Protein AF-A0A023B706-F1 (afdb_monomer)

pLDDT: mean 70.79, std 25.61, range [20.08, 98.5]

InterPro domains:
  IPR017853 Glycoside hydrolase superfamily [SSF51445] (584-863)

Structure (mmCIF, N/CA/C/O backbone):
data_AF-A0A023B706-F1
#
_entry.id   AF-A0A023B706-F1
#
loop_
_atom_site.group_PDB
_atom_site.id
_atom_site.type_symbol
_atom_site.label_atom_id
_atom_site.label_alt_id
_atom_site.label_comp_id
_atom_site.label_asym_id
_atom_site.label_entity_id
_atom_site.label_seq_id
_atom_site.pdbx_PDB_ins_code
_atom_site.Cartn_x
_atom_site.Cartn_y
_atom_site.Cartn_z
_atom_site.occupancy
_atom_site.B_iso_or_equiv
_atom_site.auth_seq_id
_atom_site.auth_comp_id
_atom_site.auth_asym_id
_atom_site.auth_atom_id
_atom_site.pdbx_PDB_model_num
ATOM 1 N N . MET A 1 1 ? 39.739 41.542 -2.443 1.00 27.73 1 MET A N 1
ATOM 2 C CA . MET A 1 1 ? 39.955 42.650 -3.396 1.00 27.73 1 MET A CA 1
ATOM 3 C C . MET A 1 1 ? 38.745 43.575 -3.308 1.00 27.73 1 MET A C 1
ATOM 5 O O . MET A 1 1 ? 37.666 43.116 -3.638 1.00 27.73 1 MET A O 1
ATOM 9 N N . LEU A 1 2 ? 38.977 44.788 -2.771 1.00 23.38 2 LEU A N 1
ATOM 10 C CA . LEU A 1 2 ? 38.200 46.055 -2.791 1.00 23.38 2 LEU A CA 1
ATOM 11 C C . LEU A 1 2 ? 36.687 45.993 -2.444 1.00 23.38 2 LEU A C 1
ATOM 13 O O . LEU A 1 2 ? 35.906 45.498 -3.240 1.00 23.38 2 LEU A O 1
ATOM 17 N N . VAL A 1 3 ? 36.228 46.328 -1.224 1.00 23.45 3 VAL A N 1
ATOM 18 C CA . VAL A 1 3 ? 36.152 47.637 -0.500 1.00 23.45 3 VAL A CA 1
ATOM 19 C C . VAL A 1 3 ? 34.957 48.517 -0.931 1.00 23.45 3 VAL A C 1
ATOM 21 O O . VAL A 1 3 ? 35.007 49.209 -1.938 1.00 23.45 3 VAL A O 1
ATOM 24 N N . THR A 1 4 ? 33.903 48.430 -0.106 1.00 29.42 4 THR A N 1
ATOM 25 C CA . THR A 1 4 ? 32.966 49.442 0.446 1.00 29.42 4 THR A CA 1
ATOM 26 C C . THR A 1 4 ? 32.792 50.829 -0.192 1.00 29.42 4 THR A C 1
ATOM 28 O O . THR A 1 4 ? 33.765 51.559 -0.347 1.00 29.42 4 THR A O 1
ATOM 31 N N . GLN A 1 5 ? 31.532 51.288 -0.229 1.00 24.28 5 GLN A N 1
ATOM 32 C CA . GLN A 1 5 ? 31.091 52.523 0.446 1.00 24.28 5 GLN A CA 1
ATOM 33 C C . GLN A 1 5 ? 29.593 52.439 0.785 1.00 24.28 5 GLN A C 1
ATOM 35 O O . GLN A 1 5 ? 28.792 52.004 -0.037 1.00 24.28 5 GLN A O 1
ATOM 40 N N . GLY A 1 6 ? 29.244 52.797 2.023 1.00 25.83 6 GLY A N 1
ATOM 41 C CA . GLY A 1 6 ? 27.871 52.847 2.517 1.00 25.83 6 GLY A CA 1
ATOM 42 C C . GLY A 1 6 ? 27.291 54.259 2.530 1.00 25.83 6 GLY A C 1
ATOM 43 O O . GLY A 1 6 ? 28.014 55.240 2.376 1.00 25.83 6 GLY A O 1
ATOM 44 N N . SER A 1 7 ? 25.995 54.340 2.813 1.00 23.45 7 SER A N 1
ATOM 45 C CA . SER A 1 7 ? 25.389 55.491 3.473 1.00 23.45 7 SER A CA 1
ATOM 46 C C . SER A 1 7 ? 24.227 55.012 4.340 1.00 23.45 7 SER A C 1
ATOM 48 O O . SER A 1 7 ? 23.313 54.332 3.878 1.00 23.45 7 SER A O 1
ATOM 50 N N . THR A 1 8 ? 24.334 55.351 5.615 1.00 30.41 8 THR A N 1
ATOM 51 C CA . THR A 1 8 ? 23.287 55.397 6.631 1.00 30.41 8 THR A CA 1
ATOM 52 C C . THR A 1 8 ? 22.093 56.226 6.166 1.00 30.41 8 THR A C 1
ATOM 54 O O . THR A 1 8 ? 22.306 57.315 5.644 1.00 30.41 8 THR A O 1
ATOM 57 N N . ASP A 1 9 ? 20.875 55.766 6.449 1.00 25.16 9 ASP A N 1
ATOM 58 C CA . ASP A 1 9 ? 19.796 56.677 6.836 1.00 25.16 9 ASP A CA 1
ATOM 59 C C . ASP A 1 9 ? 18.863 55.996 7.846 1.00 25.16 9 ASP A C 1
ATOM 61 O O . ASP A 1 9 ? 18.102 55.069 7.552 1.00 25.16 9 ASP A O 1
ATOM 65 N N . GLU A 1 10 ? 18.985 56.468 9.083 1.00 29.95 10 GLU A N 1
ATOM 66 C CA . GLU A 1 10 ? 18.022 56.330 10.164 1.00 29.95 10 GLU A CA 1
ATOM 67 C C . GLU A 1 10 ? 16.726 57.045 9.748 1.00 29.95 10 GLU A C 1
ATOM 69 O O . GLU A 1 10 ? 16.695 58.268 9.783 1.00 29.95 10 GLU A O 1
ATOM 74 N N . ASN A 1 11 ? 15.677 56.324 9.314 1.00 29.80 11 ASN A N 1
ATOM 75 C CA . ASN A 1 11 ? 14.264 56.777 9.367 1.00 29.80 11 ASN A CA 1
ATOM 76 C C . ASN A 1 11 ? 13.257 55.786 8.739 1.00 29.80 11 ASN A C 1
ATOM 78 O O . ASN A 1 11 ? 12.503 56.130 7.829 1.00 29.80 11 ASN A O 1
ATOM 82 N N . SER A 1 12 ? 13.167 54.541 9.218 1.00 27.95 12 SER A N 1
ATOM 83 C CA . SER A 1 12 ? 12.048 53.667 8.794 1.00 27.95 12 SER A CA 1
ATOM 84 C C . SER A 1 12 ? 11.467 52.741 9.865 1.00 27.95 12 SER A C 1
ATOM 86 O O . SER A 1 12 ? 10.677 51.857 9.552 1.00 27.95 12 SER A O 1
ATOM 88 N N . ALA A 1 13 ? 11.745 52.998 11.146 1.00 27.77 13 ALA A N 1
ATOM 89 C CA . ALA A 1 13 ? 11.192 52.220 12.258 1.00 27.77 13 ALA A CA 1
ATOM 90 C C . ALA A 1 13 ? 9.798 52.684 12.747 1.00 27.77 13 ALA A C 1
ATOM 92 O O . ALA A 1 13 ? 9.408 52.319 13.846 1.00 27.77 13 ALA A O 1
ATOM 93 N N . ASN A 1 14 ? 9.033 53.475 11.976 1.00 29.80 14 ASN A N 1
ATOM 94 C CA . ASN A 1 14 ? 7.747 54.025 12.456 1.00 29.80 14 ASN A CA 1
ATOM 95 C C . ASN A 1 14 ? 6.604 54.129 11.424 1.00 29.80 14 ASN A C 1
ATOM 97 O O . ASN A 1 14 ? 5.711 54.957 11.572 1.00 29.80 14 ASN A O 1
ATOM 101 N N . LYS A 1 15 ? 6.575 53.283 10.387 1.00 31.55 15 LYS A N 1
ATOM 102 C CA . LYS A 1 15 ? 5.395 53.150 9.508 1.00 31.55 15 LYS A CA 1
ATOM 103 C C . LYS A 1 15 ? 5.254 51.723 8.984 1.00 31.55 15 LYS A C 1
ATOM 105 O O . LYS A 1 15 ? 5.791 51.415 7.927 1.00 31.55 15 LYS A O 1
ATOM 110 N N . ARG A 1 16 ? 4.548 50.864 9.727 1.00 30.36 16 ARG A N 1
ATOM 111 C CA . ARG A 1 16 ? 3.826 49.672 9.222 1.00 30.36 16 ARG A CA 1
ATOM 112 C C . ARG A 1 16 ? 2.989 49.051 10.347 1.00 30.36 16 ARG A C 1
ATOM 114 O O . ARG A 1 16 ? 3.216 47.937 10.796 1.00 30.36 16 ARG A O 1
ATOM 121 N N . GLN A 1 17 ? 2.014 49.829 10.792 1.00 30.17 17 GLN A N 1
ATOM 122 C CA . GLN A 1 17 ? 0.774 49.354 11.396 1.00 30.17 17 GLN A CA 1
ATOM 123 C C . GLN A 1 17 ? -0.320 50.209 10.755 1.00 30.17 17 GLN A C 1
ATOM 125 O O . GLN A 1 17 ? -0.686 51.260 11.263 1.00 30.17 17 GLN A O 1
ATOM 130 N N . GLU A 1 18 ? -0.739 49.813 9.555 1.00 28.36 18 GLU A N 1
ATOM 131 C CA . GLU A 1 18 ? -2.017 50.230 8.984 1.00 28.36 18 GLU A CA 1
ATOM 132 C C . GLU A 1 18 ? -2.816 48.945 8.774 1.00 28.36 18 GLU A C 1
ATOM 134 O O . GLU A 1 18 ? -2.416 48.057 8.019 1.00 28.36 18 GLU A O 1
ATOM 139 N N . GLU A 1 19 ? -3.892 48.829 9.547 1.00 33.72 19 GLU A N 1
ATOM 140 C CA . GLU A 1 19 ? -4.929 47.815 9.423 1.00 33.72 19 GLU A CA 1
ATOM 141 C C . GLU A 1 19 ? -5.542 47.889 8.021 1.00 33.72 19 GLU A C 1
ATOM 143 O O . GLU A 1 19 ? -6.102 48.912 7.626 1.00 33.72 19 GLU A O 1
ATOM 148 N N . ILE A 1 20 ? -5.477 46.791 7.269 1.00 30.72 20 ILE A N 1
ATOM 149 C CA . ILE A 1 20 ? -6.294 46.630 6.066 1.00 30.72 20 ILE A CA 1
ATOM 150 C C . ILE A 1 20 ? -7.671 46.154 6.533 1.00 30.72 20 ILE A C 1
ATOM 152 O O . ILE A 1 20 ? -7.922 44.960 6.669 1.00 30.72 20 ILE A O 1
ATOM 156 N N . THR A 1 21 ? -8.564 47.103 6.797 1.00 34.00 21 THR A N 1
ATOM 157 C CA . THR A 1 21 ? -10.009 46.859 6.809 1.00 34.00 21 THR A CA 1
ATOM 158 C C . THR A 1 21 ? -10.519 47.046 5.381 1.00 34.00 21 THR A C 1
ATOM 160 O O . THR A 1 21 ? -10.942 48.127 4.977 1.00 34.00 21 THR A O 1
ATOM 163 N N . ASP A 1 22 ? -10.424 45.994 4.563 1.00 37.03 22 ASP A N 1
ATOM 164 C CA . ASP A 1 22 ? -11.040 46.016 3.235 1.00 37.03 22 ASP A CA 1
ATOM 165 C C . ASP A 1 22 ? -12.566 46.130 3.408 1.00 37.03 22 ASP A C 1
ATOM 167 O O . ASP A 1 22 ? -13.214 45.278 4.015 1.00 37.03 22 ASP A O 1
ATOM 171 N N . THR A 1 23 ? -13.155 47.203 2.878 1.00 42.66 23 THR A N 1
ATOM 172 C CA . THR A 1 23 ? -14.615 47.381 2.870 1.00 42.66 23 THR A CA 1
ATOM 173 C C . THR A 1 23 ? -15.293 46.296 2.013 1.00 42.66 23 THR A C 1
ATOM 175 O O . THR A 1 23 ? -14.694 45.817 1.044 1.00 42.66 23 THR A O 1
ATOM 178 N N . PRO A 1 24 ? -16.567 45.937 2.273 1.00 38.19 24 PRO A N 1
ATOM 179 C CA . PRO A 1 24 ? -17.304 44.944 1.476 1.00 38.19 24 PRO A CA 1
ATOM 180 C C . PRO A 1 24 ? -17.290 45.212 -0.041 1.00 38.19 24 PRO A C 1
ATOM 182 O O . PRO A 1 24 ? -17.273 44.282 -0.847 1.00 38.19 24 PRO A O 1
ATOM 185 N N . ALA A 1 25 ? -17.212 46.483 -0.450 1.00 38.28 25 ALA A N 1
ATOM 186 C CA . ALA A 1 25 ? -17.083 46.884 -1.851 1.00 38.28 25 ALA A CA 1
ATOM 187 C C . ALA A 1 25 ? -15.712 46.524 -2.465 1.00 38.28 25 ALA A C 1
ATOM 189 O O . ALA A 1 25 ? -15.638 46.143 -3.634 1.00 38.28 25 ALA A O 1
ATOM 190 N N . ALA A 1 26 ? -14.626 46.593 -1.688 1.00 40.06 26 ALA A N 1
ATOM 191 C CA . ALA A 1 26 ? -13.285 46.203 -2.127 1.00 40.06 26 ALA A CA 1
ATOM 192 C C . ALA A 1 26 ? -13.163 44.678 -2.296 1.00 40.06 26 ALA A C 1
ATOM 194 O O . ALA A 1 26 ? -12.569 44.207 -3.269 1.00 40.06 26 ALA A O 1
ATOM 195 N N . VAL A 1 27 ? -13.806 43.910 -1.408 1.00 41.25 27 VAL A N 1
ATOM 196 C CA . VAL A 1 27 ? -13.924 42.447 -1.521 1.00 41.25 27 VAL A CA 1
ATOM 197 C C . VAL A 1 27 ? -14.770 42.068 -2.741 1.00 41.25 27 VAL A C 1
ATOM 199 O O . VAL A 1 27 ? -14.345 41.238 -3.542 1.00 41.25 27 VAL A O 1
ATOM 202 N N . SER A 1 28 ? -15.908 42.737 -2.959 1.00 37.78 28 SER A N 1
ATOM 203 C CA . SER A 1 28 ? -16.761 42.515 -4.136 1.00 37.78 28 SER A CA 1
ATOM 204 C C . SER A 1 28 ? -16.027 42.776 -5.457 1.00 37.78 28 SER A C 1
ATOM 206 O O . SER A 1 28 ? -16.201 42.023 -6.413 1.00 37.78 28 SER A O 1
ATOM 208 N N . ASN A 1 29 ? -15.177 43.804 -5.523 1.00 40.81 29 ASN A N 1
ATOM 209 C CA . ASN A 1 29 ? -14.407 44.117 -6.730 1.00 40.81 29 ASN A CA 1
ATOM 210 C C . ASN A 1 29 ? -13.260 43.124 -6.979 1.00 40.81 29 ASN A C 1
ATOM 212 O O . ASN A 1 29 ? -13.023 42.753 -8.129 1.00 40.81 29 ASN A O 1
ATOM 216 N N . LYS A 1 30 ? -12.594 42.628 -5.924 1.00 43.22 30 LYS A N 1
ATOM 217 C CA . LYS A 1 30 ? -11.596 41.544 -6.034 1.00 43.22 30 LYS A CA 1
ATOM 218 C C . LYS A 1 30 ? -12.231 40.232 -6.511 1.00 43.22 30 LYS A C 1
ATOM 220 O O . LYS A 1 30 ? -11.649 39.538 -7.340 1.00 43.22 30 LYS A O 1
ATOM 225 N N . VAL A 1 31 ? -13.439 39.922 -6.037 1.00 40.19 31 VAL A N 1
ATOM 226 C CA . VAL A 1 31 ? -14.202 38.736 -6.460 1.00 40.19 31 VAL A CA 1
ATOM 227 C C . VAL A 1 31 ? -14.667 38.857 -7.915 1.00 40.19 31 VAL A C 1
ATOM 229 O O . VAL A 1 31 ? -14.537 37.894 -8.667 1.00 40.19 31 VAL A O 1
ATOM 232 N N . SER A 1 32 ? -15.128 40.035 -8.351 1.00 39.53 32 SER A N 1
ATOM 233 C CA . SER A 1 32 ? -15.482 40.280 -9.759 1.00 39.53 32 SER A CA 1
ATOM 234 C C . SER A 1 32 ? -14.281 40.189 -10.707 1.00 39.53 32 SER A C 1
ATOM 236 O O . SER A 1 32 ? -14.428 39.663 -11.807 1.00 39.53 32 SER A O 1
ATOM 238 N N . GLY A 1 33 ? -13.094 40.643 -10.287 1.00 41.44 33 GLY A N 1
ATOM 239 C CA . GLY A 1 33 ? -11.857 40.487 -11.064 1.00 41.44 33 GLY A CA 1
ATOM 240 C C . GLY A 1 33 ? -11.453 39.020 -11.238 1.00 41.44 33 GLY A C 1
ATOM 241 O O . GLY A 1 33 ? -11.229 38.571 -12.356 1.00 41.44 33 GLY A O 1
ATOM 242 N N . ALA A 1 34 ? -11.483 38.239 -10.153 1.00 42.22 34 ALA A N 1
ATOM 243 C CA . ALA A 1 34 ? -11.207 36.802 -10.209 1.00 42.22 34 ALA A CA 1
ATOM 244 C C . ALA A 1 34 ? -12.239 36.025 -11.054 1.00 42.22 34 ALA A C 1
ATOM 246 O O . ALA A 1 34 ? -11.898 35.032 -11.690 1.00 42.22 34 ALA A O 1
ATOM 247 N N . LEU A 1 35 ? -13.499 36.474 -11.089 1.00 38.19 35 LEU A N 1
ATOM 248 C CA . LEU A 1 35 ? -14.545 35.893 -11.939 1.00 38.19 35 LEU A CA 1
ATOM 249 C C . LEU A 1 35 ? -14.320 36.166 -13.433 1.00 38.19 35 LEU A C 1
ATOM 251 O O . LEU A 1 35 ? -14.657 35.309 -14.249 1.00 38.19 35 LEU A O 1
ATOM 255 N N . ALA A 1 36 ? -13.748 37.318 -13.794 1.00 42.72 36 ALA A N 1
ATOM 256 C CA . ALA A 1 36 ? -13.399 37.636 -15.178 1.00 42.72 36 ALA A CA 1
ATOM 257 C C . ALA A 1 36 ? -12.249 36.748 -15.691 1.00 42.72 36 ALA A C 1
ATOM 259 O O . ALA A 1 36 ? -12.361 36.180 -16.774 1.00 42.72 36 ALA A O 1
ATOM 260 N N . ASP A 1 37 ? -11.220 36.523 -14.867 1.00 43.25 37 ASP A N 1
ATOM 261 C CA . ASP A 1 37 ? -10.090 35.643 -15.205 1.00 43.25 37 ASP A CA 1
ATOM 262 C C . ASP A 1 37 ? -10.518 34.169 -15.368 1.00 43.25 37 ASP A C 1
ATOM 264 O O . ASP A 1 37 ? -9.979 33.427 -16.190 1.00 43.25 37 ASP A O 1
ATOM 268 N N . ILE A 1 38 ? -11.526 33.728 -14.609 1.00 41.25 38 ILE A N 1
ATOM 269 C CA . ILE A 1 38 ? -12.110 32.381 -14.730 1.00 41.25 38 ILE A CA 1
ATOM 270 C C . ILE A 1 38 ? -12.963 32.257 -16.004 1.00 41.25 38 ILE A C 1
ATOM 272 O O . ILE A 1 38 ? -12.931 31.224 -16.673 1.00 41.25 38 ILE A O 1
ATOM 276 N N . LEU A 1 39 ? -13.697 33.309 -16.379 1.00 38.75 39 LEU A N 1
ATOM 277 C CA . LEU A 1 39 ? -14.483 33.338 -17.617 1.00 38.75 39 LEU A CA 1
ATOM 278 C C . LEU A 1 39 ? -13.600 33.247 -18.872 1.00 38.75 39 LEU A C 1
ATOM 280 O O . LEU A 1 39 ? -13.980 32.554 -19.817 1.00 38.75 39 LEU A O 1
ATOM 284 N N . ASP A 1 40 ? -12.409 33.849 -18.856 1.00 40.53 40 ASP A N 1
ATOM 285 C CA . ASP A 1 40 ? -11.431 33.731 -19.946 1.00 40.53 40 ASP A CA 1
ATOM 286 C C . ASP A 1 40 ? -10.818 32.318 -20.050 1.00 40.53 40 ASP A C 1
ATOM 288 O O . ASP A 1 40 ? -10.546 31.830 -21.154 1.00 40.53 40 ASP A O 1
ATOM 292 N N . ASN A 1 41 ? -10.681 31.600 -18.928 1.00 40.97 41 ASN A N 1
ATOM 293 C CA . ASN A 1 41 ? -10.258 30.192 -18.919 1.00 40.97 41 ASN A CA 1
ATOM 294 C C . ASN A 1 41 ? -11.356 29.242 -19.443 1.00 40.97 41 ASN A C 1
ATOM 296 O O . ASN A 1 41 ? -11.064 28.306 -20.193 1.00 40.97 41 ASN A O 1
ATOM 300 N N . CYS A 1 42 ? -12.630 29.540 -19.164 1.00 38.09 42 CYS A N 1
ATOM 301 C CA . CYS A 1 42 ? -13.793 28.786 -19.649 1.00 38.09 42 CYS A CA 1
ATOM 302 C C . CYS A 1 42 ? -13.969 28.802 -21.182 1.00 38.09 42 CYS A C 1
ATOM 304 O O . CYS A 1 42 ? -14.617 27.909 -21.729 1.00 38.09 42 CYS A O 1
ATOM 306 N N . ILE A 1 43 ? -13.413 29.786 -21.895 1.00 43.09 43 ILE A N 1
ATOM 307 C CA . ILE A 1 43 ? -13.493 29.861 -23.367 1.00 43.09 43 ILE A CA 1
ATOM 308 C C . ILE A 1 43 ? -12.538 28.851 -24.039 1.00 43.09 43 ILE A C 1
ATOM 310 O O . ILE A 1 43 ? -12.770 28.458 -25.182 1.00 43.09 43 ILE A O 1
ATOM 314 N N . ASN A 1 44 ? -11.508 28.371 -23.326 1.00 41.56 44 ASN A N 1
ATOM 315 C CA . ASN A 1 44 ? -10.411 27.574 -23.892 1.00 41.56 44 ASN A CA 1
ATOM 316 C C . ASN A 1 44 ? -10.302 26.128 -23.345 1.00 41.56 44 ASN A C 1
ATOM 318 O O . ASN A 1 44 ? -9.396 25.394 -23.742 1.00 41.56 44 ASN A O 1
ATOM 322 N N . GLY A 1 45 ? -11.198 25.703 -22.444 1.00 42.81 45 GLY A N 1
ATOM 323 C CA . GLY A 1 45 ? -11.181 24.373 -21.813 1.00 42.81 45 GLY A CA 1
ATOM 324 C C . GLY A 1 45 ? -11.855 23.255 -22.625 1.00 42.81 45 GLY A C 1
ATOM 325 O O . GLY A 1 45 ? -12.654 23.495 -23.530 1.00 42.81 45 GLY A O 1
ATOM 326 N N . THR A 1 46 ? -11.569 21.992 -22.287 1.00 51.72 46 THR A N 1
ATOM 327 C CA . THR A 1 46 ? -12.334 20.842 -22.817 1.00 51.72 46 THR A CA 1
ATOM 328 C C . THR A 1 46 ? -13.776 20.855 -22.289 1.00 51.72 46 THR A C 1
ATOM 330 O O . THR A 1 46 ? -14.037 21.395 -21.218 1.00 51.72 46 THR A O 1
ATOM 333 N N . ALA A 1 47 ? -14.732 20.236 -22.994 1.00 43.72 47 ALA A N 1
ATOM 334 C CA . ALA A 1 47 ? -16.148 20.246 -22.593 1.00 43.72 47 ALA A CA 1
ATOM 335 C C . ALA A 1 47 ? -16.389 19.745 -21.152 1.00 43.72 47 ALA A C 1
ATOM 337 O O . ALA A 1 47 ? -17.253 20.272 -20.454 1.00 43.72 47 ALA A O 1
ATOM 338 N N . GLU A 1 48 ? -15.589 18.781 -20.685 1.00 43.31 48 GLU A N 1
ATOM 339 C CA . GLU A 1 48 ? -15.680 18.258 -19.318 1.00 43.31 48 GLU A CA 1
ATOM 340 C C . GLU A 1 48 ? -15.058 19.212 -18.282 1.00 43.31 48 GLU A C 1
ATOM 342 O O . GLU A 1 48 ? -15.600 19.364 -17.191 1.00 43.31 48 GLU A O 1
ATOM 347 N N . GLN A 1 49 ? -13.990 19.938 -18.636 1.00 44.47 49 GLN A N 1
ATOM 348 C CA . GLN A 1 49 ? -13.429 21.002 -17.790 1.00 44.47 49 GLN A CA 1
ATOM 349 C C . GLN A 1 49 ? -14.382 22.196 -17.674 1.00 44.47 49 GLN A C 1
ATOM 351 O O . GLN A 1 49 ? -14.620 22.675 -16.570 1.00 44.47 49 GLN A O 1
ATOM 356 N N . ILE A 1 50 ? -15.009 22.612 -18.780 1.00 48.22 50 ILE A N 1
ATOM 357 C CA . ILE A 1 50 ? -16.028 23.675 -18.790 1.00 48.22 50 ILE A CA 1
ATOM 358 C C . ILE A 1 50 ? -17.222 23.274 -17.912 1.00 48.22 50 ILE A C 1
ATOM 360 O O . ILE A 1 50 ? -17.765 24.097 -17.177 1.00 48.22 50 ILE A O 1
ATOM 364 N N . LYS A 1 51 ? -17.621 21.997 -17.947 1.00 48.16 51 LYS A N 1
ATOM 365 C CA . LYS A 1 51 ? -18.692 21.456 -17.104 1.00 48.16 51 LYS A CA 1
ATOM 366 C C . LYS A 1 51 ? -18.310 21.457 -15.618 1.00 48.16 51 LYS A C 1
ATOM 368 O O . LYS A 1 51 ? -19.119 21.880 -14.796 1.00 48.16 51 LYS A O 1
ATOM 373 N N . GLN A 1 52 ? -17.089 21.046 -15.267 1.00 47.19 52 GLN A N 1
ATOM 374 C CA . GLN A 1 52 ? -16.604 21.062 -13.881 1.00 47.19 52 GLN A CA 1
ATOM 375 C C . GLN A 1 52 ? -16.432 22.483 -13.321 1.00 47.19 52 GLN A C 1
ATOM 377 O O . GLN A 1 52 ? -16.853 22.745 -12.195 1.00 47.19 52 GLN A O 1
ATOM 382 N N . GLU A 1 53 ? -15.893 23.419 -14.106 1.00 50.25 53 GLU A N 1
ATOM 383 C CA . GLU A 1 53 ? -15.725 24.815 -13.683 1.00 50.25 53 GLU A CA 1
ATOM 384 C C . GLU A 1 53 ? -17.066 25.540 -13.519 1.00 50.25 53 GLU A C 1
ATOM 386 O O . GLU A 1 53 ? -17.255 26.270 -12.546 1.00 50.25 53 GLU A O 1
ATOM 391 N N . ARG A 1 54 ? -18.050 25.291 -14.396 1.00 51.88 54 ARG A N 1
ATOM 392 C CA . ARG A 1 54 ? -19.403 25.857 -14.244 1.00 51.88 54 ARG A CA 1
ATOM 393 C C . ARG A 1 54 ? -20.109 25.350 -12.990 1.00 51.88 54 ARG A C 1
ATOM 395 O O . ARG A 1 54 ? -20.719 26.146 -12.279 1.00 51.88 54 ARG A O 1
ATOM 402 N N . ILE A 1 55 ? -19.971 24.063 -12.669 1.00 48.44 55 ILE A N 1
ATOM 403 C CA . ILE A 1 55 ? -20.511 23.488 -11.429 1.00 48.44 55 ILE A CA 1
ATOM 404 C C . ILE A 1 55 ? -19.835 24.116 -10.201 1.00 48.44 55 ILE A C 1
ATOM 406 O O . ILE A 1 55 ? -20.517 24.488 -9.250 1.00 48.44 55 ILE A O 1
ATOM 410 N N . PHE A 1 56 ? -18.515 24.321 -10.238 1.00 47.09 56 PHE A N 1
ATOM 411 C CA . PHE A 1 56 ? -17.779 25.005 -9.172 1.00 47.09 56 PHE A CA 1
ATOM 412 C C . PHE A 1 56 ? -18.237 26.462 -8.971 1.00 47.09 56 PHE A C 1
ATOM 414 O O . PHE A 1 56 ? -18.424 26.904 -7.833 1.00 47.09 56 PHE A O 1
ATOM 421 N N . ILE A 1 57 ? -18.481 27.201 -10.059 1.00 51.69 57 ILE A N 1
ATOM 422 C CA . ILE A 1 57 ? -19.000 28.577 -10.018 1.00 51.69 57 ILE A CA 1
ATOM 423 C C . ILE A 1 57 ? -20.397 28.620 -9.385 1.00 51.69 57 ILE A C 1
ATOM 425 O O . ILE A 1 57 ? -20.649 29.490 -8.551 1.00 51.69 57 ILE A O 1
ATOM 429 N N . VAL A 1 58 ? -21.293 27.690 -9.732 1.00 47.22 58 VAL A N 1
ATOM 430 C CA . VAL A 1 58 ? -22.644 27.637 -9.145 1.00 47.22 58 VAL A CA 1
ATOM 431 C C . VAL A 1 58 ? -22.590 27.265 -7.661 1.00 47.22 58 VAL A C 1
ATOM 433 O O . VAL A 1 58 ? -23.244 27.925 -6.858 1.00 47.22 58 VAL A O 1
ATOM 436 N N . SER A 1 59 ? -21.737 26.315 -7.261 1.00 45.78 59 SER A N 1
ATOM 437 C CA . SER A 1 59 ? -21.517 25.977 -5.846 1.00 45.78 59 SER A CA 1
ATOM 438 C C . SER A 1 59 ? -20.991 27.166 -5.034 1.00 45.78 59 SER A C 1
ATOM 440 O O . SER A 1 59 ? -21.472 27.418 -3.930 1.00 45.78 59 SER A O 1
ATOM 442 N N . LYS A 1 60 ? -20.060 27.960 -5.588 1.00 47.12 60 LYS A N 1
ATOM 443 C CA . LYS A 1 60 ? -19.600 29.205 -4.949 1.00 47.12 60 LYS A CA 1
ATOM 444 C C . LYS A 1 60 ? -20.679 30.284 -4.905 1.00 47.12 60 LYS A C 1
ATOM 446 O O . LYS A 1 60 ? -20.771 30.981 -3.900 1.00 47.12 60 LYS A O 1
ATOM 451 N N . LYS A 1 61 ? -21.497 30.430 -5.952 1.00 47.12 61 LYS A N 1
ATOM 452 C CA . LYS A 1 61 ? -22.630 31.368 -5.952 1.00 47.12 61 LYS A CA 1
ATOM 453 C C . LYS A 1 61 ? -23.668 30.993 -4.901 1.00 47.12 61 LYS A C 1
ATOM 455 O O . LYS A 1 61 ? -24.138 31.887 -4.212 1.00 47.12 61 LYS A O 1
ATOM 460 N N . LEU A 1 62 ? -23.965 29.703 -4.731 1.00 45.75 62 LEU A N 1
ATOM 461 C CA . LEU A 1 62 ? -24.828 29.203 -3.658 1.00 45.75 62 LEU A CA 1
ATOM 462 C C . LEU A 1 62 ? -24.253 29.537 -2.277 1.00 45.75 62 LEU A C 1
ATOM 464 O O . LEU A 1 62 ? -24.977 30.040 -1.427 1.00 45.75 62 LEU A O 1
ATOM 468 N N . LEU A 1 63 ? -22.947 29.341 -2.078 1.00 43.59 63 LEU A N 1
ATOM 469 C CA . LEU A 1 63 ? -22.253 29.691 -0.833 1.00 43.59 63 LEU A CA 1
ATOM 470 C C . LEU A 1 63 ? -22.265 31.202 -0.546 1.00 43.59 63 LEU A C 1
ATOM 472 O O . LEU A 1 63 ? -22.484 31.610 0.589 1.00 43.59 63 LEU A O 1
ATOM 476 N N . VAL A 1 64 ? -22.068 32.041 -1.567 1.00 45.94 64 VAL A N 1
ATOM 477 C CA . VAL A 1 64 ? -22.130 33.509 -1.442 1.00 45.94 64 VAL A CA 1
ATOM 478 C C . VAL A 1 64 ? -23.564 33.990 -1.212 1.00 45.94 64 VAL A C 1
ATOM 480 O O . VAL A 1 64 ? -23.768 34.892 -0.408 1.00 45.94 64 VAL A O 1
ATOM 483 N N . LEU A 1 65 ? -24.559 33.379 -1.862 1.00 45.50 65 LEU A N 1
ATOM 484 C CA . LEU A 1 65 ? -25.978 33.641 -1.608 1.00 45.50 65 LEU A CA 1
ATOM 485 C C . LEU A 1 65 ? -26.343 33.287 -0.165 1.00 45.50 65 LEU A C 1
ATOM 487 O O . LEU A 1 65 ? -26.971 34.095 0.502 1.00 45.50 65 LEU A O 1
ATOM 491 N N . LEU A 1 66 ? -25.897 32.142 0.352 1.00 43.91 66 LEU A N 1
ATOM 492 C CA . LEU A 1 66 ? -26.107 31.772 1.755 1.00 43.91 66 LEU A CA 1
ATOM 493 C C . LEU A 1 66 ? -25.406 32.754 2.714 1.00 43.91 66 LEU A C 1
ATOM 495 O O . LEU A 1 66 ? -26.004 33.187 3.695 1.00 43.91 66 LEU A O 1
ATOM 499 N N . ALA A 1 67 ? -24.188 33.195 2.384 1.00 41.06 67 ALA A N 1
ATOM 500 C CA . ALA A 1 67 ? -23.424 34.147 3.194 1.00 41.06 67 ALA A CA 1
ATOM 501 C C . ALA A 1 67 ? -23.964 35.594 3.162 1.00 41.06 67 ALA A C 1
ATOM 503 O O . ALA A 1 67 ? -23.741 36.349 4.103 1.00 41.06 67 ALA A O 1
ATOM 504 N N . GLN A 1 68 ? -24.671 36.011 2.106 1.00 42.12 68 GLN A N 1
ATOM 505 C CA . GLN A 1 68 ? -25.230 37.368 1.987 1.00 42.12 68 GLN A CA 1
ATOM 506 C C . GLN A 1 68 ? -26.494 37.599 2.830 1.00 42.12 68 GLN A C 1
ATOM 508 O O . GLN A 1 68 ? -26.848 38.751 3.072 1.00 42.12 68 GLN A O 1
ATOM 513 N N . TYR A 1 69 ? -27.163 36.536 3.285 1.00 42.75 69 TYR A N 1
ATOM 514 C CA . TYR A 1 69 ? -28.404 36.622 4.070 1.00 42.75 69 TYR A CA 1
ATOM 515 C C . TYR A 1 69 ? -28.226 36.263 5.556 1.00 42.75 69 TYR A C 1
ATOM 517 O O . TYR A 1 69 ? -29.201 36.272 6.306 1.00 42.75 69 TYR A O 1
ATOM 525 N N . VAL A 1 70 ? -26.987 36.017 5.994 1.00 39.22 70 VAL A N 1
ATOM 526 C CA . VAL A 1 70 ? -26.614 35.820 7.402 1.00 39.22 70 VAL A CA 1
ATOM 527 C C . VAL A 1 70 ? -25.456 36.772 7.724 1.00 39.22 70 VAL A C 1
ATOM 529 O O . VAL A 1 70 ? -24.310 36.467 7.385 1.00 39.22 70 VAL A O 1
ATOM 532 N N . PRO A 1 71 ? -25.697 37.948 8.333 1.00 32.72 71 PRO A N 1
ATOM 533 C CA . PRO A 1 71 ? -24.591 38.790 8.755 1.00 32.72 71 PRO A CA 1
ATOM 534 C C . PRO A 1 71 ? -23.879 38.133 9.945 1.00 32.72 71 PRO A C 1
ATOM 536 O O . PRO A 1 71 ? -24.503 37.595 10.860 1.00 32.72 71 PRO A O 1
ATOM 539 N N . TRP A 1 72 ? -22.547 38.188 9.922 1.00 36.22 72 TRP A N 1
ATOM 540 C CA . TRP A 1 72 ? -21.650 37.571 10.909 1.00 36.22 72 TRP A CA 1
ATOM 541 C C . TRP A 1 72 ? -21.754 38.162 12.330 1.00 36.22 72 TRP A C 1
ATOM 543 O O . TRP A 1 72 ? -21.084 37.681 13.238 1.00 36.22 72 TRP A O 1
ATOM 553 N N . ASP A 1 73 ? -22.581 39.188 12.543 1.00 30.47 73 ASP A N 1
ATOM 554 C CA . ASP A 1 73 ? -22.749 39.876 13.828 1.00 30.47 73 ASP A CA 1
ATOM 555 C C . ASP A 1 73 ? -24.049 39.522 14.574 1.00 30.47 73 ASP A C 1
ATOM 557 O O . ASP A 1 73 ? -24.315 40.063 15.647 1.00 30.47 73 ASP A O 1
ATOM 561 N N . GLY A 1 74 ? -24.856 38.600 14.039 1.00 33.38 74 GLY A N 1
ATOM 562 C CA . GLY A 1 74 ? -26.073 38.132 14.704 1.00 33.38 74 GLY A CA 1
ATOM 563 C C . GLY A 1 74 ? -27.256 39.106 14.653 1.00 33.38 74 GLY A C 1
ATOM 564 O O . GLY A 1 74 ? -28.229 38.902 15.382 1.00 33.38 74 GLY A O 1
ATOM 565 N N . THR A 1 75 ? -27.231 40.136 13.800 1.00 31.72 75 THR A N 1
ATOM 566 C CA . THR A 1 75 ? -28.408 40.991 13.578 1.00 31.72 75 THR A CA 1
ATOM 567 C C . THR A 1 75 ? -29.334 40.444 12.483 1.00 31.72 75 THR A C 1
ATOM 569 O O . THR A 1 75 ? -28.910 40.002 11.420 1.00 31.72 75 THR A O 1
ATOM 572 N N . VAL A 1 76 ? -30.643 40.431 12.751 1.00 33.06 76 VAL A N 1
ATOM 573 C CA . VAL A 1 76 ? -31.666 39.914 11.827 1.00 33.06 76 VAL A CA 1
ATOM 574 C C . VAL A 1 76 ? -31.904 40.917 10.695 1.00 33.06 76 VAL A C 1
ATOM 576 O O . VAL A 1 76 ? -32.291 42.055 10.952 1.00 33.06 76 VAL A O 1
ATOM 579 N N . VAL A 1 77 ? -31.756 40.484 9.440 1.00 34.69 77 VAL A N 1
ATOM 580 C CA . VAL A 1 77 ? -32.364 41.179 8.296 1.00 34.69 77 VAL A CA 1
ATOM 581 C C . VAL A 1 77 ? -33.781 40.633 8.131 1.00 34.69 77 VAL A C 1
ATOM 583 O O . VAL A 1 77 ? -33.971 39.484 7.737 1.00 34.69 77 VAL A O 1
ATOM 586 N N . GLU A 1 78 ? -34.793 41.437 8.457 1.00 38.00 78 GLU A N 1
ATOM 587 C CA . GLU A 1 78 ? -36.191 41.082 8.200 1.00 38.00 78 GLU A CA 1
ATOM 588 C C . GLU A 1 78 ? -36.457 41.066 6.685 1.00 38.00 78 GLU A C 1
ATOM 590 O O . GLU A 1 78 ? -36.530 42.103 6.026 1.00 38.00 78 GLU A O 1
ATOM 595 N N . GLY A 1 79 ? -36.603 39.866 6.120 1.00 45.56 79 GLY A N 1
ATOM 596 C CA . GLY A 1 79 ? -37.024 39.645 4.739 1.00 45.56 79 GLY A CA 1
ATOM 597 C C . GLY A 1 79 ? -37.656 38.256 4.565 1.00 45.56 79 GLY A C 1
ATOM 598 O O . GLY A 1 79 ? -37.286 37.320 5.276 1.00 45.56 79 GLY A O 1
ATOM 599 N N . PRO A 1 80 ? -38.631 38.083 3.652 1.00 44.97 80 PRO A N 1
ATOM 600 C CA . PRO A 1 80 ? -39.348 36.820 3.500 1.00 44.97 80 PRO A CA 1
ATOM 601 C C . PRO A 1 80 ? -38.445 35.731 2.896 1.00 44.97 80 PRO A C 1
ATOM 603 O O . PRO A 1 80 ? -38.076 35.789 1.722 1.00 44.97 80 PRO A O 1
ATOM 606 N N . MET A 1 81 ? -38.140 34.698 3.689 1.00 42.19 81 MET A N 1
ATOM 607 C CA . MET A 1 81 ? -37.345 33.516 3.301 1.00 42.19 81 MET A CA 1
ATOM 608 C C . MET A 1 81 ? -37.860 32.791 2.045 1.00 42.19 81 MET A C 1
ATOM 610 O O . MET A 1 81 ? -37.088 32.129 1.353 1.00 42.19 81 MET A O 1
ATOM 614 N N . ASP A 1 82 ? -39.137 32.953 1.689 1.00 41.94 82 ASP A N 1
ATOM 615 C CA . ASP A 1 82 ? -39.712 32.397 0.459 1.00 41.94 82 ASP A CA 1
ATOM 616 C C . ASP A 1 82 ? -39.041 32.958 -0.818 1.00 41.94 82 ASP A C 1
ATOM 618 O O . ASP A 1 82 ? -38.946 32.255 -1.828 1.00 41.94 82 ASP A O 1
ATOM 622 N N . ALA A 1 83 ? -38.490 34.180 -0.776 1.00 47.50 83 ALA A N 1
ATOM 623 C CA . ALA A 1 83 ? -37.725 34.759 -1.884 1.00 47.50 83 ALA A CA 1
ATOM 624 C C . ALA A 1 83 ? -36.327 34.125 -2.028 1.00 47.50 83 ALA A C 1
ATOM 626 O O . ALA A 1 83 ? -35.865 33.907 -3.148 1.00 47.50 83 ALA A O 1
ATOM 627 N N . VAL A 1 84 ? -35.682 33.775 -0.908 1.00 44.53 84 VAL A N 1
ATOM 628 C CA . VAL A 1 84 ? -34.370 33.103 -0.877 1.00 44.53 84 VAL A CA 1
ATOM 629 C C . VAL A 1 84 ? -34.493 31.680 -1.422 1.00 44.53 84 VAL A C 1
ATOM 631 O O . VAL A 1 84 ? -33.731 31.284 -2.302 1.00 44.53 84 VAL A O 1
ATOM 634 N N . TYR A 1 85 ? -35.515 30.939 -0.987 1.00 44.31 85 TYR A N 1
ATOM 635 C CA . TYR A 1 85 ? -35.794 29.598 -1.504 1.00 44.31 85 TYR A CA 1
ATOM 636 C C . TYR A 1 85 ? -36.177 29.598 -2.985 1.00 44.31 85 TYR A C 1
ATOM 638 O O . TYR A 1 85 ? -35.738 28.715 -3.719 1.00 44.31 85 TYR A O 1
ATOM 646 N N . SER A 1 86 ? -36.940 30.594 -3.445 1.00 50.81 86 SER A N 1
ATOM 647 C CA . SER A 1 86 ? -37.254 30.737 -4.873 1.00 50.81 86 SER A CA 1
ATOM 648 C C . SER A 1 86 ? -35.987 30.980 -5.700 1.00 50.81 86 SER A C 1
ATOM 650 O O . SER A 1 86 ? -35.823 30.368 -6.749 1.00 50.81 86 SER A O 1
ATOM 652 N N . ARG A 1 87 ? -35.036 31.770 -5.181 1.00 49.59 87 ARG A N 1
ATOM 653 C CA . ARG A 1 87 ? -33.741 32.036 -5.830 1.00 49.59 87 ARG A CA 1
ATOM 654 C C . ARG A 1 87 ? -32.833 30.801 -5.873 1.00 49.59 87 ARG A C 1
ATOM 656 O O . ARG A 1 87 ? -32.255 30.505 -6.911 1.00 49.59 87 ARG A O 1
ATOM 663 N N . ILE A 1 88 ? -32.730 30.057 -4.766 1.00 46.25 88 ILE A N 1
ATOM 664 C CA . ILE A 1 88 ? -31.958 28.800 -4.696 1.00 46.25 88 ILE A CA 1
ATOM 665 C C . ILE A 1 88 ? -32.549 27.763 -5.655 1.00 46.25 88 ILE A C 1
ATOM 667 O O . ILE A 1 88 ? -31.817 27.076 -6.366 1.00 46.25 88 ILE A O 1
ATOM 671 N N . ARG A 1 89 ? -33.881 27.670 -5.705 1.00 49.94 89 ARG A N 1
ATOM 672 C CA . ARG A 1 89 ? -34.591 26.785 -6.625 1.00 49.94 89 ARG A CA 1
ATOM 673 C C . ARG A 1 89 ? -34.356 27.172 -8.085 1.00 49.94 89 ARG A C 1
ATOM 675 O O . ARG A 1 89 ? -34.071 26.285 -8.878 1.00 49.94 89 ARG A O 1
ATOM 682 N N . GLU A 1 90 ? -34.414 28.458 -8.428 1.00 59.00 90 GLU A N 1
ATOM 683 C CA . GLU A 1 90 ? -34.112 28.946 -9.782 1.00 59.00 90 GLU A CA 1
ATOM 684 C C . GLU A 1 90 ? -32.681 28.598 -10.215 1.00 59.00 90 GLU A C 1
ATOM 686 O O . GLU A 1 90 ? -32.491 28.127 -11.334 1.00 59.00 90 GLU A O 1
ATOM 691 N N . GLU A 1 91 ? -31.686 28.752 -9.335 1.00 55.81 91 GLU A N 1
ATOM 692 C CA . GLU A 1 91 ? -30.283 28.411 -9.625 1.00 55.81 91 GLU A CA 1
ATOM 693 C C . GLU A 1 91 ? -30.066 26.891 -9.764 1.00 55.81 91 GLU A C 1
ATOM 695 O O . GLU A 1 91 ? -29.348 26.441 -10.659 1.00 55.81 91 GLU A O 1
ATOM 700 N N . LEU A 1 92 ? -30.736 26.070 -8.946 1.00 47.62 92 LEU A N 1
ATOM 701 C CA . LEU A 1 92 ? -30.712 24.606 -9.081 1.00 47.62 92 LEU A CA 1
ATOM 702 C C . LEU A 1 92 ? -31.439 24.125 -10.349 1.00 47.62 92 LEU A C 1
ATOM 704 O O . LEU A 1 92 ? -30.997 23.177 -10.999 1.00 47.62 92 LEU A O 1
ATOM 708 N N . GLU A 1 93 ? -32.532 24.784 -10.737 1.00 56.50 93 GLU A N 1
ATOM 709 C CA . GLU A 1 93 ? -33.242 24.530 -11.996 1.00 56.50 93 GLU A CA 1
ATOM 710 C C . GLU A 1 93 ? -32.441 25.010 -13.219 1.00 56.50 93 GLU A C 1
ATOM 712 O O . GLU A 1 93 ? -32.558 24.426 -14.303 1.00 56.50 93 GLU A O 1
ATOM 717 N N . LEU A 1 94 ? -31.598 26.035 -13.058 1.00 57.81 94 LEU A N 1
ATOM 718 C CA . LEU A 1 94 ? -30.619 26.457 -14.059 1.00 57.81 94 LEU A CA 1
ATOM 719 C C . LEU A 1 94 ? -29.532 25.387 -14.227 1.00 57.81 94 LEU A C 1
ATOM 721 O O . LEU A 1 94 ? -29.267 24.959 -15.348 1.00 57.81 94 LEU A O 1
ATOM 725 N N . LEU A 1 95 ? -28.987 24.878 -13.115 1.00 49.62 95 LEU A N 1
ATOM 726 C CA . LEU A 1 95 ? -28.000 23.793 -13.097 1.00 49.62 95 LEU A CA 1
ATOM 727 C C . LEU A 1 95 ? -28.551 22.522 -13.769 1.00 49.62 95 LEU A C 1
ATOM 729 O O . LEU A 1 95 ? -27.879 21.897 -14.587 1.00 49.62 95 LEU A O 1
ATOM 733 N N . HIS A 1 96 ? -29.804 22.168 -13.479 1.00 54.03 96 HIS A N 1
ATOM 734 C CA . HIS A 1 96 ? -30.515 21.059 -14.116 1.00 54.03 96 HIS A CA 1
ATOM 735 C C . HIS A 1 96 ? -30.626 21.240 -15.641 1.00 54.03 96 HIS A C 1
ATOM 737 O O . HIS A 1 96 ? -30.356 20.306 -16.401 1.00 54.03 96 HIS A O 1
ATOM 743 N N . ARG A 1 97 ? -30.985 22.448 -16.103 1.00 58.53 97 ARG A N 1
ATOM 744 C CA . ARG A 1 97 ? -31.080 22.781 -17.536 1.00 58.53 97 ARG A CA 1
ATOM 745 C C . ARG A 1 97 ? -29.726 22.762 -18.239 1.00 58.53 97 ARG A C 1
ATOM 747 O O . ARG A 1 97 ? -29.651 22.289 -19.368 1.00 58.53 97 ARG A O 1
ATOM 754 N N . GLU A 1 98 ? -28.675 23.254 -17.592 1.00 49.91 98 GLU A N 1
ATOM 755 C CA . GLU A 1 98 ? -27.335 23.326 -18.182 1.00 49.91 98 GLU A CA 1
ATOM 756 C C . GLU A 1 98 ? -26.621 21.971 -18.219 1.00 49.91 98 GLU A C 1
ATOM 758 O O . GLU A 1 98 ? -25.869 21.697 -19.154 1.00 49.91 98 GLU A O 1
ATOM 763 N N . LEU A 1 99 ? -26.869 21.101 -17.236 1.00 48.41 99 LEU A N 1
ATOM 764 C CA . LEU A 1 99 ? -26.268 19.767 -17.189 1.00 48.41 99 LEU A CA 1
ATOM 765 C C . LEU A 1 99 ? -27.046 18.726 -18.001 1.00 48.41 99 LEU A C 1
ATOM 767 O O . LEU A 1 99 ? -26.495 17.661 -18.279 1.00 48.41 99 LEU A O 1
ATOM 771 N N . GLY A 1 100 ? -28.300 19.010 -18.374 1.00 51.06 100 GLY A N 1
ATOM 772 C CA . GLY A 1 100 ? -29.174 18.071 -19.086 1.00 51.06 100 GLY A CA 1
ATOM 773 C C . GLY A 1 100 ? -29.474 16.798 -18.285 1.00 51.06 100 GLY A C 1
ATOM 774 O O . GLY A 1 100 ? -29.776 15.755 -18.864 1.00 51.06 100 GLY A O 1
ATOM 775 N N . ILE A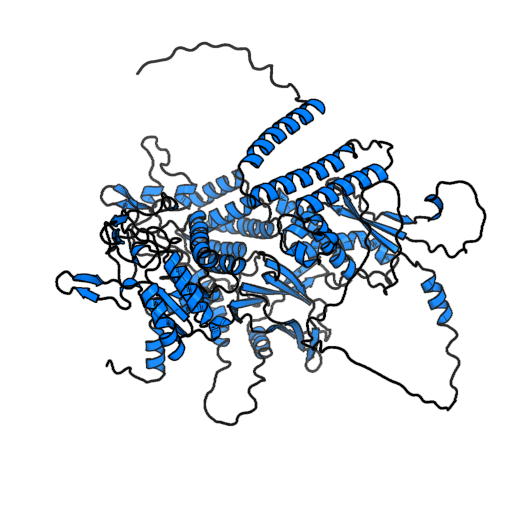 1 101 ? -29.336 16.858 -16.958 1.00 49.16 101 ILE A N 1
ATOM 776 C CA . ILE A 1 101 ? -29.487 15.719 -16.053 1.00 49.16 101 ILE A CA 1
ATOM 777 C C . ILE A 1 101 ? -30.623 16.025 -15.088 1.00 49.16 101 ILE A C 1
ATOM 779 O O . ILE A 1 101 ? -30.557 16.984 -14.319 1.00 49.16 101 ILE A O 1
ATOM 783 N N . ASP A 1 102 ? -31.630 15.153 -15.082 1.00 52.50 102 ASP A N 1
ATOM 784 C CA . ASP A 1 102 ? -32.685 15.203 -14.082 1.00 52.50 102 ASP A CA 1
ATOM 785 C C . ASP A 1 102 ? -32.199 14.691 -12.728 1.00 52.50 102 ASP A C 1
ATOM 787 O O . ASP A 1 102 ? -32.246 13.497 -12.446 1.00 52.50 102 ASP A O 1
ATOM 791 N N . LEU A 1 103 ? -31.699 15.618 -11.909 1.00 45.12 103 LEU A N 1
ATOM 792 C CA . LEU A 1 103 ? -31.188 15.360 -10.562 1.00 45.12 103 LEU A CA 1
ATOM 793 C C . LEU A 1 103 ? -32.257 14.806 -9.602 1.00 45.12 103 LEU A C 1
ATOM 795 O O . LEU A 1 103 ? -31.897 14.144 -8.633 1.00 45.12 103 LEU A O 1
ATOM 799 N N . TRP A 1 104 ? -33.550 15.025 -9.865 1.00 44.19 104 TRP A N 1
ATOM 800 C CA . TRP A 1 104 ? -34.635 14.648 -8.951 1.00 44.19 104 TRP A CA 1
ATOM 801 C C . TRP A 1 104 ? -35.105 13.200 -9.124 1.00 44.19 104 TRP A C 1
ATOM 803 O O . TRP A 1 104 ? -35.714 12.643 -8.214 1.00 44.19 104 TRP A O 1
ATOM 813 N N . SER A 1 105 ? -34.796 12.569 -10.260 1.00 39.31 105 SER A N 1
ATOM 814 C CA . SER A 1 105 ? -35.144 11.169 -10.542 1.00 39.31 105 SER A CA 1
ATOM 815 C C . SER A 1 105 ? -33.985 10.185 -10.357 1.00 39.31 105 SER A C 1
ATOM 817 O O . SER A 1 105 ? -34.158 8.984 -10.584 1.00 39.31 105 SER A O 1
ATOM 819 N N . LYS A 1 106 ? -32.790 10.649 -9.954 1.00 40.31 106 LYS A N 1
ATOM 820 C CA . LYS A 1 106 ? -31.631 9.763 -9.773 1.00 40.31 106 LYS A CA 1
ATOM 821 C C . LYS A 1 106 ? -31.652 9.048 -8.413 1.00 40.31 106 LYS A C 1
ATOM 823 O O . LYS A 1 106 ? -31.864 9.688 -7.386 1.00 40.31 106 LYS A O 1
ATOM 828 N N . PRO A 1 107 ? -31.389 7.728 -8.383 1.00 36.94 107 PRO A N 1
ATOM 829 C CA . PRO A 1 107 ? -31.274 6.972 -7.138 1.00 36.94 107 PRO A CA 1
ATOM 830 C C . PRO A 1 107 ? -30.048 7.408 -6.316 1.00 36.94 107 PRO A C 1
ATOM 832 O O . PRO A 1 107 ? -29.048 7.864 -6.869 1.00 36.94 107 PRO A O 1
ATOM 835 N N . LEU A 1 108 ? -30.105 7.235 -4.987 1.00 34.72 108 LEU A N 1
ATOM 836 C CA . LEU A 1 108 ? -29.075 7.701 -4.036 1.00 34.72 108 LEU A CA 1
ATOM 837 C C . LEU A 1 108 ? -27.643 7.231 -4.376 1.00 34.72 108 LEU A C 1
ATOM 839 O O . LEU A 1 108 ? -26.667 7.927 -4.110 1.00 34.72 108 LEU A O 1
ATOM 843 N N . ASN A 1 109 ? -27.510 6.055 -4.992 1.00 35.03 109 ASN A N 1
ATOM 844 C CA . ASN A 1 109 ? -26.236 5.474 -5.424 1.00 35.03 109 ASN A CA 1
ATOM 845 C C . ASN A 1 109 ? -25.584 6.212 -6.613 1.00 35.03 109 ASN A C 1
ATOM 847 O O . ASN A 1 109 ? -24.374 6.115 -6.792 1.00 35.03 109 ASN A O 1
ATOM 851 N N . TRP A 1 110 ? -26.344 6.986 -7.394 1.00 39.56 110 TRP A N 1
ATOM 852 C CA . TRP A 1 110 ? -25.812 7.820 -8.475 1.00 39.56 110 TRP A CA 1
ATOM 853 C C . TRP A 1 110 ? -24.960 8.980 -7.931 1.00 39.56 110 TRP A C 1
ATOM 855 O O . TRP A 1 110 ? -23.903 9.293 -8.484 1.00 39.56 110 TRP A O 1
ATOM 865 N N . PHE A 1 111 ? -25.374 9.551 -6.793 1.00 38.16 111 PHE A N 1
ATOM 866 C CA . PHE A 1 111 ? -24.637 10.593 -6.071 1.00 38.16 111 PHE A CA 1
ATOM 867 C C . PHE A 1 111 ? -23.357 10.056 -5.408 1.00 38.16 111 PHE A C 1
ATOM 869 O O . PHE A 1 111 ? -22.363 10.770 -5.327 1.00 38.16 111 PHE A O 1
ATOM 876 N N . ALA A 1 112 ? -23.346 8.782 -5.001 1.00 36.66 112 ALA A N 1
ATOM 877 C CA . ALA A 1 112 ? -22.194 8.136 -4.365 1.00 36.66 112 ALA A CA 1
ATOM 878 C C . ALA A 1 112 ? -20.998 7.896 -5.313 1.00 36.66 112 ALA A C 1
ATOM 880 O O . ALA A 1 112 ? -19.878 7.745 -4.836 1.00 36.66 112 ALA A O 1
ATOM 881 N N . ASN A 1 113 ? -21.224 7.889 -6.632 1.00 32.72 113 ASN A N 1
ATOM 882 C CA . ASN A 1 113 ? -20.192 7.636 -7.647 1.00 32.72 113 ASN A CA 1
ATOM 883 C C . ASN A 1 113 ? -19.488 8.907 -8.164 1.00 32.72 113 ASN A C 1
ATOM 885 O O . ASN A 1 113 ? -18.580 8.805 -8.985 1.00 32.72 113 ASN A O 1
ATOM 889 N N . HIS A 1 114 ? -19.890 10.099 -7.712 1.00 40.28 114 HIS A N 1
ATOM 890 C CA . HIS A 1 114 ? -19.318 11.377 -8.150 1.00 40.28 114 HIS A CA 1
ATOM 891 C C . HIS A 1 114 ? -18.671 12.092 -6.951 1.00 40.28 114 HIS A C 1
ATOM 893 O O . HIS A 1 114 ? -19.236 13.027 -6.382 1.00 40.28 114 HIS A O 1
ATOM 899 N N . GLU A 1 115 ? -17.474 11.614 -6.577 1.00 38.75 115 GLU A N 1
ATOM 900 C CA . GLU A 1 115 ? -16.695 11.931 -5.356 1.00 38.75 115 GLU A CA 1
ATOM 901 C C . GLU A 1 115 ? -16.425 13.432 -5.100 1.00 38.75 115 GLU A C 1
ATOM 903 O O . GLU A 1 115 ? -16.054 13.792 -3.987 1.00 38.75 115 GLU A O 1
ATOM 908 N N . TYR A 1 116 ? -16.664 14.323 -6.069 1.00 39.72 116 TYR A N 1
ATOM 909 C CA . TYR A 1 116 ? -16.368 15.759 -5.947 1.00 39.72 116 TYR A CA 1
ATOM 910 C C . TYR A 1 116 ? -17.588 16.691 -5.880 1.00 39.72 116 TYR A C 1
ATOM 912 O O . TYR A 1 116 ? -17.398 17.898 -5.752 1.00 39.72 116 TYR A O 1
ATOM 920 N N . MET A 1 117 ? -18.829 16.189 -5.968 1.00 36.19 117 MET A N 1
ATOM 921 C CA . MET A 1 117 ? -19.979 17.079 -6.219 1.00 36.19 117 MET A CA 1
ATOM 922 C C . MET A 1 117 ? -21.140 17.041 -5.223 1.00 36.19 117 MET A C 1
ATOM 924 O O . MET A 1 117 ? -21.936 17.975 -5.253 1.00 36.19 117 MET A O 1
ATOM 928 N N . LEU A 1 118 ? -21.259 16.066 -4.313 1.00 33.78 118 LEU A N 1
ATOM 929 C CA . LEU A 1 118 ? -22.329 16.100 -3.304 1.00 33.78 118 LEU A CA 1
ATOM 930 C C . LEU A 1 118 ? -21.883 15.701 -1.888 1.00 33.78 118 LEU A C 1
ATOM 932 O O . LEU A 1 118 ? -21.927 14.546 -1.480 1.00 33.78 118 LEU A O 1
ATOM 936 N N . ASN A 1 119 ? -21.560 16.763 -1.145 1.00 43.09 119 ASN A N 1
ATOM 937 C CA . ASN A 1 119 ? -21.783 17.010 0.277 1.00 43.09 119 ASN A CA 1
ATOM 938 C C . ASN A 1 119 ? -21.202 16.023 1.302 1.00 43.09 119 ASN A C 1
ATOM 940 O O . ASN A 1 119 ? -21.855 15.068 1.734 1.00 43.09 119 ASN A O 1
ATOM 944 N N . SER A 1 120 ? -20.073 16.439 1.885 1.00 41.25 120 SER A N 1
ATOM 945 C CA . SER A 1 120 ? -19.733 16.176 3.290 1.00 41.25 120 SER A CA 1
ATOM 946 C C . SER A 1 120 ? -20.956 16.321 4.207 1.00 41.25 120 SER A C 1
ATOM 948 O O . SER A 1 120 ? -21.127 15.479 5.075 1.00 41.25 120 SER A O 1
ATOM 950 N N . TRP A 1 121 ? -21.870 17.266 3.943 1.00 38.62 121 TRP A N 1
ATOM 951 C CA . TRP A 1 121 ? -23.135 17.456 4.671 1.00 38.62 121 TRP A CA 1
ATOM 952 C C . TRP A 1 121 ? -24.183 16.340 4.508 1.00 38.62 121 TRP A C 1
ATOM 954 O O . TRP A 1 121 ? -24.798 15.949 5.491 1.00 38.62 121 TRP A O 1
ATOM 964 N N . LEU A 1 122 ? -24.388 15.776 3.310 1.00 43.03 122 LEU A N 1
ATOM 965 C CA . LEU A 1 122 ? -25.352 14.684 3.088 1.00 43.03 122 LEU A CA 1
ATOM 966 C C . LEU A 1 122 ? -24.807 13.375 3.663 1.00 43.03 122 LEU A C 1
ATOM 968 O O . LEU A 1 122 ? -25.542 12.573 4.234 1.00 43.03 122 LEU A O 1
ATOM 972 N N . PHE A 1 123 ? -23.498 13.169 3.544 1.00 46.56 123 PHE A N 1
ATOM 973 C CA . PHE A 1 123 ? -22.843 12.029 4.163 1.00 46.56 123 PHE A CA 1
ATOM 974 C C . PHE A 1 123 ? -22.822 12.145 5.691 1.00 46.56 123 PHE A C 1
ATOM 976 O O . PHE A 1 123 ? -23.141 11.179 6.377 1.00 46.56 123 PHE A O 1
ATOM 983 N N . MET A 1 124 ? -22.508 13.329 6.217 1.00 49.09 124 MET A N 1
ATOM 984 C CA . MET A 1 124 ? -22.640 13.676 7.631 1.00 49.09 124 MET A CA 1
ATOM 985 C C . MET A 1 124 ? -24.070 13.425 8.114 1.00 49.09 124 MET A C 1
ATOM 987 O O . MET A 1 124 ? -24.258 12.730 9.104 1.00 49.09 124 MET A O 1
ATOM 991 N N . TYR A 1 125 ? -25.075 13.865 7.358 1.00 47.31 125 TYR A N 1
ATOM 992 C CA . TYR A 1 125 ? -26.487 13.611 7.634 1.00 47.31 125 TYR A CA 1
ATOM 993 C C . TYR A 1 125 ? -26.822 12.113 7.704 1.00 47.31 125 TYR A C 1
ATOM 995 O O . TYR A 1 125 ? -27.351 11.655 8.713 1.00 47.31 125 TYR A O 1
ATOM 1003 N N . LEU A 1 126 ? -26.466 11.320 6.684 1.00 48.56 126 LEU A N 1
ATOM 1004 C CA . LEU A 1 126 ? -26.716 9.869 6.662 1.00 48.56 126 LEU A CA 1
ATOM 1005 C C . LEU A 1 126 ? -25.990 9.140 7.798 1.00 48.56 126 LEU A C 1
ATOM 1007 O O . LEU A 1 126 ? -26.513 8.188 8.376 1.00 48.56 126 LEU A O 1
ATOM 1011 N N . LYS A 1 127 ? -24.783 9.598 8.128 1.00 52.75 127 LYS A N 1
ATOM 1012 C CA . LYS A 1 127 ? -23.949 9.023 9.176 1.00 52.75 127 LYS A CA 1
ATOM 1013 C C . LYS A 1 127 ? -24.497 9.327 10.562 1.00 52.75 127 LYS A C 1
ATOM 1015 O O . LYS A 1 127 ? -24.633 8.407 11.364 1.00 52.75 127 LYS A O 1
ATOM 1020 N N . ILE A 1 128 ? -24.883 10.574 10.826 1.00 54.19 128 ILE A N 1
ATOM 1021 C CA . ILE A 1 128 ? -25.526 10.924 12.090 1.00 54.19 128 ILE A CA 1
ATOM 1022 C C . ILE A 1 128 ? -26.896 10.241 12.190 1.00 54.19 128 ILE A C 1
ATOM 1024 O O . ILE A 1 128 ? -27.221 9.721 13.248 1.00 54.19 128 ILE A O 1
ATOM 1028 N N . HIS A 1 129 ? -27.659 10.123 11.099 1.00 53.03 129 HIS A N 1
ATOM 1029 C CA . HIS A 1 129 ? -28.907 9.353 11.091 1.00 53.03 129 HIS A CA 1
ATOM 1030 C C . HIS A 1 129 ? -28.673 7.874 11.443 1.00 53.03 129 HIS A C 1
ATOM 1032 O O . HIS A 1 129 ? -29.406 7.312 12.253 1.00 53.03 129 HIS A O 1
ATOM 1038 N N . HIS A 1 130 ? -27.646 7.228 10.880 1.00 53.69 130 HIS A N 1
ATOM 1039 C CA . HIS A 1 130 ? -27.292 5.851 11.239 1.00 53.69 130 HIS A CA 1
ATOM 1040 C C . HIS A 1 130 ? -26.919 5.729 12.725 1.00 53.69 130 HIS A C 1
ATOM 1042 O O . HIS A 1 130 ? -27.434 4.861 13.426 1.00 53.69 130 HIS A O 1
ATOM 1048 N N . ILE A 1 131 ? -26.086 6.641 13.223 1.00 53.03 131 ILE A N 1
ATOM 1049 C CA . ILE A 1 131 ? -25.683 6.723 14.633 1.00 53.03 131 ILE A CA 1
ATOM 1050 C C . ILE A 1 131 ? -26.905 6.929 15.544 1.00 53.03 131 ILE A C 1
ATOM 1052 O O . ILE A 1 131 ? -27.045 6.230 16.541 1.00 53.03 131 ILE A O 1
ATOM 1056 N N . LEU A 1 132 ? -27.833 7.819 15.187 1.00 53.97 132 LEU A N 1
ATOM 1057 C CA . LEU A 1 132 ? -29.070 8.041 15.938 1.00 53.97 132 LEU A CA 1
ATOM 1058 C C . LEU A 1 132 ? -30.001 6.825 15.889 1.00 53.97 132 LEU A C 1
ATOM 1060 O O . LEU A 1 132 ? -30.603 6.488 16.903 1.00 53.97 132 LEU A O 1
ATOM 1064 N N . SER A 1 133 ? -30.080 6.116 14.758 1.00 52.22 133 SER A N 1
ATOM 1065 C CA . SER A 1 133 ? -30.872 4.882 14.653 1.00 52.22 133 SER A CA 1
ATOM 1066 C C . SER A 1 133 ? -30.364 3.765 15.574 1.00 52.22 133 SER A C 1
ATOM 1068 O O . SER A 1 133 ? -31.148 2.927 16.005 1.00 52.22 133 SER A O 1
ATOM 1070 N N . GLN A 1 134 ? -29.078 3.787 15.944 1.00 52.16 134 GLN A N 1
ATOM 1071 C CA . GLN A 1 134 ? -28.506 2.879 16.946 1.00 52.16 134 GLN A CA 1
ATOM 1072 C C . GLN A 1 134 ? -28.917 3.253 18.386 1.00 52.16 134 GLN A C 1
ATOM 1074 O O . GLN A 1 134 ? -28.848 2.403 19.271 1.00 52.16 134 GLN A O 1
ATOM 1079 N N . CYS A 1 135 ? -29.347 4.498 18.627 1.00 42.09 135 CYS A N 1
ATOM 1080 C CA . CYS A 1 135 ? -29.783 5.004 19.936 1.00 42.09 135 CYS A CA 1
ATOM 1081 C C . CYS A 1 135 ? -31.319 4.988 20.129 1.00 42.09 135 CYS A C 1
ATOM 1083 O O . CYS A 1 135 ? -31.806 5.152 21.247 1.00 42.09 135 CYS A O 1
ATOM 1085 N N . ILE A 1 136 ? -32.111 4.837 19.058 1.00 45.81 136 ILE A N 1
ATOM 1086 C CA . ILE A 1 136 ? -33.571 5.043 19.083 1.00 45.81 136 ILE A CA 1
ATOM 1087 C C . ILE A 1 136 ? -34.304 3.757 18.673 1.00 45.81 136 ILE A C 1
ATOM 1089 O O . ILE A 1 136 ? -34.244 3.343 17.517 1.00 45.81 136 ILE A O 1
ATOM 1093 N N . ARG A 1 137 ? -35.074 3.155 19.591 1.00 41.50 137 ARG A N 1
ATOM 1094 C CA . ARG A 1 137 ? -36.048 2.092 19.281 1.00 41.50 137 ARG A CA 1
ATOM 1095 C C . ARG A 1 137 ? -37.463 2.681 19.270 1.00 41.50 137 ARG A C 1
ATOM 1097 O O . ARG A 1 137 ? -38.147 2.636 20.282 1.00 41.50 137 ARG A O 1
ATOM 1104 N N . CYS A 1 138 ? -37.941 3.184 18.132 1.00 32.59 138 CYS A N 1
ATOM 1105 C CA . CYS A 1 138 ? -39.354 3.573 17.987 1.00 32.59 138 CYS A CA 1
ATOM 1106 C C . CYS A 1 138 ? -40.069 2.711 16.935 1.00 32.59 138 CYS A C 1
ATOM 1108 O O . CYS A 1 138 ? -39.530 2.465 15.855 1.00 32.59 138 CYS A O 1
ATOM 1110 N N . LYS A 1 139 ? -41.305 2.270 17.232 1.00 27.41 139 LYS A N 1
ATOM 1111 C CA . LYS A 1 139 ? -42.225 1.678 16.237 1.00 27.41 139 LYS A CA 1
ATOM 1112 C C . LYS A 1 139 ? -42.532 2.715 15.138 1.00 27.41 139 LYS A C 1
ATOM 1114 O O . LYS A 1 139 ? -42.667 3.897 15.452 1.00 27.41 139 LYS A O 1
ATOM 1119 N N . PRO A 1 140 ? -42.679 2.311 13.863 1.00 26.83 140 PRO A N 1
ATOM 1120 C CA . PRO A 1 140 ? -42.827 3.257 12.765 1.00 26.83 140 PRO A CA 1
ATOM 1121 C C . PRO A 1 140 ? -44.241 3.858 12.742 1.00 26.83 140 PRO A C 1
ATOM 1123 O O . PRO A 1 140 ? -45.215 3.151 12.489 1.00 26.83 140 PRO A O 1
ATOM 1126 N N . SER A 1 141 ? -44.366 5.172 12.934 1.00 25.27 141 SER A N 1
ATOM 1127 C CA . SER A 1 141 ? -45.564 5.941 12.566 1.00 25.27 141 SER A CA 1
ATOM 1128 C C . SER A 1 141 ? -45.230 6.975 11.483 1.00 25.27 141 SER A C 1
ATOM 1130 O O . SER A 1 141 ? -44.146 7.552 11.480 1.00 25.27 141 SER A O 1
ATOM 1132 N N . ARG A 1 142 ? -46.153 7.151 10.524 1.00 23.28 142 ARG A N 1
ATOM 1133 C CA . ARG A 1 142 ? -45.985 7.918 9.270 1.00 23.28 142 ARG A CA 1
ATOM 1134 C C . ARG A 1 142 ? -45.626 9.409 9.488 1.00 23.28 142 ARG A C 1
ATOM 1136 O O . ARG A 1 142 ? -46.131 10.002 10.437 1.00 23.28 142 ARG A O 1
ATOM 1143 N N . PRO A 1 143 ? -44.829 10.021 8.585 1.00 22.80 143 PRO A N 1
ATOM 1144 C CA . PRO A 1 143 ? -44.353 11.404 8.703 1.00 22.80 143 PRO A CA 1
ATOM 1145 C C . PRO A 1 143 ? -45.386 12.459 8.259 1.00 22.80 143 PRO A C 1
ATOM 1147 O O . PRO A 1 143 ? -46.124 12.242 7.297 1.00 22.80 143 PRO A O 1
ATOM 1150 N N . THR A 1 144 ? -45.359 13.633 8.906 1.00 22.50 144 THR A N 1
ATOM 1151 C CA . THR A 1 144 ? -46.111 14.851 8.534 1.00 22.50 144 THR A CA 1
ATOM 1152 C C . THR A 1 144 ? -45.194 16.077 8.646 1.00 22.50 144 THR A C 1
ATOM 1154 O O . THR A 1 144 ? -44.477 16.211 9.634 1.00 22.50 144 THR A O 1
ATOM 1157 N N . LEU A 1 145 ? -45.229 16.965 7.646 1.00 21.84 145 LEU A N 1
ATOM 1158 C CA . LEU A 1 145 ? -44.350 18.133 7.463 1.00 21.84 145 LEU A CA 1
ATOM 1159 C C . LEU A 1 145 ? -44.905 19.396 8.166 1.00 21.84 145 LEU A C 1
ATOM 1161 O O . LEU A 1 145 ? -46.075 19.707 7.949 1.00 21.84 145 LEU A O 1
ATOM 1165 N N . MET A 1 146 ? -44.101 20.167 8.921 1.00 23.44 146 MET A N 1
ATOM 1166 C CA . MET A 1 146 ? -44.412 21.579 9.257 1.00 23.44 146 MET A CA 1
ATOM 1167 C C . MET A 1 146 ? -43.180 22.433 9.654 1.00 23.44 146 MET A C 1
ATOM 1169 O O . MET A 1 146 ? -42.194 21.903 10.152 1.00 23.44 146 MET A O 1
ATOM 1173 N N . ARG A 1 147 ? -43.259 23.754 9.385 1.00 26.12 147 ARG A N 1
ATOM 1174 C CA . ARG A 1 147 ? -42.222 24.820 9.480 1.00 26.12 147 ARG A CA 1
ATOM 1175 C C . ARG A 1 147 ? -42.046 25.403 10.899 1.00 26.12 147 ARG A C 1
ATOM 1177 O O . ARG A 1 147 ? -43.045 25.592 11.585 1.00 26.12 147 ARG A O 1
ATOM 1184 N N . THR A 1 148 ? -40.838 25.878 11.237 1.00 26.53 148 THR A N 1
ATOM 1185 C CA . THR A 1 148 ? -40.592 26.906 12.280 1.00 26.53 148 THR A CA 1
ATOM 1186 C C . THR A 1 148 ? -39.491 27.908 11.877 1.00 26.53 148 THR A C 1
ATOM 1188 O O . THR A 1 148 ? -38.670 27.633 11.005 1.00 26.53 148 THR A O 1
ATOM 1191 N N . ASN A 1 149 ? -39.562 29.115 12.460 1.00 30.23 149 ASN A N 1
ATOM 1192 C CA . ASN A 1 149 ? -38.857 30.347 12.076 1.00 30.23 149 ASN A CA 1
ATOM 1193 C C . ASN A 1 149 ? -37.450 30.481 12.686 1.00 30.23 149 ASN A C 1
ATOM 1195 O O . ASN A 1 149 ? -37.317 30.435 13.907 1.00 30.23 149 ASN A O 1
ATOM 1199 N N . GLY A 1 150 ? -36.468 30.817 11.838 1.00 33.97 150 GLY A N 1
ATOM 1200 C CA . GLY A 1 150 ? -35.130 31.293 12.218 1.00 33.97 150 GLY A CA 1
ATOM 1201 C C . GLY A 1 150 ? -34.173 30.176 12.647 1.00 33.97 150 GLY A C 1
ATOM 1202 O O . GLY A 1 150 ? -34.549 29.331 13.444 1.00 33.97 150 GLY A O 1
ATOM 1203 N N . TYR A 1 151 ? -32.933 30.220 12.149 1.00 30.41 151 TYR A N 1
ATOM 1204 C CA . TYR A 1 151 ? -31.841 29.237 12.306 1.00 30.41 151 TYR A CA 1
ATOM 1205 C C . TYR A 1 151 ? -31.883 28.028 11.353 1.00 30.41 151 TYR A C 1
ATOM 1207 O O . TYR A 1 151 ? -32.930 27.428 11.097 1.00 30.41 151 TYR A O 1
ATOM 1215 N N . GLU A 1 152 ? -30.711 27.669 10.815 1.00 32.97 152 GLU A N 1
ATOM 1216 C CA . GLU A 1 152 ? -30.518 26.475 9.989 1.00 32.97 152 GLU A CA 1
ATOM 1217 C C . GLU A 1 152 ? -30.784 25.227 10.835 1.00 32.97 152 GLU A C 1
ATOM 1219 O O . GLU A 1 152 ? -29.965 24.784 11.635 1.00 32.97 152 GLU A O 1
ATOM 1224 N N . THR A 1 153 ? -31.989 24.687 10.686 1.00 30.06 153 THR A N 1
ATOM 1225 C CA . THR A 1 153 ? -32.471 23.527 11.428 1.00 30.06 153 THR A CA 1
ATOM 1226 C C . THR A 1 153 ? -32.671 22.397 10.422 1.00 30.06 153 THR A C 1
ATOM 1228 O O . THR A 1 153 ? -33.510 22.504 9.527 1.00 30.06 153 THR A O 1
ATOM 1231 N N . ILE A 1 154 ? -31.894 21.314 10.521 1.00 30.17 154 ILE A N 1
ATOM 1232 C CA . ILE A 1 154 ? -32.055 20.152 9.637 1.00 30.17 154 ILE A CA 1
ATOM 1233 C C . ILE A 1 154 ? -33.182 19.269 10.192 1.00 30.17 154 ILE A C 1
ATOM 1235 O O . ILE A 1 154 ? -33.013 18.608 11.215 1.00 30.17 154 ILE A O 1
ATOM 1239 N N . SER A 1 155 ? -34.334 19.255 9.517 1.00 25.62 155 SER A N 1
ATOM 1240 C CA . SER A 1 155 ? -35.447 18.338 9.810 1.00 25.62 155 SER A CA 1
ATOM 1241 C C . SER A 1 155 ? -35.165 16.937 9.244 1.00 25.62 155 SER A C 1
ATOM 1243 O O . SER A 1 155 ? -34.764 16.78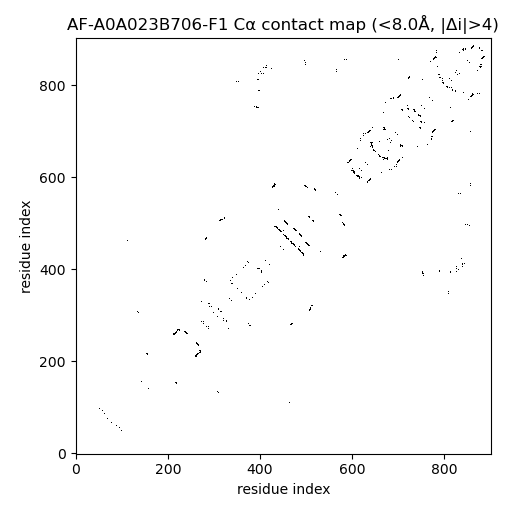9 8.087 1.00 25.62 155 SER A O 1
ATOM 1245 N N . LEU A 1 156 ? -35.343 15.895 10.063 1.00 30.64 156 LEU A N 1
ATOM 1246 C CA . LEU A 1 156 ? -35.121 14.486 9.708 1.00 30.64 156 LEU A CA 1
ATOM 1247 C C . LEU A 1 156 ? -36.438 13.818 9.265 1.00 30.64 156 LEU A C 1
ATOM 1249 O O . LEU A 1 156 ? -37.354 13.678 10.072 1.00 30.64 156 LEU A O 1
ATOM 1253 N N . ALA A 1 157 ? -36.532 13.365 8.002 1.00 25.97 157 ALA A N 1
ATOM 1254 C CA . ALA A 1 157 ? -37.693 12.627 7.481 1.00 25.97 157 ALA A CA 1
ATOM 1255 C C . ALA A 1 157 ? -37.346 11.544 6.420 1.00 25.97 157 ALA A C 1
ATOM 1257 O O . ALA A 1 157 ? -37.108 11.870 5.262 1.00 25.97 157 ALA A O 1
ATOM 1258 N N . SER A 1 158 ? -37.476 10.259 6.813 1.00 27.31 158 SER A N 1
ATOM 1259 C CA . SER A 1 158 ? -37.651 9.000 6.019 1.00 27.31 158 SER A CA 1
ATOM 1260 C C . SER A 1 158 ? -36.546 8.580 5.010 1.00 27.31 158 SER A C 1
ATOM 1262 O O . SER A 1 158 ? -35.897 9.433 4.430 1.00 27.31 158 SER A O 1
ATOM 1264 N N . ALA A 1 159 ? -36.244 7.307 4.686 1.00 20.08 159 ALA A N 1
ATOM 1265 C CA . ALA A 1 159 ? -36.788 5.971 4.978 1.00 20.08 159 ALA A CA 1
ATOM 1266 C C . ALA A 1 159 ? -35.643 4.915 4.991 1.00 20.08 159 ALA A C 1
ATOM 1268 O O . ALA A 1 159 ? -34.685 5.045 4.232 1.00 20.08 159 ALA A O 1
ATOM 1269 N N . ILE A 1 160 ? -35.763 3.844 5.791 1.00 22.33 160 ILE A N 1
ATOM 1270 C CA . ILE A 1 160 ? -34.923 2.630 5.714 1.00 22.33 160 ILE A CA 1
ATOM 1271 C C . ILE A 1 160 ? -35.782 1.501 5.135 1.00 22.33 160 ILE A C 1
ATOM 1273 O O . ILE A 1 160 ? -36.818 1.165 5.706 1.00 22.33 160 ILE A O 1
ATOM 1277 N N . TYR A 1 161 ? -35.327 0.886 4.043 1.00 20.52 161 TYR A N 1
ATOM 1278 C CA . TYR A 1 161 ? -35.554 -0.542 3.838 1.00 20.52 161 TYR A CA 1
ATOM 1279 C C . TYR A 1 161 ? -34.396 -1.286 4.501 1.00 20.52 161 TYR A C 1
ATOM 1281 O O . TYR A 1 161 ? -33.231 -0.977 4.244 1.00 20.52 161 TYR A O 1
ATOM 1289 N N . HIS A 1 162 ? -34.730 -2.273 5.335 1.00 23.44 162 HIS A N 1
ATOM 1290 C CA . HIS A 1 162 ? -33.882 -3.445 5.509 1.00 23.44 162 HIS A CA 1
ATOM 1291 C C . HIS A 1 162 ? -33.517 -3.939 4.110 1.00 23.44 162 HIS A C 1
ATOM 1293 O O . HIS A 1 162 ? -34.405 -4.307 3.342 1.00 23.44 162 HIS A O 1
ATOM 1299 N N . VAL A 1 163 ? -32.235 -3.910 3.765 1.00 21.98 163 VAL A N 1
ATOM 1300 C CA . VAL A 1 163 ? -31.752 -4.704 2.643 1.00 21.98 163 VAL A CA 1
ATOM 1301 C C . VAL A 1 163 ? -31.177 -5.971 3.252 1.00 21.98 163 VAL A C 1
ATOM 1303 O O . VAL A 1 163 ? -29.994 -6.032 3.576 1.00 21.98 163 VAL A O 1
ATOM 1306 N N . ASP A 1 164 ? -32.048 -6.965 3.422 1.00 24.14 164 ASP A N 1
ATOM 1307 C CA . ASP A 1 164 ? -31.642 -8.345 3.180 1.00 24.14 164 ASP A CA 1
ATOM 1308 C C . ASP A 1 164 ? -31.135 -8.384 1.735 1.00 24.14 164 ASP A C 1
ATOM 1310 O O . ASP A 1 164 ? -31.904 -8.310 0.773 1.00 24.14 164 ASP A O 1
ATOM 1314 N N . LEU A 1 165 ? -29.815 -8.379 1.571 1.00 27.98 165 LEU A N 1
ATOM 1315 C CA . LEU A 1 165 ? -29.175 -8.635 0.288 1.00 27.98 165 LEU A CA 1
ATOM 1316 C C . LEU A 1 165 ? -29.125 -10.152 0.104 1.00 27.98 165 LEU A C 1
ATOM 1318 O O . LEU A 1 165 ? -28.075 -10.727 0.339 1.00 27.98 165 LEU A O 1
ATOM 1322 N N . ASP A 1 166 ? -30.260 -10.765 -0.248 1.00 23.97 166 ASP A N 1
ATOM 1323 C CA . ASP A 1 166 ? -30.331 -12.021 -1.012 1.00 23.97 166 ASP A CA 1
ATOM 1324 C C . ASP A 1 166 ? -31.791 -12.404 -1.322 1.00 23.97 166 ASP A C 1
ATOM 1326 O O . ASP A 1 166 ? -32.498 -12.936 -0.473 1.00 23.97 166 ASP A O 1
ATOM 1330 N N . GLN A 1 167 ? -32.226 -12.192 -2.570 1.00 23.34 167 GLN A N 1
ATOM 1331 C CA . GLN A 1 167 ? -32.968 -13.199 -3.346 1.00 23.34 167 GLN A CA 1
ATOM 1332 C C . GLN A 1 167 ? -32.711 -12.973 -4.849 1.00 23.34 167 GLN A C 1
ATOM 1334 O O . GLN A 1 167 ? -32.964 -11.874 -5.353 1.00 23.34 167 GLN A O 1
ATOM 1339 N N . PRO A 1 168 ? -32.219 -13.979 -5.594 1.00 27.34 168 PRO A N 1
ATOM 1340 C CA . PRO A 1 168 ? -32.076 -13.892 -7.037 1.00 27.34 168 PRO A CA 1
ATOM 1341 C C . PRO A 1 168 ? -33.373 -14.317 -7.744 1.00 27.34 168 PRO A C 1
ATOM 1343 O O . PRO A 1 168 ? -33.893 -15.399 -7.502 1.00 27.34 168 PRO A O 1
ATOM 1346 N N . GLY A 1 169 ? -33.825 -13.479 -8.681 1.00 27.17 169 GLY A N 1
ATOM 1347 C CA . GLY A 1 169 ? -34.543 -13.888 -9.893 1.00 27.17 169 GLY A CA 1
ATOM 1348 C C . GLY A 1 169 ? -36.008 -14.309 -9.754 1.00 27.17 169 GLY A C 1
ATOM 1349 O O . GLY A 1 169 ? -36.300 -15.442 -9.400 1.00 27.17 169 GLY A O 1
ATOM 1350 N N . LEU A 1 170 ? -36.919 -13.453 -10.226 1.00 24.92 170 LEU A N 1
ATOM 1351 C CA . LEU A 1 170 ? -38.155 -13.906 -10.869 1.00 24.92 170 LEU A CA 1
ATOM 1352 C C . LEU A 1 170 ? -38.418 -13.058 -12.123 1.00 24.92 170 LEU A C 1
ATOM 1354 O O . LEU A 1 170 ? -38.477 -11.830 -12.068 1.00 24.92 170 LEU A O 1
ATOM 1358 N N . ASP A 1 171 ? -38.514 -13.769 -13.245 1.00 26.38 171 ASP A N 1
ATOM 1359 C CA . ASP A 1 171 ? -38.784 -13.301 -14.602 1.00 26.38 171 ASP A CA 1
ATOM 1360 C C . ASP A 1 171 ? -40.037 -12.420 -14.707 1.00 26.38 171 ASP A C 1
ATOM 1362 O O . ASP A 1 171 ? -41.119 -12.790 -14.249 1.00 26.38 171 ASP A O 1
ATOM 1366 N N . TYR A 1 172 ? -39.926 -11.306 -15.436 1.00 25.53 172 TYR A N 1
ATOM 1367 C CA . TYR A 1 172 ? -41.086 -10.614 -15.998 1.00 25.53 172 TYR A CA 1
ATOM 1368 C C . TYR A 1 172 ? -41.414 -11.199 -17.376 1.00 25.53 172 TYR A C 1
ATOM 1370 O O . TYR A 1 172 ? -40.903 -10.760 -18.406 1.00 25.53 172 TYR A O 1
ATOM 1378 N N . GLY A 1 173 ? -42.292 -12.203 -17.374 1.00 25.03 173 GLY A N 1
ATOM 1379 C CA . GLY A 1 173 ? -43.041 -12.654 -18.544 1.00 25.03 173 GLY A CA 1
ATOM 1380 C C . GLY A 1 173 ? -44.313 -11.824 -18.741 1.00 25.03 173 GLY A C 1
ATOM 1381 O O . GLY A 1 173 ? -45.027 -11.512 -17.792 1.00 25.03 173 GLY A O 1
ATOM 1382 N N . ASN A 1 174 ? -44.570 -11.462 -19.996 1.00 25.88 174 ASN A N 1
ATOM 1383 C CA . ASN A 1 174 ? -45.672 -10.626 -20.462 1.00 25.88 174 ASN A CA 1
ATOM 1384 C C . ASN A 1 174 ? -47.086 -11.121 -20.094 1.00 25.88 174 ASN A C 1
ATOM 1386 O O . ASN A 1 174 ? -47.375 -12.311 -20.015 1.00 25.88 174 ASN A O 1
ATOM 1390 N N . SER A 1 175 ? -47.971 -10.130 -19.998 1.00 25.89 175 SER A N 1
ATOM 1391 C CA . SER A 1 175 ? -49.438 -10.152 -19.978 1.00 25.89 175 SER A CA 1
ATOM 1392 C C . SER A 1 175 ? -50.139 -11.225 -20.828 1.00 25.89 175 SER A C 1
ATOM 1394 O O . SER A 1 175 ? -49.822 -11.372 -22.007 1.00 25.89 175 SER A O 1
ATOM 1396 N N . SER A 1 176 ? -51.227 -11.808 -20.307 1.00 25.52 176 SER A N 1
ATOM 1397 C CA . SER A 1 176 ? -52.574 -11.726 -20.919 1.00 25.52 176 SER A CA 1
ATOM 1398 C C . SER A 1 176 ? -53.660 -12.467 -20.110 1.00 25.52 176 SER A C 1
ATOM 1400 O O . SER A 1 176 ? -53.463 -13.566 -19.615 1.00 25.52 176 SER A O 1
ATOM 1402 N N . GLU A 1 177 ? -54.806 -11.786 -20.010 1.00 25.80 177 GLU A N 1
ATOM 1403 C CA . GLU A 1 177 ? -56.190 -12.287 -20.078 1.00 25.80 177 GLU A CA 1
ATOM 1404 C C . GLU A 1 177 ? -56.793 -13.272 -19.043 1.00 25.80 177 GLU A C 1
ATOM 1406 O O . GLU A 1 177 ? -56.591 -14.479 -19.060 1.00 25.80 177 GLU A O 1
ATOM 1411 N N . SER A 1 178 ? -57.808 -12.727 -18.353 1.00 24.31 178 SER A N 1
ATOM 1412 C CA . SER A 1 178 ? -59.209 -13.206 -18.336 1.00 24.31 178 SER A CA 1
ATOM 1413 C C . SER A 1 178 ? -59.743 -14.103 -17.193 1.00 24.31 178 SER A C 1
ATOM 1415 O O . SER A 1 178 ? -59.329 -15.228 -16.951 1.00 24.31 178 SER A O 1
ATOM 1417 N N . THR A 1 179 ? -60.826 -13.572 -16.602 1.00 24.81 179 THR A N 1
ATOM 1418 C CA . THR A 1 179 ? -62.099 -14.222 -16.208 1.00 24.81 179 THR A CA 1
ATOM 1419 C C . THR A 1 179 ? -62.216 -15.163 -14.989 1.00 24.81 179 THR A C 1
ATOM 1421 O O . THR A 1 179 ? -62.031 -16.365 -15.079 1.00 24.81 179 THR A O 1
ATOM 1424 N N . SER A 1 180 ? -62.873 -14.610 -13.954 1.00 25.08 180 SER A N 1
ATOM 1425 C CA . SER A 1 180 ? -64.181 -15.042 -13.396 1.00 25.08 180 SER A CA 1
ATOM 1426 C C . SER A 1 180 ? -64.319 -16.194 -12.374 1.00 25.08 180 SER A C 1
ATOM 1428 O O . SER A 1 180 ? -63.693 -17.240 -12.474 1.00 25.08 180 SER A O 1
ATOM 1430 N N . SER A 1 181 ? -65.330 -15.993 -11.503 1.00 25.33 181 SER A N 1
ATOM 1431 C CA . SER A 1 181 ? -66.093 -16.937 -10.644 1.00 25.33 181 SER A CA 1
ATOM 1432 C C . SER A 1 181 ? -65.474 -17.287 -9.271 1.00 25.33 181 SER A C 1
ATOM 1434 O O . SER A 1 181 ? -64.376 -17.811 -9.186 1.00 25.33 181 SER A O 1
ATOM 1436 N N . SER A 1 182 ? -66.009 -16.753 -8.155 1.00 24.77 182 SER A N 1
ATOM 1437 C CA . SER A 1 182 ? -67.100 -17.280 -7.283 1.00 24.77 182 SER A CA 1
ATOM 1438 C C . SER A 1 182 ? -66.659 -18.555 -6.533 1.00 24.77 182 SER A C 1
ATOM 1440 O O . SER A 1 182 ? -66.166 -19.470 -7.170 1.00 24.77 182 SER A O 1
ATOM 1442 N N . THR A 1 183 ? -66.784 -18.762 -5.212 1.00 25.92 183 THR A N 1
ATOM 1443 C CA . THR A 1 183 ? -68.005 -18.840 -4.375 1.00 25.92 183 THR A CA 1
ATOM 1444 C C . THR A 1 183 ? -67.561 -19.071 -2.900 1.00 25.92 183 THR A C 1
ATOM 1446 O O . THR A 1 183 ? -66.616 -19.816 -2.685 1.00 25.92 183 THR A O 1
ATOM 1449 N N . LYS A 1 184 ? -68.121 -18.362 -1.900 1.00 27.67 184 LYS A N 1
ATOM 1450 C CA . LYS A 1 184 ? -68.953 -18.860 -0.759 1.00 27.67 184 LYS A CA 1
ATOM 1451 C C . LYS A 1 184 ? -68.342 -19.948 0.155 1.00 27.67 184 LYS A C 1
ATOM 1453 O O . LYS A 1 184 ? -68.156 -21.070 -0.281 1.00 27.67 184 LYS A O 1
ATOM 1458 N N . ALA A 1 185 ? -68.107 -19.596 1.431 1.00 28.30 185 ALA A N 1
ATOM 1459 C CA . ALA A 1 185 ? -68.911 -19.987 2.621 1.00 28.30 185 ALA A CA 1
ATOM 1460 C C . ALA A 1 185 ? -68.364 -21.287 3.271 1.00 28.30 185 ALA A C 1
ATOM 1462 O O . ALA A 1 185 ? -67.824 -22.115 2.562 1.00 28.30 185 ALA A O 1
ATOM 1463 N N . SER A 1 186 ? -68.380 -21.558 4.578 1.00 26.14 186 SER A N 1
ATOM 1464 C CA . SER A 1 186 ? -69.170 -21.083 5.718 1.00 26.14 186 SER A CA 1
ATOM 1465 C C . SER A 1 186 ? -68.563 -21.609 7.042 1.00 26.14 186 SER A C 1
ATOM 1467 O O . SER A 1 186 ? -67.976 -22.683 7.045 1.00 26.14 186 SER A O 1
ATOM 1469 N N . ASN A 1 187 ? -68.837 -20.873 8.126 1.00 27.80 187 ASN A N 1
ATOM 1470 C CA . ASN A 1 187 ? -69.281 -21.282 9.474 1.00 27.80 187 ASN A CA 1
ATOM 1471 C C . ASN A 1 187 ? -68.500 -22.194 10.451 1.00 27.80 187 ASN A C 1
ATOM 1473 O O . ASN A 1 187 ? -68.153 -23.326 10.150 1.00 27.80 187 ASN A O 1
ATOM 1477 N N . GLU A 1 188 ? -68.498 -21.667 11.694 1.00 27.16 188 GLU A N 1
ATOM 1478 C CA . GLU A 1 188 ? -68.792 -22.290 13.009 1.00 27.16 188 GLU A CA 1
ATOM 1479 C C . GLU A 1 188 ? -67.841 -23.385 13.525 1.00 27.16 188 GLU A C 1
ATOM 1481 O O . GLU A 1 188 ? -67.542 -24.352 12.851 1.00 27.16 188 GLU A O 1
ATOM 1486 N N . GLY A 1 189 ? -67.351 -23.373 14.765 1.00 25.14 189 GLY A N 1
ATOM 1487 C CA . GLY A 1 189 ? -67.633 -22.557 15.940 1.00 25.14 189 GLY A CA 1
ATOM 1488 C C . GLY A 1 189 ? -67.376 -23.419 17.180 1.00 25.14 189 GLY A C 1
ATOM 1489 O O . GLY A 1 189 ? -67.914 -24.513 17.266 1.00 25.14 189 GLY A O 1
ATOM 1490 N N . THR A 1 190 ? -66.602 -22.941 18.160 1.00 25.86 190 THR A N 1
ATOM 1491 C CA . THR A 1 190 ? -66.684 -23.469 19.536 1.00 25.86 190 THR A CA 1
ATOM 1492 C C . THR A 1 190 ? -66.162 -22.447 20.541 1.00 25.86 190 THR A C 1
ATOM 1494 O O . THR A 1 190 ? -64.996 -22.071 20.520 1.00 25.86 190 THR A O 1
ATOM 1497 N N . LYS A 1 191 ? -67.057 -22.008 21.432 1.00 31.33 191 LYS A N 1
ATOM 1498 C CA . LYS A 1 191 ? -66.758 -21.276 22.668 1.00 31.33 191 LYS A CA 1
ATOM 1499 C C . LYS A 1 191 ? -66.388 -22.273 23.772 1.00 31.33 191 LYS A C 1
ATOM 1501 O O . LYS A 1 191 ? -67.143 -23.226 23.963 1.00 31.33 191 LYS A O 1
ATOM 1506 N N . LYS A 1 192 ? -65.387 -21.966 24.607 1.00 27.28 192 LYS A N 1
ATOM 1507 C CA . LYS A 1 192 ? -65.527 -22.089 26.072 1.00 27.28 192 LYS A CA 1
ATOM 1508 C C . LYS A 1 192 ? -64.474 -21.272 26.834 1.00 27.28 192 LYS A C 1
ATOM 1510 O O . LYS A 1 192 ? -63.337 -21.165 26.405 1.00 27.28 192 LYS A O 1
ATOM 1515 N N . ALA A 1 193 ? -64.960 -20.689 27.926 1.00 31.41 193 ALA A N 1
ATOM 1516 C CA . ALA A 1 193 ? -64.402 -19.670 28.813 1.00 31.41 193 ALA A CA 1
ATOM 1517 C C . ALA A 1 193 ? -63.153 -20.069 29.619 1.00 31.41 193 ALA A C 1
ATOM 1519 O O . ALA A 1 193 ? -62.964 -21.261 29.838 1.00 31.41 193 ALA A O 1
ATOM 1520 N N . ILE A 1 194 ? -62.424 -19.044 30.095 1.00 27.11 194 ILE A N 1
ATOM 1521 C CA . ILE A 1 194 ? -61.538 -18.869 31.283 1.00 27.11 194 ILE A CA 1
ATOM 1522 C C . ILE A 1 194 ? -60.795 -17.540 30.993 1.00 27.11 194 ILE A C 1
ATOM 1524 O O . ILE A 1 194 ? -60.392 -17.356 29.852 1.00 27.11 194 ILE A O 1
ATOM 1528 N N . SER A 1 195 ? -60.569 -16.548 31.850 1.00 28.72 195 SER A N 1
ATOM 1529 C CA . SER A 1 195 ? -60.921 -16.169 33.223 1.00 28.72 195 SER A CA 1
ATOM 1530 C C . SER A 1 195 ? -60.518 -14.691 33.361 1.00 28.72 195 SER A C 1
ATOM 1532 O O . SER A 1 195 ? -59.719 -14.192 32.573 1.00 28.72 195 SER A O 1
ATOM 1534 N N . ASP A 1 196 ? -61.061 -14.006 34.359 1.00 32.16 196 ASP A N 1
ATOM 1535 C CA . ASP A 1 196 ? -60.840 -12.591 34.656 1.00 32.16 196 ASP A CA 1
ATOM 1536 C C . ASP A 1 196 ? -59.374 -12.242 34.998 1.00 32.16 196 ASP A C 1
ATOM 1538 O O . ASP A 1 196 ? -58.996 -12.213 36.167 1.00 32.16 196 ASP A O 1
ATOM 1542 N N . GLU A 1 197 ? -58.556 -11.924 33.994 1.00 31.88 197 GLU A N 1
ATOM 1543 C CA . GLU A 1 197 ? -57.228 -11.307 34.190 1.00 31.88 197 GLU A CA 1
ATOM 1544 C C . GLU A 1 197 ? -56.969 -10.136 33.218 1.00 31.88 197 GLU A C 1
ATOM 1546 O O . GLU A 1 197 ? -55.847 -9.682 33.030 1.00 31.88 197 GLU A O 1
ATOM 1551 N N . GLU A 1 198 ? -58.033 -9.591 32.621 1.00 33.75 198 GLU A N 1
ATOM 1552 C CA . GLU A 1 198 ? -57.965 -8.608 31.530 1.00 33.75 198 GLU A CA 1
ATOM 1553 C C . GLU A 1 198 ? -58.523 -7.228 31.936 1.00 33.75 198 GLU A C 1
ATOM 1555 O O . GLU A 1 198 ? -59.258 -6.574 31.195 1.00 33.75 198 GLU A O 1
ATOM 1560 N N . LEU A 1 199 ? -58.196 -6.780 33.153 1.00 32.06 199 LEU A N 1
ATOM 1561 C CA . LEU A 1 199 ? -58.615 -5.468 33.671 1.00 32.06 199 LEU A CA 1
ATOM 1562 C C . LEU A 1 199 ? -57.479 -4.609 34.244 1.00 32.06 199 LEU A C 1
ATOM 1564 O O . LEU A 1 199 ? -57.759 -3.558 34.815 1.00 32.06 199 LEU A O 1
ATOM 1568 N N . LEU A 1 200 ? -56.211 -4.988 34.033 1.00 32.47 200 LEU A N 1
ATOM 1569 C CA . LEU A 1 200 ? -55.066 -4.138 34.395 1.00 32.47 200 LEU A CA 1
ATOM 1570 C C . LEU A 1 200 ? -54.174 -3.673 33.234 1.00 32.47 200 LEU A C 1
ATOM 1572 O O . LEU A 1 200 ? -53.312 -2.837 33.477 1.00 32.47 200 LEU A O 1
ATOM 1576 N N . ASP A 1 201 ? -54.394 -4.118 31.992 1.00 35.84 201 ASP A N 1
ATOM 1577 C CA . ASP A 1 201 ? -53.454 -3.806 30.895 1.00 35.84 201 ASP A CA 1
ATOM 1578 C C . ASP A 1 201 ? -53.901 -2.656 29.971 1.00 35.84 201 ASP A C 1
ATOM 1580 O O . ASP A 1 201 ? -53.084 -1.958 29.378 1.00 35.84 201 ASP A O 1
ATOM 1584 N N . LYS A 1 202 ? -55.200 -2.328 29.926 1.00 30.84 202 LYS A N 1
ATOM 1585 C CA . LYS A 1 202 ? -55.679 -1.178 29.128 1.00 30.84 202 LYS A CA 1
ATOM 1586 C C . LYS A 1 202 ? -55.367 0.180 29.757 1.00 30.84 202 LYS A C 1
ATOM 1588 O O . LYS A 1 202 ? -55.245 1.164 29.040 1.00 30.84 202 LYS A O 1
ATOM 1593 N N . SER A 1 203 ? -55.189 0.233 31.079 1.00 34.66 203 SER A N 1
ATOM 1594 C CA . SER A 1 203 ? -54.834 1.467 31.794 1.00 34.66 203 SER A CA 1
ATOM 1595 C C . SER A 1 203 ? -53.375 1.869 31.578 1.00 34.66 203 SER A C 1
ATOM 1597 O O . SER A 1 203 ? -53.076 3.057 31.621 1.00 34.66 203 SER A O 1
ATOM 1599 N N . VAL A 1 204 ? -52.477 0.905 31.350 1.00 34.06 204 VAL A N 1
ATOM 1600 C CA . VAL A 1 204 ? -51.055 1.171 31.094 1.00 34.06 204 VAL A CA 1
ATOM 1601 C C . VAL A 1 204 ? -50.839 1.465 29.612 1.00 34.06 204 VAL A C 1
ATOM 1603 O O . VAL A 1 204 ? -50.141 2.418 29.293 1.00 34.06 204 VAL A O 1
ATOM 1606 N N . GLU A 1 205 ? -51.516 0.768 28.693 1.00 31.56 205 GLU A N 1
ATOM 1607 C CA . GLU A 1 205 ? -51.456 1.101 27.260 1.00 31.56 205 GLU A CA 1
ATOM 1608 C C . GLU A 1 205 ? -52.097 2.465 26.926 1.00 31.56 205 GLU A C 1
ATOM 1610 O O . GLU A 1 205 ? -51.563 3.202 26.093 1.00 31.56 205 GLU A O 1
ATOM 1615 N N . GLU A 1 206 ? -53.180 2.866 27.609 1.00 33.75 206 GLU A N 1
ATOM 1616 C CA . GLU A 1 206 ? -53.778 4.205 27.451 1.00 33.75 206 GLU A CA 1
ATOM 1617 C C . GLU A 1 206 ? -53.008 5.323 28.184 1.00 33.75 206 GLU A C 1
ATOM 1619 O O . GLU A 1 206 ? -53.170 6.493 27.825 1.00 33.75 206 GLU A O 1
ATOM 1624 N N . GLU A 1 207 ? -52.151 5.012 29.167 1.00 32.44 207 GLU A N 1
ATOM 1625 C CA . GLU A 1 207 ? -51.222 5.987 29.769 1.00 32.44 207 GLU A CA 1
ATOM 1626 C C . GLU A 1 207 ? -49.878 6.077 29.032 1.00 32.44 207 GLU A C 1
ATOM 1628 O O . GLU A 1 207 ? -49.341 7.174 28.877 1.00 32.44 207 GLU A O 1
ATOM 1633 N N . VAL A 1 208 ? -49.374 4.979 28.465 1.00 32.78 208 VAL A N 1
ATOM 1634 C CA . VAL A 1 208 ? -48.163 4.971 27.626 1.00 32.78 208 VAL A CA 1
ATOM 1635 C C . VAL A 1 208 ? -48.430 5.661 26.281 1.00 32.78 208 VAL A C 1
ATOM 1637 O O . VAL A 1 208 ? -47.575 6.392 25.784 1.00 32.78 208 VAL A O 1
ATOM 1640 N N . ALA A 1 209 ? -49.650 5.565 25.735 1.00 34.25 209 ALA A N 1
ATOM 1641 C CA . ALA A 1 209 ? -50.071 6.344 24.564 1.00 34.25 209 ALA A CA 1
ATOM 1642 C C . ALA A 1 209 ? -50.227 7.860 24.836 1.00 34.25 209 ALA A C 1
ATOM 1644 O O . ALA A 1 209 ? -50.290 8.647 23.889 1.00 34.25 209 ALA A O 1
ATOM 1645 N N . LYS A 1 210 ? -50.254 8.292 26.108 1.00 35.25 210 LYS A N 1
ATOM 1646 C CA . LYS A 1 210 ? -50.277 9.715 26.505 1.00 35.25 210 LYS A CA 1
ATOM 1647 C C . LYS A 1 210 ? -48.878 10.326 26.661 1.00 35.25 210 LYS A C 1
ATOM 1649 O O . LYS A 1 210 ? -48.767 11.547 26.753 1.00 35.25 210 LYS A O 1
ATOM 1654 N N . LEU A 1 211 ? -47.806 9.529 26.618 1.00 36.31 211 LEU A N 1
ATOM 1655 C CA . LEU A 1 211 ? -46.425 9.974 26.859 1.00 36.31 211 LEU A CA 1
ATOM 1656 C C . LEU A 1 211 ? -45.620 10.270 25.575 1.00 36.31 211 LEU A C 1
ATOM 1658 O O . LEU A 1 211 ? -44.453 9.929 25.481 1.00 36.31 211 LEU A O 1
ATOM 1662 N N . TRP A 1 212 ? -46.223 11.029 24.648 1.00 43.06 212 TRP A N 1
ATOM 1663 C CA . TRP A 1 212 ? -45.593 11.710 23.490 1.00 43.06 212 TRP A CA 1
ATOM 1664 C C . TRP A 1 212 ? -45.653 10.969 22.140 1.00 43.06 212 TRP A C 1
ATOM 1666 O O . TRP A 1 212 ? -44.659 10.416 21.663 1.00 43.06 212 TRP A O 1
ATOM 1676 N N . PRO A 1 213 ? -46.779 11.065 21.411 1.00 34.72 213 PRO A N 1
ATOM 1677 C CA . PRO A 1 213 ? -46.755 10.908 19.967 1.00 34.72 213 PRO A CA 1
ATOM 1678 C C . PRO A 1 213 ? -46.090 12.148 19.342 1.00 34.72 213 PRO A C 1
ATOM 1680 O O . PRO A 1 213 ? -46.708 13.206 19.248 1.00 34.72 213 PRO A O 1
ATOM 1683 N N . GLY A 1 214 ? -44.838 12.008 18.890 1.00 45.19 214 GLY A N 1
ATOM 1684 C CA . GLY A 1 214 ? -44.192 12.993 18.011 1.00 45.19 214 GLY A CA 1
ATOM 1685 C C . GLY A 1 214 ? -42.931 13.686 18.535 1.00 45.19 214 GLY A C 1
ATOM 1686 O O . GLY A 1 214 ? -42.710 14.849 18.205 1.00 45.19 214 GLY A O 1
ATOM 1687 N N . THR A 1 215 ? -42.087 13.010 19.317 1.00 42.19 215 THR A N 1
ATOM 1688 C CA . THR A 1 215 ? -40.736 13.514 19.619 1.00 42.19 215 THR A CA 1
ATOM 1689 C C . THR A 1 215 ? -39.889 13.552 18.347 1.00 42.19 215 THR A C 1
ATOM 1691 O O . THR A 1 215 ? -39.642 12.517 17.729 1.00 42.19 215 THR A O 1
ATOM 1694 N N . GLU A 1 216 ? -39.429 14.736 17.960 1.00 48.06 216 GLU A N 1
ATOM 1695 C CA . GLU A 1 216 ? -38.544 14.951 16.818 1.00 48.06 216 GLU A CA 1
ATOM 1696 C C . GLU A 1 216 ? -37.155 15.334 17.350 1.00 48.06 216 GLU A C 1
ATOM 1698 O O . GLU A 1 216 ? -36.999 16.281 18.115 1.00 48.06 216 GLU A O 1
ATOM 1703 N N . ILE A 1 217 ? -36.117 14.581 16.990 1.00 48.50 217 ILE A N 1
ATOM 1704 C CA . ILE A 1 217 ? -34.740 14.898 17.394 1.00 48.50 217 ILE A CA 1
ATOM 1705 C C . ILE A 1 217 ? -34.126 15.765 16.303 1.00 48.50 217 ILE A C 1
ATOM 1707 O O . ILE A 1 217 ? -34.103 15.369 15.140 1.00 48.50 217 ILE A O 1
ATOM 1711 N N . TYR A 1 218 ? -33.614 16.929 16.685 1.00 51.72 218 TYR A N 1
ATOM 1712 C CA . TYR A 1 218 ? -32.942 17.862 15.796 1.00 51.72 218 TYR A CA 1
ATOM 1713 C C . TYR A 1 218 ? -31.471 17.970 16.202 1.00 51.72 218 TYR A C 1
ATOM 1715 O O . TYR A 1 218 ? -31.117 18.128 17.369 1.00 51.72 218 TYR A O 1
ATOM 1723 N N . LEU A 1 219 ? -30.584 17.857 15.224 1.00 51.66 219 LEU A N 1
ATOM 1724 C CA . LEU A 1 219 ? -29.149 17.999 15.446 1.00 51.66 219 LEU A CA 1
ATOM 1725 C C . LEU A 1 219 ? -28.773 19.452 15.207 1.00 51.66 219 LEU A C 1
ATOM 1727 O O . LEU A 1 219 ? -29.097 20.004 14.157 1.00 51.66 219 LEU A O 1
ATOM 1731 N N . TYR A 1 220 ? -28.086 20.049 16.172 1.00 57.44 220 TYR A N 1
ATOM 1732 C CA . TYR A 1 220 ? -27.562 21.397 16.062 1.00 57.44 220 TYR A CA 1
ATOM 1733 C C . TYR A 1 220 ? -26.038 21.314 16.004 1.00 57.44 220 TYR A C 1
ATOM 1735 O O . TYR A 1 220 ? -25.389 20.966 16.987 1.00 57.44 220 TYR A O 1
ATOM 1743 N N . ILE A 1 221 ? -25.460 21.580 14.837 1.00 53.59 221 ILE A N 1
ATOM 1744 C CA . ILE A 1 221 ? -24.005 21.646 14.676 1.00 53.59 221 ILE A CA 1
ATOM 1745 C C . ILE A 1 221 ? -23.625 23.106 14.873 1.00 53.59 221 ILE A C 1
ATOM 1747 O O . ILE A 1 221 ? -24.106 23.953 14.123 1.00 53.59 221 ILE A O 1
ATOM 1751 N N . ALA A 1 222 ? -22.806 23.403 15.879 1.00 51.75 222 ALA A N 1
ATOM 1752 C CA . ALA A 1 222 ? -22.276 24.748 16.060 1.00 51.75 222 ALA A CA 1
ATOM 1753 C C . ALA A 1 222 ? -20.744 24.739 16.060 1.00 51.75 222 ALA A C 1
ATOM 1755 O O . ALA A 1 222 ? -20.138 23.832 16.641 1.00 51.75 222 ALA A O 1
ATOM 1756 N N . PRO A 1 223 ? -20.125 25.745 15.422 1.00 46.34 223 PRO A N 1
ATOM 1757 C CA . PRO A 1 223 ? -18.688 25.942 15.500 1.00 46.34 223 PRO A CA 1
ATOM 1758 C C . PRO A 1 223 ? -18.291 26.291 16.942 1.00 46.34 223 PRO A C 1
ATOM 1760 O O . PRO A 1 223 ? -19.000 27.032 17.626 1.00 46.34 223 PRO A O 1
ATOM 1763 N N . ASP A 1 224 ? -17.169 25.738 17.402 1.00 49.31 224 ASP A N 1
ATOM 1764 C CA . ASP A 1 224 ? -16.456 26.148 18.621 1.00 49.31 224 ASP A CA 1
ATOM 1765 C C . ASP A 1 224 ? -17.231 26.033 19.952 1.00 49.31 224 ASP A C 1
ATOM 1767 O O . ASP A 1 224 ? -16.888 26.671 20.949 1.00 49.31 224 ASP A O 1
ATOM 1771 N N . LEU A 1 225 ? -18.248 25.166 20.020 1.00 51.28 225 LEU A N 1
ATOM 1772 C CA . LEU A 1 225 ? -19.056 24.929 21.232 1.00 51.28 225 LEU A CA 1
ATOM 1773 C C . LEU A 1 225 ? -18.233 24.517 22.468 1.00 51.28 225 LEU A C 1
ATOM 1775 O O . LEU A 1 225 ? -18.705 24.667 23.593 1.00 51.28 225 LEU A O 1
ATOM 1779 N N . TRP A 1 226 ? -17.038 23.959 22.259 1.00 49.19 226 TRP A N 1
ATOM 1780 C CA . TRP A 1 226 ? -16.232 23.314 23.300 1.00 49.19 226 TRP A CA 1
ATOM 1781 C C . TRP A 1 226 ? -14.858 23.969 23.506 1.00 49.19 226 TRP A C 1
ATOM 1783 O O . TRP A 1 226 ? -14.109 23.516 24.365 1.00 49.19 226 TRP A O 1
ATOM 1793 N N . SER A 1 227 ? -14.531 25.043 22.772 1.00 42.66 227 SER A N 1
ATOM 1794 C CA . SER A 1 227 ? -13.309 25.836 22.997 1.00 42.66 227 SER A CA 1
ATOM 1795 C C . SER A 1 227 ? -13.468 26.879 24.112 1.00 42.66 227 SER A C 1
ATOM 1797 O O . SER A 1 227 ? -12.545 27.651 24.372 1.00 42.66 227 SER A O 1
ATOM 1799 N N . GLN A 1 228 ? -14.647 26.951 24.735 1.00 40.78 228 GLN A N 1
ATOM 1800 C CA . GLN A 1 228 ? -14.915 27.799 25.890 1.00 40.78 228 GLN A CA 1
ATOM 1801 C C . GLN A 1 228 ? -14.888 26.949 27.164 1.00 40.78 228 GLN A C 1
ATOM 1803 O O . GLN A 1 228 ? -15.493 25.881 27.214 1.00 40.78 228 GLN A O 1
ATOM 1808 N N . ASP A 1 229 ? -14.224 27.446 28.212 1.00 40.28 229 ASP A N 1
ATOM 1809 C CA . ASP A 1 229 ? -14.129 26.800 29.534 1.00 40.28 229 ASP A CA 1
ATOM 1810 C C . ASP A 1 229 ? -15.495 26.625 30.243 1.00 40.28 229 ASP A C 1
ATOM 1812 O O . ASP A 1 229 ? -15.566 26.024 31.318 1.00 40.28 229 ASP A O 1
ATOM 1816 N N . GLU A 1 230 ? -16.596 27.121 29.660 1.00 37.31 230 GLU A N 1
ATOM 1817 C CA . GLU A 1 230 ? -17.952 26.913 30.168 1.00 37.31 230 GLU A CA 1
ATOM 1818 C C . GLU A 1 230 ? -18.716 25.831 29.383 1.00 37.31 230 GLU A C 1
ATOM 1820 O O . GLU A 1 230 ? -18.830 25.886 28.157 1.00 37.31 230 GLU A O 1
ATOM 1825 N N . PRO A 1 231 ? -19.308 24.842 30.075 1.00 38.81 231 PRO A N 1
ATOM 1826 C CA . PRO A 1 231 ? -19.951 23.715 29.431 1.00 38.81 231 PRO A CA 1
ATOM 1827 C C . PRO A 1 231 ? -21.336 24.110 28.900 1.00 38.81 231 PRO A C 1
ATOM 1829 O O . PRO A 1 231 ? -22.334 23.978 29.613 1.00 38.81 231 PRO A O 1
ATOM 1832 N N . VAL A 1 232 ? -21.453 24.472 27.618 1.00 43.16 232 VAL A N 1
ATOM 1833 C CA . VAL A 1 232 ? -22.745 24.424 26.902 1.00 43.16 232 VAL A CA 1
ATOM 1834 C C . VAL A 1 232 ? -23.089 22.951 26.625 1.00 43.16 232 VAL A C 1
ATOM 1836 O O . VAL A 1 232 ? -23.066 22.466 25.501 1.00 43.16 232 VAL A O 1
ATOM 1839 N N . THR A 1 233 ? -23.329 22.188 27.692 1.00 44.44 233 THR A N 1
ATOM 1840 C CA . THR A 1 233 ? -23.466 20.717 27.656 1.00 44.44 233 THR A CA 1
ATOM 1841 C C . THR A 1 233 ? -24.887 20.230 27.888 1.00 44.44 233 THR A C 1
ATOM 1843 O O . THR A 1 233 ? -25.147 19.035 27.754 1.00 44.44 233 THR A O 1
ATOM 1846 N N . GLN A 1 234 ? -25.829 21.111 28.238 1.00 48.75 234 GLN A N 1
ATOM 1847 C CA . GLN A 1 234 ? -27.199 20.665 28.457 1.00 48.75 234 GLN A CA 1
ATOM 1848 C C . GLN A 1 234 ? -27.968 20.639 27.130 1.00 48.75 234 GLN A C 1
ATOM 1850 O O . GLN A 1 234 ? -28.094 21.688 26.494 1.00 48.75 234 GLN A O 1
ATOM 1855 N N . PRO A 1 235 ? -28.499 19.474 26.703 1.00 48.12 235 PRO A N 1
ATOM 1856 C CA . PRO A 1 235 ? -29.409 19.418 25.565 1.00 48.12 235 PRO A CA 1
ATOM 1857 C C . PRO A 1 235 ? -30.583 20.361 25.833 1.00 48.12 235 PRO A C 1
ATOM 1859 O O . PRO A 1 235 ? -31.239 20.275 26.877 1.00 48.12 235 PRO A O 1
ATOM 1862 N N . LEU A 1 236 ? -30.863 21.268 24.897 1.00 48.62 236 LEU A N 1
ATOM 1863 C CA . LEU A 1 236 ? -32.059 22.093 24.993 1.00 48.62 236 LEU A CA 1
ATOM 1864 C C . LEU A 1 236 ? -33.254 21.223 24.600 1.00 48.62 236 LEU A C 1
ATOM 1866 O O . LEU A 1 236 ? -33.524 21.002 23.420 1.00 48.62 236 LEU A O 1
ATOM 1870 N N . VAL A 1 237 ? -33.972 20.725 25.605 1.00 49.72 237 VAL A N 1
ATOM 1871 C CA . VAL A 1 237 ? -35.309 20.163 25.404 1.00 49.72 237 VAL A CA 1
ATOM 1872 C C . VAL A 1 237 ? -36.276 21.340 25.365 1.00 49.72 237 VAL A C 1
ATOM 1874 O O . VAL A 1 237 ? -36.550 21.953 26.397 1.00 49.72 237 VAL A O 1
ATOM 1877 N N . ARG A 1 238 ? -36.765 21.693 24.172 1.00 52.31 238 ARG A N 1
ATOM 1878 C CA . ARG A 1 238 ? -37.846 22.676 24.029 1.00 52.31 238 ARG A CA 1
ATOM 1879 C C . ARG A 1 238 ? -39.153 21.934 23.778 1.00 52.31 238 ARG A C 1
ATOM 1881 O O . ARG A 1 238 ? -39.295 21.242 22.771 1.00 52.31 238 ARG A O 1
ATOM 1888 N N . GLU A 1 239 ? -40.119 22.111 24.675 1.00 41.50 239 GLU A N 1
ATOM 1889 C CA . GLU A 1 239 ? -41.518 21.818 24.362 1.00 41.50 239 GLU A CA 1
ATOM 1890 C C . GLU A 1 239 ? -42.002 22.904 23.393 1.00 41.50 239 GLU A C 1
ATOM 1892 O O . GLU A 1 239 ? -42.126 24.073 23.765 1.00 41.50 239 GLU A O 1
ATOM 1897 N N . MET A 1 240 ? -42.215 22.555 22.122 1.00 42.03 240 MET A N 1
ATOM 1898 C CA . MET A 1 240 ? -42.849 23.472 21.177 1.00 42.03 240 MET A CA 1
ATOM 1899 C C . MET A 1 240 ? -44.364 23.302 21.281 1.00 42.03 240 MET A C 1
ATOM 1901 O O . MET A 1 240 ? -44.927 22.331 20.781 1.00 42.03 240 MET A O 1
ATOM 1905 N N . ASN A 1 241 ? -45.043 24.268 21.906 1.00 41.34 241 ASN A N 1
ATOM 1906 C CA . ASN A 1 241 ? -46.494 24.375 21.781 1.00 41.34 241 ASN A CA 1
ATOM 1907 C C . ASN A 1 241 ? -46.825 24.819 20.350 1.00 41.34 241 ASN A C 1
ATOM 1909 O O . ASN A 1 241 ? -46.455 25.917 19.928 1.00 41.34 241 ASN A O 1
ATOM 1913 N N . THR A 1 242 ? -47.542 23.975 19.609 1.00 41.06 242 THR A N 1
ATOM 1914 C CA . THR A 1 242 ? -47.956 24.205 18.214 1.00 41.06 242 THR A CA 1
ATOM 1915 C C . THR A 1 242 ? -48.854 25.433 18.011 1.00 41.06 242 THR A C 1
ATOM 1917 O O . THR A 1 242 ? -49.088 25.826 16.873 1.00 41.06 242 THR A O 1
ATOM 1920 N N . GLU A 1 243 ? -49.330 26.079 19.079 1.00 40.81 243 GLU A N 1
ATOM 1921 C CA . GLU A 1 243 ? -50.228 27.241 19.004 1.00 40.81 243 GLU A CA 1
ATOM 1922 C C . GLU A 1 243 ? -49.531 28.554 18.602 1.00 40.81 243 GLU A C 1
ATOM 1924 O O . GLU A 1 243 ? -50.167 29.423 18.016 1.00 40.81 243 GLU A O 1
ATOM 1929 N N . ASN A 1 244 ? -48.217 28.700 18.808 1.00 37.12 244 ASN A N 1
ATOM 1930 C CA . ASN A 1 244 ? -47.519 29.971 18.543 1.00 37.12 244 ASN A CA 1
ATOM 1931 C C . ASN A 1 244 ? -47.010 30.143 17.094 1.00 37.12 244 ASN A C 1
ATOM 1933 O O . ASN A 1 244 ? -46.341 31.132 16.797 1.00 37.12 244 ASN A O 1
ATOM 1937 N N . ALA A 1 245 ? -47.305 29.204 16.188 1.00 34.81 245 ALA A N 1
ATOM 1938 C CA . ALA A 1 245 ? -46.792 29.207 14.811 1.00 34.81 245 ALA A CA 1
ATOM 1939 C C . ALA A 1 245 ? -47.792 29.700 13.743 1.00 34.81 245 ALA A C 1
ATOM 1941 O O . ALA A 1 245 ? -47.416 29.810 12.577 1.00 34.81 245 ALA A O 1
ATOM 1942 N N . MET A 1 246 ? -49.038 30.035 14.102 1.00 32.31 246 MET A N 1
ATOM 1943 C CA . MET A 1 246 ? -50.001 30.632 13.166 1.00 32.31 246 MET A CA 1
ATOM 1944 C C . MET A 1 246 ? -50.349 32.063 13.569 1.00 32.31 246 MET A C 1
ATOM 1946 O O . MET A 1 246 ? -51.300 32.324 14.299 1.00 32.31 246 MET A O 1
ATOM 1950 N N . GLY A 1 247 ? -49.579 33.016 13.050 1.00 36.66 247 GLY A N 1
ATOM 1951 C CA . GLY A 1 247 ? -50.020 34.400 12.992 1.00 36.66 247 GLY A CA 1
ATOM 1952 C C . GLY A 1 247 ? -51.090 34.568 11.914 1.00 36.66 247 GLY A C 1
ATOM 1953 O O . GLY A 1 247 ? -50.740 34.775 10.760 1.00 36.66 247 GLY A O 1
ATOM 1954 N N . SER A 1 248 ? -52.370 34.519 12.284 1.00 36.56 248 SER A N 1
ATOM 1955 C CA . SER A 1 248 ? -53.415 35.362 11.680 1.00 36.56 248 SER A CA 1
ATOM 1956 C C . SER A 1 248 ? -54.741 35.230 12.422 1.00 36.56 248 SER A C 1
ATOM 1958 O O . SER A 1 248 ? -55.223 34.130 12.676 1.00 36.56 248 SER A O 1
ATOM 1960 N N . ASN A 1 249 ? -55.331 36.388 12.711 1.00 42.59 249 ASN A N 1
ATOM 1961 C CA . ASN A 1 249 ? -56.678 36.571 13.236 1.00 42.59 249 ASN A CA 1
ATOM 1962 C C . ASN A 1 249 ? -57.754 35.790 12.459 1.00 42.59 249 ASN A C 1
ATOM 1964 O O . ASN A 1 249 ? -57.705 35.723 11.234 1.00 42.59 249 ASN A O 1
ATOM 1968 N N . ASN A 1 250 ? -58.785 35.394 13.212 1.00 42.00 250 ASN A N 1
ATOM 1969 C CA . ASN A 1 250 ? -60.135 34.999 12.794 1.00 42.00 250 ASN A CA 1
ATOM 1970 C C . ASN A 1 250 ? -60.273 33.688 12.005 1.00 42.00 250 ASN A C 1
ATOM 1972 O O . ASN A 1 250 ? -60.179 33.675 10.787 1.00 42.00 250 ASN A O 1
ATOM 1976 N N . GLU A 1 251 ? -60.660 32.617 12.697 1.00 35.78 251 GLU A N 1
ATOM 1977 C CA . GLU A 1 251 ? -62.042 32.108 12.672 1.00 35.78 251 GLU A CA 1
ATOM 1978 C C . GLU A 1 251 ? -62.166 30.927 13.646 1.00 35.78 251 GLU A C 1
ATOM 1980 O O . GLU A 1 251 ? -61.438 29.938 13.573 1.00 35.78 251 GLU A O 1
ATOM 1985 N N . GLU A 1 252 ? -63.100 31.047 14.589 1.00 44.06 252 GLU A N 1
ATOM 1986 C CA . GLU A 1 252 ? -63.561 29.948 15.431 1.00 44.06 252 GLU A CA 1
ATOM 1987 C C . GLU A 1 252 ? -64.158 28.850 14.543 1.00 44.06 252 GLU A C 1
ATOM 1989 O O . GLU A 1 252 ? -65.228 29.051 13.974 1.00 44.06 252 GLU A O 1
ATOM 1994 N N . ASN A 1 253 ? -63.515 27.681 14.440 1.00 37.22 253 ASN A N 1
ATOM 1995 C CA . ASN A 1 253 ? -64.227 26.412 14.259 1.00 37.22 253 ASN A CA 1
ATOM 1996 C C . ASN A 1 253 ? -63.338 25.169 14.456 1.00 37.22 253 ASN A C 1
ATOM 1998 O O . ASN A 1 253 ? -62.465 24.860 13.653 1.00 37.22 253 ASN A O 1
ATOM 2002 N N . ARG A 1 254 ? -63.672 24.413 15.511 1.00 43.47 254 ARG A N 1
ATOM 2003 C CA . ARG A 1 254 ? -63.633 22.941 15.626 1.00 43.47 254 ARG A CA 1
ATOM 2004 C C . ARG A 1 254 ? -62.481 22.207 14.919 1.00 43.47 254 ARG A C 1
ATOM 2006 O O . ARG A 1 254 ? -62.686 21.565 13.891 1.00 43.47 254 ARG A O 1
ATOM 2013 N N . ILE A 1 255 ? -61.330 22.136 15.583 1.00 34.06 255 ILE A N 1
ATOM 2014 C CA . ILE A 1 255 ? -60.384 21.020 15.445 1.00 34.06 255 ILE A CA 1
ATOM 2015 C C . ILE A 1 255 ? -60.103 20.504 16.863 1.00 34.06 255 ILE A C 1
ATOM 2017 O O . ILE A 1 255 ? -59.853 21.291 17.768 1.00 34.06 255 ILE A O 1
ATOM 2021 N N . GLY A 1 256 ? -60.284 19.197 17.071 1.00 37.91 256 GLY A N 1
ATOM 2022 C CA . GLY A 1 256 ? -60.317 18.558 18.389 1.00 37.91 256 GLY A CA 1
ATOM 2023 C C . GLY A 1 256 ? -59.003 18.627 19.175 1.00 37.91 256 GLY A C 1
ATOM 2024 O O . GLY A 1 256 ? -57.920 18.659 18.599 1.00 37.91 256 GLY A O 1
ATOM 2025 N N . GLU A 1 257 ? -59.139 18.571 20.501 1.00 39.44 257 GLU A N 1
ATOM 2026 C CA . GLU A 1 257 ? -58.121 18.680 21.563 1.00 39.44 257 GLU A CA 1
ATOM 2027 C C . GLU A 1 257 ? -57.031 17.576 21.579 1.00 39.44 257 GLU A C 1
ATOM 2029 O O . GLU A 1 257 ? -56.386 17.353 22.597 1.00 39.44 257 GLU A O 1
ATOM 2034 N N . ASN A 1 258 ? -56.753 16.907 20.457 1.00 41.25 258 ASN A N 1
ATOM 2035 C CA . ASN A 1 258 ? -55.661 15.931 20.326 1.00 41.25 258 ASN A CA 1
ATOM 2036 C C . ASN A 1 258 ? -54.428 16.538 19.632 1.00 41.25 258 ASN A C 1
ATOM 2038 O O . ASN A 1 258 ? -53.805 15.909 18.774 1.00 41.25 258 ASN A O 1
ATOM 2042 N N . GLY A 1 259 ? -54.067 17.772 19.989 1.00 41.94 259 GLY A N 1
ATOM 2043 C CA . GLY A 1 259 ? -52.781 18.362 19.621 1.00 41.94 259 GLY A CA 1
ATOM 2044 C C . GLY A 1 259 ? -51.661 17.678 20.401 1.00 41.94 259 GLY A C 1
ATOM 2045 O O . GLY A 1 259 ? -51.269 18.155 21.462 1.00 41.94 259 GLY A O 1
ATOM 2046 N N . GLY A 1 260 ? -51.189 16.524 19.920 1.00 48.16 260 GLY A N 1
ATOM 2047 C CA . GLY A 1 260 ? -50.068 15.807 20.526 1.00 48.16 260 GLY A CA 1
ATOM 2048 C C . GLY A 1 260 ? -48.865 16.737 20.662 1.00 48.16 260 GLY A C 1
ATOM 2049 O O . GLY A 1 260 ? -48.384 17.272 19.662 1.00 48.16 260 GLY A O 1
ATOM 2050 N N . ARG A 1 261 ? -48.406 16.963 21.901 1.00 50.06 261 ARG A N 1
ATOM 2051 C CA . ARG A 1 261 ? -47.181 17.721 22.172 1.00 50.06 261 ARG A CA 1
ATOM 2052 C C . ARG A 1 261 ? -46.028 17.033 21.449 1.00 50.06 261 ARG A C 1
ATOM 2054 O O . ARG A 1 261 ? -45.646 15.922 21.811 1.00 50.06 261 ARG A O 1
ATOM 2061 N N . LYS A 1 262 ? -45.502 17.698 20.422 1.00 52.22 262 LYS A N 1
ATOM 2062 C CA . LYS A 1 262 ? -44.250 17.314 19.786 1.00 52.22 262 LYS A CA 1
ATOM 2063 C C . LYS A 1 262 ? -43.113 17.945 20.555 1.00 52.22 262 LYS A C 1
ATOM 2065 O O . LYS A 1 262 ? -43.123 19.144 20.834 1.00 52.22 262 LYS A O 1
ATOM 2070 N N . SER A 1 263 ? -42.112 17.143 20.843 1.00 53.50 263 SER A N 1
ATOM 2071 C CA . SER A 1 263 ? -40.997 17.600 21.644 1.00 53.50 263 SER A CA 1
ATOM 2072 C C . SER A 1 263 ? -39.716 17.497 20.873 1.00 53.50 263 SER A C 1
ATOM 2074 O O . SER A 1 263 ? -39.449 16.485 20.228 1.00 53.50 263 SER A O 1
ATOM 2076 N N . VAL A 1 264 ? -38.942 18.571 20.944 1.00 63.25 264 VAL A N 1
ATOM 2077 C CA . VAL A 1 264 ? -37.737 18.735 20.155 1.00 63.25 264 VAL A CA 1
ATOM 2078 C C . VAL A 1 264 ? -36.523 18.623 21.058 1.00 63.25 264 VAL A C 1
ATOM 2080 O O . VAL A 1 264 ? -36.390 19.370 22.031 1.00 63.25 264 VAL A O 1
ATOM 2083 N N . ILE A 1 265 ? -35.640 17.678 20.736 1.00 65.69 265 ILE A N 1
ATOM 2084 C CA . ILE A 1 265 ? -34.344 17.527 21.404 1.00 65.69 265 ILE A CA 1
ATOM 2085 C C . ILE A 1 265 ? -33.285 18.111 20.481 1.00 65.69 265 ILE A C 1
ATOM 2087 O O . ILE A 1 265 ? -33.077 17.571 19.398 1.00 65.69 265 ILE A O 1
ATOM 2091 N N . LEU A 1 266 ? -32.629 19.188 20.915 1.00 71.56 266 LEU A N 1
ATOM 2092 C CA . LEU A 1 266 ? -31.492 19.782 20.216 1.00 71.56 266 LEU A CA 1
ATOM 2093 C C . LEU A 1 266 ? -30.184 19.237 20.791 1.00 71.56 266 LEU A C 1
ATOM 2095 O O . LEU A 1 266 ? -29.900 19.432 21.975 1.00 71.56 266 LEU A O 1
ATOM 2099 N N . ILE A 1 267 ? -29.395 18.561 19.954 1.00 75.00 267 ILE A N 1
ATOM 2100 C CA . ILE A 1 267 ? -28.084 18.015 20.335 1.00 75.00 267 ILE A CA 1
ATOM 2101 C C . ILE A 1 267 ? -26.983 18.925 19.777 1.00 75.00 267 ILE A C 1
ATOM 2103 O O . ILE A 1 267 ? -26.829 18.950 18.554 1.00 75.00 267 ILE A O 1
ATOM 2107 N N . PRO A 1 268 ? -26.226 19.643 20.626 1.00 75.19 268 PRO A N 1
ATOM 2108 C CA . PRO A 1 268 ? -25.088 20.444 20.191 1.00 75.19 268 PRO A CA 1
ATOM 2109 C C . PRO A 1 268 ? -23.900 19.536 19.841 1.00 75.19 268 PRO A C 1
ATOM 2111 O O . PRO A 1 268 ? -23.400 18.807 20.698 1.00 75.19 268 PRO A O 1
ATOM 2114 N N . LEU A 1 269 ? -23.439 19.574 18.590 1.00 75.56 269 LEU A N 1
ATOM 2115 C CA . LEU A 1 269 ? -22.238 18.864 18.143 1.00 75.56 269 LEU A CA 1
ATOM 2116 C C . LEU A 1 269 ? -21.187 19.839 17.625 1.00 75.56 269 LEU A C 1
ATOM 2118 O O . LEU A 1 269 ? -21.503 20.764 16.881 1.00 75.56 269 LEU A O 1
ATOM 2122 N N . ASP A 1 270 ? -19.940 19.581 18.009 1.00 81.75 270 ASP A N 1
ATOM 2123 C CA . ASP A 1 270 ? -18.771 20.294 17.508 1.00 81.75 270 ASP A CA 1
ATOM 2124 C C . ASP A 1 270 ? -18.511 19.943 16.033 1.00 81.75 270 ASP A C 1
ATOM 2126 O O . ASP A 1 270 ? -18.450 18.763 15.665 1.00 81.75 270 ASP A O 1
ATOM 2130 N N . GLU A 1 271 ? -18.359 20.960 15.184 1.00 80.69 271 GLU A N 1
ATOM 2131 C CA . GLU A 1 271 ? -18.096 20.775 13.752 1.00 80.69 271 GLU A CA 1
ATOM 2132 C C . GLU A 1 271 ? -16.800 19.989 13.506 1.00 80.69 271 GLU A C 1
ATOM 2134 O O . GLU A 1 271 ? -16.765 19.101 12.649 1.00 80.69 271 GLU A O 1
ATOM 2139 N N . GLY A 1 272 ? -15.757 20.254 14.293 1.00 82.25 272 GLY A N 1
ATOM 2140 C CA . GLY A 1 272 ? -14.464 19.587 14.209 1.00 82.25 272 GLY A CA 1
ATOM 2141 C C . GLY A 1 272 ? -14.558 18.087 14.466 1.00 82.25 272 GLY A C 1
ATOM 2142 O O . GLY A 1 272 ? -14.046 17.285 13.683 1.00 82.25 272 GLY A O 1
ATOM 2143 N N . HIS A 1 273 ? -15.292 17.676 15.500 1.00 84.44 273 HIS A N 1
ATOM 2144 C CA . HIS A 1 273 ? -15.565 16.262 15.778 1.00 84.44 273 HIS A CA 1
ATOM 2145 C C . HIS A 1 273 ? -16.332 15.565 14.659 1.00 84.44 273 HIS A C 1
ATOM 2147 O O . HIS A 1 273 ? -16.016 14.429 14.286 1.00 84.44 273 HIS A O 1
ATOM 2153 N N . VAL A 1 274 ? -17.371 16.221 14.145 1.00 83.06 274 VAL A N 1
ATOM 2154 C CA . VAL A 1 274 ? -18.207 15.651 13.089 1.00 83.06 274 VAL A CA 1
ATOM 2155 C C . VAL A 1 274 ? -17.406 15.538 11.794 1.00 83.06 274 VAL A C 1
ATOM 2157 O O . VAL A 1 274 ? -17.435 14.488 11.144 1.00 83.06 274 VAL A O 1
ATOM 2160 N N . SER A 1 275 ? -16.627 16.570 11.469 1.00 81.81 275 SER A N 1
ATOM 2161 C CA . SER A 1 275 ? -15.643 16.543 10.393 1.00 81.81 275 SER A CA 1
ATOM 2162 C C . SER A 1 275 ? -14.696 15.363 10.598 1.00 81.81 275 SER A C 1
ATOM 2164 O O . SER A 1 275 ? -14.672 14.460 9.765 1.00 81.81 275 SER A O 1
ATOM 2166 N N . MET A 1 276 ? -14.039 15.242 11.756 1.00 85.81 276 MET A N 1
ATOM 2167 C CA . MET A 1 276 ? -13.101 14.148 12.027 1.00 85.81 276 MET A CA 1
ATOM 2168 C C . MET A 1 276 ? -13.740 12.750 11.921 1.00 85.81 276 MET A C 1
ATOM 2170 O O . MET A 1 276 ? -13.127 11.801 11.427 1.00 85.81 276 MET A O 1
ATOM 2174 N N . ALA A 1 277 ? -15.008 12.588 12.305 1.00 85.44 277 ALA A N 1
ATOM 2175 C CA . ALA A 1 277 ? -15.750 11.347 12.080 1.00 85.44 277 ALA A CA 1
ATOM 2176 C C . ALA A 1 277 ? -15.953 11.040 10.593 1.00 85.44 277 ALA A C 1
ATOM 2178 O O . ALA A 1 277 ? -15.793 9.896 10.157 1.00 85.44 277 ALA A O 1
ATOM 2179 N N . VAL A 1 278 ? -16.294 12.039 9.783 1.00 79.69 278 VAL A N 1
ATOM 2180 C CA . VAL A 1 278 ? -16.412 11.878 8.329 1.00 79.69 278 VAL A CA 1
ATOM 2181 C C . VAL A 1 278 ? -15.055 11.533 7.715 1.00 79.69 278 VAL A C 1
ATOM 2183 O O . VAL A 1 278 ? -14.965 10.599 6.912 1.00 79.69 278 VAL A O 1
ATOM 2186 N N . THR A 1 279 ? -14.004 12.234 8.132 1.00 78.69 279 THR A N 1
ATOM 2187 C CA . THR A 1 279 ? -12.676 12.172 7.524 1.00 78.69 279 THR A CA 1
ATOM 2188 C C . THR A 1 279 ? -11.837 10.970 7.952 1.00 78.69 279 THR A C 1
ATOM 2190 O O . THR A 1 279 ? -10.988 10.507 7.192 1.00 78.69 279 THR A O 1
ATOM 2193 N N . SER A 1 280 ? -12.105 10.397 9.124 1.00 84.75 280 SER A N 1
ATOM 2194 C CA . SER A 1 280 ? -11.422 9.203 9.641 1.00 84.75 280 SER A CA 1
ATOM 2195 C C . SER A 1 280 ? -11.952 7.879 9.067 1.00 84.75 280 SER A C 1
ATOM 2197 O O . SER A 1 280 ? -11.455 6.807 9.421 1.00 84.75 280 SER A O 1
ATOM 2199 N N . TYR A 1 281 ? -12.951 7.933 8.174 1.00 83.94 281 TYR A N 1
ATOM 2200 C CA . TYR A 1 281 ? -13.586 6.777 7.521 1.00 83.94 281 TYR A CA 1
ATOM 2201 C C . TYR A 1 281 ? -14.004 5.673 8.497 1.00 83.94 281 TYR A C 1
ATOM 2203 O O . TYR A 1 281 ? -13.744 4.494 8.263 1.00 83.94 281 TYR A O 1
ATOM 2211 N N . GLY A 1 282 ? -14.649 6.046 9.598 1.00 86.06 282 GLY A N 1
ATOM 2212 C CA . GLY A 1 282 ? -15.186 5.077 10.552 1.00 86.06 282 GLY A CA 1
ATOM 2213 C C . GLY A 1 282 ? -14.415 5.003 11.863 1.00 86.06 282 GLY A C 1
ATOM 2214 O O . GLY A 1 282 ? -14.973 4.639 12.893 1.00 86.06 282 GLY A O 1
ATOM 2215 N N . ARG A 1 283 ? -13.128 5.368 11.854 1.00 88.00 283 ARG A N 1
ATOM 2216 C CA . ARG A 1 283 ? -12.251 5.179 13.016 1.00 88.00 283 ARG A CA 1
ATOM 2217 C C . ARG A 1 283 ? -12.644 6.063 14.202 1.00 88.00 283 ARG A C 1
ATOM 2219 O O . ARG A 1 283 ? -12.449 5.658 15.348 1.00 88.00 283 ARG A O 1
ATOM 2226 N N . PHE A 1 284 ? -13.201 7.249 13.940 1.00 90.50 284 PHE A N 1
ATOM 2227 C CA . PHE A 1 284 ? -13.670 8.159 14.985 1.00 90.50 284 PHE A CA 1
ATOM 2228 C C . PHE A 1 284 ? -15.166 8.009 15.328 1.00 90.50 284 PHE A C 1
ATOM 2230 O O . PHE A 1 284 ? -15.653 8.625 16.273 1.00 90.50 284 PHE A O 1
ATOM 2237 N N . ASP A 1 285 ? -15.904 7.143 14.628 1.00 88.38 285 ASP A N 1
ATOM 2238 C CA . ASP A 1 285 ? -17.368 7.025 14.756 1.00 88.38 285 ASP A CA 1
ATOM 2239 C C . ASP A 1 285 ? -17.793 6.618 16.158 1.00 88.38 285 ASP A C 1
ATOM 2241 O O . ASP A 1 285 ? -18.761 7.138 16.700 1.00 88.38 285 ASP A O 1
ATOM 2245 N N . ALA A 1 286 ? -17.020 5.725 16.767 1.00 88.19 286 ALA A N 1
ATOM 2246 C CA . ALA A 1 286 ? -17.177 5.306 18.148 1.00 88.19 286 ALA A CA 1
ATOM 2247 C C . ALA A 1 286 ? -17.164 6.467 19.150 1.00 88.19 286 ALA A C 1
ATOM 2249 O O . ALA A 1 286 ? -17.882 6.446 20.148 1.00 88.19 286 ALA A O 1
ATOM 2250 N N . TYR A 1 287 ? -16.290 7.444 18.911 1.00 91.25 287 TYR A N 1
ATOM 2251 C CA . TYR A 1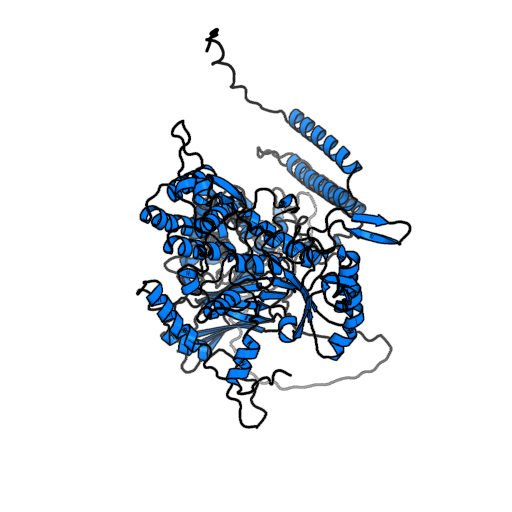 287 ? -16.120 8.600 19.778 1.00 91.25 287 TYR A CA 1
ATOM 2252 C C . TYR A 1 287 ? -17.244 9.601 19.547 1.00 91.25 287 TYR A C 1
ATOM 2254 O O . TYR A 1 287 ? -17.853 10.044 20.516 1.00 91.25 287 TYR A O 1
ATOM 2262 N N . LEU A 1 288 ? -17.593 9.864 18.283 1.00 89.38 288 LEU A N 1
ATOM 2263 C CA . LEU A 1 288 ? -18.737 10.710 17.948 1.00 89.38 288 LEU A CA 1
ATOM 2264 C C . LEU A 1 288 ? -20.050 10.139 18.509 1.00 89.38 288 LEU A C 1
ATOM 2266 O O . LEU A 1 288 ? -20.842 10.876 19.090 1.00 89.38 288 LEU A O 1
ATOM 2270 N N . LEU A 1 289 ? -20.263 8.825 18.391 1.00 88.81 289 LEU A N 1
ATOM 2271 C CA . LEU A 1 289 ? -21.415 8.131 18.969 1.00 88.81 289 LEU A CA 1
ATOM 2272 C C . LEU A 1 289 ? -21.468 8.310 20.491 1.00 88.81 289 LEU A C 1
ATOM 2274 O O . LEU A 1 289 ? -22.536 8.576 21.033 1.00 88.81 289 LEU A O 1
ATOM 2278 N N . ALA A 1 290 ? -20.326 8.202 21.176 1.00 90.25 290 ALA A N 1
ATOM 2279 C CA . ALA A 1 290 ? -20.254 8.443 22.612 1.00 90.25 290 ALA A CA 1
ATOM 2280 C C . ALA A 1 290 ? -20.554 9.905 22.975 1.00 90.25 290 ALA A C 1
ATOM 2282 O O . ALA A 1 290 ? -21.271 10.136 23.940 1.00 90.25 290 ALA A O 1
ATOM 2283 N N . SER A 1 291 ? -20.073 10.882 22.200 1.00 89.81 291 SER A N 1
ATOM 2284 C CA . SER A 1 291 ? -20.391 12.303 22.409 1.00 89.81 291 SER A CA 1
ATOM 2285 C C . SER A 1 291 ? -21.879 12.601 22.215 1.00 89.81 291 SER A C 1
ATOM 2287 O O . SER A 1 291 ? -22.484 13.277 23.040 1.00 89.81 291 SER A O 1
ATOM 2289 N N . ILE A 1 292 ? -22.504 12.037 21.178 1.00 87.50 292 ILE A N 1
ATOM 2290 C CA . ILE A 1 292 ? -23.955 12.158 20.965 1.00 87.50 292 ILE A CA 1
ATOM 2291 C C . ILE A 1 292 ? -24.721 11.510 22.122 1.00 87.50 292 ILE A C 1
ATOM 2293 O O . ILE A 1 292 ? -25.664 12.097 22.651 1.00 87.50 292 ILE A O 1
ATOM 2297 N N . ALA A 1 293 ? -24.304 10.313 22.540 1.00 88.94 293 ALA A N 1
ATOM 2298 C CA . ALA A 1 293 ? -24.905 9.615 23.667 1.00 8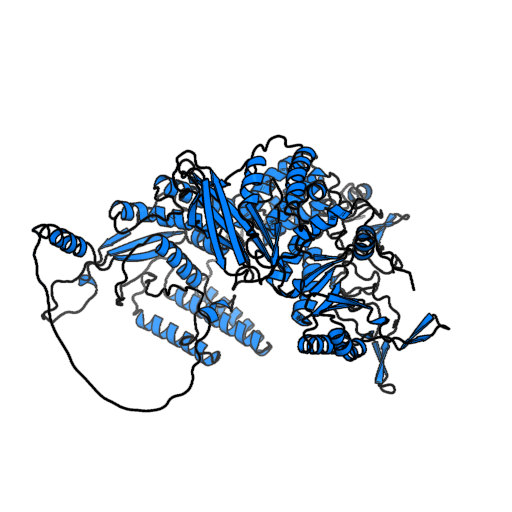8.94 293 ALA A CA 1
ATOM 2299 C C . ALA A 1 293 ? -24.761 10.406 24.976 1.00 88.94 293 ALA A C 1
ATOM 2301 O O . ALA A 1 293 ? -25.725 10.480 25.730 1.00 88.94 293 ALA A O 1
ATOM 2302 N N . GLU A 1 294 ? -23.608 11.036 25.224 1.00 90.88 294 GLU A N 1
ATOM 2303 C CA . GLU A 1 294 ? -23.361 11.907 26.380 1.00 90.88 294 GLU A CA 1
ATOM 2304 C C . GLU A 1 294 ? -24.370 13.058 26.424 1.00 90.88 294 GLU A C 1
ATOM 2306 O O . GLU A 1 294 ? -25.016 13.261 27.453 1.00 90.88 294 GLU A O 1
ATOM 2311 N N . CYS A 1 295 ? -24.584 13.743 25.297 1.00 85.94 295 CYS A N 1
ATOM 2312 C CA . CYS A 1 295 ? -25.591 14.798 25.192 1.00 85.94 295 CYS A CA 1
ATOM 2313 C C . CYS A 1 295 ? -27.022 14.280 25.403 1.00 85.94 295 CYS A C 1
ATOM 2315 O O . CYS A 1 295 ? -27.876 15.019 25.882 1.00 85.94 295 CYS A O 1
ATOM 2317 N N . LEU A 1 296 ? -27.301 13.020 25.057 1.00 85.50 296 LEU A N 1
ATOM 2318 C CA . LEU A 1 296 ? -28.622 12.407 25.206 1.00 85.50 296 LEU A CA 1
ATOM 2319 C C . LEU A 1 296 ? -28.881 11.805 26.592 1.00 85.50 296 LEU A C 1
ATOM 2321 O O . LEU A 1 296 ? -30.043 11.549 26.909 1.00 85.50 296 LEU A O 1
ATOM 2325 N N . LEU A 1 297 ? -27.860 11.613 27.437 1.00 88.56 297 LEU A N 1
ATOM 2326 C CA . LEU A 1 297 ? -28.005 10.988 28.759 1.00 88.56 297 LEU A CA 1
ATOM 2327 C C . LEU A 1 297 ? -29.148 11.583 29.603 1.00 88.56 297 LEU A C 1
ATOM 2329 O O . LEU A 1 297 ? -29.950 10.797 30.102 1.00 88.56 297 LEU A O 1
ATOM 2333 N N . PRO A 1 298 ? -29.318 12.918 29.726 1.00 86.25 298 PRO A N 1
ATOM 2334 C CA . PRO A 1 298 ? -30.411 13.480 30.525 1.00 86.25 298 PRO A CA 1
ATOM 2335 C C . PRO A 1 298 ? -31.804 13.125 29.991 1.00 86.25 298 PRO A C 1
ATOM 2337 O O . PRO A 1 298 ? -32.766 13.067 30.752 1.00 86.25 298 PRO A O 1
ATOM 2340 N N . VAL A 1 299 ? -31.927 12.913 28.678 1.00 82.50 299 VAL A N 1
ATOM 2341 C CA . VAL A 1 299 ? -33.185 12.523 28.030 1.00 82.50 299 VAL A CA 1
ATOM 2342 C C . VAL A 1 299 ? -33.428 11.026 28.197 1.00 82.50 299 VAL A C 1
ATOM 2344 O O . VAL A 1 299 ? -34.548 10.630 28.514 1.00 82.50 299 VAL A O 1
ATOM 2347 N N . ILE A 1 300 ? -32.380 10.216 28.029 1.00 82.81 300 ILE A N 1
ATOM 2348 C CA . ILE A 1 300 ? -32.404 8.762 28.231 1.00 82.81 300 ILE A CA 1
ATOM 2349 C C . ILE A 1 300 ? -32.791 8.438 29.678 1.00 82.81 300 ILE A C 1
ATOM 2351 O O . ILE A 1 300 ? -33.669 7.617 29.905 1.00 82.81 300 ILE A O 1
ATOM 2355 N N . GLU A 1 301 ? -32.214 9.134 30.660 1.00 85.69 301 GLU A N 1
ATOM 2356 C CA . GLU A 1 301 ? -32.529 8.946 32.085 1.00 85.69 301 GLU A CA 1
ATOM 2357 C C . GLU A 1 301 ? -33.985 9.278 32.426 1.00 85.69 301 GLU A C 1
ATOM 2359 O O . GLU A 1 301 ? -34.558 8.684 33.337 1.00 85.69 301 GLU A O 1
ATOM 2364 N N . ARG A 1 302 ? -34.597 10.212 31.690 1.00 82.38 302 ARG A N 1
ATOM 2365 C CA . ARG A 1 302 ? -36.017 10.556 31.841 1.00 82.38 302 ARG A CA 1
ATOM 2366 C C . ARG A 1 302 ? -36.945 9.595 31.097 1.00 82.38 302 ARG A C 1
ATOM 2368 O O . ARG A 1 302 ? -38.117 9.534 31.446 1.00 82.38 302 ARG A O 1
ATOM 2375 N N . ASN A 1 303 ? -36.445 8.884 30.082 1.00 78.31 303 ASN A N 1
ATOM 2376 C CA . ASN A 1 303 ? -37.243 8.048 29.177 1.00 78.31 303 ASN A CA 1
ATOM 2377 C C . ASN A 1 303 ? -36.533 6.718 28.837 1.00 78.31 303 ASN A C 1
ATOM 2379 O O . ASN A 1 303 ? -36.300 6.432 27.654 1.00 78.31 303 ASN A O 1
ATOM 2383 N N . PRO A 1 304 ? -36.185 5.895 29.844 1.00 77.62 304 PRO A N 1
ATOM 2384 C CA . PRO A 1 304 ? -35.377 4.690 29.639 1.00 77.62 304 PRO A CA 1
ATOM 2385 C C . PRO A 1 304 ? -36.068 3.639 28.758 1.00 77.62 304 PRO A C 1
ATOM 2387 O O . PRO A 1 304 ? -35.395 2.849 28.101 1.00 77.62 304 PRO A O 1
ATOM 2390 N N . ASP A 1 305 ? -37.401 3.656 28.695 1.00 74.75 305 ASP A N 1
ATOM 2391 C CA . ASP A 1 305 ? -38.185 2.710 27.894 1.00 74.75 305 ASP A CA 1
ATOM 2392 C C . ASP A 1 305 ? -38.233 3.078 26.400 1.00 74.75 305 ASP A C 1
ATOM 2394 O O . ASP A 1 305 ? -38.608 2.256 25.565 1.00 74.75 305 ASP A O 1
ATOM 2398 N N . THR A 1 306 ? -37.865 4.315 26.045 1.00 71.94 306 THR A N 1
ATOM 2399 C CA . THR A 1 306 ? -37.964 4.842 24.669 1.00 71.94 306 THR A CA 1
ATOM 2400 C C . THR A 1 306 ? -36.601 5.001 24.003 1.00 71.94 306 THR A C 1
ATOM 2402 O O . THR A 1 306 ? -36.449 4.743 22.807 1.00 71.94 306 THR A O 1
ATOM 2405 N N . LEU A 1 307 ? -35.594 5.430 24.764 1.00 73.38 307 LEU A N 1
ATOM 2406 C CA . LEU A 1 307 ? -34.243 5.647 24.262 1.00 73.38 307 LEU A CA 1
ATOM 2407 C C . LEU A 1 307 ? -33.278 4.726 24.991 1.00 73.38 307 LEU A C 1
ATOM 2409 O O . LEU A 1 307 ? -33.225 4.709 26.218 1.00 73.38 307 LEU A O 1
ATOM 2413 N N . MET A 1 308 ? -32.484 3.992 24.220 1.00 75.94 308 MET A N 1
ATOM 2414 C CA . MET A 1 308 ? -31.445 3.125 24.755 1.00 75.94 308 MET A CA 1
ATOM 2415 C C . MET A 1 308 ? -30.090 3.629 24.290 1.00 75.94 308 MET A C 1
ATOM 2417 O O . MET A 1 308 ? -29.940 4.182 23.201 1.00 75.94 308 MET A O 1
ATOM 2421 N N . LEU A 1 309 ? -29.075 3.423 25.115 1.00 81.38 309 LEU A N 1
ATOM 2422 C CA . LEU A 1 309 ? -27.714 3.650 24.667 1.00 81.38 309 LEU A CA 1
ATOM 2423 C C . LEU A 1 309 ? -27.352 2.609 23.588 1.00 81.38 309 LEU A C 1
ATOM 2425 O O . LEU A 1 309 ? -28.028 1.598 23.421 1.00 81.38 309 LEU A O 1
ATOM 2429 N N . PRO A 1 310 ? -26.292 2.815 22.809 1.00 78.06 310 PRO A N 1
ATOM 2430 C CA . PRO A 1 310 ? -25.798 1.787 21.902 1.00 78.06 310 PRO A CA 1
ATOM 2431 C C . PRO A 1 310 ? -25.238 0.584 22.670 1.00 78.06 310 PRO A C 1
ATOM 2433 O O . PRO A 1 310 ? -24.523 0.750 23.662 1.00 78.06 310 PRO A O 1
ATOM 2436 N N . ASN A 1 311 ? -25.448 -0.633 22.157 1.00 78.38 311 ASN A N 1
ATOM 2437 C CA . ASN A 1 311 ? -24.846 -1.853 22.726 1.00 78.38 311 ASN A CA 1
ATOM 2438 C C . ASN A 1 311 ? -23.312 -1.786 22.763 1.00 78.38 311 ASN A C 1
ATOM 2440 O O . ASN A 1 311 ? -22.685 -2.283 23.693 1.00 78.38 311 ASN A O 1
ATOM 2444 N N . LEU A 1 312 ? -22.711 -1.092 21.794 1.00 81.75 312 LEU A N 1
ATOM 2445 C CA . LEU A 1 312 ? -21.273 -0.828 21.731 1.00 81.75 312 LEU A CA 1
ATOM 2446 C C . LEU A 1 312 ? -20.743 -0.044 22.953 1.00 81.75 312 LEU A C 1
ATOM 2448 O O . LEU A 1 312 ? -19.564 -0.133 23.296 1.00 81.75 312 LEU A O 1
ATOM 2452 N N . LEU A 1 313 ? -21.620 0.716 23.616 1.00 82.88 313 LEU A N 1
ATOM 2453 C CA . LEU A 1 313 ? -21.350 1.456 24.852 1.00 82.88 313 LEU A CA 1
ATOM 2454 C C . LEU A 1 313 ? -21.882 0.717 26.094 1.00 82.88 313 LEU A C 1
ATOM 2456 O O . LEU A 1 313 ? -21.974 1.303 27.169 1.00 82.88 313 LEU A O 1
ATOM 2460 N N . LEU A 1 314 ? -22.206 -0.574 25.958 1.00 81.19 314 LEU A N 1
ATOM 2461 C CA . LEU A 1 314 ? -22.625 -1.490 27.026 1.00 81.19 314 LEU A CA 1
ATOM 2462 C C . LEU A 1 314 ? -23.877 -1.071 27.798 1.00 81.19 314 LEU A C 1
ATOM 2464 O O . LEU A 1 314 ? -24.070 -1.526 28.926 1.00 81.19 314 LEU A O 1
ATOM 2468 N N . GLN A 1 315 ? -24.703 -0.200 27.216 1.00 83.12 315 GLN A N 1
ATOM 2469 C CA . GLN A 1 315 ? -25.810 0.437 27.932 1.00 83.12 315 GLN A CA 1
ATOM 2470 C C . GLN A 1 315 ? -25.360 1.147 29.225 1.00 83.12 315 GLN A C 1
ATOM 2472 O O . GLN A 1 315 ? -26.120 1.249 30.185 1.00 83.12 315 GLN A O 1
ATOM 2477 N N . ASP A 1 316 ? -24.104 1.603 29.281 1.00 88.50 316 ASP A N 1
ATOM 2478 C CA . ASP A 1 316 ? -23.458 2.041 30.515 1.00 88.50 316 ASP A CA 1
ATOM 2479 C C . ASP A 1 316 ? -23.096 3.531 30.454 1.00 88.50 316 ASP A C 1
ATOM 2481 O O . ASP A 1 316 ? -22.321 3.981 29.606 1.00 88.50 316 ASP A O 1
ATOM 2485 N N . LYS A 1 317 ? -23.649 4.312 31.388 1.00 90.25 317 LYS A N 1
ATOM 2486 C CA . LYS A 1 317 ? -23.419 5.760 31.475 1.00 90.25 317 LYS A CA 1
ATOM 2487 C C . LYS A 1 317 ? -21.940 6.110 31.650 1.00 90.25 317 LYS A C 1
ATOM 2489 O O . LYS A 1 317 ? -21.460 7.065 31.041 1.00 90.25 317 LYS A O 1
ATOM 2494 N N . GLN A 1 318 ? -21.207 5.359 32.471 1.00 90.06 318 GLN A N 1
ATOM 2495 C CA . GLN A 1 318 ? -19.800 5.653 32.738 1.00 90.06 318 GLN A CA 1
ATOM 2496 C C . GLN A 1 318 ? -18.945 5.407 31.493 1.00 90.06 318 GLN A C 1
ATOM 2498 O O . GLN A 1 318 ? -18.032 6.188 31.207 1.00 90.06 318 GLN A O 1
ATOM 2503 N N . MET A 1 319 ? -19.272 4.361 30.731 1.00 90.19 319 MET A N 1
ATOM 2504 C CA . MET A 1 319 ? -18.652 4.072 29.441 1.00 90.19 319 MET A CA 1
ATOM 2505 C C . MET A 1 319 ? -18.862 5.221 28.448 1.00 90.19 319 MET A C 1
ATOM 2507 O O . MET A 1 319 ? -17.895 5.661 27.827 1.00 90.19 319 MET A O 1
ATOM 2511 N N . VAL A 1 320 ? -20.092 5.738 28.336 1.00 90.56 320 VAL A N 1
ATOM 2512 C CA . VAL A 1 320 ? -20.433 6.889 27.479 1.00 90.56 320 VAL A CA 1
ATOM 2513 C C . VAL A 1 320 ? -19.570 8.101 27.828 1.00 90.56 320 VAL A C 1
ATOM 2515 O O . VAL A 1 320 ? -18.835 8.593 26.973 1.00 90.56 320 VAL A O 1
ATOM 2518 N N . LEU A 1 321 ? -19.598 8.531 29.094 1.00 91.19 321 LEU A N 1
ATOM 2519 C CA . LEU A 1 321 ? -18.867 9.713 29.564 1.00 91.19 321 LEU A CA 1
ATOM 2520 C C . LEU A 1 321 ? -17.356 9.572 29.351 1.00 91.19 321 LEU A C 1
ATOM 2522 O O . LEU A 1 321 ? -16.694 10.465 28.819 1.00 91.19 321 LEU A O 1
ATOM 2526 N N . SER A 1 322 ? -16.800 8.419 29.722 1.00 90.94 322 SER A N 1
ATOM 2527 C CA . SER A 1 322 ? -15.360 8.175 29.621 1.00 90.94 322 SER A CA 1
ATOM 2528 C C . SER A 1 322 ? -14.904 8.116 28.160 1.00 90.94 322 SER A C 1
ATOM 2530 O O . SER A 1 322 ? -13.852 8.659 27.812 1.00 90.94 322 SER A O 1
ATOM 2532 N N . ARG A 1 323 ? -15.709 7.506 27.278 1.00 91.00 323 ARG A N 1
ATOM 2533 C CA . ARG A 1 323 ? -15.401 7.402 25.848 1.00 91.00 323 ARG A CA 1
ATOM 2534 C C . ARG A 1 323 ? -15.534 8.745 25.136 1.00 91.00 323 ARG A C 1
ATOM 2536 O O . ARG A 1 323 ? -14.667 9.064 24.327 1.00 91.00 323 ARG A O 1
ATOM 2543 N N . ALA A 1 324 ? -16.553 9.539 25.456 1.00 90.62 324 ALA A N 1
ATOM 2544 C CA . ALA A 1 324 ? -16.743 10.871 24.890 1.00 90.62 324 ALA A CA 1
ATOM 2545 C C . ALA A 1 324 ? -15.631 11.845 25.322 1.00 90.62 324 ALA A C 1
ATOM 2547 O O . ALA A 1 324 ? -15.083 12.575 24.496 1.00 90.62 324 ALA A O 1
ATOM 2548 N N . SER A 1 325 ? -15.226 11.800 26.597 1.00 91.06 325 SER A N 1
ATOM 2549 C CA . SER A 1 325 ? -14.067 12.547 27.105 1.00 91.06 325 SER A CA 1
ATOM 2550 C C . SER A 1 325 ? -12.766 12.137 26.406 1.00 91.06 325 SER A C 1
ATOM 2552 O O . SER A 1 325 ? -11.949 12.984 26.053 1.00 91.06 325 SER A O 1
ATOM 2554 N N . HIS A 1 326 ? -12.568 10.838 26.166 1.00 91.12 326 HIS A N 1
ATOM 2555 C CA . HIS A 1 326 ? -11.416 10.365 25.402 1.00 91.12 326 HIS A CA 1
ATOM 2556 C C . HIS A 1 326 ? -11.469 10.823 23.938 1.00 91.12 326 HIS A C 1
ATOM 2558 O O . HIS A 1 326 ? -10.441 11.214 23.401 1.00 91.12 326 HIS A O 1
ATOM 2564 N N . GLY A 1 327 ? -12.649 10.830 23.314 1.00 90.38 327 GLY A N 1
ATOM 2565 C CA . GLY A 1 327 ? -12.845 11.344 21.957 1.00 90.38 327 GLY A CA 1
ATOM 2566 C C . GLY A 1 327 ? -12.376 12.786 21.791 1.00 90.38 327 GLY A C 1
ATOM 2567 O O . GLY A 1 327 ? -11.624 13.063 20.863 1.00 90.38 327 GLY A O 1
ATOM 2568 N N . ARG A 1 328 ? -12.745 13.662 22.737 1.00 90.06 328 ARG A N 1
ATOM 2569 C CA . ARG A 1 328 ? -12.283 15.061 22.794 1.00 90.06 328 ARG A CA 1
ATOM 2570 C C . ARG A 1 328 ? -10.761 15.169 22.835 1.00 90.06 328 ARG A C 1
ATOM 2572 O O . ARG A 1 328 ? -10.177 15.820 21.979 1.00 90.06 328 ARG A O 1
ATOM 2579 N N . ARG A 1 329 ? -10.116 14.439 23.753 1.00 91.94 329 ARG A N 1
ATOM 2580 C CA . ARG A 1 329 ? -8.645 14.412 23.836 1.00 91.94 329 ARG A CA 1
ATOM 2581 C C . ARG A 1 329 ? -8.003 13.938 22.537 1.00 91.94 329 ARG A C 1
ATOM 2583 O O . ARG A 1 329 ? -7.081 14.573 22.061 1.00 91.94 329 ARG A O 1
ATOM 2590 N N . VAL A 1 330 ? -8.513 12.859 21.935 1.00 91.88 330 VAL A N 1
ATOM 2591 C CA . VAL A 1 330 ? -7.991 12.338 20.657 1.00 91.88 330 VAL A CA 1
ATOM 2592 C C . VAL A 1 330 ? -8.126 13.369 19.539 1.00 91.88 330 VAL A C 1
ATOM 2594 O O . VAL A 1 330 ? -7.230 13.468 18.707 1.00 91.88 330 VAL A O 1
ATOM 2597 N N . TYR A 1 331 ? -9.225 14.124 19.505 1.00 91.00 331 TYR A N 1
ATOM 2598 C CA . TYR A 1 331 ? -9.410 15.211 18.548 1.00 91.00 331 TYR A CA 1
ATOM 2599 C C . TYR A 1 331 ? -8.385 16.331 18.751 1.00 91.00 331 TYR A C 1
ATOM 2601 O O . TYR A 1 331 ? -7.683 16.682 17.803 1.00 91.00 331 TYR A O 1
ATOM 2609 N N . GLU A 1 332 ? -8.243 16.843 19.973 1.00 90.38 332 GLU A N 1
ATOM 2610 C CA . GLU A 1 332 ? -7.249 17.872 20.313 1.00 90.38 332 GLU A CA 1
ATOM 2611 C C . GLU A 1 332 ? -5.830 17.403 19.966 1.00 90.38 332 GLU A C 1
ATOM 2613 O O . GLU A 1 332 ? -5.081 18.086 19.264 1.00 90.38 332 GLU A O 1
ATOM 2618 N N . ASP A 1 333 ? -5.489 16.185 20.374 1.00 92.38 333 ASP A N 1
ATOM 2619 C CA . ASP A 1 333 ? -4.188 15.575 20.147 1.00 92.38 333 ASP A CA 1
ATOM 2620 C C . ASP A 1 333 ? -3.895 15.375 18.653 1.00 92.38 333 ASP A C 1
ATOM 2622 O O . ASP A 1 333 ? -2.800 15.701 18.192 1.00 92.38 333 ASP A O 1
ATOM 2626 N N . ALA A 1 334 ? -4.863 14.897 17.866 1.00 90.62 334 ALA A N 1
ATOM 2627 C CA . ALA A 1 334 ? -4.688 14.660 16.431 1.00 90.62 334 ALA A CA 1
ATOM 2628 C C . ALA A 1 334 ? -4.683 15.934 15.574 1.00 90.62 334 ALA A C 1
ATOM 2630 O O . ALA A 1 334 ? -4.200 15.903 14.439 1.00 90.62 334 ALA A O 1
ATOM 2631 N N . THR A 1 335 ? -5.227 17.038 16.085 1.00 87.44 335 THR A N 1
ATOM 2632 C CA . THR A 1 335 ? -5.303 18.314 15.356 1.00 87.44 335 THR A CA 1
ATOM 2633 C C . THR A 1 335 ? -4.226 19.310 15.769 1.00 87.44 335 THR A C 1
ATOM 2635 O O . THR A 1 335 ? -3.873 20.170 14.965 1.00 87.44 335 THR A O 1
ATOM 2638 N N . SER A 1 336 ? -3.670 19.191 16.979 1.00 87.81 336 SER A N 1
ATOM 2639 C CA . SER A 1 336 ? -2.725 20.179 17.516 1.00 87.81 336 SER A CA 1
ATOM 2640 C C . SER A 1 336 ? -1.411 19.584 18.034 1.00 87.81 336 SER A C 1
ATOM 2642 O O . SER A 1 336 ? -0.342 20.109 17.718 1.00 87.81 336 SER A O 1
ATOM 2644 N N . THR A 1 337 ? -1.451 18.480 18.784 1.00 91.38 337 THR A N 1
ATOM 2645 C CA . THR A 1 337 ? -0.269 17.942 19.486 1.00 91.38 337 THR A CA 1
ATOM 2646 C C . THR A 1 337 ? 0.602 17.060 18.586 1.00 91.38 337 THR A C 1
ATOM 2648 O O . THR A 1 337 ? 1.826 17.218 18.503 1.00 91.38 337 THR A O 1
ATOM 2651 N N . PHE A 1 338 ? -0.022 16.111 17.893 1.00 92.44 338 PHE A N 1
ATOM 2652 C CA . PHE A 1 338 ? 0.641 15.064 17.115 1.00 92.44 338 PHE A CA 1
ATOM 2653 C C . PHE A 1 338 ? 0.607 15.363 15.615 1.00 92.44 338 PHE A C 1
ATOM 2655 O O . PHE A 1 338 ? 0.299 14.507 14.784 1.00 92.44 338 PHE A O 1
ATOM 2662 N N . VAL A 1 339 ? 0.957 16.604 15.278 1.00 91.06 339 VAL A N 1
ATOM 2663 C CA . VAL A 1 339 ? 1.109 17.073 13.901 1.00 91.06 339 VAL A CA 1
ATOM 2664 C C . VAL A 1 339 ? 2.587 17.300 13.602 1.00 91.06 339 VAL A C 1
ATOM 2666 O O . VAL A 1 339 ? 3.272 18.071 14.284 1.00 91.06 339 VAL A O 1
ATOM 2669 N N . VAL A 1 340 ? 3.104 16.635 12.567 1.00 93.88 340 VAL A N 1
ATOM 2670 C CA . VAL A 1 340 ? 4.481 16.825 12.103 1.00 93.88 340 VAL A CA 1
ATOM 2671 C C . VAL A 1 340 ? 4.555 18.081 11.247 1.00 93.88 340 VAL A C 1
ATOM 2673 O O . VAL A 1 340 ? 4.503 18.050 10.020 1.00 93.88 340 VAL A O 1
ATOM 2676 N N . THR A 1 341 ? 4.695 19.222 11.913 1.00 94.12 341 THR A N 1
ATOM 2677 C CA . THR A 1 341 ? 4.924 20.509 11.248 1.00 94.12 341 THR A CA 1
ATOM 2678 C C . THR A 1 341 ? 6.276 20.525 10.514 1.00 94.12 341 THR A C 1
ATOM 2680 O O . THR A 1 341 ? 7.158 19.719 10.827 1.00 94.12 341 THR A O 1
ATOM 2683 N N . PRO A 1 342 ? 6.512 21.464 9.574 1.00 95.25 342 PRO A N 1
ATOM 2684 C CA . PRO A 1 342 ? 7.820 21.611 8.931 1.00 95.25 342 PRO A CA 1
ATOM 2685 C C . PRO A 1 342 ? 8.979 21.744 9.931 1.00 95.25 342 PRO A C 1
ATOM 2687 O O . PRO A 1 342 ? 9.998 21.077 9.787 1.00 95.25 342 PRO A O 1
ATOM 2690 N N . ALA A 1 343 ? 8.789 22.524 11.000 1.00 95.25 343 ALA A N 1
ATOM 2691 C CA . ALA A 1 343 ? 9.796 22.692 12.045 1.00 95.25 343 ALA A CA 1
ATOM 2692 C C . ALA A 1 343 ? 10.056 21.389 12.821 1.00 95.25 343 ALA A C 1
ATOM 2694 O O . ALA A 1 343 ? 11.208 21.056 13.105 1.00 95.25 343 ALA A O 1
ATOM 2695 N N . LYS A 1 344 ? 9.000 20.624 13.135 1.00 95.38 344 LYS A N 1
ATOM 2696 C CA . LYS A 1 344 ? 9.129 19.322 13.806 1.00 95.38 344 LYS A CA 1
ATOM 2697 C C . LYS A 1 344 ? 9.825 18.295 12.908 1.00 95.38 344 LYS A C 1
ATOM 2699 O O . LYS A 1 344 ? 10.682 17.551 13.374 1.00 95.38 344 LYS A O 1
ATOM 2704 N N . PHE A 1 345 ? 9.521 18.304 11.612 1.00 95.44 345 PHE A N 1
ATOM 2705 C CA . PHE A 1 345 ? 10.190 17.476 10.609 1.00 95.44 345 PHE A CA 1
ATOM 2706 C C . PHE A 1 345 ? 11.695 17.774 10.524 1.00 95.44 345 PHE A C 1
ATOM 2708 O O . PHE A 1 345 ? 12.508 16.852 10.558 1.00 95.44 345 PHE A O 1
ATOM 2715 N N . ASP A 1 346 ? 12.088 19.050 10.481 1.00 93.75 346 ASP A N 1
ATOM 2716 C CA . ASP A 1 346 ? 13.501 19.452 10.460 1.00 93.75 346 ASP A CA 1
ATOM 2717 C C . ASP A 1 346 ? 14.234 19.089 11.759 1.00 93.75 346 ASP A C 1
ATOM 2719 O O . ASP A 1 346 ? 15.401 18.670 11.741 1.00 93.75 346 ASP A O 1
ATOM 2723 N N . TRP A 1 347 ? 13.532 19.179 12.891 1.00 93.75 347 TRP A N 1
ATOM 2724 C CA . TRP A 1 347 ? 14.036 18.701 14.172 1.00 93.75 347 TRP A CA 1
ATOM 2725 C C . TRP A 1 347 ? 14.288 17.186 14.153 1.00 93.75 347 TRP A C 1
ATOM 2727 O O . TRP A 1 347 ? 15.397 16.759 14.486 1.00 93.75 347 TRP A O 1
ATOM 2737 N N . TYR A 1 348 ? 13.329 16.382 13.674 1.00 95.50 348 TYR A N 1
ATOM 2738 C CA . TYR A 1 348 ? 13.515 14.937 13.500 1.00 95.50 348 TYR A CA 1
ATOM 2739 C C . TYR A 1 348 ? 14.680 14.624 12.561 1.00 95.50 348 TYR A C 1
ATOM 2741 O O . TYR A 1 348 ? 15.525 13.800 12.897 1.00 95.50 348 TYR A O 1
ATOM 2749 N N . ASN A 1 349 ? 14.799 15.311 11.423 1.00 92.56 349 ASN A N 1
ATOM 2750 C CA . ASN A 1 349 ? 15.914 15.113 10.492 1.00 92.56 349 ASN A CA 1
ATOM 2751 C C . ASN A 1 349 ? 17.277 15.326 11.159 1.00 92.56 349 ASN A C 1
ATOM 2753 O O . ASN A 1 349 ? 18.224 14.568 10.927 1.00 92.56 349 ASN A O 1
ATOM 2757 N N . THR A 1 350 ? 17.379 16.350 12.003 1.00 89.56 350 THR A N 1
ATOM 2758 C CA . THR A 1 350 ? 18.599 16.628 12.763 1.00 89.56 350 THR A CA 1
ATOM 2759 C C . THR A 1 350 ? 18.852 15.515 13.779 1.00 89.56 350 THR A C 1
ATOM 2761 O O . THR A 1 350 ? 19.915 14.896 13.760 1.00 89.56 350 THR A O 1
ATOM 2764 N N . LEU A 1 351 ? 17.853 15.176 14.599 1.00 91.88 351 LEU A N 1
ATOM 2765 C CA . LEU A 1 351 ? 17.957 14.130 15.618 1.00 91.88 351 LEU A CA 1
ATOM 2766 C C . LEU A 1 351 ? 18.343 12.766 15.028 1.00 91.88 351 LEU A C 1
ATOM 2768 O O . LEU A 1 351 ? 19.228 12.097 15.555 1.00 91.88 351 LEU A O 1
ATOM 2772 N N . LEU A 1 352 ? 17.733 12.373 13.911 1.00 92.88 352 LEU A N 1
ATOM 2773 C CA . LEU A 1 352 ? 17.956 11.078 13.265 1.00 92.88 352 LEU A CA 1
ATOM 2774 C C . LEU A 1 352 ? 19.324 10.963 12.580 1.00 92.88 352 LEU A C 1
ATOM 2776 O O . LEU A 1 352 ? 19.763 9.855 12.281 1.00 92.88 352 LEU A O 1
ATOM 2780 N N . THR A 1 353 ? 20.007 12.083 12.327 1.00 87.44 353 THR A N 1
ATOM 2781 C CA . THR A 1 353 ? 21.324 12.086 11.667 1.00 87.44 353 THR A CA 1
ATOM 2782 C C . THR A 1 353 ? 22.488 12.359 12.601 1.00 87.44 353 THR A C 1
ATOM 2784 O O . THR A 1 353 ? 23.585 11.865 12.345 1.00 87.44 353 THR A O 1
ATOM 2787 N N . SER A 1 354 ? 22.278 13.117 13.679 1.00 82.31 354 SER A N 1
ATOM 2788 C CA . SER A 1 354 ? 23.319 13.418 14.670 1.00 82.31 354 SER A CA 1
ATOM 2789 C C . SER A 1 354 ? 23.116 12.732 16.021 1.00 82.31 354 SER A C 1
ATOM 2791 O O . SER A 1 354 ? 24.002 12.794 16.871 1.00 82.31 354 SER A O 1
ATOM 2793 N N . GLY A 1 355 ? 21.957 12.115 16.254 1.00 81.00 355 GLY A N 1
ATOM 2794 C CA . GLY A 1 355 ? 21.628 11.442 17.506 1.00 81.00 355 GLY A CA 1
ATOM 2795 C C . GLY A 1 355 ? 22.387 10.131 17.707 1.00 81.00 355 GLY A C 1
ATOM 2796 O O . GLY A 1 355 ? 22.850 9.483 16.768 1.00 81.00 355 GLY A O 1
ATOM 2797 N N . SER A 1 356 ? 22.495 9.710 18.968 1.00 89.88 356 SER A N 1
ATOM 2798 C CA . SER A 1 356 ? 22.949 8.356 19.289 1.00 89.88 356 SER A CA 1
ATOM 2799 C C . SER A 1 356 ? 21.904 7.327 18.846 1.00 89.88 356 SER A C 1
ATOM 2801 O O . SER A 1 356 ? 20.721 7.643 18.731 1.00 89.88 356 SER A O 1
ATOM 2803 N N . LEU A 1 357 ? 22.308 6.063 18.667 1.00 90.38 357 LEU A N 1
ATOM 2804 C CA . LEU A 1 357 ? 21.357 4.980 18.379 1.00 90.38 357 LEU A CA 1
ATOM 2805 C C . LEU A 1 357 ? 20.220 4.928 19.412 1.00 90.38 357 LEU A C 1
ATOM 2807 O O . LEU A 1 357 ? 19.074 4.698 19.046 1.00 90.38 357 LEU A O 1
ATOM 2811 N N . LYS A 1 358 ? 20.535 5.184 20.688 1.00 90.12 358 LYS A N 1
ATOM 2812 C CA . LYS A 1 358 ? 19.542 5.215 21.762 1.00 90.12 358 LYS A CA 1
ATOM 2813 C C . LYS A 1 358 ? 18.541 6.357 21.578 1.00 90.12 358 LYS A C 1
ATOM 2815 O O . LYS A 1 358 ? 17.349 6.117 21.689 1.00 90.12 358 LYS A O 1
ATOM 2820 N N . ALA A 1 359 ? 19.012 7.550 21.214 1.00 90.94 359 ALA A N 1
ATOM 2821 C CA . ALA A 1 359 ? 18.130 8.677 20.923 1.00 90.94 359 ALA A CA 1
ATOM 2822 C C . ALA A 1 359 ? 17.175 8.358 19.763 1.00 90.94 359 ALA A C 1
ATOM 2824 O O . ALA A 1 359 ? 15.977 8.564 19.903 1.00 90.94 359 ALA A O 1
ATOM 2825 N N . VAL A 1 360 ? 17.684 7.769 18.672 1.00 92.12 360 VAL A N 1
ATOM 2826 C CA . VAL A 1 360 ? 16.860 7.333 17.528 1.00 92.12 360 VAL A CA 1
ATOM 2827 C C . VAL A 1 360 ? 15.817 6.292 17.948 1.00 92.12 360 VAL A C 1
ATOM 2829 O O . VAL A 1 360 ? 14.674 6.354 17.510 1.00 92.12 360 VAL A O 1
ATOM 2832 N N . GLN A 1 361 ? 16.193 5.338 18.803 1.00 89.69 361 GLN A N 1
ATOM 2833 C CA . GLN A 1 361 ? 15.263 4.338 19.335 1.00 89.69 361 GLN A CA 1
ATOM 2834 C C . GLN A 1 361 ? 14.164 4.965 20.194 1.00 89.69 361 GLN A C 1
ATOM 2836 O O . GLN A 1 361 ? 13.009 4.564 20.081 1.00 89.69 361 GLN A O 1
ATOM 2841 N N . ASP A 1 362 ? 14.514 5.941 21.030 1.00 90.81 362 ASP A N 1
ATOM 2842 C CA . ASP A 1 362 ? 13.554 6.630 21.891 1.00 90.81 362 ASP A CA 1
ATOM 2843 C C . ASP A 1 362 ? 12.560 7.456 21.051 1.00 90.81 362 ASP A C 1
ATOM 2845 O O . ASP A 1 362 ? 11.372 7.485 21.363 1.00 90.81 362 ASP A O 1
ATOM 2849 N N . THR A 1 363 ? 12.996 8.002 19.908 1.00 94.38 363 THR A N 1
ATOM 2850 C CA . THR A 1 363 ? 12.127 8.709 18.948 1.00 94.38 363 THR A CA 1
ATOM 2851 C C . THR A 1 363 ? 11.015 7.829 18.367 1.00 94.38 363 THR A C 1
ATOM 2853 O O . THR A 1 363 ? 9.959 8.337 18.000 1.00 94.38 363 THR A O 1
ATOM 2856 N N . PHE A 1 364 ? 11.184 6.502 18.299 1.00 93.31 364 PHE A N 1
ATOM 2857 C CA . PHE A 1 364 ? 10.116 5.625 17.801 1.00 93.31 364 PHE A CA 1
ATOM 2858 C C . PHE A 1 364 ? 8.885 5.579 18.713 1.00 93.31 364 PHE A C 1
ATOM 2860 O O . PHE A 1 364 ? 7.803 5.236 18.237 1.00 93.31 364 PHE A O 1
ATOM 2867 N N . VAL A 1 365 ? 9.015 5.947 19.992 1.00 90.88 365 VAL A N 1
ATOM 2868 C CA . VAL A 1 365 ? 7.860 6.116 20.890 1.00 90.88 365 VAL A CA 1
ATOM 2869 C C . VAL A 1 365 ? 7.024 7.321 20.454 1.00 90.88 365 VAL A C 1
ATOM 2871 O O . VAL A 1 365 ? 5.794 7.231 20.375 1.00 90.88 365 VAL A O 1
ATOM 2874 N N . ASP A 1 366 ? 7.695 8.414 20.086 1.00 92.81 366 ASP A N 1
ATOM 2875 C CA . ASP A 1 366 ? 7.043 9.604 19.542 1.00 92.81 366 ASP A CA 1
ATOM 2876 C C . ASP A 1 366 ? 6.392 9.273 18.196 1.00 92.81 366 ASP A C 1
ATOM 2878 O O . ASP A 1 366 ? 5.201 9.525 18.019 1.00 92.81 366 ASP A O 1
ATOM 2882 N N . PHE A 1 367 ? 7.116 8.604 17.289 1.00 95.06 367 PHE A N 1
ATOM 2883 C CA . PHE A 1 367 ? 6.569 8.202 15.989 1.00 95.06 367 PHE A CA 1
ATOM 2884 C C . PHE A 1 367 ? 5.360 7.280 16.112 1.00 95.06 367 PHE A C 1
ATOM 2886 O O . PHE A 1 367 ? 4.408 7.434 15.353 1.00 95.06 367 PHE A O 1
ATOM 2893 N N . ALA A 1 368 ? 5.352 6.336 17.057 1.00 92.88 368 ALA A N 1
ATOM 2894 C CA . ALA A 1 368 ? 4.185 5.488 17.282 1.00 92.88 368 ALA A CA 1
ATOM 2895 C C . ALA A 1 368 ? 2.946 6.322 17.651 1.00 92.88 368 ALA A C 1
ATOM 2897 O O . ALA A 1 368 ? 1.858 6.068 17.132 1.00 92.88 368 ALA A O 1
ATOM 2898 N N . SER A 1 369 ? 3.127 7.350 18.486 1.00 92.94 369 SER A N 1
ATOM 2899 C CA . SER A 1 369 ? 2.056 8.269 18.877 1.00 92.94 369 SER A CA 1
ATOM 2900 C C . SER A 1 369 ? 1.611 9.146 17.706 1.00 92.94 369 SER A C 1
ATOM 2902 O O . SER A 1 369 ? 0.414 9.256 17.453 1.00 92.94 369 SER A O 1
ATOM 2904 N N . GLU A 1 370 ? 2.545 9.715 16.942 1.00 94.62 370 GLU A N 1
ATOM 2905 C CA . GLU A 1 370 ? 2.232 10.512 15.749 1.00 94.62 370 GLU A CA 1
ATOM 2906 C C . GLU A 1 370 ? 1.463 9.693 14.710 1.00 94.62 370 GLU A C 1
ATOM 2908 O O . GLU A 1 370 ? 0.370 10.074 14.290 1.00 94.62 370 GLU A O 1
ATOM 2913 N N . ILE A 1 371 ? 1.973 8.511 14.361 1.00 94.31 371 ILE A N 1
ATOM 2914 C CA . ILE A 1 371 ? 1.345 7.613 13.389 1.00 94.31 371 ILE A CA 1
ATOM 2915 C C . ILE A 1 371 ? -0.060 7.213 13.847 1.00 94.31 371 ILE A C 1
ATOM 2917 O O . ILE A 1 371 ? -0.979 7.207 13.032 1.00 94.31 371 ILE A O 1
ATOM 2921 N N . TRP A 1 372 ? -0.265 6.922 15.133 1.00 93.19 372 TRP A N 1
ATOM 2922 C CA . TRP A 1 372 ? -1.592 6.572 15.642 1.00 93.19 372 TRP A CA 1
ATOM 2923 C C . TRP A 1 372 ? -2.606 7.715 15.479 1.00 93.19 372 TRP A C 1
ATOM 2925 O O . TRP A 1 372 ? -3.734 7.473 15.045 1.00 93.19 372 TRP A O 1
ATOM 2935 N N . HIS A 1 373 ? -2.208 8.958 15.766 1.00 92.19 373 HIS A N 1
ATOM 2936 C CA . HIS A 1 373 ? -3.090 10.126 15.665 1.00 92.19 373 HIS A CA 1
ATOM 2937 C C . HIS A 1 373 ? -3.376 10.533 14.214 1.00 92.19 373 HIS A C 1
ATOM 2939 O O . HIS A 1 373 ? -4.520 10.852 13.879 1.00 92.19 373 HIS A O 1
ATOM 2945 N N . THR A 1 374 ? -2.391 10.432 13.314 1.00 88.69 374 THR A N 1
ATOM 2946 C CA . THR A 1 374 ? -2.600 10.741 11.882 1.00 88.69 374 THR A CA 1
ATOM 2947 C C . THR A 1 374 ? -3.668 9.870 11.216 1.00 88.69 374 THR A C 1
ATOM 2949 O O . THR A 1 374 ? -4.291 10.275 10.237 1.00 88.69 374 THR A O 1
ATOM 2952 N N . GLN A 1 375 ? -3.970 8.695 11.779 1.00 86.94 375 GLN A N 1
ATOM 2953 C CA . GLN A 1 375 ? -5.023 7.807 11.274 1.00 86.94 375 GLN A CA 1
ATOM 2954 C C . GLN A 1 375 ? -6.443 8.383 11.455 1.00 86.94 375 GLN A C 1
ATOM 2956 O O . GLN A 1 375 ? -7.376 7.903 10.799 1.00 86.94 375 GLN A O 1
ATOM 2961 N N . PHE A 1 376 ? -6.615 9.396 12.316 1.00 86.69 376 PHE A N 1
ATOM 2962 C CA . PHE A 1 376 ? -7.882 10.099 12.543 1.00 86.69 376 PHE A CA 1
ATOM 2963 C C . PHE A 1 376 ? -8.026 11.367 11.694 1.00 86.69 376 PHE A C 1
ATOM 2965 O O . PHE A 1 376 ? -9.133 11.661 11.248 1.00 86.69 376 PHE A O 1
ATOM 2972 N N . ASN A 1 377 ? -6.929 12.073 11.411 1.00 76.25 377 ASN A N 1
ATOM 2973 C CA . ASN A 1 377 ? -6.938 13.324 10.653 1.00 76.25 377 ASN A CA 1
ATOM 2974 C C . ASN A 1 377 ? -6.390 13.132 9.228 1.00 76.25 377 ASN A C 1
ATOM 2976 O O . ASN A 1 377 ? -5.252 13.476 8.921 1.00 76.25 377 ASN A O 1
ATOM 2980 N N . ARG A 1 378 ? -7.206 12.547 8.341 1.00 63.72 378 ARG A N 1
ATOM 2981 C CA . ARG A 1 378 ? -6.750 12.135 6.998 1.00 63.72 378 ARG A CA 1
ATOM 2982 C C . ARG A 1 378 ? -6.608 13.264 5.971 1.00 63.72 378 ARG A C 1
ATOM 2984 O O . ARG A 1 378 ? -6.106 12.994 4.888 1.00 63.72 378 ARG A O 1
ATOM 2991 N N . PHE A 1 379 ? -7.074 14.478 6.264 1.00 63.94 379 PHE A N 1
ATOM 2992 C CA . PHE A 1 379 ? -6.982 15.612 5.328 1.00 63.94 379 PHE A CA 1
ATOM 2993 C C . PHE A 1 379 ? -5.655 16.350 5.454 1.00 63.94 379 PHE A C 1
ATOM 2995 O O . PHE A 1 379 ? -5.294 17.114 4.563 1.00 63.94 379 PHE A O 1
ATOM 3002 N N . ASP A 1 380 ? -4.904 16.082 6.520 1.00 78.56 380 ASP A N 1
ATOM 3003 C CA . ASP A 1 380 ? -3.528 16.529 6.646 1.00 78.56 380 ASP A CA 1
ATOM 3004 C C . ASP A 1 380 ? -2.594 15.573 5.884 1.00 78.56 380 ASP A C 1
ATOM 3006 O O . ASP A 1 380 ? -1.806 14.811 6.455 1.00 78.56 380 ASP A O 1
ATOM 3010 N N . GLU A 1 381 ? -2.745 15.569 4.555 1.00 84.19 381 GLU A N 1
ATOM 3011 C CA . GLU A 1 381 ? -1.911 14.772 3.651 1.00 84.19 381 GLU A CA 1
ATOM 3012 C C . GLU A 1 381 ? -0.428 15.114 3.826 1.00 84.19 381 GLU A C 1
ATOM 3014 O O . GLU A 1 381 ? 0.414 14.224 3.720 1.00 84.19 381 GLU A O 1
ATOM 3019 N N . ASP A 1 382 ? -0.113 16.366 4.173 1.00 89.62 382 ASP A N 1
ATOM 3020 C CA . ASP A 1 382 ? 1.240 16.857 4.431 1.00 89.62 382 ASP A CA 1
ATOM 3021 C C . ASP A 1 382 ? 1.869 16.241 5.692 1.00 89.62 382 ASP A C 1
ATOM 3023 O O . ASP A 1 382 ? 3.065 15.929 5.706 1.00 89.62 382 ASP A O 1
ATOM 3027 N N . ASN A 1 383 ? 1.095 16.027 6.754 1.00 90.88 383 ASN A N 1
ATOM 3028 C CA . ASN A 1 383 ? 1.573 15.356 7.961 1.00 90.88 383 ASN A CA 1
ATOM 3029 C C . ASN A 1 383 ? 1.876 13.872 7.696 1.00 90.88 383 ASN A C 1
ATOM 3031 O O . ASN A 1 383 ? 2.984 13.398 7.969 1.00 90.88 383 ASN A O 1
ATOM 3035 N N . VAL A 1 384 ? 0.941 13.150 7.065 1.00 90.94 384 VAL A N 1
ATOM 3036 C CA . VAL A 1 384 ? 1.151 11.742 6.669 1.00 90.94 384 VAL A CA 1
ATOM 3037 C C . VAL A 1 384 ? 2.342 11.625 5.715 1.00 90.94 384 VAL A C 1
ATOM 3039 O O . VAL A 1 384 ? 3.193 10.749 5.874 1.00 90.94 384 VAL A O 1
ATOM 3042 N N . ALA A 1 385 ? 2.445 12.553 4.765 1.00 94.06 385 ALA A N 1
ATOM 3043 C CA . ALA A 1 385 ? 3.541 12.675 3.819 1.00 94.06 385 ALA A CA 1
ATOM 3044 C C . ALA A 1 385 ? 4.914 12.789 4.485 1.00 94.06 385 ALA A C 1
ATOM 3046 O O . ALA A 1 385 ? 5.879 12.158 4.044 1.00 94.06 385 ALA A O 1
ATOM 3047 N N . ARG A 1 386 ? 5.019 13.621 5.524 1.00 95.69 386 ARG A N 1
ATOM 3048 C CA . ARG A 1 386 ? 6.258 13.837 6.278 1.00 95.69 386 ARG A CA 1
ATOM 3049 C C . ARG A 1 386 ? 6.648 12.599 7.071 1.00 95.69 386 ARG A C 1
ATOM 3051 O O . ARG A 1 386 ? 7.806 12.189 6.997 1.00 95.69 386 ARG A O 1
ATOM 3058 N N . LEU A 1 387 ? 5.695 11.973 7.761 1.00 95.62 387 LEU A N 1
ATOM 3059 C CA . LEU A 1 387 ? 5.928 10.722 8.486 1.00 95.62 387 LEU A CA 1
ATOM 3060 C C . LEU A 1 387 ? 6.382 9.603 7.552 1.00 95.62 387 LEU A C 1
ATOM 3062 O O . LEU A 1 387 ? 7.387 8.945 7.818 1.00 95.62 387 LEU A O 1
ATOM 3066 N N . GLU A 1 388 ? 5.690 9.425 6.428 1.00 96.56 388 GLU A N 1
ATOM 3067 C CA . GLU A 1 388 ? 6.061 8.436 5.424 1.00 96.56 388 GLU A CA 1
ATOM 3068 C C . GLU A 1 388 ? 7.475 8.691 4.884 1.00 96.56 388 GLU A C 1
ATOM 3070 O O . GLU A 1 388 ? 8.288 7.771 4.821 1.00 96.56 388 GLU A O 1
ATOM 3075 N N . THR A 1 389 ? 7.811 9.942 4.565 1.00 97.12 389 THR A N 1
ATOM 3076 C CA . THR A 1 389 ? 9.153 10.320 4.102 1.00 97.12 389 THR A CA 1
ATOM 3077 C C . THR A 1 389 ? 10.243 9.993 5.132 1.00 97.12 389 THR A C 1
ATOM 3079 O O . THR A 1 389 ? 11.277 9.431 4.761 1.00 97.12 389 THR A O 1
ATOM 3082 N N . LEU A 1 390 ? 10.027 10.288 6.422 1.00 96.94 390 LEU A N 1
ATOM 3083 C CA . LEU A 1 390 ? 10.977 9.938 7.490 1.00 96.94 390 LEU A CA 1
ATOM 3084 C C . LEU A 1 390 ? 11.163 8.424 7.589 1.00 96.94 390 LEU A C 1
ATOM 3086 O O . LEU A 1 390 ? 12.292 7.929 7.625 1.00 96.94 390 LEU A O 1
ATOM 3090 N N . MET A 1 391 ? 10.058 7.681 7.610 1.00 97.12 391 MET A N 1
ATOM 3091 C CA . MET A 1 391 ? 10.098 6.233 7.753 1.00 97.12 391 MET A CA 1
ATOM 3092 C C . MET A 1 391 ? 10.777 5.570 6.546 1.00 97.12 391 MET A C 1
ATOM 3094 O O . MET A 1 391 ? 11.684 4.759 6.740 1.00 97.12 391 MET A O 1
ATOM 3098 N N . ILE A 1 392 ? 10.444 5.970 5.313 1.00 97.31 392 ILE A N 1
ATOM 3099 C CA . ILE A 1 392 ? 11.088 5.465 4.089 1.00 97.31 392 ILE A CA 1
ATOM 3100 C C . ILE A 1 392 ? 12.599 5.726 4.109 1.00 97.31 392 ILE A C 1
ATOM 3102 O O . ILE A 1 392 ? 13.377 4.822 3.795 1.00 97.31 392 ILE A O 1
ATOM 3106 N N . ALA A 1 393 ? 13.043 6.911 4.537 1.00 95.81 393 ALA A N 1
ATOM 3107 C CA . ALA A 1 393 ? 14.471 7.198 4.655 1.00 95.81 393 ALA A CA 1
ATOM 3108 C C . ALA A 1 393 ? 15.162 6.266 5.676 1.00 95.81 393 ALA A C 1
ATOM 3110 O O . ALA A 1 393 ? 16.250 5.736 5.416 1.00 95.81 393 ALA A O 1
ATOM 3111 N N . LEU A 1 394 ? 14.500 5.989 6.806 1.00 96.00 394 LEU A N 1
ATOM 3112 C CA . LEU A 1 394 ? 14.996 5.096 7.859 1.00 96.00 394 LEU A CA 1
ATOM 3113 C C . LEU A 1 394 ? 15.035 3.611 7.463 1.00 96.00 394 LEU A C 1
ATOM 3115 O O . LEU A 1 394 ? 15.790 2.852 8.077 1.00 96.00 394 LEU A O 1
ATOM 3119 N N . LEU A 1 395 ? 14.327 3.185 6.408 1.00 95.06 395 LEU A N 1
ATOM 3120 C CA . LEU A 1 395 ? 14.447 1.818 5.875 1.00 95.06 395 LEU A CA 1
ATOM 3121 C C . LEU A 1 395 ? 15.869 1.496 5.410 1.00 95.06 395 LEU A C 1
ATOM 3123 O O . LEU A 1 395 ? 16.240 0.330 5.360 1.00 95.06 395 LEU A O 1
ATOM 3127 N N . GLY A 1 396 ? 16.669 2.513 5.082 1.00 92.19 396 GLY A N 1
ATOM 3128 C CA . GLY A 1 396 ? 18.069 2.370 4.694 1.00 92.19 396 GLY A CA 1
ATOM 3129 C C . GLY A 1 396 ? 19.081 2.657 5.804 1.00 92.19 396 GLY A C 1
ATOM 3130 O O . GLY A 1 396 ? 20.275 2.828 5.525 1.00 92.19 396 GLY A O 1
ATOM 3131 N N . HIS A 1 397 ? 18.635 2.769 7.053 1.00 93.25 397 HIS A N 1
ATOM 3132 C CA . HIS A 1 397 ? 19.516 3.077 8.171 1.00 93.25 397 HIS A CA 1
ATOM 3133 C C . HIS A 1 397 ? 20.528 1.947 8.429 1.00 93.25 397 HIS A C 1
ATOM 3135 O O . HIS A 1 397 ? 20.244 0.764 8.233 1.00 93.25 397 HIS A O 1
ATOM 3141 N N . LYS A 1 398 ? 21.735 2.283 8.902 1.00 90.38 398 LYS A N 1
ATOM 3142 C CA . LYS A 1 398 ? 22.815 1.293 9.092 1.00 90.38 398 LYS A CA 1
ATOM 3143 C C . LYS A 1 398 ? 22.503 0.241 10.155 1.00 90.38 398 LYS A C 1
ATOM 3145 O O . LYS A 1 398 ? 22.921 -0.911 10.035 1.00 90.38 398 LYS A O 1
ATOM 3150 N N . HIS A 1 399 ? 21.747 0.629 11.178 1.00 91.94 399 HIS A N 1
ATOM 3151 C CA . HIS A 1 399 ? 21.366 -0.251 12.275 1.00 91.94 399 HIS A CA 1
ATOM 3152 C C . HIS A 1 399 ? 20.091 -1.024 11.943 1.00 91.94 399 HIS A C 1
ATOM 3154 O O . HIS A 1 399 ? 19.063 -0.420 11.651 1.00 91.94 399 HIS A O 1
ATOM 3160 N N . ASP A 1 400 ? 20.174 -2.351 12.052 1.00 92.19 400 ASP A N 1
ATOM 3161 C CA . ASP A 1 400 ? 19.076 -3.290 11.800 1.00 92.19 400 ASP A CA 1
ATOM 3162 C C . ASP A 1 400 ? 17.793 -2.942 12.564 1.00 92.19 400 ASP A C 1
ATOM 3164 O O . ASP A 1 400 ? 16.744 -2.776 11.953 1.00 92.19 400 ASP A O 1
ATOM 3168 N N . MET A 1 401 ? 17.906 -2.719 13.876 1.00 90.88 401 MET A N 1
ATOM 3169 C CA . MET A 1 401 ? 16.770 -2.388 14.742 1.00 90.88 401 MET A CA 1
ATOM 3170 C C . MET A 1 401 ? 15.968 -1.180 14.235 1.00 90.88 401 MET A C 1
ATOM 3172 O O . MET A 1 401 ? 14.743 -1.208 14.238 1.00 90.88 401 MET A O 1
ATOM 3176 N N . VAL A 1 402 ? 16.654 -0.141 13.749 1.00 94.56 402 VAL A N 1
ATOM 3177 C CA . VAL A 1 402 ? 16.008 1.074 13.224 1.00 94.56 402 VAL A CA 1
ATOM 3178 C C . VAL A 1 402 ? 15.267 0.778 11.922 1.00 94.56 402 VAL A C 1
ATOM 3180 O O . VAL A 1 402 ? 14.142 1.240 11.748 1.00 94.56 402 VAL A O 1
ATOM 3183 N N . ARG A 1 403 ? 15.852 -0.034 11.027 1.00 94.75 403 ARG A N 1
ATOM 3184 C CA . ARG A 1 403 ? 15.167 -0.473 9.798 1.00 94.75 403 ARG A CA 1
ATOM 3185 C C . ARG A 1 403 ? 13.921 -1.288 10.121 1.00 94.75 403 ARG A C 1
ATOM 3187 O O . ARG A 1 403 ? 12.887 -1.105 9.483 1.00 94.75 403 ARG A O 1
ATOM 3194 N N . SER A 1 404 ? 14.011 -2.167 11.116 1.00 94.44 404 SER A N 1
ATOM 3195 C CA . SER A 1 404 ? 12.894 -3.001 11.554 1.00 94.44 404 SER A CA 1
ATOM 3196 C C . SER A 1 404 ? 11.769 -2.171 12.157 1.00 94.44 404 SER A C 1
ATOM 3198 O O . SER A 1 404 ? 10.633 -2.303 11.714 1.00 94.44 404 SER A O 1
ATOM 3200 N N . GLN A 1 405 ? 12.072 -1.264 13.089 1.00 95.50 405 GLN A N 1
ATOM 3201 C CA . GLN A 1 405 ? 11.070 -0.366 13.674 1.00 95.50 405 GLN A CA 1
ATOM 3202 C C . GLN A 1 405 ? 10.434 0.538 12.611 1.00 95.50 405 GLN A C 1
ATOM 3204 O O . GLN A 1 405 ? 9.212 0.650 12.570 1.00 95.50 405 GLN A O 1
ATOM 3209 N N . SER A 1 406 ? 11.228 1.086 11.684 1.00 96.88 406 SER A N 1
ATOM 3210 C CA . SER A 1 406 ? 10.703 1.832 10.533 1.00 96.88 406 SER A CA 1
ATOM 3211 C C . SER A 1 406 ? 9.772 0.973 9.667 1.00 96.88 406 SER A C 1
ATOM 3213 O O . SER A 1 406 ? 8.698 1.427 9.286 1.00 96.88 406 SER A O 1
ATOM 3215 N N . SER A 1 407 ? 10.116 -0.293 9.412 1.00 96.44 407 SER A N 1
ATOM 3216 C CA . SER A 1 407 ? 9.269 -1.205 8.630 1.00 96.44 407 SER A CA 1
ATOM 3217 C C . SER A 1 407 ? 7.924 -1.479 9.313 1.00 96.44 407 SER A C 1
ATOM 3219 O O . SER A 1 407 ? 6.892 -1.524 8.644 1.00 96.44 407 SER A O 1
ATOM 3221 N N . VAL A 1 408 ? 7.917 -1.630 10.641 1.00 95.81 408 VAL A N 1
ATOM 3222 C CA . VAL A 1 408 ? 6.689 -1.785 11.438 1.00 95.81 408 VAL A CA 1
ATOM 3223 C C . VAL A 1 408 ? 5.849 -0.507 11.392 1.00 95.81 408 VAL A C 1
ATOM 3225 O O . VAL A 1 408 ? 4.668 -0.563 11.054 1.00 95.81 408 VAL A O 1
ATOM 3228 N N . CYS A 1 409 ? 6.463 0.653 11.636 1.00 96.88 409 CYS A N 1
ATOM 3229 C CA . CYS A 1 409 ? 5.807 1.955 11.537 1.00 96.88 409 CYS A CA 1
ATOM 3230 C C . CYS A 1 409 ? 5.221 2.203 10.138 1.00 96.88 409 CYS A C 1
ATOM 3232 O O . CYS A 1 409 ? 4.076 2.635 10.022 1.00 96.88 409 CYS A O 1
ATOM 3234 N N . MET A 1 410 ? 5.953 1.857 9.075 1.00 96.88 410 MET A N 1
ATOM 3235 C CA . MET A 1 410 ? 5.459 1.935 7.700 1.00 96.88 410 MET A CA 1
ATOM 3236 C C . MET A 1 410 ? 4.249 1.040 7.469 1.00 96.88 410 MET A C 1
ATOM 3238 O O . MET A 1 410 ? 3.291 1.481 6.842 1.00 96.88 410 MET A O 1
ATOM 3242 N N . ASN A 1 411 ? 4.255 -0.194 7.981 1.00 96.19 411 ASN A N 1
ATOM 3243 C CA . ASN A 1 411 ? 3.077 -1.052 7.890 1.00 96.19 411 ASN A CA 1
ATOM 3244 C C . ASN A 1 411 ? 1.877 -0.423 8.603 1.00 96.19 411 ASN A C 1
ATOM 3246 O O . ASN A 1 411 ? 0.787 -0.477 8.056 1.00 96.19 411 ASN A O 1
ATOM 3250 N N . ASN A 1 412 ? 2.057 0.258 9.738 1.00 94.94 412 ASN A N 1
ATOM 3251 C CA . ASN A 1 412 ? 0.949 0.955 10.399 1.00 94.94 412 ASN A CA 1
ATOM 3252 C C . ASN A 1 412 ? 0.427 2.168 9.613 1.00 94.94 412 ASN A C 1
ATOM 3254 O O . ASN A 1 412 ? -0.776 2.437 9.625 1.00 94.94 412 ASN A O 1
ATOM 3258 N N . ILE A 1 413 ? 1.314 2.908 8.937 1.00 94.06 413 ILE A N 1
ATOM 3259 C CA . ILE A 1 413 ? 0.932 4.014 8.044 1.00 94.06 413 ILE A CA 1
ATOM 3260 C C . ILE A 1 413 ? 0.130 3.460 6.860 1.00 94.06 413 ILE A C 1
ATOM 3262 O O . ILE A 1 413 ? -0.973 3.929 6.583 1.00 94.06 413 ILE A O 1
ATOM 3266 N N . VAL A 1 414 ? 0.657 2.427 6.195 1.00 93.19 414 VAL A N 1
ATOM 3267 C CA . VAL A 1 414 ? 0.027 1.791 5.029 1.00 93.19 414 VAL A CA 1
ATOM 3268 C C . VAL A 1 414 ? -1.292 1.123 5.410 1.00 93.19 414 VAL A C 1
ATOM 3270 O O . VAL A 1 414 ? -2.271 1.257 4.681 1.00 93.19 414 VAL A O 1
ATOM 3273 N N . ASP A 1 415 ? -1.333 0.449 6.561 1.00 92.25 415 ASP A N 1
ATOM 3274 C CA . ASP A 1 415 ? -2.515 -0.248 7.056 1.00 92.25 415 ASP A CA 1
ATOM 3275 C C . ASP A 1 415 ? -3.589 0.680 7.618 1.00 92.25 415 ASP A C 1
ATOM 3277 O O . ASP A 1 415 ? -4.755 0.293 7.719 1.00 92.25 415 ASP A O 1
ATOM 3281 N N . ARG A 1 416 ? -3.190 1.903 7.984 1.00 89.56 416 ARG A N 1
ATOM 3282 C CA . ARG A 1 416 ? -4.025 2.918 8.640 1.00 89.56 416 ARG A CA 1
ATOM 3283 C C . ARG A 1 416 ? -4.544 2.482 10.014 1.00 89.56 416 ARG A C 1
ATOM 3285 O O . ARG A 1 416 ? -5.549 3.002 10.507 1.00 89.56 416 ARG A O 1
ATOM 3292 N N . HIS A 1 417 ? -3.838 1.552 10.647 1.00 92.38 417 HIS A N 1
ATOM 3293 C CA . HIS A 1 417 ? -4.005 1.156 12.038 1.00 92.38 417 HIS A CA 1
ATOM 3294 C C . HIS A 1 417 ? -2.695 0.607 12.605 1.00 92.38 417 HIS A C 1
ATOM 3296 O O . HIS A 1 417 ? -1.816 0.169 11.875 1.00 92.38 417 HIS A O 1
ATOM 3302 N N . ASP A 1 418 ? -2.588 0.563 13.921 1.00 92.56 418 ASP A N 1
ATOM 3303 C CA . ASP A 1 418 ? -1.418 0.123 14.684 1.00 92.56 418 ASP A CA 1
ATOM 3304 C C . ASP A 1 418 ? -1.418 -1.382 15.000 1.00 92.56 418 ASP A C 1
ATOM 3306 O O . ASP A 1 418 ? -0.704 -1.856 15.882 1.00 92.56 418 ASP A O 1
ATOM 3310 N N . TRP A 1 419 ? -2.253 -2.171 14.322 1.00 93.12 419 TRP A N 1
ATOM 3311 C CA . TRP A 1 419 ? -2.513 -3.536 14.766 1.00 93.12 419 TRP A CA 1
ATOM 3312 C C . TRP A 1 419 ? -1.336 -4.498 14.597 1.00 93.12 419 TRP A C 1
ATOM 3314 O O . TRP A 1 419 ? -1.296 -5.517 15.287 1.00 93.12 419 TRP A O 1
ATOM 3324 N N . GLN A 1 420 ? -0.363 -4.149 13.753 1.00 89.94 420 GLN A N 1
ATOM 3325 C CA . GLN A 1 420 ? 0.875 -4.904 13.555 1.00 89.94 420 GLN A CA 1
ATOM 3326 C C . GLN A 1 420 ? 2.074 -4.336 14.331 1.00 89.94 420 GLN A C 1
ATOM 3328 O O . GLN A 1 420 ? 3.205 -4.762 14.087 1.00 89.94 420 GLN A O 1
ATOM 3333 N N . GLN A 1 421 ? 1.840 -3.397 15.260 1.00 89.44 421 GLN A N 1
ATOM 3334 C CA . GLN A 1 421 ? 2.896 -2.727 16.027 1.00 89.44 421 GLN A CA 1
ATOM 3335 C C . GLN A 1 421 ? 3.778 -3.711 16.805 1.00 89.44 421 GLN A C 1
ATOM 3337 O O . GLN A 1 421 ? 4.988 -3.526 16.886 1.00 89.44 421 GLN A O 1
ATOM 3342 N N . GLU A 1 422 ? 3.179 -4.752 17.381 1.00 83.69 422 GLU A N 1
ATOM 3343 C CA . GLU A 1 422 ? 3.902 -5.731 18.200 1.00 83.69 422 GLU A CA 1
ATOM 3344 C C . GLU A 1 422 ? 4.137 -7.050 17.460 1.00 83.69 422 GLU A C 1
ATOM 3346 O O . GLU A 1 422 ? 5.186 -7.674 17.614 1.00 83.69 422 GLU A O 1
ATOM 3351 N N . ILE A 1 423 ? 3.153 -7.500 16.676 1.00 85.38 423 ILE A N 1
ATOM 3352 C CA . ILE A 1 423 ? 3.123 -8.830 16.057 1.00 85.38 423 ILE A CA 1
ATOM 3353 C C . ILE A 1 423 ? 2.520 -8.697 14.652 1.00 85.38 423 ILE A C 1
ATOM 3355 O O . ILE A 1 423 ? 1.465 -8.071 14.516 1.00 85.38 423 ILE A O 1
ATOM 3359 N N . PRO A 1 424 ? 3.122 -9.298 13.609 1.00 87.56 424 PRO A N 1
ATOM 3360 C CA . PRO A 1 424 ? 2.544 -9.270 12.271 1.00 87.56 424 PRO A CA 1
ATOM 3361 C C . PRO A 1 424 ? 1.264 -10.110 12.207 1.00 87.56 424 PRO A C 1
ATOM 3363 O O . PRO A 1 424 ? 1.102 -11.091 12.937 1.00 87.56 424 PRO A O 1
ATOM 3366 N N . PHE A 1 425 ? 0.354 -9.779 11.293 1.00 86.62 425 PHE A N 1
ATOM 3367 C CA . PHE A 1 425 ? -0.823 -10.619 11.081 1.00 86.62 425 PHE A CA 1
ATOM 3368 C C . PHE A 1 425 ? -0.443 -11.998 10.551 1.00 86.62 425 PHE A C 1
ATOM 3370 O O . PHE A 1 425 ? 0.505 -12.145 9.781 1.00 86.62 425 PHE A O 1
ATOM 3377 N N . LEU A 1 426 ? -1.259 -12.997 10.886 1.00 81.94 426 LEU A N 1
ATOM 3378 C CA . LEU A 1 426 ? -1.314 -14.274 10.180 1.00 81.94 426 LEU A CA 1
ATOM 3379 C C . LEU A 1 426 ? -2.405 -14.172 9.104 1.00 81.94 426 LEU A C 1
ATOM 3381 O O . LEU A 1 426 ? -3.589 -14.232 9.449 1.00 81.94 426 LEU A O 1
ATOM 3385 N N . PRO A 1 427 ? -2.056 -13.936 7.824 1.00 87.31 427 PRO A N 1
ATOM 3386 C CA . PRO A 1 427 ? -3.070 -13.732 6.815 1.00 87.31 427 PRO A CA 1
ATOM 3387 C C . PRO A 1 427 ? -3.696 -15.054 6.377 1.00 87.31 427 PRO A C 1
ATOM 3389 O O . PRO A 1 427 ? -3.026 -16.077 6.255 1.00 87.31 427 PRO A O 1
ATOM 3392 N N . THR A 1 428 ? -4.975 -14.996 6.037 1.00 90.69 428 THR A N 1
ATOM 3393 C CA . THR A 1 428 ? -5.662 -16.029 5.265 1.00 90.69 428 THR A CA 1
ATOM 3394 C C . THR A 1 428 ? -5.824 -15.533 3.835 1.00 90.69 428 THR A C 1
ATOM 3396 O O . THR A 1 428 ? -6.369 -14.452 3.609 1.00 90.69 428 THR A O 1
ATOM 3399 N N . ILE A 1 429 ? -5.350 -16.308 2.862 1.00 91.19 429 ILE A N 1
ATOM 3400 C CA . ILE A 1 429 ? -5.520 -15.965 1.449 1.00 91.19 429 ILE A CA 1
ATOM 3401 C C . ILE A 1 429 ? -6.924 -16.375 1.007 1.00 91.19 429 ILE A C 1
ATOM 3403 O O . ILE A 1 429 ? -7.352 -17.508 1.235 1.00 91.19 429 ILE A O 1
ATOM 3407 N N . LYS A 1 430 ? -7.640 -15.436 0.397 1.00 95.50 430 LYS A N 1
ATOM 3408 C CA . LYS A 1 430 ? -9.002 -15.591 -0.113 1.00 95.50 430 LYS A CA 1
ATOM 3409 C C . LYS A 1 430 ? -9.100 -14.996 -1.512 1.00 95.50 430 LYS A C 1
ATOM 3411 O O . LYS A 1 430 ? -8.157 -14.395 -2.019 1.00 95.50 430 LYS A O 1
ATOM 3416 N N . THR A 1 431 ? -10.252 -15.166 -2.127 1.00 96.25 431 THR A N 1
ATOM 3417 C CA . THR A 1 431 ? -10.645 -14.537 -3.383 1.00 96.25 431 THR A CA 1
ATOM 3418 C C . THR A 1 431 ? -11.977 -13.822 -3.227 1.00 96.25 431 THR A C 1
ATOM 3420 O O . THR A 1 431 ? -12.695 -14.061 -2.257 1.00 96.25 431 THR A O 1
ATOM 3423 N N . THR A 1 432 ? -12.327 -12.967 -4.183 1.00 95.12 432 THR A N 1
ATOM 3424 C CA . THR A 1 432 ? -13.639 -12.295 -4.226 1.00 95.12 432 THR A CA 1
ATOM 3425 C C . THR A 1 432 ? -14.825 -13.264 -4.301 1.00 95.12 432 THR A C 1
ATOM 3427 O O . THR A 1 432 ? -15.947 -12.889 -3.987 1.00 95.12 432 THR A O 1
ATOM 3430 N N . GLU A 1 433 ? -14.583 -14.520 -4.675 1.00 93.62 433 GLU A N 1
ATOM 3431 C CA . GLU A 1 433 ? -15.585 -15.594 -4.713 1.00 93.62 433 GLU A CA 1
ATOM 3432 C C . GLU A 1 433 ? -15.783 -16.286 -3.356 1.00 93.62 433 GLU A C 1
ATOM 3434 O O . GLU A 1 433 ? -16.680 -17.110 -3.207 1.00 93.62 433 GLU A O 1
ATOM 3439 N N . ASP A 1 434 ? -14.949 -15.991 -2.357 1.00 94.31 434 ASP A N 1
ATOM 3440 C CA . ASP A 1 434 ? -15.069 -16.599 -1.036 1.00 94.31 434 ASP A CA 1
ATOM 3441 C C . ASP A 1 434 ? -16.043 -15.843 -0.130 1.00 94.31 434 ASP A C 1
ATOM 3443 O O . ASP A 1 434 ? -16.190 -14.619 -0.197 1.00 94.31 434 ASP A O 1
ATOM 3447 N N . GLN A 1 435 ? -16.640 -16.588 0.800 1.00 94.25 435 GLN A N 1
ATOM 3448 C CA . GLN A 1 435 ? -17.399 -16.028 1.912 1.00 94.25 435 GLN A CA 1
ATOM 3449 C C . GLN A 1 435 ? -16.478 -15.251 2.859 1.00 94.25 435 GLN A C 1
ATOM 3451 O O . GLN A 1 435 ? -15.439 -15.747 3.313 1.00 94.25 435 GLN A O 1
ATOM 3456 N N . PHE A 1 436 ? -16.900 -14.036 3.187 1.00 94.44 436 PHE A N 1
ATOM 3457 C CA . PHE A 1 436 ? -16.343 -13.197 4.226 1.00 94.44 436 PHE A CA 1
ATOM 3458 C C . PHE A 1 436 ? -17.092 -13.468 5.533 1.00 94.44 436 PHE A C 1
ATOM 3460 O O . PHE A 1 436 ? -18.171 -12.942 5.805 1.00 94.44 436 PHE A O 1
ATOM 3467 N N . THR A 1 437 ? -16.506 -14.332 6.353 1.00 92.56 437 THR A N 1
ATOM 3468 C CA . THR A 1 437 ? -17.025 -14.684 7.675 1.00 92.56 437 THR A CA 1
ATOM 3469 C C . THR A 1 437 ? -15.898 -14.610 8.690 1.00 92.56 437 THR A C 1
ATOM 3471 O O . THR A 1 437 ? -14.791 -15.089 8.435 1.00 92.56 437 THR A O 1
ATOM 3474 N N . ILE A 1 438 ? -16.188 -14.000 9.835 1.00 91.44 438 ILE A N 1
ATOM 3475 C CA . ILE A 1 438 ? -15.311 -13.999 11.001 1.00 91.44 438 ILE A CA 1
ATOM 3476 C C . ILE A 1 438 ? -15.990 -14.842 12.065 1.00 91.44 438 ILE A C 1
ATOM 3478 O O . ILE A 1 438 ? -17.126 -14.575 12.449 1.00 91.44 438 ILE A O 1
ATOM 3482 N N . GLU A 1 439 ? -15.278 -15.850 12.542 1.00 89.94 439 GLU A N 1
ATOM 3483 C CA . GLU A 1 439 ? -15.752 -16.729 13.594 1.00 89.94 439 GLU A CA 1
ATOM 3484 C C . GLU A 1 439 ? -14.679 -16.850 14.680 1.00 89.94 439 GLU A C 1
ATOM 3486 O O . GLU A 1 439 ? -13.479 -16.935 14.403 1.00 89.94 439 GLU A O 1
ATOM 3491 N N . VAL A 1 440 ? -15.123 -16.780 15.934 1.00 87.56 440 VAL A N 1
ATOM 3492 C CA . VAL A 1 440 ? -14.265 -16.746 17.118 1.00 87.56 440 VAL A CA 1
ATOM 3493 C C . VAL A 1 440 ? -14.818 -17.662 18.202 1.00 87.56 440 VAL A C 1
ATOM 3495 O O . VAL A 1 440 ? -16.009 -17.631 18.496 1.00 87.56 440 VAL A O 1
ATOM 3498 N N . ASN A 1 441 ? -13.941 -18.433 18.845 1.00 85.62 441 ASN A N 1
ATOM 3499 C CA . ASN A 1 441 ? -14.300 -19.254 20.003 1.00 85.62 441 ASN A CA 1
ATOM 3500 C C . ASN A 1 441 ? -13.675 -18.665 21.268 1.00 85.62 441 ASN A C 1
ATOM 3502 O O . ASN A 1 441 ? -12.459 -18.440 21.307 1.00 85.62 441 ASN A O 1
ATOM 3506 N N . LEU A 1 442 ? -14.502 -18.414 22.284 1.00 85.25 442 LEU A N 1
ATOM 3507 C CA . LEU A 1 442 ? -14.107 -17.836 23.567 1.00 85.25 442 LEU A CA 1
ATOM 3508 C C . LEU A 1 442 ? -14.559 -18.694 24.745 1.00 85.25 442 LEU A C 1
ATOM 3510 O O . LEU A 1 442 ? -15.680 -19.197 24.774 1.00 85.25 442 LEU A O 1
ATOM 3514 N N . ASP A 1 443 ? -13.716 -18.734 25.773 1.00 82.81 443 ASP A N 1
ATOM 3515 C CA . ASP A 1 443 ? -14.035 -19.371 27.046 1.00 82.81 443 ASP A CA 1
ATOM 3516 C C . ASP A 1 443 ? -14.483 -18.308 28.061 1.00 82.81 443 ASP A C 1
ATOM 3518 O O . ASP A 1 443 ? -13.771 -17.331 28.320 1.00 82.81 443 ASP A O 1
ATOM 3522 N N . ARG A 1 444 ? -15.666 -18.499 28.654 1.00 79.88 444 ARG A N 1
ATOM 3523 C CA . ARG A 1 444 ? -16.263 -17.618 29.670 1.00 79.88 444 ARG A CA 1
ATOM 3524 C C . ARG A 1 444 ? -16.517 -18.400 30.960 1.00 79.88 444 ARG A C 1
ATOM 3526 O O . ARG A 1 444 ? -17.373 -19.285 30.980 1.00 79.88 444 ARG A O 1
ATOM 3533 N N . PRO A 1 445 ? -15.813 -18.082 32.063 1.00 77.75 445 PRO A N 1
ATOM 3534 C CA . PRO A 1 445 ? -16.011 -18.780 33.332 1.00 77.75 445 PRO A CA 1
ATOM 3535 C C . PRO A 1 445 ? -17.350 -18.438 34.001 1.00 77.75 445 PRO A C 1
ATOM 3537 O O . PRO A 1 445 ? -17.821 -19.197 34.841 1.00 77.75 445 PRO A O 1
ATOM 3540 N N . ASP A 1 446 ? -17.962 -17.308 33.647 1.00 80.19 446 ASP A N 1
ATOM 3541 C CA . ASP A 1 446 ? -19.219 -16.809 34.209 1.00 80.19 446 ASP A CA 1
ATOM 3542 C C . ASP A 1 446 ? -20.473 -17.349 33.502 1.00 80.19 446 ASP A C 1
ATOM 3544 O O . ASP A 1 446 ? -21.581 -16.975 33.879 1.00 80.19 446 ASP A O 1
ATOM 3548 N N . HIS A 1 447 ? -20.311 -18.233 32.508 1.00 80.12 447 HIS A N 1
ATOM 3549 C CA . HIS A 1 447 ? -21.388 -18.842 31.715 1.00 80.12 447 HIS A CA 1
ATOM 3550 C C . HIS A 1 447 ? -22.331 -17.834 31.018 1.00 80.12 447 HIS A C 1
ATOM 3552 O O . HIS A 1 447 ? -23.420 -18.201 30.577 1.00 80.12 447 HIS A O 1
ATOM 3558 N N . LYS A 1 448 ? -21.930 -16.560 30.908 1.00 84.62 448 LYS A N 1
ATOM 3559 C CA . LYS A 1 448 ? -22.707 -15.503 30.248 1.00 84.62 448 LYS A CA 1
ATOM 3560 C C . LYS A 1 448 ? -22.221 -15.273 28.825 1.00 84.62 448 LYS A C 1
ATOM 3562 O O . LYS A 1 448 ? -21.025 -15.376 28.547 1.00 84.62 448 LYS A O 1
ATOM 3567 N N . ALA A 1 449 ? -23.159 -14.894 27.957 1.00 83.00 449 ALA A N 1
ATOM 3568 C CA . ALA A 1 449 ? -22.846 -14.496 26.595 1.00 83.00 449 ALA A CA 1
ATOM 3569 C C . ALA A 1 449 ? -21.837 -13.322 26.599 1.00 83.00 449 ALA A C 1
ATOM 3571 O O . ALA A 1 449 ? -21.972 -12.407 27.421 1.00 83.00 449 ALA A O 1
ATOM 3572 N N . PRO A 1 450 ? -20.830 -13.309 25.707 1.00 87.19 450 PRO A N 1
ATOM 3573 C CA . PRO A 1 450 ? -19.841 -12.233 25.608 1.00 87.19 450 PRO A CA 1
ATOM 3574 C C . PRO A 1 450 ? -20.397 -10.944 24.967 1.00 87.19 450 PRO A C 1
ATOM 3576 O O . PRO A 1 450 ? -19.855 -10.441 23.988 1.00 87.19 450 PRO A O 1
ATOM 3579 N N . GLU A 1 451 ? -21.474 -10.377 25.509 1.00 84.56 451 GLU A N 1
ATOM 3580 C CA . GLU A 1 451 ? -22.120 -9.165 24.968 1.00 84.56 451 GLU A CA 1
ATOM 3581 C C . GLU A 1 451 ? -21.205 -7.929 24.979 1.00 84.56 451 GLU A C 1
ATOM 3583 O O . GLU A 1 451 ? -21.401 -6.987 24.217 1.00 84.56 451 GLU A O 1
ATOM 3588 N N . ASP A 1 452 ? -20.168 -7.940 25.819 1.00 87.81 452 ASP A N 1
ATOM 3589 C CA . ASP A 1 452 ? -19.139 -6.906 25.898 1.00 87.81 452 ASP A CA 1
ATOM 3590 C C . ASP A 1 452 ? -18.002 -7.069 24.877 1.00 87.81 452 ASP A C 1
ATOM 3592 O O . ASP A 1 452 ? -17.013 -6.332 24.935 1.00 87.81 452 ASP A O 1
ATOM 3596 N N . VAL A 1 453 ? -18.126 -8.029 23.959 1.00 91.00 453 VAL A N 1
ATOM 3597 C CA . VAL A 1 453 ? -17.140 -8.349 22.926 1.00 91.00 453 VAL A CA 1
ATOM 3598 C C . VAL A 1 453 ? -17.730 -8.126 21.537 1.00 91.00 453 VAL A C 1
ATOM 3600 O O . VAL A 1 453 ? -18.833 -8.569 21.228 1.00 91.00 453 VAL A O 1
ATOM 3603 N N . PHE A 1 454 ? -16.957 -7.474 20.674 1.00 92.12 454 PHE A N 1
ATOM 3604 C CA . PHE A 1 454 ? -17.333 -7.183 19.294 1.00 92.12 454 PHE A CA 1
ATOM 3605 C C . PHE A 1 454 ? -16.101 -7.190 18.385 1.00 92.12 454 PHE A C 1
ATOM 3607 O O . PHE A 1 454 ? -14.955 -7.168 18.847 1.00 92.12 454 PHE A O 1
ATOM 3614 N N . VAL A 1 455 ? -16.336 -7.238 17.076 1.00 92.81 455 VAL A N 1
ATOM 3615 C CA . VAL A 1 455 ? -15.282 -7.219 16.060 1.00 92.81 455 VAL A CA 1
ATOM 3616 C C . VAL A 1 455 ? -15.163 -5.820 15.479 1.00 92.81 455 VAL A C 1
ATOM 3618 O O . VAL A 1 455 ? -16.156 -5.185 15.128 1.00 92.81 455 VAL A O 1
ATOM 3621 N N . ILE A 1 456 ? -13.927 -5.356 15.342 1.00 94.50 456 ILE A N 1
ATOM 3622 C CA . ILE A 1 456 ? -13.594 -4.213 14.503 1.00 94.50 456 ILE A CA 1
ATOM 3623 C C . ILE A 1 456 ? -13.035 -4.742 13.189 1.00 94.50 456 ILE A C 1
ATOM 3625 O O . ILE A 1 456 ? -12.142 -5.588 13.207 1.00 94.50 456 ILE A O 1
ATOM 3629 N N . VAL A 1 457 ? -13.531 -4.224 12.069 1.00 94.81 457 VAL A N 1
ATOM 3630 C CA . VAL A 1 457 ? -13.064 -4.573 10.724 1.00 94.81 457 VAL A CA 1
ATOM 3631 C C . VAL A 1 457 ? -12.568 -3.319 10.010 1.00 94.81 457 VAL A C 1
ATOM 3633 O O . VAL A 1 457 ? -13.300 -2.333 9.917 1.00 94.81 457 VAL A O 1
ATOM 3636 N N . SER A 1 458 ? -11.347 -3.382 9.480 1.00 94.50 458 SER A N 1
ATOM 3637 C CA . SER A 1 458 ? -10.792 -2.440 8.507 1.00 94.50 458 SER A CA 1
ATOM 3638 C C . SER A 1 458 ? -10.800 -3.107 7.136 1.00 94.50 458 SER A C 1
ATOM 3640 O O . SER A 1 458 ? -10.135 -4.122 6.938 1.00 94.50 458 SER A O 1
ATOM 3642 N N . ALA A 1 459 ? -11.588 -2.586 6.199 1.00 93.31 459 ALA A N 1
ATOM 3643 C CA . ALA A 1 459 ? -11.794 -3.230 4.904 1.00 93.31 459 ALA A CA 1
ATOM 3644 C C . ALA A 1 459 ? -11.888 -2.218 3.751 1.00 93.31 459 ALA A C 1
ATOM 3646 O O . ALA A 1 459 ? -12.310 -1.075 3.965 1.00 93.31 459 ALA A O 1
ATOM 3647 N N . PRO A 1 460 ? -11.574 -2.626 2.506 1.00 91.31 460 PRO A N 1
ATOM 3648 C CA . PRO A 1 460 ? -11.859 -1.840 1.317 1.00 91.31 460 PRO A CA 1
ATOM 3649 C C . PRO A 1 460 ? -13.354 -1.537 1.227 1.00 91.31 460 PRO A C 1
ATOM 3651 O O . PRO A 1 460 ? -14.198 -2.430 1.355 1.00 91.31 460 PRO A O 1
ATOM 3654 N N . SER A 1 461 ? -13.699 -0.278 0.968 1.00 81.75 461 SER A N 1
ATOM 3655 C CA . SER A 1 461 ? -15.089 0.090 0.720 1.00 81.75 461 SER A CA 1
ATOM 3656 C C . SER A 1 461 ? -15.604 -0.519 -0.589 1.00 81.75 461 SER A C 1
ATOM 3658 O O . SER A 1 461 ? -14.876 -0.618 -1.583 1.00 81.75 461 SER A O 1
ATOM 3660 N N . ARG A 1 462 ? -16.896 -0.879 -0.595 1.00 70.88 462 ARG A N 1
ATOM 3661 C CA . ARG A 1 462 ? -17.626 -1.322 -1.796 1.00 70.88 462 ARG A CA 1
ATOM 3662 C C . ARG A 1 462 ? -17.790 -0.209 -2.831 1.00 70.88 462 ARG A C 1
ATOM 3664 O O . ARG A 1 462 ? -17.835 -0.492 -4.018 1.00 70.88 462 ARG A O 1
ATOM 3671 N N . THR A 1 463 ? -17.917 1.034 -2.376 1.00 62.81 463 THR A N 1
ATOM 3672 C CA . THR A 1 463 ? -18.281 2.183 -3.220 1.00 62.81 463 THR A CA 1
ATOM 3673 C C . THR A 1 463 ? -17.205 3.255 -3.270 1.00 62.81 463 THR A C 1
ATOM 3675 O O . THR A 1 463 ? -17.228 4.088 -4.167 1.00 62.81 463 THR A O 1
ATOM 3678 N N . ARG A 1 464 ? -16.262 3.254 -2.322 1.00 57.44 464 ARG A N 1
ATOM 3679 C CA . ARG A 1 464 ? -15.201 4.261 -2.247 1.00 57.44 464 ARG A CA 1
ATOM 3680 C C . ARG A 1 464 ? -13.868 3.705 -2.690 1.00 57.44 464 ARG A C 1
ATOM 3682 O O . ARG A 1 464 ? -13.567 2.521 -2.535 1.00 57.44 464 ARG A O 1
ATOM 3689 N N . THR A 1 465 ? -13.002 4.621 -3.091 1.00 62.47 465 THR A N 1
ATOM 3690 C CA . THR A 1 465 ? -11.572 4.359 -3.232 1.00 62.47 465 THR A CA 1
ATOM 3691 C C . THR A 1 465 ? -10.848 4.346 -1.876 1.00 62.47 465 THR A C 1
ATOM 3693 O O . THR A 1 465 ? -9.635 4.493 -1.837 1.00 62.47 465 THR A O 1
ATOM 3696 N N . ALA A 1 466 ? -11.548 4.193 -0.748 1.00 68.81 466 ALA A N 1
ATOM 3697 C CA . ALA A 1 466 ? -10.971 4.295 0.590 1.00 68.81 466 ALA A CA 1
ATOM 3698 C C . ALA A 1 466 ? -11.338 3.099 1.473 1.00 68.81 466 ALA A C 1
ATOM 3700 O O . ALA A 1 466 ? -12.396 2.487 1.323 1.00 68.81 466 ALA A O 1
ATOM 3701 N N . GLU A 1 467 ? -10.467 2.799 2.430 1.00 82.31 467 GLU A N 1
ATOM 3702 C CA . GLU A 1 467 ? -10.718 1.807 3.473 1.00 82.31 467 GLU A CA 1
ATOM 3703 C C . GLU A 1 467 ? -11.557 2.393 4.599 1.00 82.31 467 GLU A C 1
ATOM 3705 O O . GLU A 1 467 ? -11.359 3.546 5.015 1.00 82.31 467 GLU A O 1
ATOM 3710 N N . VAL A 1 468 ? -12.478 1.566 5.086 1.00 87.75 468 VAL A N 1
ATOM 3711 C CA . VAL A 1 468 ? -13.462 1.898 6.108 1.00 87.75 468 VAL A CA 1
ATOM 3712 C C . VAL A 1 468 ? -13.281 1.033 7.345 1.00 87.75 468 VAL A C 1
ATOM 3714 O O . VAL A 1 468 ? -13.048 -0.171 7.259 1.00 87.75 468 VAL A O 1
ATOM 3717 N N . TYR A 1 469 ? -13.426 1.680 8.496 1.00 90.12 469 TYR A N 1
ATOM 3718 C CA . TYR A 1 469 ? -13.471 1.063 9.810 1.00 90.12 469 TYR A CA 1
ATOM 3719 C C . TYR A 1 469 ? -14.923 0.828 10.212 1.00 90.12 469 TYR A C 1
ATOM 3721 O O . TYR A 1 469 ? -15.746 1.737 10.125 1.00 90.12 469 TYR A O 1
ATOM 3729 N N . THR A 1 470 ? -15.249 -0.382 10.650 1.00 89.69 470 THR A N 1
ATOM 3730 C CA . THR A 1 470 ? -16.619 -0.762 11.016 1.00 89.69 470 THR A CA 1
ATOM 3731 C C . THR A 1 470 ? -16.637 -1.630 12.271 1.00 89.69 470 THR A C 1
ATOM 3733 O O . THR A 1 470 ? -15.654 -2.308 12.579 1.00 89.69 470 THR A O 1
ATOM 3736 N N . TYR A 1 471 ? -17.749 -1.581 13.004 1.00 90.69 471 TYR A N 1
ATOM 3737 C CA . TYR A 1 471 ? -17.934 -2.228 14.304 1.00 90.69 471 TYR A CA 1
ATOM 3738 C C . TYR A 1 471 ? -19.103 -3.199 14.223 1.00 90.69 471 TYR A C 1
ATOM 3740 O O . TYR A 1 471 ? -20.190 -2.799 13.813 1.00 90.69 471 TYR A O 1
ATOM 3748 N N . HIS A 1 472 ? -18.886 -4.449 14.630 1.00 89.62 472 HIS A N 1
ATOM 3749 C CA . HIS A 1 472 ? -19.860 -5.520 14.435 1.00 89.62 472 HIS A CA 1
ATOM 3750 C C . HIS A 1 472 ? -20.034 -6.353 15.694 1.00 89.62 472 HIS A C 1
ATOM 3752 O O . HIS A 1 472 ? -19.066 -6.884 16.245 1.00 89.62 472 HIS A O 1
ATOM 3758 N N . SER A 1 473 ? -21.283 -6.490 16.129 1.00 89.50 473 SER A N 1
ATOM 3759 C CA . SER A 1 473 ? -21.659 -7.487 17.126 1.00 89.50 473 SER A CA 1
ATOM 3760 C C . SER A 1 473 ? -21.525 -8.895 16.547 1.00 89.50 473 SER A C 1
ATOM 3762 O O . SER A 1 473 ? -21.626 -9.102 15.339 1.00 89.50 473 SER A O 1
ATOM 3764 N N . LEU A 1 474 ? -21.288 -9.859 17.432 1.00 89.19 474 LEU A N 1
ATOM 3765 C CA . LEU A 1 474 ? -21.213 -11.275 17.092 1.00 89.19 474 LEU A CA 1
ATOM 3766 C C . LEU A 1 474 ? -22.513 -11.964 17.490 1.00 89.19 474 LEU A C 1
ATOM 3768 O O . LEU A 1 474 ? -23.063 -11.693 18.560 1.00 89.19 474 LEU A O 1
ATOM 3772 N N . GLU A 1 475 ? -22.963 -12.888 16.653 1.00 91.25 475 GLU A N 1
ATOM 3773 C CA . GLU A 1 475 ? -24.006 -13.837 17.019 1.00 91.25 475 GLU A CA 1
ATOM 3774 C C . GLU A 1 475 ? -23.367 -14.960 17.831 1.00 91.25 475 GLU A C 1
ATOM 3776 O O . GLU A 1 475 ? -22.545 -15.723 17.321 1.00 91.25 475 GLU A O 1
ATOM 3781 N N . TRP A 1 476 ? -23.696 -15.012 19.121 1.00 90.44 476 TRP A N 1
ATOM 3782 C CA . TRP A 1 476 ? -23.088 -15.933 20.074 1.00 90.44 476 TRP A CA 1
ATOM 3783 C C . TRP A 1 476 ? -23.941 -17.184 20.273 1.00 90.44 476 TRP A C 1
ATOM 3785 O O . TRP A 1 476 ? -25.107 -17.100 20.657 1.00 90.44 476 TRP A O 1
ATOM 3795 N N . VAL A 1 477 ? -23.323 -18.350 20.103 1.00 89.88 477 VAL A N 1
ATOM 3796 C CA . VAL A 1 477 ? -23.906 -19.662 20.391 1.00 89.88 477 VAL A CA 1
ATOM 3797 C C . VAL A 1 477 ? -23.094 -20.328 21.497 1.00 89.88 477 VAL A C 1
ATOM 3799 O O . VAL A 1 477 ? -21.870 -20.434 21.409 1.00 89.88 477 VAL A O 1
ATOM 3802 N N . ALA A 1 4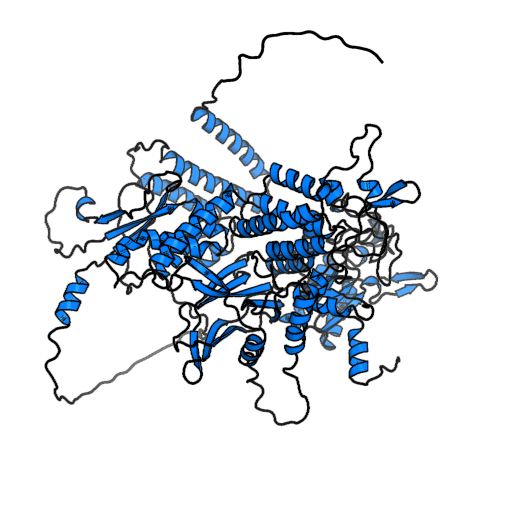78 ? -23.772 -20.762 22.558 1.00 87.81 478 ALA A N 1
ATOM 3803 C CA . ALA A 1 478 ? -23.151 -21.533 23.627 1.00 87.81 478 ALA A CA 1
ATOM 3804 C C . ALA A 1 478 ? -22.839 -22.957 23.139 1.00 87.81 478 ALA A C 1
ATOM 3806 O O . ALA A 1 478 ? -23.726 -23.667 22.667 1.00 87.81 478 ALA A O 1
ATOM 3807 N N . GLU A 1 479 ? -21.593 -23.391 23.302 1.00 83.00 479 GLU A N 1
ATOM 3808 C CA . GLU A 1 479 ? -21.156 -24.762 23.061 1.00 83.00 479 GLU A CA 1
ATOM 3809 C C . GLU A 1 479 ? -20.992 -25.505 24.402 1.00 83.00 479 GLU A C 1
ATOM 3811 O O . GLU A 1 479 ? -20.336 -25.037 25.341 1.00 83.00 479 GLU A O 1
ATOM 3816 N N . GLY A 1 480 ? -21.614 -26.683 24.516 1.00 76.75 480 GLY A N 1
ATOM 3817 C CA . GLY A 1 480 ? -21.591 -27.493 25.740 1.00 76.75 480 GLY A CA 1
ATOM 3818 C C . GLY A 1 480 ? -22.356 -26.854 26.909 1.00 76.75 480 GLY A C 1
ATOM 3819 O O . GLY A 1 480 ? -23.456 -26.342 26.737 1.00 76.75 480 GLY A O 1
ATOM 3820 N N . GLU A 1 481 ? -21.783 -26.879 28.117 1.00 75.25 481 GLU A N 1
ATOM 3821 C CA . GLU A 1 481 ? -22.404 -26.353 29.353 1.00 75.25 481 GLU A CA 1
ATOM 3822 C C . GLU A 1 481 ? -22.357 -24.807 29.474 1.00 75.25 481 GLU A C 1
ATOM 3824 O O . GLU A 1 481 ? -22.373 -24.254 30.576 1.00 75.25 481 GLU A O 1
ATOM 3829 N N . GLY A 1 482 ? -22.231 -24.076 28.361 1.00 74.19 482 GLY A N 1
ATOM 3830 C CA . GLY A 1 482 ? -22.195 -22.606 28.350 1.00 74.19 482 GLY A CA 1
ATOM 3831 C C . GLY A 1 482 ? -20.873 -21.976 28.800 1.00 74.19 482 GLY A C 1
ATOM 3832 O O . GLY A 1 482 ? -20.818 -20.770 29.030 1.00 74.19 482 GLY A O 1
ATOM 3833 N N . ARG A 1 483 ? -19.797 -22.766 28.926 1.00 78.81 483 ARG A N 1
ATOM 3834 C CA . ARG A 1 483 ? -18.434 -22.246 29.167 1.00 78.81 483 ARG A CA 1
ATOM 3835 C C . ARG A 1 483 ? -17.714 -21.836 27.891 1.00 78.81 483 ARG A C 1
ATOM 3837 O O . ARG A 1 483 ? -16.838 -20.980 27.954 1.00 78.81 483 ARG A O 1
ATOM 3844 N N . HIS A 1 484 ? -18.076 -22.444 26.769 1.00 84.88 484 HIS A N 1
ATOM 3845 C CA . HIS A 1 484 ? -17.488 -22.189 25.463 1.00 84.88 484 HIS A CA 1
ATOM 3846 C C . HIS A 1 484 ? -18.519 -21.457 24.612 1.00 84.88 484 HIS A C 1
ATOM 3848 O O . HIS A 1 484 ? -19.691 -21.827 24.600 1.00 84.88 484 HIS A O 1
ATOM 3854 N N . TRP A 1 485 ? -18.098 -20.394 23.944 1.00 86.00 485 TRP A N 1
ATOM 3855 C CA . TRP A 1 485 ? -18.965 -19.556 23.130 1.00 86.00 485 TRP A CA 1
ATOM 3856 C C . TRP A 1 485 ? -18.366 -19.404 21.746 1.00 86.00 485 TRP A C 1
ATOM 3858 O O . TRP A 1 485 ? -17.224 -18.962 21.611 1.00 86.00 485 TRP A O 1
ATOM 3868 N N . ARG A 1 486 ? -19.166 -19.720 20.733 1.00 89.31 486 ARG A N 1
ATOM 3869 C CA . ARG A 1 486 ? -18.851 -19.503 19.327 1.00 89.31 486 ARG A CA 1
ATOM 3870 C C . ARG A 1 486 ? -19.557 -18.243 18.856 1.00 89.31 486 ARG A C 1
ATOM 3872 O O . ARG A 1 486 ? -20.781 -18.173 18.889 1.00 89.31 486 ARG A O 1
ATOM 3879 N N . GLY A 1 487 ? -18.784 -17.237 18.476 1.00 89.31 487 GLY A N 1
ATOM 3880 C CA . GLY A 1 487 ? -19.270 -15.976 17.930 1.00 89.31 487 GLY A CA 1
ATOM 3881 C C . GLY A 1 487 ? -19.074 -15.957 16.425 1.00 89.31 487 GLY A C 1
ATOM 3882 O O . GLY A 1 487 ? -17.960 -16.205 15.968 1.00 89.31 487 GLY A O 1
ATOM 3883 N N . VAL A 1 488 ? -20.118 -15.638 15.663 1.00 90.69 488 VAL A N 1
ATOM 3884 C CA . VAL A 1 488 ? -20.059 -15.559 14.196 1.00 90.69 488 VAL A CA 1
ATOM 3885 C C . VAL A 1 488 ? -20.498 -14.177 13.720 1.00 90.69 488 VAL A C 1
ATOM 3887 O O . VAL A 1 488 ? -21.438 -13.588 14.248 1.00 90.69 488 VAL A O 1
ATOM 3890 N N . CYS A 1 489 ? -19.801 -13.650 12.716 1.00 90.69 489 CYS A N 1
ATOM 3891 C CA . CYS A 1 489 ? -20.193 -12.462 11.971 1.00 90.69 489 CYS A CA 1
ATOM 3892 C C . CYS A 1 489 ? -20.047 -12.740 10.467 1.00 90.69 489 CYS A C 1
ATOM 3894 O O . CYS A 1 489 ? -18.948 -13.055 9.997 1.00 90.69 489 CYS A O 1
ATOM 3896 N N . GLN A 1 490 ? -21.152 -12.660 9.720 1.00 91.06 490 GLN A N 1
ATOM 3897 C CA . GLN A 1 490 ? -21.196 -12.929 8.280 1.00 91.06 490 GLN A CA 1
ATOM 3898 C C . GLN A 1 490 ? -21.394 -11.637 7.488 1.00 91.06 490 GLN A C 1
ATOM 3900 O O . GLN A 1 490 ? -22.268 -10.832 7.794 1.00 91.06 490 GLN A O 1
ATOM 3905 N N . PHE A 1 491 ? -20.599 -11.463 6.433 1.00 89.94 491 PHE A N 1
ATOM 3906 C CA . PHE A 1 491 ? -20.608 -10.267 5.586 1.00 89.94 491 PHE A CA 1
ATOM 3907 C C . PHE A 1 491 ? -20.979 -10.573 4.123 1.00 89.94 491 PHE A C 1
ATOM 3909 O O . PHE A 1 491 ? -20.827 -9.713 3.246 1.00 89.94 491 PHE A O 1
ATOM 3916 N N . GLY A 1 492 ? -21.443 -11.797 3.847 1.00 92.56 492 GLY A N 1
ATOM 3917 C CA . GLY A 1 492 ? -21.610 -12.333 2.496 1.00 92.56 492 GLY A CA 1
ATOM 3918 C C . GLY A 1 492 ? -20.256 -12.618 1.849 1.00 92.56 492 GLY A C 1
ATOM 3919 O O . GLY A 1 492 ? -19.336 -13.067 2.519 1.00 92.56 492 GLY A O 1
ATOM 3920 N N . HIS A 1 493 ? -20.100 -12.326 0.559 1.00 93.81 493 HIS A N 1
ATOM 3921 C CA . HIS A 1 493 ? -18.827 -12.494 -0.153 1.00 93.81 493 HIS A CA 1
ATOM 3922 C C . HIS A 1 493 ? -17.907 -11.274 -0.026 1.00 93.81 493 HIS A C 1
ATOM 3924 O O . HIS A 1 493 ? -18.360 -10.143 0.200 1.00 93.81 493 HIS A O 1
ATOM 3930 N N . PHE A 1 494 ? -16.604 -11.488 -0.227 1.00 94.62 494 PHE A N 1
ATOM 3931 C CA . PHE A 1 494 ? -15.657 -10.381 -0.331 1.00 94.62 494 PHE A CA 1
ATOM 3932 C C . PHE A 1 494 ? -15.969 -9.522 -1.565 1.00 94.62 494 PHE A C 1
ATOM 3934 O O . PHE A 1 494 ? -15.924 -10.016 -2.689 1.00 94.62 494 PHE A O 1
ATOM 3941 N N . PRO A 1 495 ? -16.247 -8.219 -1.397 1.00 91.75 495 PRO A N 1
ATOM 3942 C CA . PRO A 1 495 ? -16.735 -7.407 -2.505 1.00 91.75 495 PRO A CA 1
ATOM 3943 C C . PRO A 1 495 ? -15.671 -7.063 -3.553 1.00 91.75 495 PRO A C 1
ATOM 3945 O O . PRO A 1 495 ? -16.032 -6.654 -4.651 1.00 91.75 495 PRO A O 1
ATOM 3948 N N . ARG A 1 496 ? -14.380 -7.140 -3.207 1.00 93.94 496 ARG A N 1
ATOM 3949 C CA . ARG A 1 496 ? -13.253 -6.790 -4.085 1.00 93.94 496 ARG A CA 1
ATOM 3950 C C . ARG A 1 496 ? -11.930 -7.329 -3.535 1.00 93.94 496 ARG A C 1
ATOM 3952 O O . ARG A 1 496 ? -11.863 -7.712 -2.369 1.00 93.94 496 ARG A O 1
ATOM 3959 N N . ALA A 1 497 ? -10.879 -7.330 -4.355 1.00 95.62 497 ALA A N 1
ATOM 3960 C CA . ALA A 1 497 ? -9.532 -7.614 -3.869 1.00 95.62 497 ALA A CA 1
ATOM 3961 C C . ALA A 1 497 ? -9.047 -6.522 -2.903 1.00 95.62 497 ALA A C 1
ATOM 3963 O O . ALA A 1 497 ? -9.432 -5.351 -3.015 1.00 95.62 497 ALA A O 1
ATOM 3964 N N . GLY A 1 498 ? -8.197 -6.906 -1.952 1.00 96.25 498 GLY A N 1
ATOM 3965 C CA . GLY A 1 498 ? -7.673 -6.000 -0.937 1.00 96.25 498 GLY A CA 1
ATOM 3966 C C . GLY A 1 498 ? -7.289 -6.680 0.374 1.00 96.25 498 GLY A C 1
ATOM 3967 O O . GLY A 1 498 ? -7.325 -7.905 0.511 1.00 96.25 498 GLY A O 1
ATOM 3968 N N . PHE A 1 499 ? -6.930 -5.849 1.351 1.00 96.81 499 PHE A N 1
ATOM 3969 C CA . PHE A 1 499 ? -6.599 -6.263 2.713 1.00 96.81 499 PHE A CA 1
ATOM 3970 C C . PHE A 1 499 ? -7.799 -6.042 3.631 1.00 96.81 499 PHE A C 1
ATOM 3972 O O . PHE A 1 499 ? -8.267 -4.917 3.762 1.00 96.81 499 PHE A O 1
ATOM 3979 N N . TYR A 1 500 ? -8.287 -7.108 4.260 1.00 96.56 500 TYR A N 1
ATOM 3980 C CA . TYR A 1 500 ? -9.396 -7.061 5.211 1.00 96.56 500 TYR A CA 1
ATOM 3981 C C . TYR A 1 500 ? -8.870 -7.453 6.583 1.00 96.56 500 TYR A C 1
ATOM 3983 O O . TYR A 1 500 ? -8.691 -8.636 6.880 1.00 96.56 500 TYR A O 1
ATOM 3991 N N . ASP A 1 501 ? -8.611 -6.454 7.409 1.00 96.31 501 ASP A N 1
ATOM 3992 C CA . ASP A 1 501 ? -8.053 -6.639 8.737 1.00 96.31 501 ASP A CA 1
ATOM 3993 C C . ASP A 1 501 ? -9.173 -6.667 9.765 1.00 96.31 501 ASP A C 1
ATOM 3995 O O . ASP A 1 501 ? -10.151 -5.923 9.674 1.00 96.31 501 ASP A O 1
ATOM 3999 N N . TRP A 1 502 ? -9.033 -7.520 10.771 1.00 95.44 502 TRP A N 1
ATOM 4000 C CA . TRP A 1 502 ? -10.003 -7.611 11.849 1.00 95.44 502 TRP A CA 1
ATOM 4001 C C . TRP A 1 502 ? -9.328 -7.775 13.203 1.00 95.44 502 TRP A C 1
ATOM 4003 O O . TRP A 1 502 ? -8.261 -8.380 13.323 1.00 95.44 502 TRP A O 1
ATOM 4013 N N . ARG A 1 503 ? -9.981 -7.256 14.242 1.00 94.19 503 ARG A N 1
ATOM 4014 C CA . ARG A 1 503 ? -9.555 -7.396 15.634 1.00 94.19 503 ARG A CA 1
ATOM 4015 C C . ARG A 1 503 ? -10.764 -7.579 16.535 1.00 94.19 503 ARG A C 1
ATOM 4017 O O . ARG A 1 503 ? -11.720 -6.807 16.472 1.00 94.19 503 ARG A O 1
ATOM 4024 N N . LEU A 1 504 ? -10.687 -8.574 17.408 1.00 93.81 504 LEU A N 1
ATOM 4025 C CA . LEU A 1 504 ? -11.656 -8.773 18.471 1.00 93.81 504 LEU A CA 1
ATOM 4026 C C . LEU A 1 504 ? -11.318 -7.850 19.639 1.00 93.81 504 LEU A C 1
ATOM 4028 O O . LEU A 1 504 ? -10.186 -7.835 20.133 1.00 93.81 504 LEU A O 1
ATOM 4032 N N . VAL A 1 505 ? -12.301 -7.088 20.098 1.00 92.88 505 VAL A N 1
ATOM 4033 C CA . VAL A 1 505 ? -12.130 -6.154 21.207 1.00 92.88 505 VAL A CA 1
ATOM 4034 C C . VAL A 1 505 ? -13.208 -6.356 22.256 1.00 92.88 505 VAL A C 1
ATOM 4036 O O . VAL A 1 505 ? -14.321 -6.790 21.971 1.00 92.88 505 VAL A O 1
ATOM 4039 N N . ARG A 1 506 ? -12.849 -6.026 23.490 1.00 91.12 506 ARG A N 1
ATOM 4040 C CA . ARG A 1 506 ? -13.729 -6.026 24.645 1.00 91.12 506 ARG A CA 1
ATOM 4041 C C . ARG A 1 506 ? -13.867 -4.607 25.164 1.00 91.12 506 ARG A C 1
ATOM 4043 O O . ARG A 1 506 ? -12.859 -3.919 25.356 1.00 91.12 506 ARG A O 1
ATOM 4050 N N . ALA A 1 507 ? -15.097 -4.183 25.414 1.00 89.06 507 ALA A N 1
ATOM 4051 C CA . ALA A 1 507 ? -15.344 -2.910 26.065 1.00 89.06 507 ALA A CA 1
ATOM 4052 C C . ALA A 1 507 ? -15.041 -2.987 27.568 1.00 89.06 507 ALA A C 1
ATOM 4054 O O . ALA A 1 507 ? -15.451 -3.916 28.263 1.00 89.06 507 ALA A O 1
ATOM 4055 N N . ASP A 1 508 ? -14.309 -1.994 28.066 1.00 85.31 508 ASP A N 1
ATOM 4056 C CA . ASP A 1 508 ? -13.936 -1.849 29.467 1.00 85.31 508 ASP A CA 1
ATOM 4057 C C . ASP A 1 508 ? -14.645 -0.630 30.066 1.00 85.31 508 ASP A C 1
ATOM 4059 O O . ASP A 1 508 ? -14.236 0.516 29.857 1.00 85.31 508 ASP A O 1
ATOM 4063 N N . ARG A 1 509 ? -15.689 -0.909 30.857 1.00 82.19 509 ARG A N 1
ATOM 4064 C CA . ARG A 1 509 ? -16.507 0.098 31.551 1.00 82.19 509 ARG A CA 1
ATOM 4065 C C . ARG A 1 509 ? -15.675 1.015 32.442 1.00 82.19 509 ARG A C 1
ATOM 4067 O O . ARG A 1 509 ? -15.935 2.210 32.505 1.00 82.19 509 ARG A O 1
ATOM 4074 N N . THR A 1 510 ? -14.670 0.460 33.120 1.00 76.75 510 THR A N 1
ATOM 4075 C CA . THR A 1 510 ? -13.856 1.190 34.099 1.00 76.75 510 THR A CA 1
ATOM 4076 C C . THR A 1 510 ? -12.964 2.238 33.455 1.00 76.75 510 THR A C 1
ATOM 4078 O O . THR A 1 510 ? -12.766 3.302 34.032 1.00 76.75 510 THR A O 1
ATOM 4081 N N . SER A 1 511 ? -12.418 1.952 32.271 1.00 78.00 511 SER A N 1
ATOM 4082 C CA . SER A 1 511 ? -11.505 2.874 31.586 1.00 78.00 511 SER A CA 1
ATOM 4083 C C . SER A 1 511 ? -12.143 3.644 30.429 1.00 78.00 511 SER A C 1
ATOM 4085 O O . SER A 1 511 ? -11.479 4.498 29.843 1.00 78.00 511 SER A O 1
ATOM 4087 N N . GLY A 1 512 ? -13.392 3.348 30.051 1.00 76.31 512 GLY A N 1
ATOM 4088 C CA . GLY A 1 512 ? -14.002 3.931 28.849 1.00 76.31 512 GLY A CA 1
ATOM 4089 C C . GLY A 1 512 ? -13.286 3.531 27.558 1.00 76.31 512 GLY A C 1
ATOM 4090 O O . GLY A 1 512 ? -13.336 4.249 26.554 1.00 76.31 512 GLY A O 1
ATOM 4091 N N . SER A 1 513 ? -12.534 2.430 27.595 1.00 83.38 513 SER A N 1
ATOM 4092 C CA . SER A 1 513 ? -11.658 2.006 26.509 1.00 83.38 513 SER A CA 1
ATOM 4093 C C . SER A 1 513 ? -12.105 0.678 25.928 1.00 83.38 513 SER A C 1
ATOM 4095 O O . SER A 1 513 ? -12.918 -0.049 26.501 1.00 83.38 513 SER A O 1
ATOM 4097 N N . TRP A 1 514 ? -11.568 0.370 24.757 1.00 89.12 514 TRP A N 1
ATOM 4098 C CA . TRP A 1 514 ? -11.715 -0.934 24.142 1.00 89.12 514 TRP A CA 1
ATOM 4099 C C . TRP A 1 514 ? -10.347 -1.573 24.102 1.00 89.12 514 TRP A C 1
ATOM 4101 O O . TRP A 1 514 ? -9.390 -0.970 23.616 1.00 89.12 514 TRP A O 1
ATOM 4111 N N . ARG A 1 515 ? -10.256 -2.780 24.639 1.00 89.25 515 ARG A N 1
ATOM 4112 C CA . ARG A 1 515 ? -9.007 -3.529 24.708 1.00 89.25 515 ARG A CA 1
ATOM 4113 C C . ARG A 1 515 ? -9.098 -4.698 23.754 1.00 89.25 515 ARG A C 1
ATOM 4115 O O . ARG A 1 515 ? -10.154 -5.319 23.654 1.00 89.25 515 ARG A O 1
ATOM 4122 N N . ALA A 1 516 ? -8.007 -5.004 23.061 1.00 89.88 516 ALA A N 1
ATOM 4123 C CA . ALA A 1 516 ? -7.943 -6.239 22.294 1.00 89.88 516 ALA A CA 1
ATOM 4124 C C . ALA A 1 516 ? -8.243 -7.419 23.229 1.00 89.88 516 ALA A C 1
ATOM 4126 O O . ALA A 1 516 ? -7.816 -7.435 24.385 1.00 89.88 516 ALA A O 1
ATOM 4127 N N . VAL A 1 517 ? -9.007 -8.396 22.752 1.00 88.25 517 VAL A N 1
ATOM 4128 C CA . VAL A 1 517 ? -9.125 -9.668 23.465 1.00 88.25 517 VAL A CA 1
ATOM 4129 C C . VAL A 1 517 ? -7.833 -10.429 23.216 1.00 88.25 517 VAL A C 1
ATOM 4131 O O . VAL A 1 517 ? -7.434 -10.581 22.067 1.00 88.25 517 VAL A O 1
ATOM 4134 N N . HIS A 1 518 ? -7.169 -10.893 24.270 1.00 85.12 518 HIS A N 1
ATOM 4135 C CA . HIS A 1 518 ? -5.950 -11.685 24.137 1.00 85.12 518 HIS A CA 1
ATOM 4136 C C . HIS A 1 518 ? -6.225 -13.164 24.420 1.00 85.12 518 HIS A C 1
ATOM 4138 O O . HIS A 1 518 ? -6.995 -13.499 25.319 1.00 85.12 518 HIS A O 1
ATOM 4144 N N . ALA A 1 519 ? -5.544 -14.045 23.692 1.00 74.94 519 ALA A N 1
ATOM 4145 C CA . ALA A 1 519 ? -5.563 -15.487 23.905 1.00 74.94 519 ALA A CA 1
ATOM 4146 C C . ALA A 1 519 ? -4.138 -16.023 24.067 1.00 74.94 519 ALA A C 1
ATOM 4148 O O . ALA A 1 519 ? -3.183 -15.498 23.493 1.00 74.94 519 ALA A O 1
ATOM 4149 N N . THR A 1 520 ? -3.966 -17.082 24.857 1.00 71.19 520 THR A N 1
ATOM 4150 C CA . THR A 1 520 ? -2.678 -17.789 24.903 1.00 71.19 520 THR A CA 1
ATOM 4151 C C . THR A 1 520 ? -2.413 -18.460 23.558 1.00 71.19 520 THR A C 1
ATOM 4153 O O . THR A 1 520 ? -3.348 -18.818 22.843 1.00 71.19 520 THR A O 1
ATOM 4156 N N . ILE A 1 521 ? -1.141 -18.698 23.224 1.00 65.38 521 ILE A N 1
ATOM 4157 C CA . ILE A 1 521 ? -0.784 -19.456 22.011 1.00 65.38 521 ILE A CA 1
ATOM 4158 C C . ILE A 1 521 ? -1.491 -20.819 22.009 1.00 65.38 521 ILE A C 1
ATOM 4160 O O . ILE A 1 521 ? -2.009 -21.230 20.980 1.00 65.38 521 ILE A O 1
ATOM 4164 N N . GLU A 1 522 ? -1.569 -21.487 23.165 1.00 62.22 522 GLU A N 1
ATOM 4165 C CA . GLU A 1 522 ? -2.232 -22.788 23.320 1.00 62.22 522 GLU A CA 1
ATOM 4166 C C . GLU A 1 522 ? -3.757 -22.709 23.126 1.00 62.22 522 GLU A C 1
ATOM 4168 O O . GLU A 1 522 ? -4.355 -23.611 22.547 1.00 62.22 522 GLU A O 1
ATOM 4173 N N . SER A 1 523 ? -4.390 -21.613 23.556 1.00 62.50 523 SER A N 1
ATOM 4174 C CA . SER A 1 523 ? -5.809 -21.346 23.299 1.00 62.50 523 SER A CA 1
ATOM 4175 C C . SER A 1 523 ? -6.056 -21.058 21.818 1.00 62.50 523 SER A C 1
ATOM 4177 O O . SER A 1 523 ? -6.945 -21.672 21.241 1.00 62.50 523 SER A O 1
ATOM 4179 N N . LEU A 1 524 ? -5.202 -20.262 21.163 1.00 62.72 524 LEU A N 1
ATOM 4180 C CA . LEU A 1 524 ? -5.235 -20.055 19.709 1.00 62.72 524 LEU A CA 1
ATOM 4181 C C . LEU A 1 524 ? -5.151 -21.376 18.935 1.00 62.72 524 LEU A C 1
ATOM 4183 O O . LEU A 1 524 ? -5.837 -21.535 17.929 1.00 62.72 524 LEU A O 1
ATOM 4187 N N . ARG A 1 525 ? -4.380 -22.361 19.425 1.00 55.75 525 ARG A N 1
ATOM 4188 C CA . ARG A 1 525 ? -4.357 -23.710 18.832 1.00 55.75 525 ARG A CA 1
ATOM 4189 C C . ARG A 1 525 ? -5.748 -24.351 18.824 1.00 55.75 525 ARG A C 1
ATOM 4191 O O . ARG A 1 525 ? -6.183 -24.891 17.810 1.00 55.75 525 ARG A O 1
ATOM 4198 N N . ARG A 1 526 ? -6.466 -24.274 19.941 1.00 51.66 526 ARG A N 1
ATOM 4199 C CA . ARG A 1 526 ? -7.806 -24.868 20.091 1.00 51.66 526 ARG A CA 1
ATOM 4200 C C . ARG A 1 526 ? -8.885 -24.064 19.358 1.00 51.66 526 ARG A C 1
ATOM 4202 O O . ARG A 1 526 ? -9.757 -24.644 18.729 1.00 51.66 526 ARG A O 1
ATOM 4209 N N . THR A 1 527 ? -8.790 -22.737 19.366 1.00 46.03 527 THR A N 1
ATOM 4210 C CA . THR A 1 527 ? -9.752 -21.841 18.709 1.00 46.03 527 THR A CA 1
ATOM 4211 C C . THR A 1 527 ? -9.656 -21.912 17.183 1.00 46.03 527 THR A C 1
ATOM 4213 O O . THR A 1 527 ? -10.683 -22.020 16.516 1.00 46.03 527 THR A O 1
ATOM 4216 N N . CYS A 1 528 ? -8.442 -21.938 16.620 1.00 40.00 528 CYS A N 1
ATOM 4217 C CA . CYS A 1 528 ? -8.223 -22.018 15.170 1.00 40.00 528 CYS A CA 1
ATOM 4218 C C . CYS A 1 528 ? -8.451 -23.422 14.585 1.00 40.00 528 CYS A C 1
ATOM 4220 O O . CYS A 1 528 ? -8.444 -23.576 13.368 1.00 40.00 528 CYS A O 1
ATOM 4222 N N . THR A 1 529 ? -8.655 -24.448 15.416 1.00 39.12 529 THR A N 1
ATOM 4223 C CA . THR A 1 529 ? -9.068 -25.785 14.953 1.00 39.12 529 THR A CA 1
ATOM 4224 C C . THR A 1 529 ? -10.585 -25.953 14.879 1.00 39.12 529 THR A C 1
ATOM 4226 O O . THR A 1 529 ? -11.046 -26.823 14.148 1.00 39.12 529 THR A O 1
ATOM 4229 N N . GLY A 1 530 ? -11.360 -25.106 15.568 1.00 29.27 530 GLY A N 1
ATOM 4230 C CA . GLY A 1 530 ? -12.826 -25.189 15.626 1.00 29.27 530 GLY A CA 1
ATOM 4231 C C . GLY A 1 530 ? -13.593 -24.398 14.558 1.00 29.27 530 GLY A C 1
ATOM 4232 O O . GLY A 1 530 ? -14.806 -24.532 14.487 1.00 29.27 530 GLY A O 1
ATOM 4233 N N . SER A 1 531 ? -12.912 -23.601 13.724 1.00 33.16 531 SER A N 1
ATOM 4234 C CA . SER A 1 531 ? -13.544 -22.597 12.843 1.00 33.16 531 SER A CA 1
ATOM 4235 C C . SER A 1 531 ? -12.953 -22.530 11.420 1.00 33.16 531 SER A C 1
ATOM 4237 O O . SER A 1 531 ? -12.987 -21.500 10.744 1.00 33.16 531 SER A O 1
ATOM 4239 N N . PHE A 1 532 ? -12.415 -23.634 10.915 1.00 30.78 532 PHE A N 1
ATOM 4240 C CA . PHE A 1 532 ? -12.285 -23.815 9.470 1.00 30.78 532 PHE A CA 1
ATOM 4241 C C . PHE A 1 532 ? -13.246 -24.934 9.098 1.00 30.78 532 PHE A C 1
ATOM 4243 O O . PHE A 1 532 ? -13.000 -26.086 9.443 1.00 30.78 532 PHE A O 1
ATOM 4250 N N . SER A 1 533 ? -14.371 -24.602 8.457 1.00 26.27 533 SER A N 1
ATOM 4251 C CA . SER A 1 533 ? -15.313 -25.616 7.983 1.00 26.27 533 SER A CA 1
ATOM 4252 C C . SER A 1 533 ? -14.621 -26.515 6.957 1.00 26.27 533 SER A C 1
ATOM 4254 O O . SER A 1 533 ? -14.497 -26.181 5.781 1.00 26.27 533 SER A O 1
ATOM 4256 N N . LEU A 1 534 ? -14.156 -27.669 7.432 1.00 25.33 534 LEU A N 1
ATOM 4257 C CA . LEU A 1 534 ? -13.823 -28.851 6.649 1.00 25.33 534 LEU A CA 1
ATOM 4258 C C . LEU A 1 534 ? -15.065 -29.758 6.580 1.00 25.33 534 LEU A C 1
ATOM 4260 O O . LEU A 1 534 ? -14.990 -30.951 6.852 1.00 25.33 534 LEU A O 1
ATOM 4264 N N . ALA A 1 535 ? -16.233 -29.179 6.293 1.00 23.73 535 ALA A N 1
ATOM 4265 C CA . ALA A 1 535 ? -17.509 -29.888 6.265 1.00 23.73 535 ALA A CA 1
ATOM 4266 C C . ALA A 1 535 ? -18.255 -29.646 4.945 1.00 23.73 535 ALA A C 1
ATOM 4268 O O . ALA A 1 535 ? -19.403 -29.226 4.955 1.00 23.73 535 ALA A O 1
ATOM 4269 N N . GLN A 1 536 ? -17.595 -29.904 3.808 1.00 24.95 536 GLN A N 1
ATOM 4270 C CA . GLN A 1 536 ? -18.250 -30.142 2.506 1.00 24.95 536 GLN A CA 1
ATOM 4271 C C . GLN A 1 536 ? -17.488 -31.158 1.623 1.00 24.95 536 GLN A C 1
ATOM 4273 O O . GLN A 1 536 ? -17.512 -31.077 0.401 1.00 24.95 536 GLN A O 1
ATOM 4278 N N . LEU A 1 537 ? -16.819 -32.149 2.225 1.00 24.66 537 LEU A N 1
ATOM 4279 C CA . LEU A 1 537 ? -16.224 -33.283 1.493 1.00 24.66 537 LEU A CA 1
ATOM 4280 C C . LEU A 1 537 ? -16.547 -34.637 2.147 1.00 24.66 537 LEU A C 1
ATOM 4282 O O . LEU A 1 537 ? -15.738 -35.559 2.135 1.00 24.66 537 LEU A O 1
ATOM 4286 N N . SER A 1 538 ? -17.745 -34.778 2.713 1.00 26.89 538 SER A N 1
ATOM 4287 C CA . SER A 1 538 ? -18.297 -36.086 3.076 1.00 26.89 538 SER A CA 1
ATOM 4288 C C . SER A 1 538 ? -19.347 -36.492 2.048 1.00 26.89 538 SER A C 1
ATOM 4290 O O . SER A 1 538 ? -20.533 -36.376 2.321 1.00 26.89 538 SER A O 1
ATOM 4292 N N . ASP A 1 539 ? -18.895 -36.856 0.847 1.00 28.19 539 ASP A N 1
ATOM 4293 C CA . ASP A 1 539 ? -19.542 -37.867 -0.004 1.00 28.19 539 ASP A CA 1
ATOM 4294 C C . ASP A 1 539 ? -18.730 -38.081 -1.288 1.00 28.19 539 ASP A C 1
ATOM 4296 O O . ASP A 1 539 ? -19.131 -37.703 -2.378 1.00 28.19 539 ASP A O 1
ATOM 4300 N N . THR A 1 540 ? -17.566 -38.719 -1.155 1.00 26.98 540 THR A N 1
ATOM 4301 C CA . THR A 1 540 ? -17.075 -39.676 -2.159 1.00 26.98 540 THR A CA 1
ATOM 4302 C C . THR A 1 540 ? -16.056 -40.588 -1.496 1.00 26.98 540 THR A C 1
ATOM 4304 O O . THR A 1 540 ? -14.959 -40.179 -1.122 1.00 26.98 540 THR A O 1
ATOM 4307 N N . SER A 1 541 ? -16.438 -41.848 -1.344 1.00 32.22 541 SER A N 1
ATOM 4308 C CA . SER A 1 541 ? -15.574 -42.947 -0.947 1.00 32.22 541 SER A CA 1
ATOM 4309 C C . SER A 1 541 ? -14.529 -43.236 -2.034 1.00 32.22 541 SER A C 1
ATOM 4311 O O . SER A 1 541 ? -14.823 -43.948 -2.992 1.00 32.22 541 SER A O 1
ATOM 4313 N N . SER A 1 542 ? -13.302 -42.745 -1.883 1.00 27.38 542 SER A N 1
ATOM 4314 C CA . SER A 1 542 ? -12.121 -43.453 -2.388 1.00 27.38 542 SER A CA 1
ATOM 4315 C C . SER A 1 542 ? -10.885 -43.061 -1.589 1.00 27.38 542 SER A C 1
ATOM 4317 O O . SER A 1 542 ? -10.631 -41.884 -1.348 1.00 27.38 542 SER A O 1
ATOM 4319 N N . SER A 1 543 ? -10.147 -44.078 -1.172 1.00 31.23 543 SER A N 1
ATOM 4320 C CA . SER A 1 543 ? -8.867 -44.016 -0.482 1.00 31.23 543 SER A CA 1
ATOM 4321 C C . SER A 1 543 ? -7.832 -43.144 -1.203 1.00 31.23 543 SER A C 1
ATOM 4323 O O . SER A 1 543 ? -7.784 -43.118 -2.430 1.00 31.23 543 SER A O 1
ATOM 4325 N N . ASP A 1 544 ? -6.973 -42.525 -0.389 1.00 27.08 544 ASP A N 1
ATOM 4326 C CA . ASP A 1 544 ? -5.664 -41.952 -0.732 1.00 27.08 544 ASP A CA 1
ATOM 4327 C C . ASP A 1 544 ? -5.635 -40.546 -1.352 1.00 27.08 544 ASP A C 1
ATOM 4329 O O . ASP A 1 544 ? -5.366 -40.414 -2.535 1.00 27.08 544 ASP A O 1
ATOM 4333 N N . VAL A 1 545 ? -5.806 -39.497 -0.525 1.00 25.50 545 VAL A N 1
ATOM 4334 C CA . VAL A 1 545 ? -4.909 -38.313 -0.418 1.00 25.50 545 VAL A CA 1
ATOM 4335 C C . VAL A 1 545 ? -5.202 -37.605 0.921 1.00 25.50 545 VAL A C 1
ATOM 4337 O O . VAL A 1 545 ? -6.213 -36.923 1.072 1.00 25.50 545 VAL A O 1
ATOM 4340 N N . GLU A 1 546 ? -4.307 -37.726 1.907 1.00 24.30 546 GLU A N 1
ATOM 4341 C CA . GLU A 1 546 ? -4.320 -36.895 3.123 1.00 24.30 546 GLU A CA 1
ATOM 4342 C C . GLU A 1 546 ? -3.945 -35.437 2.781 1.00 24.30 546 GLU A C 1
ATOM 4344 O O . GLU A 1 546 ? -2.764 -35.085 2.734 1.00 24.30 546 GLU A O 1
ATOM 4349 N N . PHE A 1 547 ? -4.927 -34.551 2.577 1.00 24.55 547 PHE A N 1
ATOM 4350 C CA . PHE A 1 547 ? -4.673 -33.106 2.568 1.00 24.55 547 PHE A CA 1
ATOM 4351 C C . PHE A 1 547 ? -4.765 -32.564 4.000 1.00 24.55 547 PHE A C 1
ATOM 4353 O O . PHE A 1 547 ? -5.830 -32.385 4.585 1.00 24.55 547 PHE A O 1
ATOM 4360 N N . ASN A 1 548 ? -3.586 -32.401 4.591 1.00 29.27 548 ASN A N 1
ATOM 4361 C CA . ASN A 1 548 ? -3.345 -32.176 6.008 1.00 29.27 548 ASN A CA 1
ATOM 4362 C C . ASN A 1 548 ? -3.845 -30.802 6.506 1.00 29.27 548 ASN A C 1
ATOM 4364 O O . ASN A 1 548 ? -3.310 -29.758 6.133 1.00 29.27 548 ASN A O 1
ATOM 4368 N N . SER A 1 549 ? -4.701 -30.809 7.529 1.00 29.84 549 SER A N 1
ATOM 4369 C CA . SER A 1 549 ? -4.947 -29.695 8.467 1.00 29.84 549 SER A CA 1
ATOM 4370 C C . SER A 1 549 ? -3.719 -29.350 9.342 1.00 29.84 549 SER A C 1
ATOM 4372 O O . SER A 1 549 ? -3.825 -28.663 10.360 1.00 29.84 549 SER A O 1
ATOM 4374 N N . ARG A 1 550 ? -2.514 -29.791 8.938 1.00 30.11 550 ARG A N 1
ATOM 4375 C CA . ARG A 1 550 ? -1.231 -29.497 9.591 1.00 30.11 550 ARG A CA 1
ATOM 4376 C C . ARG A 1 550 ? -0.611 -28.146 9.207 1.00 30.11 550 ARG A C 1
ATOM 4378 O O . ARG A 1 550 ? 0.399 -27.781 9.796 1.00 30.11 550 ARG A O 1
ATOM 4385 N N . ASN A 1 551 ? -1.192 -27.381 8.281 1.00 37.16 551 ASN A N 1
ATOM 4386 C CA . ASN A 1 551 ? -0.527 -26.199 7.706 1.00 37.16 551 ASN A CA 1
ATOM 4387 C C . ASN A 1 551 ? -0.579 -24.909 8.557 1.00 37.16 551 ASN A C 1
ATOM 4389 O O . ASN A 1 551 ? 0.191 -23.994 8.284 1.00 37.16 551 ASN A O 1
ATOM 4393 N N . LEU A 1 552 ? -1.392 -24.833 9.621 1.00 35.62 552 LEU A N 1
ATOM 4394 C CA . LEU A 1 552 ? -1.367 -23.708 10.583 1.00 35.62 552 LEU A CA 1
ATOM 4395 C C . LEU A 1 552 ? -0.313 -23.884 11.697 1.00 35.62 552 LEU A C 1
ATOM 4397 O O . LEU A 1 552 ? 0.123 -22.916 12.321 1.00 35.62 552 LEU A O 1
ATOM 4401 N N . TRP A 1 553 ? 0.134 -25.116 11.955 1.00 38.47 553 TRP A N 1
ATOM 4402 C CA . TRP A 1 553 ? 0.998 -25.429 13.100 1.00 38.47 553 TRP A CA 1
ATOM 4403 C C . TRP A 1 553 ? 2.456 -24.981 12.981 1.00 38.47 553 TRP A C 1
ATOM 4405 O O . TRP A 1 553 ? 2.995 -24.520 13.993 1.00 38.47 553 TRP A O 1
ATOM 4415 N N . PRO A 1 554 ? 3.098 -25.032 11.796 1.00 45.72 554 PRO A N 1
ATOM 4416 C CA . PRO A 1 554 ? 4.415 -24.439 11.610 1.00 45.72 554 PRO A CA 1
ATOM 4417 C C . PRO A 1 554 ? 4.413 -22.935 11.901 1.00 45.72 554 PRO A C 1
ATOM 4419 O O . PRO A 1 554 ? 5.389 -22.430 12.437 1.00 45.72 554 PRO A O 1
ATOM 4422 N N . GLU A 1 555 ? 3.320 -22.215 11.623 1.00 48.44 555 GLU A N 1
ATOM 4423 C CA . GLU A 1 555 ? 3.250 -20.760 11.823 1.00 48.44 555 GLU A CA 1
ATOM 4424 C C . GLU A 1 555 ? 3.123 -20.346 13.297 1.00 48.44 555 GLU A C 1
ATOM 4426 O O . GLU A 1 555 ? 3.782 -19.403 13.727 1.00 48.44 555 GLU A O 1
ATOM 4431 N N . LEU A 1 556 ? 2.369 -21.089 14.114 1.00 49.41 556 LEU A N 1
ATOM 4432 C CA . LEU A 1 556 ? 2.332 -20.873 15.571 1.00 49.41 556 LEU A CA 1
ATOM 4433 C C . LEU A 1 556 ? 3.629 -21.325 16.265 1.00 49.41 556 LEU A C 1
ATOM 4435 O O . LEU A 1 556 ? 4.011 -20.754 17.285 1.00 49.41 556 LEU A O 1
ATOM 4439 N N . GLY A 1 557 ? 4.316 -22.339 15.724 1.00 51.34 557 GLY A N 1
ATOM 4440 C CA . GLY A 1 557 ? 5.691 -22.676 16.114 1.00 51.34 557 GLY A CA 1
ATOM 4441 C C . GLY A 1 557 ? 6.670 -21.542 15.793 1.00 51.34 557 GLY A C 1
ATOM 4442 O O . GLY A 1 557 ? 7.477 -21.176 16.640 1.00 51.34 557 GLY A O 1
ATOM 4443 N N . ARG A 1 558 ? 6.518 -20.907 14.625 1.00 54.31 558 ARG A N 1
ATOM 4444 C CA . ARG A 1 558 ? 7.304 -19.738 14.199 1.00 54.31 558 ARG A CA 1
ATOM 4445 C C . ARG A 1 558 ? 7.001 -18.476 14.995 1.00 54.31 558 ARG A C 1
ATOM 4447 O O . ARG A 1 558 ? 7.897 -17.670 15.166 1.00 54.31 558 ARG A O 1
ATOM 4454 N N . LEU A 1 559 ? 5.802 -18.302 15.554 1.00 53.28 559 LEU A N 1
ATOM 4455 C CA . LEU A 1 559 ? 5.543 -17.198 16.489 1.00 53.28 559 LEU A CA 1
ATOM 4456 C C . LEU A 1 559 ? 6.412 -17.293 17.754 1.00 53.28 559 LEU A C 1
ATOM 4458 O O . LEU A 1 559 ? 6.804 -16.256 18.280 1.00 53.28 559 LEU A O 1
ATOM 4462 N N . LYS A 1 560 ? 6.783 -18.504 18.202 1.00 54.00 560 LYS A N 1
ATOM 4463 C CA . LYS A 1 560 ? 7.813 -18.662 19.244 1.00 54.00 560 LYS A CA 1
ATOM 4464 C C . LYS A 1 560 ? 9.196 -18.248 18.742 1.00 54.00 560 LYS A C 1
ATOM 4466 O O . LYS A 1 560 ? 9.892 -17.542 19.456 1.00 54.00 560 LYS A O 1
ATOM 4471 N N . GLU A 1 561 ? 9.564 -18.605 17.510 1.00 55.84 561 GLU A N 1
ATOM 4472 C CA . GLU A 1 561 ? 10.816 -18.137 16.890 1.00 55.84 561 GLU A CA 1
ATOM 4473 C C . GLU A 1 561 ? 10.839 -16.605 16.748 1.00 55.84 561 GLU A C 1
ATOM 4475 O O . GLU A 1 561 ? 11.869 -15.989 16.987 1.00 55.84 561 GLU A O 1
ATOM 4480 N N . VAL A 1 562 ? 9.705 -15.967 16.429 1.00 52.16 562 VAL A N 1
ATOM 4481 C CA . VAL A 1 562 ? 9.556 -14.501 16.399 1.00 52.16 562 VAL A CA 1
ATOM 4482 C C . VAL A 1 562 ? 9.677 -13.913 17.809 1.00 52.16 562 VAL A C 1
ATOM 4484 O O . VAL A 1 562 ? 10.366 -12.911 17.979 1.00 52.16 562 VAL A O 1
ATOM 4487 N N . GLN A 1 563 ? 9.080 -14.530 18.836 1.00 56.84 563 GLN A N 1
ATOM 4488 C CA . GLN A 1 563 ? 9.259 -14.120 20.240 1.00 56.84 563 GLN A CA 1
ATOM 4489 C C . GLN A 1 563 ? 10.727 -14.204 20.683 1.00 56.84 563 GLN A C 1
ATOM 4491 O O . GLN A 1 563 ? 11.231 -13.299 21.350 1.00 56.84 563 GLN A O 1
ATOM 4496 N N . GLU A 1 564 ? 11.424 -15.267 20.286 1.00 55.72 564 GLU A N 1
ATOM 4497 C CA . GLU A 1 564 ? 12.840 -15.482 20.588 1.00 55.72 564 GLU A CA 1
ATOM 4498 C C . GLU A 1 564 ? 13.742 -14.516 19.800 1.00 55.72 564 GLU A C 1
ATOM 4500 O O . GLU A 1 564 ? 14.645 -13.912 20.377 1.00 55.72 564 GLU A O 1
ATOM 4505 N N . ALA A 1 565 ? 13.460 -14.292 18.512 1.00 48.41 565 ALA A N 1
ATOM 4506 C CA . ALA A 1 565 ? 14.228 -13.408 17.633 1.00 48.41 565 ALA A CA 1
ATOM 4507 C C . ALA A 1 565 ? 14.042 -11.918 17.955 1.00 48.41 565 ALA A C 1
ATOM 4509 O O . ALA A 1 565 ? 14.968 -11.128 17.782 1.00 48.41 565 ALA A O 1
ATOM 4510 N N . THR A 1 566 ? 12.863 -11.522 18.439 1.00 47.69 566 THR A N 1
ATOM 4511 C CA . THR A 1 566 ? 12.586 -10.139 18.858 1.00 47.69 566 THR A CA 1
ATOM 4512 C C . THR A 1 566 ? 13.068 -9.842 20.279 1.00 47.69 566 THR A C 1
ATOM 4514 O O . THR A 1 566 ? 13.038 -8.685 20.690 1.00 47.69 566 THR A O 1
ATOM 4517 N N . GLY A 1 567 ? 13.513 -10.845 21.048 1.00 43.22 567 GLY A N 1
ATOM 4518 C CA . GLY A 1 567 ? 14.001 -10.675 22.423 1.00 43.22 567 GLY A CA 1
ATOM 4519 C C . GLY A 1 567 ? 12.923 -10.286 23.447 1.00 43.22 567 GLY A C 1
ATOM 4520 O O . GLY A 1 567 ? 13.242 -10.027 24.608 1.00 43.22 567 GLY A O 1
ATOM 4521 N N . HIS A 1 568 ? 11.647 -10.258 23.053 1.00 46.06 568 HIS A N 1
ATOM 4522 C CA . HIS A 1 568 ? 10.533 -9.864 23.914 1.00 46.06 568 HIS A CA 1
ATOM 4523 C C . HIS A 1 568 ? 9.876 -11.106 24.540 1.00 46.06 568 HIS A C 1
ATOM 4525 O O . HIS A 1 568 ? 8.869 -11.616 24.056 1.00 46.06 568 HIS A O 1
ATOM 4531 N N . SER A 1 569 ? 10.408 -11.570 25.679 1.00 41.88 569 SER A N 1
ATOM 4532 C CA . SER A 1 569 ? 9.848 -12.700 26.461 1.00 41.88 569 SER A CA 1
ATOM 4533 C C . SER A 1 569 ? 8.469 -12.433 27.108 1.00 41.88 569 SER A C 1
ATOM 4535 O O . SER A 1 569 ? 7.950 -13.269 27.849 1.00 41.88 569 SER A O 1
ATOM 4537 N N . ALA A 1 570 ? 7.868 -11.265 26.859 1.00 45.00 570 ALA A N 1
ATOM 4538 C CA . ALA A 1 570 ? 6.752 -10.733 27.640 1.00 45.00 570 ALA A CA 1
ATOM 4539 C C . ALA A 1 570 ? 5.365 -11.285 27.254 1.00 45.00 570 ALA A C 1
ATOM 4541 O O . ALA A 1 570 ? 4.450 -11.273 28.081 1.00 45.00 570 ALA A O 1
ATOM 4542 N N . PHE A 1 571 ? 5.170 -11.794 26.035 1.00 52.78 571 PHE A N 1
ATOM 4543 C CA . PHE A 1 571 ? 3.823 -12.115 25.553 1.00 52.78 571 PHE A CA 1
ATOM 4544 C C . PHE A 1 571 ? 3.410 -13.555 25.875 1.00 52.78 571 PHE A C 1
ATOM 4546 O O . PHE A 1 571 ? 3.554 -14.472 25.067 1.00 52.78 571 PHE A O 1
ATOM 4553 N N . ARG A 1 572 ? 2.816 -13.759 27.059 1.00 62.84 572 ARG A N 1
ATOM 4554 C CA . ARG A 1 572 ? 2.089 -15.009 27.376 1.00 62.84 572 ARG A CA 1
ATOM 4555 C C . ARG A 1 572 ? 0.786 -15.152 26.574 1.00 62.84 572 ARG A C 1
ATOM 4557 O O . ARG A 1 572 ? 0.258 -16.259 26.454 1.00 62.84 572 ARG A O 1
ATOM 4564 N N . THR A 1 573 ? 0.275 -14.050 26.028 1.00 71.81 573 THR A N 1
ATOM 4565 C CA . THR A 1 573 ? -1.000 -13.968 25.307 1.00 71.81 573 THR A CA 1
ATOM 4566 C C . THR A 1 573 ? -0.905 -13.000 24.125 1.00 71.81 573 THR A C 1
ATOM 4568 O O . THR A 1 573 ? -0.354 -11.912 24.279 1.00 71.81 573 THR A O 1
ATOM 4571 N N . LEU A 1 574 ? -1.472 -13.358 22.974 1.00 79.81 574 LEU A N 1
ATOM 4572 C CA . LEU A 1 574 ? -1.488 -12.563 21.740 1.00 79.81 574 LEU A CA 1
ATOM 4573 C C . LEU A 1 574 ? -2.885 -11.966 21.508 1.00 79.81 574 LEU A C 1
ATOM 4575 O O . LEU A 1 574 ? -3.867 -12.617 21.876 1.00 79.81 574 LEU A O 1
ATOM 4579 N N . PRO A 1 575 ? -3.003 -10.769 20.907 1.00 86.69 575 PRO A N 1
ATOM 4580 C CA . PRO A 1 575 ? -4.302 -10.219 20.535 1.00 86.69 575 PRO A CA 1
ATOM 4581 C C . PRO A 1 575 ? -4.994 -11.120 19.502 1.00 86.69 575 PRO A C 1
ATOM 4583 O O . PRO A 1 575 ? -4.362 -11.630 18.577 1.00 86.69 575 PRO A O 1
ATOM 4586 N N . LEU A 1 576 ? -6.305 -11.306 19.650 1.00 88.31 576 LEU A N 1
ATOM 4587 C CA . LEU A 1 576 ? -7.155 -12.006 18.693 1.00 88.31 576 LEU A CA 1
ATOM 4588 C C . LEU A 1 576 ? -7.461 -11.075 17.522 1.00 88.31 576 LEU A C 1
ATOM 4590 O O . LEU A 1 576 ? -8.336 -10.211 17.592 1.00 88.31 576 LEU A O 1
ATOM 4594 N N . GLN A 1 577 ? -6.692 -11.243 16.455 1.00 91.19 577 GLN A N 1
ATOM 4595 C CA . GLN A 1 577 ? -6.759 -10.436 15.247 1.00 91.19 577 GLN A CA 1
ATOM 4596 C C . GLN A 1 577 ? -6.271 -11.237 14.043 1.00 91.19 577 GLN A C 1
ATOM 4598 O O . GLN A 1 577 ? -5.550 -12.227 14.195 1.00 91.19 577 GLN A O 1
ATOM 4603 N N . GLY A 1 578 ? -6.599 -10.774 12.845 1.00 91.25 578 GLY A N 1
ATOM 4604 C CA . GLY A 1 578 ? -6.157 -11.411 11.617 1.00 91.25 578 GLY A CA 1
ATOM 4605 C C . GLY A 1 578 ? -6.333 -10.523 10.398 1.00 91.25 578 GLY A C 1
ATOM 4606 O O . GLY A 1 578 ? -6.850 -9.411 10.478 1.00 91.25 578 GLY A O 1
ATOM 4607 N N . ARG A 1 579 ? -5.884 -11.052 9.263 1.00 94.25 579 ARG A N 1
ATOM 4608 C CA . ARG A 1 579 ? -5.955 -10.408 7.953 1.00 94.25 579 ARG A CA 1
ATOM 4609 C C . ARG A 1 579 ? -6.495 -11.404 6.942 1.00 94.25 579 ARG A C 1
ATOM 4611 O O . ARG A 1 579 ? -6.004 -12.528 6.877 1.00 94.25 579 ARG A O 1
ATOM 4618 N N . PHE A 1 580 ? -7.441 -11.001 6.111 1.00 96.31 580 PHE A N 1
ATOM 4619 C CA . PHE A 1 580 ? -7.674 -11.665 4.836 1.00 96.31 580 PHE A CA 1
ATOM 4620 C C . PHE A 1 580 ? -6.950 -10.885 3.746 1.00 96.31 580 PHE A C 1
ATOM 4622 O O . PHE A 1 580 ? -7.075 -9.665 3.656 1.00 96.31 580 PHE A O 1
ATOM 4629 N N . ILE A 1 581 ? -6.180 -11.594 2.928 1.00 97.12 581 ILE A N 1
ATOM 4630 C CA . ILE A 1 581 ? -5.632 -11.052 1.686 1.00 97.12 581 ILE A CA 1
ATOM 4631 C C . ILE A 1 581 ? -6.494 -11.622 0.577 1.00 97.12 581 ILE A C 1
ATOM 4633 O O . ILE A 1 581 ? -6.419 -12.815 0.274 1.00 97.12 581 ILE A O 1
ATOM 4637 N N . VAL A 1 582 ? -7.347 -10.775 0.022 1.00 97.25 582 VAL A N 1
ATOM 4638 C CA . VAL A 1 582 ? -8.320 -11.167 -0.989 1.00 97.25 582 VAL A CA 1
ATOM 4639 C C . VAL A 1 582 ? -7.736 -10.856 -2.356 1.00 97.25 582 VAL A C 1
ATOM 4641 O O . VAL A 1 582 ? -7.473 -9.698 -2.666 1.00 97.25 582 VAL A O 1
ATOM 4644 N N . GLN A 1 583 ? -7.532 -11.892 -3.160 1.00 97.31 583 GLN A N 1
ATOM 4645 C CA . GLN A 1 583 ? -7.109 -11.807 -4.554 1.00 97.31 583 GLN A CA 1
ATOM 4646 C C . GLN A 1 583 ? -8.328 -11.693 -5.489 1.00 97.31 583 GLN A C 1
ATOM 4648 O O . GLN A 1 583 ? -9.435 -12.094 -5.110 1.00 97.31 583 GLN A O 1
ATOM 4653 N N . PRO A 1 584 ? -8.156 -11.215 -6.732 1.00 95.62 584 PRO A N 1
ATOM 4654 C CA . PRO A 1 584 ? -9.193 -11.341 -7.754 1.00 95.62 584 PRO A CA 1
ATOM 4655 C C . PRO A 1 584 ? -9.592 -12.813 -7.970 1.00 95.62 584 PRO A C 1
ATOM 4657 O O . PRO A 1 584 ? -8.724 -13.689 -7.991 1.00 95.62 584 PRO A O 1
ATOM 4660 N N . GLY A 1 585 ? -10.886 -13.097 -8.173 1.00 92.62 585 GLY A N 1
ATOM 4661 C CA . GLY A 1 585 ? -11.397 -14.464 -8.398 1.00 92.62 585 GLY A CA 1
ATOM 4662 C C . GLY A 1 585 ? -10.661 -15.224 -9.509 1.00 92.62 585 GLY A C 1
ATOM 4663 O O . GLY A 1 585 ? -10.270 -16.379 -9.333 1.00 92.62 585 GLY A O 1
ATOM 4664 N N . ALA A 1 586 ? -10.325 -14.518 -10.595 1.00 90.38 586 ALA A N 1
ATOM 4665 C CA . ALA A 1 586 ? -9.621 -15.061 -11.759 1.00 90.38 586 ALA A CA 1
ATOM 4666 C C . ALA A 1 586 ? -8.257 -15.711 -11.446 1.00 90.38 586 ALA A C 1
ATOM 4668 O O . ALA A 1 586 ? -7.767 -16.506 -12.248 1.00 90.38 586 ALA A O 1
ATOM 4669 N N . VAL A 1 587 ? -7.640 -15.415 -10.294 1.00 92.31 587 VAL A N 1
ATOM 4670 C CA . VAL A 1 587 ? -6.355 -16.008 -9.891 1.00 92.31 587 VAL A CA 1
ATOM 4671 C C . VAL A 1 587 ? -6.456 -17.527 -9.696 1.00 92.31 587 VAL A C 1
ATOM 4673 O O . VAL A 1 587 ? -5.495 -18.234 -9.990 1.00 92.31 587 VAL A O 1
ATOM 4676 N N . ARG A 1 588 ? -7.606 -18.063 -9.253 1.00 88.50 588 ARG A N 1
ATOM 4677 C CA . ARG A 1 588 ? -7.776 -19.512 -8.995 1.00 88.50 588 ARG A CA 1
ATOM 4678 C C . ARG A 1 588 ? -7.666 -20.372 -10.246 1.00 88.50 588 ARG A C 1
ATOM 4680 O O . ARG A 1 588 ? -7.132 -21.475 -10.188 1.00 88.50 588 ARG A O 1
ATOM 4687 N N . SER A 1 589 ? -8.180 -19.868 -11.361 1.00 88.44 589 SER A N 1
ATOM 4688 C CA . SER A 1 589 ? -8.194 -20.551 -12.655 1.00 88.44 589 SER A CA 1
ATOM 4689 C C . SER A 1 589 ? -7.027 -20.140 -13.556 1.00 88.44 589 SER A C 1
ATOM 4691 O O . SER A 1 589 ? -7.038 -20.443 -14.751 1.00 88.44 589 SER A O 1
ATOM 4693 N N . LEU A 1 590 ? -6.047 -19.400 -13.028 1.00 91.50 590 LEU A N 1
ATOM 4694 C CA . LEU A 1 590 ? -4.972 -18.816 -13.818 1.00 91.50 590 LEU A CA 1
ATOM 4695 C C . LEU A 1 590 ? -3.912 -19.865 -14.198 1.00 91.50 590 LEU A C 1
ATOM 4697 O O . LEU A 1 590 ? -3.211 -20.416 -13.354 1.00 91.50 590 LEU A O 1
ATOM 4701 N N . CYS A 1 591 ? -3.763 -20.093 -15.498 1.00 92.69 591 CYS A N 1
ATOM 4702 C CA . CYS A 1 591 ? -2.731 -20.900 -16.128 1.00 92.69 591 CYS A CA 1
ATOM 4703 C C . CYS A 1 591 ? -1.964 -19.989 -17.087 1.00 92.69 591 CYS A C 1
ATOM 4705 O O . CYS A 1 591 ? -2.482 -19.607 -18.142 1.00 92.69 591 CYS A O 1
ATOM 4707 N N . LEU A 1 592 ? -0.762 -19.586 -16.668 1.00 92.06 592 LEU A N 1
ATOM 4708 C CA . LEU A 1 592 ? 0.048 -18.593 -17.366 1.00 92.06 592 LEU A CA 1
ATOM 4709 C C . LEU A 1 592 ? 0.983 -19.230 -18.383 1.00 92.06 592 LEU A C 1
ATOM 4711 O O . LEU A 1 592 ? 1.707 -20.174 -18.071 1.00 92.06 592 LEU A O 1
ATOM 4715 N N . HIS A 1 593 ? 1.035 -18.631 -19.569 1.00 93.56 593 HIS A N 1
ATOM 4716 C CA . HIS A 1 593 ? 2.082 -18.877 -20.550 1.00 93.56 593 HIS A CA 1
ATOM 4717 C C . HIS A 1 593 ? 2.928 -17.614 -20.733 1.00 93.56 593 HIS A C 1
ATOM 4719 O O . HIS A 1 593 ? 2.401 -16.549 -21.057 1.00 93.56 593 HIS A O 1
ATOM 4725 N N . GLU A 1 594 ? 4.235 -17.715 -20.496 1.00 92.62 594 GLU A N 1
ATOM 4726 C CA . GLU A 1 594 ? 5.154 -16.584 -20.633 1.00 92.62 594 GLU A CA 1
ATOM 4727 C C . GLU A 1 594 ? 5.642 -16.442 -22.078 1.00 92.62 594 GLU A C 1
ATOM 4729 O O . GLU A 1 594 ? 6.078 -17.407 -22.702 1.00 92.62 594 GLU A O 1
ATOM 4734 N N . ILE A 1 595 ? 5.567 -15.222 -22.608 1.00 94.62 595 ILE A N 1
ATOM 4735 C CA . ILE A 1 595 ? 5.938 -14.876 -23.976 1.00 94.62 595 ILE A CA 1
ATOM 4736 C C . ILE A 1 595 ? 6.907 -13.702 -23.935 1.00 94.62 595 ILE A C 1
ATOM 4738 O O . ILE A 1 595 ? 6.558 -12.601 -23.509 1.00 94.62 595 ILE A O 1
ATOM 4742 N N . ASN A 1 596 ? 8.108 -13.905 -24.471 1.00 93.12 596 ASN A N 1
ATOM 4743 C CA . ASN A 1 596 ? 8.973 -12.798 -24.852 1.00 93.12 596 ASN A CA 1
ATOM 4744 C C . ASN A 1 596 ? 8.551 -12.303 -26.244 1.00 93.12 596 ASN A C 1
ATOM 4746 O O . ASN A 1 596 ? 8.771 -12.991 -27.249 1.00 93.12 596 ASN A O 1
ATOM 4750 N N . VAL A 1 597 ? 7.936 -11.115 -26.288 1.00 95.19 597 VAL A N 1
ATOM 4751 C CA . VAL A 1 597 ? 7.301 -10.566 -27.497 1.00 95.19 597 VAL A CA 1
ATOM 4752 C C . VAL A 1 597 ? 8.303 -10.390 -28.636 1.00 95.19 597 VAL A C 1
ATOM 4754 O O . VAL A 1 597 ? 7.938 -10.625 -29.783 1.00 95.19 597 VAL A O 1
ATOM 4757 N N . ASP A 1 598 ? 9.561 -10.051 -28.342 1.00 90.69 598 ASP A N 1
ATOM 4758 C CA . ASP A 1 598 ? 10.612 -9.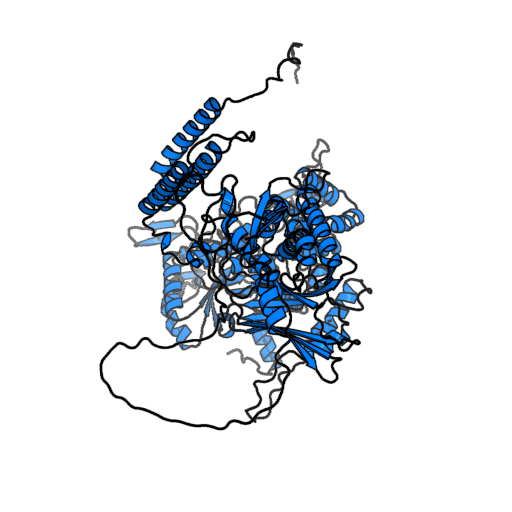890 -29.353 1.00 90.69 598 ASP A CA 1
ATOM 4759 C C . ASP A 1 598 ? 10.892 -11.177 -30.123 1.00 90.69 598 ASP A C 1
ATOM 4761 O O . ASP A 1 598 ? 11.038 -11.153 -31.343 1.00 90.69 598 ASP A O 1
ATOM 4765 N N . SER A 1 599 ? 10.966 -12.292 -29.399 1.00 90.44 599 SER A N 1
ATOM 4766 C CA . SER A 1 599 ? 11.324 -13.603 -29.949 1.00 90.44 599 SER A CA 1
ATOM 4767 C C . SER A 1 599 ? 10.133 -14.369 -30.533 1.00 90.44 599 SER A C 1
ATOM 4769 O O . SER A 1 599 ? 10.309 -15.298 -31.323 1.00 90.44 599 SER A O 1
ATOM 4771 N N . PHE A 1 600 ? 8.905 -13.991 -30.168 1.00 93.62 600 PHE A N 1
ATOM 4772 C CA . PHE A 1 600 ? 7.718 -14.763 -30.511 1.00 93.62 600 PHE A CA 1
ATOM 4773 C C . PHE A 1 600 ? 7.384 -14.684 -32.006 1.00 93.62 600 PHE A C 1
ATOM 4775 O O . PHE A 1 600 ? 6.948 -13.652 -32.522 1.00 93.62 600 PHE A O 1
ATOM 4782 N N . GLY A 1 601 ? 7.582 -15.800 -32.714 1.00 89.38 601 GLY A N 1
ATOM 4783 C CA . GLY A 1 601 ? 7.424 -15.850 -34.169 1.00 89.38 601 GLY A CA 1
ATOM 4784 C C . GLY A 1 601 ? 8.448 -14.982 -34.907 1.00 89.38 601 GLY A C 1
ATOM 4785 O O . GLY A 1 601 ? 8.163 -14.495 -36.006 1.00 89.38 601 GLY A O 1
ATOM 4786 N N . ALA A 1 602 ? 9.602 -14.734 -34.284 1.00 89.81 602 ALA A N 1
ATOM 4787 C CA . ALA A 1 602 ? 10.713 -14.032 -34.900 1.00 89.81 602 ALA A CA 1
ATOM 4788 C C . ALA A 1 602 ? 11.486 -14.943 -35.866 1.00 89.81 602 ALA A C 1
ATOM 4790 O O . ALA A 1 602 ? 11.489 -16.166 -35.725 1.00 89.81 602 ALA A O 1
ATOM 4791 N N . LYS A 1 603 ? 12.163 -14.335 -36.842 1.00 89.81 603 LYS A N 1
ATOM 4792 C CA . LYS A 1 603 ? 13.155 -14.993 -37.698 1.00 89.81 603 LYS A CA 1
ATOM 4793 C C . LYS A 1 603 ? 14.521 -14.413 -37.379 1.00 89.81 603 LYS A C 1
ATOM 4795 O O . LYS A 1 603 ? 14.682 -13.191 -37.389 1.00 89.81 603 LYS A O 1
ATOM 4800 N N . TYR A 1 604 ? 15.477 -15.285 -37.095 1.00 83.88 604 TYR A N 1
ATOM 4801 C CA . TYR A 1 604 ? 16.837 -14.895 -36.753 1.00 83.88 604 TYR A CA 1
ATOM 4802 C C . TYR A 1 604 ? 17.738 -14.919 -37.987 1.00 83.88 604 TYR A C 1
ATOM 4804 O O . TYR A 1 604 ? 17.580 -15.776 -38.856 1.00 83.88 604 TYR A O 1
ATOM 4812 N N . ASP A 1 605 ? 18.649 -13.956 -38.071 1.00 82.62 605 ASP A N 1
ATOM 4813 C CA . ASP A 1 605 ? 19.755 -13.959 -39.020 1.00 82.62 605 ASP A CA 1
ATOM 4814 C C . ASP A 1 605 ? 21.024 -14.395 -38.280 1.00 82.62 605 ASP A C 1
ATOM 4816 O O . ASP A 1 605 ? 21.715 -13.571 -37.676 1.00 82.62 605 ASP A O 1
ATOM 4820 N N . ASP A 1 606 ? 21.330 -15.694 -38.348 1.00 82.44 606 ASP A N 1
ATOM 4821 C CA . ASP A 1 606 ? 22.493 -16.307 -37.690 1.00 82.44 606 ASP A CA 1
ATOM 4822 C C . ASP A 1 606 ? 23.828 -15.676 -38.126 1.00 82.44 606 ASP A C 1
ATOM 4824 O O . ASP A 1 606 ? 24.825 -15.774 -37.414 1.00 82.44 606 ASP A O 1
ATOM 4828 N N . THR A 1 607 ? 23.875 -15.027 -39.296 1.00 81.62 607 THR A N 1
ATOM 4829 C CA . THR A 1 607 ? 25.119 -14.450 -39.827 1.00 81.62 607 THR A CA 1
ATOM 4830 C C . THR A 1 607 ? 25.465 -13.096 -39.216 1.00 81.62 607 THR A C 1
ATOM 4832 O O . THR A 1 607 ? 26.644 -12.758 -39.117 1.00 81.62 607 THR A O 1
ATOM 4835 N N . HIS A 1 608 ? 24.458 -12.334 -38.783 1.00 73.31 608 HIS A N 1
ATOM 4836 C CA . HIS A 1 608 ? 24.625 -10.993 -38.213 1.00 73.31 608 HIS A CA 1
ATOM 4837 C C . HIS A 1 608 ? 24.200 -10.906 -36.743 1.00 73.31 608 HIS A C 1
ATOM 4839 O O . HIS A 1 608 ? 24.196 -9.807 -36.194 1.00 73.31 608 HIS A O 1
ATOM 4845 N N . ASP A 1 609 ? 23.828 -12.038 -36.137 1.00 75.56 609 ASP A N 1
ATOM 4846 C CA . ASP A 1 609 ? 23.386 -12.153 -34.745 1.00 75.56 609 ASP A CA 1
ATOM 4847 C C . ASP A 1 609 ? 22.276 -11.144 -34.388 1.00 75.56 609 ASP A C 1
ATOM 4849 O O . ASP A 1 609 ? 22.345 -10.409 -33.404 1.00 75.56 609 ASP A O 1
ATOM 4853 N N . ARG A 1 610 ? 21.260 -11.053 -35.258 1.00 78.25 610 ARG A N 1
ATOM 4854 C CA . ARG A 1 610 ? 20.144 -10.101 -35.127 1.00 78.25 610 ARG A CA 1
ATOM 4855 C C . ARG A 1 610 ? 18.836 -10.672 -35.662 1.00 78.25 610 ARG A C 1
ATOM 4857 O O . ARG A 1 610 ? 18.820 -11.629 -36.434 1.00 78.25 610 ARG A O 1
ATOM 4864 N N . PHE A 1 611 ? 17.717 -10.037 -35.324 1.00 80.12 611 PHE A N 1
ATOM 4865 C CA . PHE A 1 611 ? 16.422 -10.409 -35.893 1.00 80.12 611 PHE A CA 1
ATOM 4866 C C . PHE A 1 611 ? 16.309 -9.962 -37.358 1.00 80.12 611 PHE A C 1
ATOM 4868 O O . PHE A 1 611 ? 16.335 -8.768 -37.651 1.00 80.12 611 PHE A O 1
ATOM 4875 N N . ALA A 1 612 ? 16.106 -10.914 -38.272 1.00 82.44 612 ALA A N 1
ATOM 4876 C CA . ALA A 1 612 ? 15.655 -10.628 -39.636 1.00 82.44 612 ALA A CA 1
ATOM 4877 C C . ALA A 1 612 ? 14.195 -10.148 -39.642 1.00 82.44 612 ALA A C 1
ATOM 4879 O O . ALA A 1 612 ? 13.815 -9.271 -40.413 1.00 82.44 612 ALA A O 1
ATOM 4880 N N . GLU A 1 613 ? 13.374 -10.724 -38.763 1.00 87.19 613 GLU A N 1
ATOM 4881 C CA . GLU A 1 613 ? 11.984 -10.335 -38.547 1.00 87.19 613 GLU A CA 1
ATOM 4882 C C . GLU A 1 613 ? 11.662 -10.473 -37.056 1.00 87.19 613 GLU A C 1
ATOM 4884 O O . GLU A 1 613 ? 11.781 -11.564 -36.501 1.00 87.19 613 GLU A O 1
ATOM 4889 N N . ARG A 1 614 ? 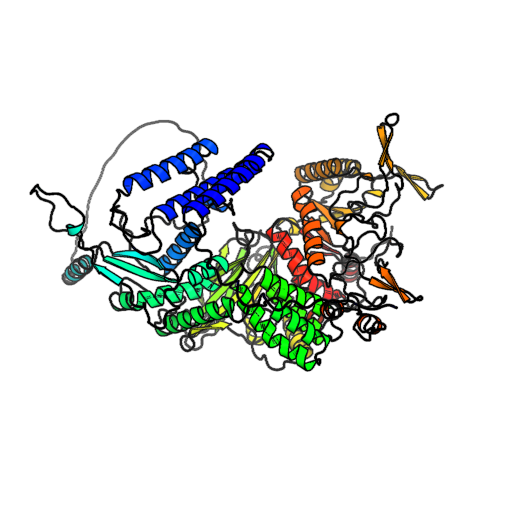11.248 -9.390 -36.392 1.00 89.75 614 ARG A N 1
ATOM 4890 C CA . ARG A 1 614 ? 10.939 -9.395 -34.952 1.00 89.75 614 ARG A CA 1
ATOM 4891 C C . ARG A 1 614 ? 9.530 -9.934 -34.679 1.00 89.75 614 ARG A C 1
ATOM 4893 O O . ARG A 1 614 ? 8.637 -9.882 -35.535 1.00 89.75 614 ARG A O 1
ATOM 4900 N N . GLY A 1 615 ? 9.314 -10.460 -33.479 1.00 94.00 615 GLY A N 1
ATOM 4901 C CA . GLY A 1 615 ? 7.979 -10.679 -32.936 1.00 94.00 615 GLY A CA 1
ATOM 4902 C C . GLY A 1 615 ? 7.232 -9.360 -32.671 1.00 94.00 615 GLY A C 1
ATOM 4903 O O . GLY A 1 615 ? 7.829 -8.287 -32.594 1.00 94.00 615 GLY A O 1
ATOM 4904 N N . THR A 1 616 ? 5.900 -9.416 -32.596 1.00 95.69 616 THR A N 1
ATOM 4905 C CA . THR A 1 616 ? 5.036 -8.240 -32.367 1.00 95.69 616 THR A CA 1
ATOM 4906 C C . THR A 1 616 ? 3.775 -8.629 -31.601 1.00 95.69 616 THR A C 1
ATOM 4908 O O . THR A 1 616 ? 3.374 -9.796 -31.611 1.00 95.69 616 THR A O 1
ATOM 4911 N N . PHE A 1 617 ? 3.077 -7.650 -31.016 1.00 97.81 617 PHE A N 1
ATOM 4912 C CA . PHE A 1 617 ? 1.762 -7.887 -30.402 1.00 97.81 617 PHE A CA 1
ATOM 4913 C C . PHE A 1 617 ? 0.745 -8.486 -31.386 1.00 97.81 617 PHE A C 1
ATOM 4915 O O . PHE A 1 617 ? -0.087 -9.301 -30.994 1.00 97.81 617 PHE A O 1
ATOM 4922 N N . THR A 1 618 ? 0.837 -8.144 -32.676 1.00 97.25 618 THR A N 1
ATOM 4923 C CA . THR A 1 618 ? -0.021 -8.719 -33.724 1.00 97.25 618 THR A CA 1
ATOM 4924 C C . THR A 1 618 ? 0.181 -10.229 -33.847 1.00 97.25 618 THR A C 1
ATOM 4926 O O . THR A 1 618 ? -0.802 -10.967 -33.853 1.00 97.25 618 THR A O 1
ATOM 4929 N N . LYS A 1 619 ? 1.433 -10.703 -33.860 1.00 97.19 619 LYS A N 1
ATOM 4930 C CA . LYS A 1 619 ? 1.744 -12.141 -33.931 1.00 97.19 619 LYS A CA 1
ATOM 4931 C C . LYS A 1 619 ? 1.258 -12.898 -32.696 1.00 97.19 619 LYS A C 1
ATOM 4933 O O . LYS A 1 619 ? 0.760 -14.013 -32.815 1.00 97.19 619 LYS A O 1
ATOM 4938 N N . VAL A 1 620 ? 1.369 -12.288 -31.512 1.00 97.94 620 VAL A N 1
ATOM 4939 C CA . VAL A 1 620 ? 0.810 -12.861 -30.274 1.00 97.94 620 VAL A CA 1
ATOM 4940 C C . VAL A 1 620 ? -0.712 -12.976 -30.386 1.00 97.94 620 VAL A C 1
ATOM 4942 O O . VAL A 1 620 ? -1.270 -14.041 -30.123 1.00 97.94 620 VAL A O 1
ATOM 4945 N N . LYS A 1 621 ? -1.382 -11.918 -30.861 1.00 98.00 621 LYS A N 1
ATOM 4946 C CA . LYS A 1 621 ? -2.839 -11.885 -31.055 1.00 98.00 621 LYS A CA 1
ATOM 4947 C C . LYS A 1 621 ? -3.321 -12.997 -31.989 1.00 98.00 621 LYS A C 1
ATOM 4949 O O . LYS A 1 621 ? -4.290 -13.679 -31.677 1.00 98.00 621 LYS A O 1
ATOM 4954 N N . GLU A 1 622 ? -2.620 -13.224 -33.099 1.00 97.56 622 GLU A N 1
ATOM 4955 C CA . GLU A 1 622 ? -2.924 -14.289 -34.070 1.00 97.56 622 GLU A CA 1
ATOM 4956 C C . GLU A 1 622 ? -2.856 -15.708 -33.474 1.00 97.56 622 GLU A C 1
ATOM 4958 O O . GLU A 1 622 ? -3.410 -16.648 -34.044 1.00 97.56 622 GLU A O 1
ATOM 4963 N N . LYS A 1 623 ? -2.199 -15.882 -32.320 1.00 97.62 623 LYS A N 1
ATOM 4964 C CA . LYS A 1 623 ? -2.057 -17.166 -31.621 1.00 97.62 623 LYS A CA 1
ATOM 4965 C C . LYS A 1 623 ? -2.933 -17.301 -30.374 1.00 97.62 623 LYS A C 1
ATOM 4967 O O . LYS A 1 623 ? -2.916 -18.367 -29.764 1.00 97.62 623 LYS A O 1
ATOM 4972 N N . LEU A 1 624 ? -3.750 -16.303 -30.025 1.00 97.44 624 LEU A N 1
ATOM 4973 C CA . LEU A 1 624 ? -4.621 -16.355 -28.840 1.00 97.44 624 LEU A CA 1
ATOM 4974 C C . LEU A 1 624 ? -5.520 -17.594 -28.808 1.00 97.44 624 LEU A C 1
ATOM 4976 O O . LEU A 1 624 ? -5.542 -18.312 -27.811 1.00 97.44 624 LEU A O 1
ATOM 4980 N N . THR A 1 625 ? -6.188 -17.900 -29.923 1.00 97.00 625 THR A N 1
ATOM 4981 C CA . THR A 1 625 ? -7.083 -19.062 -30.001 1.00 97.00 625 THR A CA 1
ATOM 4982 C C . THR A 1 625 ? -6.324 -20.362 -29.778 1.00 97.00 625 THR A C 1
ATOM 4984 O O . THR A 1 625 ? -6.811 -21.239 -29.073 1.00 97.00 625 THR A O 1
ATOM 4987 N N . HIS A 1 626 ? -5.099 -20.461 -30.301 1.00 96.88 626 HIS A N 1
ATOM 4988 C CA . HIS A 1 626 ? -4.240 -21.614 -30.055 1.00 96.88 626 HIS A CA 1
ATOM 4989 C C . HIS A 1 626 ? -3.918 -21.765 -28.562 1.00 96.88 626 HIS A C 1
ATOM 4991 O O . HIS A 1 626 ? -4.054 -22.859 -28.018 1.00 96.88 626 HIS A O 1
ATOM 4997 N N . PHE A 1 627 ? -3.548 -20.683 -27.872 1.00 96.25 627 PHE A N 1
ATOM 4998 C CA . PHE A 1 627 ? -3.295 -20.729 -26.429 1.00 96.25 627 PHE A CA 1
ATOM 4999 C C . PHE A 1 627 ? -4.537 -21.157 -25.643 1.00 96.25 627 PHE A C 1
ATOM 5001 O O . PHE A 1 627 ? -4.455 -22.096 -24.849 1.00 96.25 627 PHE A O 1
ATOM 5008 N N . LYS A 1 628 ? -5.701 -20.561 -25.928 1.00 94.94 628 LYS A N 1
ATOM 5009 C CA . LYS A 1 628 ? -6.960 -20.916 -25.259 1.00 94.94 628 LYS A CA 1
ATOM 5010 C C . LYS A 1 628 ? -7.324 -22.387 -25.471 1.00 94.94 628 LYS A C 1
ATOM 5012 O O . LYS A 1 628 ? -7.684 -23.065 -24.513 1.00 94.94 628 LYS A O 1
ATOM 5017 N N . THR A 1 629 ? -7.165 -22.917 -26.690 1.00 96.44 629 THR A N 1
ATOM 5018 C CA . THR A 1 629 ? -7.422 -24.344 -26.972 1.00 96.44 629 THR A CA 1
ATOM 5019 C C . THR A 1 629 ? -6.483 -25.296 -26.229 1.00 96.44 629 THR A C 1
ATOM 5021 O O . THR A 1 629 ? -6.845 -26.448 -26.021 1.00 96.44 629 THR A O 1
ATOM 5024 N N . ASN A 1 630 ? -5.314 -24.821 -25.786 1.00 95.25 630 ASN A N 1
ATOM 5025 C CA . ASN A 1 630 ? -4.369 -25.582 -24.964 1.00 95.25 630 ASN A CA 1
ATOM 5026 C C . ASN A 1 630 ? -4.567 -25.367 -23.450 1.00 95.25 630 ASN A C 1
ATOM 5028 O O . ASN A 1 630 ? -3.711 -25.757 -22.661 1.00 95.25 630 ASN A O 1
ATOM 5032 N N . GLY A 1 631 ? -5.670 -24.739 -23.028 1.00 94.62 631 GLY A N 1
ATOM 5033 C CA . GLY A 1 631 ? -5.989 -24.531 -21.612 1.00 94.62 631 GLY A CA 1
ATOM 5034 C C . GLY A 1 631 ? -5.261 -23.355 -20.956 1.00 94.62 631 GLY A C 1
ATOM 5035 O O . GLY A 1 631 ? -5.371 -23.175 -19.746 1.00 94.62 631 GLY A O 1
ATOM 5036 N N . VAL A 1 632 ? -4.549 -22.531 -21.731 1.00 96.38 632 VAL A N 1
ATOM 5037 C CA . VAL A 1 632 ? -3.948 -21.292 -21.223 1.00 96.38 632 VAL A CA 1
ATOM 5038 C C . VAL A 1 632 ? -5.059 -20.278 -20.953 1.00 96.38 632 VAL A C 1
ATOM 5040 O O . VAL A 1 632 ? -5.853 -19.959 -21.841 1.00 96.38 632 VAL A O 1
ATOM 5043 N N . THR A 1 633 ? -5.107 -19.757 -19.729 1.00 96.62 633 THR A N 1
ATOM 5044 C CA . THR A 1 633 ? -6.096 -18.750 -19.304 1.00 96.62 633 THR A CA 1
ATOM 5045 C C . THR A 1 633 ? -5.471 -17.374 -19.095 1.00 96.62 633 THR A C 1
ATOM 5047 O O . THR A 1 633 ? -6.201 -16.395 -18.962 1.00 96.62 633 THR A O 1
ATOM 5050 N N . GLY A 1 634 ? -4.139 -17.255 -19.148 1.00 97.12 634 GLY A N 1
ATOM 5051 C CA . GLY A 1 634 ? -3.460 -15.964 -19.196 1.00 97.12 634 GLY A CA 1
ATOM 5052 C C . GLY A 1 634 ? -2.100 -15.998 -19.895 1.00 97.12 634 GLY A C 1
ATOM 5053 O O . GLY A 1 634 ? -1.410 -17.014 -19.909 1.00 97.12 634 GLY A O 1
ATOM 5054 N N . LEU A 1 635 ? -1.700 -14.868 -20.472 1.00 97.81 635 LEU A N 1
ATOM 5055 C CA . LEU A 1 635 ? -0.401 -14.654 -21.105 1.00 97.81 635 LEU A CA 1
ATOM 5056 C C . LEU A 1 635 ? 0.413 -13.650 -20.294 1.00 97.81 635 LEU A C 1
ATOM 5058 O O . LEU A 1 635 ? -0.071 -12.559 -20.009 1.00 97.81 635 LEU A O 1
ATOM 5062 N N . CYS A 1 636 ? 1.655 -13.998 -19.965 1.00 96.62 636 CYS A N 1
ATOM 5063 C CA . CYS A 1 636 ? 2.610 -13.085 -19.345 1.00 96.62 636 CYS A CA 1
ATOM 5064 C C . CYS A 1 636 ? 3.565 -12.547 -20.413 1.00 96.62 636 CYS A C 1
ATOM 5066 O O . CYS A 1 636 ? 4.366 -13.301 -20.958 1.00 96.62 636 CYS A O 1
ATOM 5068 N N . LEU A 1 637 ? 3.477 -11.258 -20.730 1.00 97.00 637 LEU A N 1
ATOM 5069 C CA . LEU A 1 637 ? 4.202 -10.636 -21.832 1.00 97.00 637 LEU A CA 1
ATOM 5070 C C . LEU A 1 637 ? 5.440 -9.885 -21.327 1.00 97.00 637 LEU A C 1
ATOM 5072 O O . LEU A 1 637 ? 5.320 -8.889 -20.609 1.00 97.00 637 LEU A O 1
ATOM 5076 N N . ALA A 1 638 ? 6.622 -10.321 -21.758 1.00 93.88 638 ALA A N 1
ATOM 5077 C CA . ALA A 1 638 ? 7.896 -9.650 -21.512 1.00 93.88 638 ALA A CA 1
ATOM 5078 C C . ALA A 1 638 ? 8.336 -8.790 -22.711 1.00 93.88 638 ALA A C 1
ATOM 5080 O O . ALA A 1 638 ? 7.999 -9.084 -23.860 1.00 93.88 638 ALA A O 1
ATOM 5081 N N . GLY A 1 639 ? 9.109 -7.730 -22.441 1.00 91.75 639 GLY A N 1
ATOM 5082 C CA . GLY A 1 639 ? 9.608 -6.797 -23.466 1.00 91.75 639 GLY A CA 1
ATOM 5083 C C . GLY A 1 639 ? 8.590 -5.746 -23.928 1.00 91.75 639 GLY A C 1
ATOM 5084 O O . GLY A 1 639 ? 8.769 -5.115 -24.968 1.00 91.75 639 GLY A O 1
ATOM 5085 N N . CYS A 1 640 ? 7.515 -5.543 -23.162 1.00 95.69 640 CYS A N 1
ATOM 5086 C CA . CYS A 1 640 ? 6.428 -4.634 -23.530 1.00 95.69 640 CYS A CA 1
ATOM 5087 C C . CYS A 1 640 ? 6.735 -3.156 -23.262 1.00 95.69 640 CYS A C 1
ATOM 5089 O O . CYS A 1 640 ? 6.101 -2.294 -23.869 1.00 95.69 640 CYS A O 1
ATOM 5091 N N . GLN A 1 641 ? 7.659 -2.853 -22.347 1.00 95.88 641 GLN A N 1
ATOM 5092 C CA . GLN A 1 641 ? 7.940 -1.487 -21.897 1.00 95.88 641 GLN A CA 1
ATOM 5093 C C . GLN A 1 641 ? 8.850 -0.744 -22.887 1.00 95.88 641 GLN A C 1
ATOM 5095 O O . GLN A 1 641 ? 9.736 -1.336 -23.508 1.00 95.88 641 GLN A O 1
ATOM 5100 N N . ALA A 1 642 ? 8.631 0.562 -23.046 1.00 94.94 642 ALA A N 1
ATOM 5101 C CA . ALA A 1 642 ? 9.410 1.399 -23.949 1.00 94.94 642 ALA A CA 1
ATOM 5102 C C . ALA A 1 642 ? 10.899 1.353 -23.595 1.00 94.94 642 ALA A C 1
ATOM 5104 O O . ALA A 1 642 ? 11.281 1.480 -22.431 1.00 94.94 642 ALA A O 1
ATOM 5105 N N . ARG A 1 643 ? 11.735 1.197 -24.621 1.00 91.56 643 ARG A N 1
ATOM 5106 C CA . ARG A 1 643 ? 13.186 1.020 -24.511 1.00 91.56 643 ARG A CA 1
ATOM 5107 C C . ARG A 1 643 ? 13.929 2.002 -25.405 1.00 91.56 643 ARG A C 1
ATOM 5109 O O . ARG A 1 643 ? 13.315 2.764 -26.153 1.00 91.56 643 ARG A O 1
ATOM 5116 N N . ASN A 1 644 ? 15.255 2.026 -25.302 1.00 89.38 644 ASN A N 1
ATOM 5117 C CA . ASN A 1 644 ? 16.090 3.027 -25.966 1.00 89.38 644 ASN A CA 1
ATOM 5118 C C . ASN A 1 644 ? 16.277 2.754 -27.473 1.00 89.38 644 ASN A C 1
ATOM 5120 O O . ASN A 1 644 ? 17.393 2.529 -27.939 1.00 89.38 644 ASN A O 1
ATOM 5124 N N . ASN A 1 645 ? 15.176 2.769 -28.235 1.00 88.50 645 ASN A N 1
ATOM 5125 C CA . ASN A 1 645 ? 15.175 2.533 -29.680 1.00 88.50 645 ASN A CA 1
ATOM 5126 C C . ASN A 1 645 ? 15.638 3.743 -30.520 1.00 88.50 645 ASN A C 1
ATOM 5128 O O . ASN A 1 645 ? 15.714 3.644 -31.745 1.00 88.50 645 ASN A O 1
ATOM 5132 N N . GLY A 1 646 ? 15.961 4.870 -29.877 1.00 84.50 646 GLY A N 1
ATOM 5133 C CA . GLY A 1 646 ? 16.357 6.114 -30.538 1.00 84.50 646 GLY A CA 1
ATOM 5134 C C . GLY A 1 646 ? 15.227 6.768 -31.340 1.00 84.50 646 GLY A C 1
ATOM 5135 O O . GLY A 1 646 ? 14.043 6.491 -31.127 1.00 84.50 646 GLY A O 1
ATOM 5136 N N . LYS A 1 647 ? 15.579 7.690 -32.241 1.00 84.12 647 LYS A N 1
ATOM 5137 C CA . LYS A 1 647 ? 14.601 8.412 -33.062 1.00 84.12 647 LYS A CA 1
ATOM 5138 C C . LYS A 1 647 ? 13.924 7.471 -34.057 1.00 84.12 647 LYS A C 1
ATOM 5140 O O . LYS A 1 647 ? 14.569 6.645 -34.700 1.00 84.12 647 LYS A O 1
ATOM 5145 N N . VAL A 1 648 ? 12.617 7.656 -34.233 1.00 83.50 648 VAL A N 1
ATOM 5146 C CA . VAL A 1 648 ? 11.853 6.985 -35.288 1.00 83.50 648 VAL A CA 1
ATOM 5147 C C . VAL A 1 648 ? 11.896 7.838 -36.550 1.00 83.50 648 VAL A C 1
ATOM 5149 O O . VAL A 1 648 ? 11.564 9.026 -36.528 1.00 83.50 648 VAL A O 1
ATOM 5152 N N . SER A 1 649 ? 12.292 7.230 -37.659 1.00 82.31 649 SER A N 1
ATOM 5153 C CA . SER A 1 649 ? 12.197 7.808 -38.994 1.00 82.31 649 SER A CA 1
ATOM 5154 C C . SER A 1 649 ? 11.168 7.029 -39.805 1.00 82.31 649 SER A C 1
ATOM 5156 O O . SER A 1 649 ? 11.173 5.801 -39.837 1.00 82.31 649 SER A O 1
ATOM 5158 N N . TYR A 1 650 ? 10.233 7.746 -40.424 1.00 78.06 650 TYR A N 1
ATOM 5159 C CA . TYR A 1 650 ? 9.192 7.129 -41.237 1.00 78.06 650 TYR A CA 1
ATOM 5160 C C . TYR A 1 650 ? 9.609 7.145 -42.704 1.00 78.06 650 TYR A C 1
ATOM 5162 O O . TYR A 1 650 ? 9.761 8.216 -43.300 1.00 78.06 650 TYR A O 1
ATOM 5170 N N . SER A 1 651 ? 9.773 5.965 -43.299 1.00 72.31 651 SER A N 1
ATOM 5171 C CA . SER A 1 651 ? 10.055 5.849 -44.725 1.00 72.31 651 SER A CA 1
ATOM 5172 C C . SER A 1 651 ? 8.745 5.775 -45.506 1.00 72.31 651 SER A C 1
ATOM 5174 O O . SER A 1 651 ? 8.107 4.726 -45.580 1.00 72.31 651 SER A O 1
ATOM 5176 N N . ARG A 1 652 ? 8.341 6.888 -46.139 1.00 62.78 652 ARG A N 1
ATOM 5177 C CA . ARG A 1 652 ? 7.131 6.930 -46.990 1.00 62.78 652 ARG A CA 1
ATOM 5178 C C . ARG A 1 652 ? 7.159 5.915 -48.138 1.00 62.78 652 ARG A C 1
ATOM 5180 O O . ARG A 1 652 ? 6.097 5.543 -48.619 1.00 62.78 652 ARG A O 1
ATOM 5187 N N . SER A 1 653 ? 8.341 5.505 -48.595 1.00 55.75 653 SER A N 1
ATOM 5188 C CA . SER A 1 653 ? 8.509 4.551 -49.696 1.00 55.75 653 SER A CA 1
ATOM 5189 C C . SER A 1 653 ? 8.409 3.087 -49.260 1.00 55.75 653 SER A C 1
ATOM 5191 O O . SER A 1 653 ? 8.041 2.258 -50.085 1.00 55.75 653 SER A O 1
ATOM 5193 N N . ALA A 1 654 ? 8.712 2.768 -47.997 1.00 60.34 654 ALA A N 1
ATOM 5194 C CA . ALA A 1 654 ? 8.628 1.406 -47.459 1.00 60.34 654 ALA A CA 1
ATOM 5195 C C . ALA A 1 654 ? 7.372 1.166 -46.602 1.00 60.34 654 ALA A C 1
ATOM 5197 O O . ALA A 1 654 ? 7.011 0.022 -46.370 1.00 60.34 654 ALA A O 1
ATOM 5198 N N . GLY A 1 655 ? 6.706 2.223 -46.122 1.00 64.56 655 GLY A N 1
ATOM 5199 C CA . GLY A 1 655 ? 5.573 2.108 -45.195 1.00 64.56 655 GLY A CA 1
ATOM 5200 C C . GLY A 1 655 ? 5.971 1.739 -43.760 1.00 64.56 655 GLY A C 1
ATOM 5201 O O . GLY A 1 655 ? 5.107 1.737 -42.885 1.00 64.56 655 GLY A O 1
ATOM 5202 N N . ASP A 1 656 ? 7.264 1.507 -43.519 1.00 69.25 656 ASP A N 1
ATOM 5203 C CA . ASP A 1 656 ? 7.813 1.023 -42.257 1.00 69.25 656 ASP A CA 1
ATOM 5204 C C . ASP A 1 656 ? 8.512 2.124 -41.447 1.00 69.25 656 ASP A C 1
ATOM 5206 O O . ASP A 1 656 ? 9.167 3.033 -41.980 1.00 69.25 656 ASP A O 1
ATOM 5210 N N . SER A 1 657 ? 8.393 2.004 -40.124 1.00 80.31 657 SER A N 1
ATOM 5211 C CA . SER A 1 657 ? 9.151 2.787 -39.149 1.00 80.31 657 SER A CA 1
ATOM 5212 C C . SER A 1 657 ? 10.568 2.228 -39.023 1.00 80.31 657 SER A C 1
ATOM 5214 O O . SER A 1 657 ? 10.755 1.072 -38.649 1.00 80.31 657 SER A O 1
ATOM 5216 N N . GLN A 1 658 ? 11.573 3.057 -39.294 1.00 83.69 658 GLN A N 1
ATOM 5217 C CA . GLN A 1 658 ? 12.974 2.752 -39.020 1.00 83.69 658 GLN A CA 1
ATOM 5218 C C . GLN A 1 658 ? 13.390 3.387 -37.696 1.00 83.69 658 GLN A C 1
ATOM 5220 O O . GLN A 1 658 ? 13.222 4.590 -37.488 1.00 83.69 658 GLN A O 1
ATOM 5225 N N . TYR A 1 659 ? 13.948 2.569 -36.813 1.00 86.75 659 TYR A N 1
ATOM 5226 C CA . TYR A 1 659 ? 14.452 2.975 -35.506 1.00 86.75 659 TYR A CA 1
ATOM 5227 C C . TYR A 1 659 ? 15.976 3.085 -35.575 1.00 86.75 659 TYR A C 1
ATOM 5229 O O . TYR A 1 659 ? 16.613 2.257 -36.222 1.00 86.75 659 TYR A O 1
ATOM 5237 N N . GLU A 1 660 ? 16.566 4.081 -34.913 1.00 87.81 660 GLU A N 1
ATOM 5238 C CA . GLU A 1 660 ? 18.030 4.223 -34.837 1.00 87.81 660 GLU A CA 1
ATOM 5239 C C . GLU A 1 660 ? 18.693 3.039 -34.118 1.00 87.81 660 GLU A C 1
ATOM 5241 O O . GLU A 1 660 ? 19.786 2.624 -34.492 1.00 87.81 660 GLU A O 1
ATOM 5246 N N . ASN A 1 661 ? 18.022 2.480 -33.108 1.00 86.25 661 ASN A N 1
ATOM 5247 C CA . ASN A 1 661 ? 18.481 1.309 -32.369 1.00 86.25 661 ASN A CA 1
ATOM 5248 C C . ASN A 1 661 ? 17.364 0.250 -32.280 1.00 86.25 661 ASN A C 1
ATOM 5250 O O . ASN A 1 661 ? 16.710 0.108 -31.240 1.00 86.25 661 ASN A O 1
ATOM 5254 N N . PRO A 1 662 ? 17.077 -0.484 -33.367 1.00 84.88 662 PRO A N 1
ATOM 5255 C CA . PRO A 1 662 ? 15.978 -1.449 -33.392 1.00 84.88 662 PRO A CA 1
ATOM 5256 C C . PRO A 1 662 ? 16.209 -2.629 -32.437 1.00 84.88 662 PRO A C 1
ATOM 5258 O O . PRO A 1 662 ? 15.235 -3.218 -31.973 1.00 84.88 662 PRO A O 1
ATOM 5261 N N . ASP A 1 663 ? 17.469 -2.926 -32.109 1.00 85.19 663 ASP A N 1
ATOM 5262 C CA . ASP A 1 663 ? 17.904 -4.051 -31.274 1.00 85.19 663 ASP A CA 1
ATOM 5263 C C . ASP A 1 663 ? 18.165 -3.663 -29.812 1.00 85.19 663 ASP A C 1
ATOM 5265 O O . ASP A 1 663 ? 18.789 -4.415 -29.067 1.00 85.19 663 ASP A O 1
ATOM 5269 N N . ALA A 1 664 ? 17.662 -2.503 -29.375 1.00 86.31 664 ALA A N 1
ATOM 5270 C CA . ALA A 1 664 ? 17.737 -2.106 -27.975 1.00 86.31 664 ALA A CA 1
ATOM 5271 C C . ALA A 1 664 ? 17.195 -3.216 -27.060 1.00 86.31 664 ALA A C 1
ATOM 5273 O O . ALA A 1 664 ? 16.114 -3.767 -27.296 1.00 86.31 664 ALA A O 1
ATOM 5274 N N . SER A 1 665 ? 17.932 -3.504 -25.987 1.00 84.88 665 SER A N 1
ATOM 5275 C CA . SER A 1 665 ? 17.563 -4.527 -25.012 1.00 84.88 665 SER A CA 1
ATOM 5276 C C . SER A 1 665 ? 16.139 -4.297 -24.472 1.00 84.88 665 SER A C 1
ATOM 5278 O O . SER A 1 665 ? 15.816 -3.172 -24.072 1.00 84.88 665 SER A O 1
ATOM 5280 N N . PRO A 1 666 ? 15.267 -5.329 -24.409 1.00 85.62 666 PRO A N 1
ATOM 5281 C CA . PRO A 1 666 ? 13.943 -5.230 -23.773 1.00 85.62 666 PRO A CA 1
ATOM 5282 C C . PRO A 1 666 ? 14.014 -4.897 -22.276 1.00 85.62 666 PRO A C 1
ATOM 5284 O O . PRO A 1 666 ? 13.001 -4.569 -21.664 1.00 85.62 666 PRO A O 1
ATOM 5287 N N . TYR A 1 667 ? 15.209 -4.967 -21.695 1.00 80.62 667 TYR A N 1
ATOM 5288 C CA . TYR A 1 667 ? 15.481 -4.675 -20.297 1.00 80.62 667 TYR A CA 1
ATOM 5289 C C . TYR A 1 667 ? 16.064 -3.266 -20.069 1.00 80.62 667 TYR A C 1
ATOM 5291 O O . TYR A 1 667 ? 16.163 -2.804 -18.933 1.00 80.62 667 TYR A O 1
ATOM 5299 N N . ALA A 1 668 ? 16.409 -2.539 -21.137 1.00 86.62 668 ALA A N 1
ATOM 5300 C CA . ALA A 1 668 ? 16.838 -1.142 -21.081 1.00 86.62 668 ALA A CA 1
ATOM 5301 C C . ALA A 1 668 ? 15.623 -0.200 -21.182 1.00 86.62 668 ALA A C 1
ATOM 5303 O O . ALA A 1 668 ? 15.461 0.549 -22.151 1.00 86.62 668 ALA A O 1
ATOM 5304 N N . VAL A 1 669 ? 14.742 -0.269 -20.179 1.00 92.00 669 VAL A N 1
ATOM 5305 C CA . VAL A 1 669 ? 13.438 0.415 -20.166 1.00 92.00 669 VAL A CA 1
ATOM 5306 C C . VAL A 1 669 ? 13.596 1.925 -19.984 1.00 92.00 669 VAL A C 1
ATOM 5308 O O . VAL A 1 669 ? 13.901 2.410 -18.898 1.00 92.00 669 VAL A O 1
ATOM 5311 N N . THR A 1 670 ? 13.351 2.712 -21.027 1.00 94.31 670 THR A N 1
ATOM 5312 C CA . THR A 1 670 ? 13.406 4.180 -20.960 1.00 94.31 670 THR A CA 1
ATOM 5313 C C . THR A 1 670 ? 12.176 4.771 -20.282 1.00 94.31 670 THR A C 1
ATOM 5315 O O . THR A 1 670 ? 12.277 5.816 -19.637 1.00 94.31 670 THR A O 1
ATOM 5318 N N . CYS A 1 671 ? 11.019 4.110 -20.390 1.00 95.75 671 CYS A N 1
ATOM 5319 C CA . CYS A 1 671 ? 9.810 4.494 -19.673 1.00 95.75 671 CYS A CA 1
ATOM 5320 C C . CYS A 1 671 ? 8.985 3.286 -19.247 1.00 95.75 671 CYS A C 1
ATOM 5322 O O . CYS A 1 671 ? 8.452 2.570 -20.092 1.00 95.75 671 CYS A O 1
ATOM 5324 N N . ARG A 1 672 ? 8.816 3.105 -17.929 1.00 95.62 672 ARG A N 1
ATOM 5325 C CA . ARG A 1 672 ? 8.067 1.968 -17.383 1.00 95.62 672 ARG A CA 1
ATOM 5326 C C . ARG A 1 672 ? 6.580 2.022 -17.706 1.00 95.62 672 ARG A C 1
ATOM 5328 O O . ARG A 1 672 ? 5.971 0.967 -17.792 1.00 95.62 672 ARG A O 1
ATOM 5335 N N . ALA A 1 673 ? 6.018 3.215 -17.897 1.00 96.31 673 ALA A N 1
ATOM 5336 C CA . ALA A 1 673 ? 4.595 3.435 -18.173 1.00 96.31 673 ALA A CA 1
ATOM 5337 C C . ALA A 1 673 ? 4.231 3.405 -19.668 1.00 96.31 673 ALA A C 1
ATOM 5339 O O . ALA A 1 673 ? 3.059 3.462 -20.014 1.00 96.31 673 ALA A O 1
ATOM 5340 N N . SER A 1 674 ? 5.219 3.397 -20.568 1.00 96.00 674 SER A N 1
ATOM 5341 C CA . SER A 1 674 ? 4.968 3.494 -22.009 1.00 96.00 674 SER A CA 1
ATOM 5342 C C . SER A 1 674 ? 5.140 2.144 -22.688 1.00 96.00 674 SER A C 1
ATOM 5344 O O . SER A 1 674 ? 6.034 1.375 -22.341 1.00 96.00 674 SER A O 1
ATOM 5346 N N . VAL A 1 675 ? 4.309 1.889 -23.696 1.00 96.62 675 VAL A N 1
ATOM 5347 C CA . VAL A 1 675 ? 4.380 0.685 -24.528 1.00 96.62 675 VAL A CA 1
ATOM 5348 C C . VAL A 1 675 ? 5.519 0.808 -25.540 1.00 96.62 675 VAL A C 1
ATOM 5350 O O . VAL A 1 675 ? 5.797 1.883 -26.067 1.00 96.62 675 VAL A O 1
ATOM 5353 N N . CYS A 1 676 ? 6.184 -0.304 -25.823 1.00 95.31 676 CYS A N 1
ATOM 5354 C CA . CYS A 1 676 ? 7.292 -0.371 -26.758 1.00 95.31 676 CYS A CA 1
ATOM 5355 C C . CYS A 1 676 ? 6.823 -0.269 -28.219 1.00 95.31 676 CYS A C 1
ATOM 5357 O O . CYS A 1 676 ? 6.079 -1.114 -28.722 1.00 95.31 676 CYS A O 1
ATOM 5359 N N . GLU A 1 677 ? 7.286 0.766 -28.922 1.00 92.75 677 GLU A N 1
ATOM 5360 C CA . GLU A 1 677 ? 6.875 1.059 -30.301 1.00 92.75 677 GLU A CA 1
ATOM 5361 C C . GLU A 1 677 ? 7.355 0.005 -31.307 1.00 92.75 677 GLU A C 1
ATOM 5363 O O . GLU A 1 677 ? 6.599 -0.386 -32.194 1.00 92.75 677 GLU A O 1
ATOM 5368 N N . VAL A 1 678 ? 8.575 -0.521 -31.153 1.00 91.75 678 VAL A N 1
ATOM 5369 C CA . VAL A 1 678 ? 9.160 -1.459 -32.134 1.00 91.75 678 VAL A CA 1
ATOM 5370 C C . VAL A 1 678 ? 8.456 -2.827 -32.173 1.00 91.75 678 VAL A C 1
ATOM 5372 O O . VAL A 1 678 ? 8.583 -3.552 -33.154 1.00 91.75 678 VAL A O 1
ATOM 5375 N N . VAL A 1 679 ? 7.673 -3.180 -31.145 1.00 93.12 679 VAL A N 1
ATOM 5376 C CA . VAL A 1 679 ? 6.836 -4.402 -31.120 1.00 93.12 679 VAL A CA 1
ATOM 5377 C C . VAL A 1 679 ? 5.364 -4.132 -31.472 1.00 93.12 679 VAL A C 1
ATOM 5379 O O . VAL A 1 679 ? 4.528 -5.039 -31.414 1.00 93.12 679 VAL A O 1
ATOM 5382 N N . GLY A 1 680 ? 5.041 -2.900 -31.883 1.00 92.50 680 GLY A N 1
ATOM 5383 C CA . GLY A 1 680 ? 3.726 -2.493 -32.385 1.00 92.50 680 GLY A CA 1
ATOM 5384 C C . GLY A 1 680 ? 3.079 -1.322 -31.639 1.00 92.50 680 GLY A C 1
ATOM 5385 O O . GLY A 1 680 ? 2.034 -0.844 -32.082 1.00 92.50 680 GLY A O 1
ATOM 5386 N N . GLY A 1 681 ? 3.668 -0.861 -30.532 1.00 94.06 681 GLY A N 1
ATOM 5387 C CA . GLY A 1 681 ? 3.182 0.293 -29.779 1.00 94.06 681 GLY A CA 1
ATOM 5388 C C . GLY A 1 681 ? 1.798 0.096 -29.154 1.00 94.06 681 GLY A C 1
ATOM 5389 O O . GLY A 1 681 ? 1.222 -0.999 -29.146 1.00 94.06 681 GLY A O 1
ATOM 5390 N N . ARG A 1 682 ? 1.249 1.194 -28.623 1.00 95.56 682 ARG A N 1
ATOM 5391 C CA . ARG A 1 682 ? -0.020 1.198 -27.876 1.00 95.56 682 ARG A CA 1
ATOM 5392 C C . ARG A 1 682 ? -1.183 0.590 -28.659 1.00 95.56 682 ARG A C 1
ATOM 5394 O O . ARG A 1 682 ? -1.883 -0.267 -28.139 1.00 95.56 682 ARG A O 1
ATOM 5401 N N . GLY A 1 683 ? -1.383 1.007 -29.911 1.00 95.69 683 GLY A N 1
ATOM 5402 C CA . GLY A 1 683 ? -2.550 0.579 -30.691 1.00 95.69 683 GLY A CA 1
ATOM 5403 C C . GLY A 1 683 ? -2.617 -0.939 -30.882 1.00 95.69 683 GLY A C 1
ATOM 5404 O O . GLY A 1 683 ? -3.692 -1.528 -30.803 1.00 95.69 683 GLY A O 1
ATOM 5405 N N . ARG A 1 684 ? -1.465 -1.592 -31.081 1.00 96.94 684 ARG A N 1
ATOM 5406 C CA . ARG A 1 684 ? -1.403 -3.050 -31.261 1.00 96.94 684 ARG A CA 1
ATOM 5407 C C . ARG A 1 684 ? -1.527 -3.811 -29.944 1.00 96.94 684 ARG A C 1
ATOM 5409 O O . ARG A 1 684 ? -2.104 -4.897 -29.953 1.00 96.94 684 ARG A O 1
ATOM 5416 N N . LEU A 1 685 ? -1.037 -3.250 -28.838 1.00 98.06 685 LEU A N 1
ATOM 5417 C CA . LEU A 1 685 ? -1.278 -3.802 -27.504 1.00 98.06 685 LEU A CA 1
ATOM 5418 C C . LEU A 1 685 ? -2.767 -3.738 -27.146 1.00 98.06 685 LEU A C 1
ATOM 5420 O O . LEU A 1 685 ? -3.341 -4.755 -26.774 1.00 98.06 685 LEU A O 1
ATOM 5424 N N . ASP A 1 686 ? -3.403 -2.577 -27.309 1.00 97.81 686 ASP A N 1
ATOM 5425 C CA . ASP A 1 686 ? -4.818 -2.389 -26.976 1.00 97.81 686 ASP A CA 1
ATOM 5426 C C . ASP A 1 686 ? -5.708 -3.342 -27.813 1.00 97.81 686 ASP A C 1
ATOM 5428 O O . ASP A 1 686 ? -6.698 -3.887 -27.319 1.00 97.81 686 ASP A O 1
ATOM 5432 N N . ASP A 1 687 ? -5.335 -3.605 -29.073 1.00 98.19 687 ASP A N 1
ATOM 5433 C CA . ASP A 1 687 ? -5.983 -4.615 -29.920 1.00 98.19 687 ASP A CA 1
ATOM 5434 C C . ASP A 1 687 ? -5.783 -6.051 -29.411 1.00 98.19 687 ASP A C 1
ATOM 5436 O O . ASP A 1 687 ? -6.723 -6.847 -29.465 1.00 98.19 687 ASP A O 1
ATOM 5440 N N . LEU A 1 688 ? -4.577 -6.393 -28.944 1.00 98.50 688 LEU A N 1
ATOM 5441 C CA . LEU A 1 688 ? -4.277 -7.693 -28.340 1.00 98.50 688 LEU A CA 1
ATOM 5442 C C . LEU A 1 688 ? -5.098 -7.900 -27.064 1.00 98.50 688 LEU A C 1
ATOM 5444 O O . LEU A 1 688 ? -5.760 -8.924 -26.942 1.00 98.50 688 LEU A O 1
ATOM 5448 N N . VAL A 1 689 ? -5.103 -6.923 -26.156 1.00 98.31 689 VAL A N 1
ATOM 5449 C CA . VAL A 1 689 ? -5.859 -6.970 -24.894 1.00 98.31 689 VAL A CA 1
ATOM 5450 C C . VAL A 1 689 ? -7.356 -7.111 -25.162 1.00 98.31 689 VAL A C 1
ATOM 5452 O O . VAL A 1 689 ? -8.020 -7.953 -24.562 1.00 98.31 689 VAL A O 1
ATOM 5455 N N . ARG A 1 690 ? -7.906 -6.339 -26.109 1.00 98.25 690 ARG A N 1
ATOM 5456 C CA . ARG A 1 690 ? -9.327 -6.437 -26.475 1.00 98.25 690 ARG A CA 1
ATOM 5457 C C . ARG A 1 690 ? -9.689 -7.826 -26.993 1.00 98.25 690 ARG A C 1
ATOM 5459 O O . ARG A 1 690 ? -10.753 -8.337 -26.657 1.00 98.25 690 ARG A O 1
ATOM 5466 N N . GLU A 1 691 ? -8.833 -8.416 -27.820 1.00 98.44 691 GLU A N 1
ATOM 5467 C CA . GLU A 1 691 ? -9.073 -9.748 -28.371 1.00 98.44 691 GLU A CA 1
ATOM 5468 C C . GLU A 1 691 ? -8.887 -10.852 -27.325 1.00 98.44 691 GLU A C 1
ATOM 5470 O O . GLU A 1 691 ? -9.699 -11.769 -27.256 1.00 98.44 691 GLU A O 1
ATOM 5475 N N . ALA A 1 692 ? -7.884 -10.730 -26.457 1.00 97.94 692 ALA A N 1
ATOM 5476 C CA . ALA A 1 692 ? -7.669 -11.648 -25.345 1.00 97.94 692 ALA A CA 1
ATOM 5477 C C . ALA A 1 692 ? -8.876 -11.651 -24.392 1.00 97.94 692 ALA A C 1
ATOM 5479 O O . ALA A 1 692 ? -9.405 -12.714 -24.078 1.00 97.94 692 ALA A O 1
ATOM 5480 N N . ASN A 1 693 ? -9.411 -10.470 -24.063 1.00 96.12 693 ASN A N 1
ATOM 5481 C CA . ASN A 1 693 ? -10.626 -10.329 -23.260 1.00 96.12 693 ASN A CA 1
ATOM 5482 C C . ASN A 1 693 ? -11.857 -10.982 -23.905 1.00 96.12 693 ASN A C 1
ATOM 5484 O O . ASN A 1 693 ? -12.644 -11.614 -23.206 1.00 96.12 693 ASN A O 1
ATOM 5488 N N . ARG A 1 694 ? -12.023 -10.892 -25.234 1.00 97.06 694 ARG A N 1
ATOM 5489 C CA . ARG A 1 694 ? -13.112 -11.603 -25.939 1.00 97.06 694 ARG A CA 1
ATOM 5490 C C . ARG A 1 694 ? -12.995 -13.119 -25.833 1.00 97.06 694 ARG A C 1
ATOM 5492 O O . ARG A 1 694 ? -14.014 -13.801 -25.855 1.00 97.06 694 ARG A O 1
ATOM 5499 N N . GLN A 1 695 ? -11.771 -13.632 -25.750 1.00 96.62 695 GLN A N 1
ATOM 5500 C CA . GLN A 1 695 ? -11.481 -15.062 -25.641 1.00 96.62 695 GLN A CA 1
ATOM 5501 C C . GLN A 1 695 ? -11.311 -15.524 -24.184 1.00 96.62 695 GLN A C 1
ATOM 5503 O O . GLN A 1 695 ? -10.960 -16.684 -23.955 1.00 96.62 695 GLN A O 1
ATOM 5508 N N . ASP A 1 696 ? -11.564 -14.640 -23.210 1.00 95.25 696 ASP A N 1
ATOM 5509 C CA . ASP A 1 696 ? -11.348 -14.889 -21.784 1.00 95.25 696 ASP A CA 1
ATOM 5510 C C . ASP A 1 696 ? -9.920 -15.406 -21.505 1.00 95.25 696 ASP A C 1
ATOM 5512 O O . ASP A 1 696 ? -9.694 -16.470 -20.924 1.00 95.25 696 ASP A O 1
ATOM 5516 N N . VAL A 1 697 ? -8.934 -14.677 -22.031 1.00 97.50 697 VAL A N 1
ATOM 5517 C CA . VAL A 1 697 ? -7.504 -14.871 -21.778 1.00 97.50 697 VAL A CA 1
ATOM 5518 C C . VAL A 1 697 ? -6.970 -13.597 -21.139 1.00 97.50 697 VAL A C 1
ATOM 5520 O O . VAL A 1 697 ? -7.067 -12.522 -21.724 1.00 97.50 697 VAL A O 1
ATOM 5523 N N . LYS A 1 698 ? -6.389 -13.720 -19.946 1.00 98.00 698 LYS A N 1
ATOM 5524 C CA . LYS A 1 698 ? -5.829 -12.595 -19.192 1.00 98.00 698 LYS A CA 1
ATOM 5525 C C . LYS A 1 698 ? -4.498 -12.135 -19.775 1.00 98.00 698 LYS A C 1
ATOM 5527 O O . LYS A 1 698 ? -3.672 -12.968 -20.139 1.00 98.00 698 LYS A O 1
ATOM 5532 N N . ILE A 1 699 ? -4.252 -10.832 -19.830 1.00 98.25 699 ILE A N 1
ATOM 5533 C CA . ILE A 1 699 ? -2.958 -10.262 -20.218 1.00 98.25 699 ILE A CA 1
ATOM 5534 C C . ILE A 1 699 ? -2.247 -9.726 -18.980 1.00 98.25 699 ILE A C 1
ATOM 5536 O O . ILE A 1 699 ? -2.688 -8.761 -18.361 1.00 98.25 699 ILE A O 1
ATOM 5540 N N . ILE A 1 700 ? -1.117 -10.343 -18.651 1.00 98.19 700 ILE A N 1
ATOM 5541 C CA . ILE A 1 700 ? -0.209 -9.937 -17.582 1.00 98.19 700 ILE A CA 1
ATOM 5542 C C . ILE A 1 700 ? 1.049 -9.351 -18.219 1.00 98.19 700 ILE A C 1
ATOM 5544 O O . ILE A 1 700 ? 1.598 -9.938 -19.150 1.00 98.19 700 ILE A O 1
ATOM 5548 N N . VAL A 1 701 ? 1.531 -8.212 -17.731 1.00 97.62 701 VAL A N 1
ATOM 5549 C CA . VAL A 1 701 ? 2.756 -7.580 -18.251 1.00 97.62 701 VAL A CA 1
ATOM 5550 C C . VAL A 1 701 ? 3.903 -7.741 -17.262 1.00 97.62 701 VAL A C 1
ATOM 5552 O O . VAL A 1 701 ? 3.743 -7.476 -16.072 1.00 97.62 701 VAL A O 1
ATOM 5555 N N . ASP A 1 702 ? 5.064 -8.171 -17.754 1.00 94.81 702 ASP A N 1
ATOM 5556 C CA . ASP A 1 702 ? 6.303 -8.163 -16.978 1.00 94.81 702 ASP A CA 1
ATOM 5557 C C . ASP A 1 702 ? 6.766 -6.721 -16.736 1.00 94.81 702 ASP A C 1
ATOM 5559 O O . ASP A 1 702 ? 6.846 -5.914 -17.669 1.00 94.81 702 ASP A O 1
ATOM 5563 N N . PHE A 1 703 ? 7.033 -6.384 -15.478 1.00 94.75 703 PHE A N 1
ATOM 5564 C CA . PHE A 1 703 ? 7.196 -5.010 -15.029 1.00 94.75 703 PHE A CA 1
ATOM 5565 C C . PHE A 1 703 ? 8.449 -4.841 -14.177 1.00 94.75 703 PHE A C 1
ATOM 5567 O O . PHE A 1 703 ? 8.563 -5.353 -13.060 1.00 94.75 703 PHE A O 1
ATOM 5574 N N . GLN A 1 704 ? 9.392 -4.059 -14.697 1.00 88.94 704 GLN A N 1
ATOM 5575 C CA . GLN A 1 704 ? 10.699 -3.877 -14.077 1.00 88.94 704 GLN A CA 1
ATOM 5576 C C . GLN A 1 704 ? 10.725 -2.692 -13.110 1.00 88.94 704 GLN A C 1
ATOM 5578 O O . GLN A 1 704 ? 10.046 -1.682 -13.289 1.00 88.94 704 GLN A O 1
ATOM 5583 N N . SER A 1 705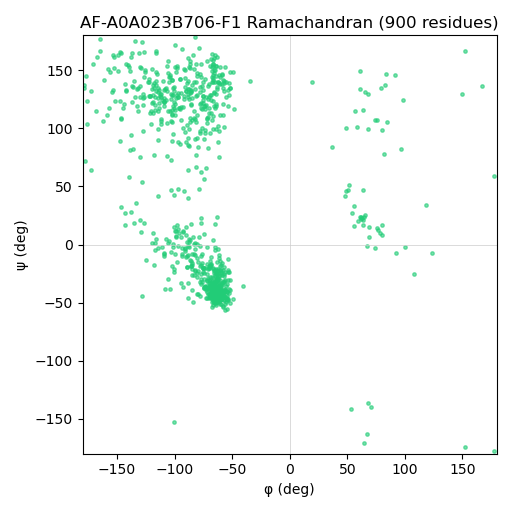 ? 11.566 -2.783 -12.081 1.00 88.12 705 SER A N 1
ATOM 5584 C CA . SER A 1 705 ? 11.811 -1.694 -11.124 1.00 88.12 705 SER A CA 1
ATOM 5585 C C . SER A 1 705 ? 12.862 -0.685 -11.576 1.00 88.12 705 SER A C 1
ATOM 5587 O O . SER A 1 705 ? 12.899 0.432 -11.054 1.00 88.12 705 SER A O 1
ATOM 5589 N N . ARG A 1 706 ? 13.685 -1.057 -12.553 1.00 87.44 706 ARG A N 1
ATOM 5590 C CA . ARG A 1 706 ? 14.794 -0.259 -13.081 1.00 87.44 706 ARG A CA 1
ATOM 5591 C C . ARG A 1 706 ? 14.376 0.565 -14.289 1.00 87.44 706 ARG A C 1
ATOM 5593 O O . ARG A 1 706 ? 13.308 0.358 -14.863 1.00 87.44 706 ARG A O 1
ATOM 5600 N N . VAL A 1 707 ? 15.249 1.491 -14.671 1.00 91.50 707 VAL A N 1
ATOM 5601 C CA . VAL A 1 707 ? 15.135 2.252 -15.918 1.00 91.50 707 VAL A CA 1
ATOM 5602 C C . VAL A 1 707 ? 16.463 2.233 -16.671 1.00 91.50 707 VAL A C 1
ATOM 5604 O O . VAL A 1 707 ? 17.501 1.867 -16.120 1.00 91.50 707 VAL A O 1
ATOM 5607 N N . ALA A 1 708 ? 16.440 2.608 -17.943 1.00 89.75 708 ALA A N 1
ATOM 5608 C CA . ALA A 1 708 ? 17.615 2.677 -18.793 1.00 89.75 708 ALA A CA 1
ATOM 5609 C C . ALA A 1 708 ? 18.625 3.696 -18.245 1.00 89.75 708 ALA A C 1
ATOM 5611 O O . ALA A 1 708 ? 18.263 4.799 -17.837 1.00 89.75 708 ALA A O 1
ATOM 5612 N N . ALA A 1 709 ? 19.911 3.357 -18.291 1.00 87.00 709 ALA A N 1
ATOM 5613 C CA . ALA A 1 709 ? 20.988 4.270 -17.920 1.00 87.00 709 ALA A CA 1
ATOM 5614 C C . ALA A 1 709 ? 21.106 5.455 -18.896 1.00 87.00 709 ALA A C 1
ATOM 5616 O O . ALA A 1 709 ? 21.512 6.550 -18.504 1.00 87.00 709 ALA A O 1
ATOM 5617 N N . ALA A 1 710 ? 20.727 5.239 -20.157 1.00 85.75 710 ALA A N 1
ATOM 5618 C CA . ALA A 1 710 ? 20.727 6.237 -21.217 1.00 85.75 710 ALA A CA 1
ATOM 5619 C C . ALA A 1 710 ? 19.326 6.392 -21.819 1.00 85.75 710 ALA A C 1
ATOM 5621 O O . ALA A 1 710 ? 18.598 5.417 -21.991 1.00 85.75 710 ALA A O 1
ATOM 5622 N N . GLY A 1 711 ? 18.953 7.629 -22.157 1.00 87.81 711 GLY A N 1
ATOM 5623 C CA . GLY A 1 711 ? 17.680 7.918 -22.824 1.00 87.81 711 GLY A CA 1
ATOM 5624 C C . GLY A 1 711 ? 16.432 7.696 -21.961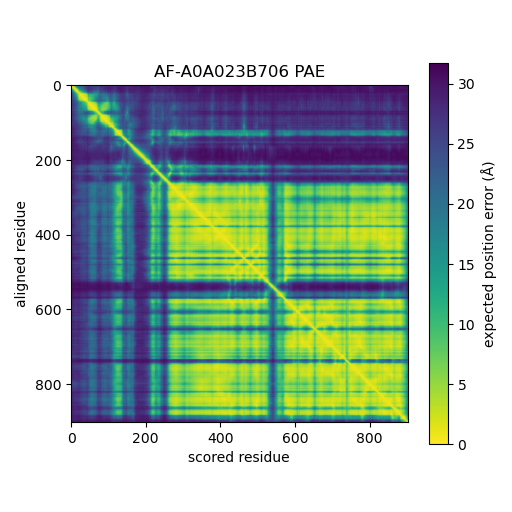 1.00 87.81 711 GLY A C 1
ATOM 5625 O O . GLY A 1 711 ? 15.332 7.640 -22.506 1.00 87.81 711 GLY A O 1
ATOM 5626 N N . ALA A 1 712 ? 16.573 7.563 -20.635 1.00 91.94 712 ALA A N 1
ATOM 5627 C CA . ALA A 1 712 ? 15.428 7.468 -19.734 1.00 91.94 712 ALA A CA 1
ATOM 5628 C C . ALA A 1 712 ? 14.519 8.698 -19.846 1.00 91.94 712 ALA A C 1
ATOM 5630 O O . ALA A 1 712 ? 14.968 9.829 -20.050 1.00 91.94 712 ALA A O 1
ATOM 5631 N N . HIS A 1 713 ? 13.219 8.474 -19.683 1.00 95.06 713 HIS A N 1
ATOM 5632 C CA . HIS A 1 713 ? 12.225 9.532 -19.705 1.00 95.06 713 HIS A CA 1
ATOM 5633 C C . HIS A 1 713 ? 12.527 10.583 -18.628 1.00 95.06 713 HIS A C 1
ATOM 5635 O O . HIS A 1 713 ? 12.862 10.246 -17.492 1.00 95.06 713 HIS A O 1
ATOM 5641 N N . ARG A 1 714 ? 12.304 11.866 -18.949 1.00 94.38 714 ARG A N 1
ATOM 5642 C CA . ARG A 1 714 ? 12.632 13.010 -18.074 1.00 94.38 714 ARG A CA 1
ATOM 5643 C C . ARG A 1 714 ? 12.063 12.927 -16.655 1.00 94.38 714 ARG A C 1
ATOM 5645 O O . ARG A 1 714 ? 12.601 13.546 -15.747 1.00 94.38 714 ARG A O 1
ATOM 5652 N N . LYS A 1 715 ? 10.983 12.166 -16.457 1.00 94.56 715 LYS A N 1
ATOM 5653 C CA . LYS A 1 715 ? 10.360 11.953 -15.140 1.00 94.56 715 LYS A CA 1
ATOM 5654 C C . LYS A 1 715 ? 11.250 11.178 -14.165 1.00 94.56 715 LYS A C 1
ATOM 5656 O O . LYS A 1 715 ? 11.070 11.327 -12.965 1.00 94.56 715 LYS A O 1
ATOM 5661 N N . TYR A 1 716 ? 12.211 10.406 -14.676 1.00 93.56 716 TYR A N 1
ATOM 5662 C CA . TYR A 1 716 ? 13.223 9.697 -13.890 1.00 93.56 716 TYR A CA 1
ATOM 5663 C C . TYR A 1 716 ? 14.498 10.525 -13.671 1.00 93.56 716 TYR A C 1
ATOM 5665 O O . TYR A 1 716 ? 15.401 10.088 -12.955 1.00 93.56 716 TYR A O 1
ATOM 5673 N N . ASN A 1 717 ? 14.594 11.725 -14.259 1.00 85.94 717 ASN A N 1
ATOM 5674 C CA . ASN A 1 717 ? 15.751 12.592 -14.058 1.00 85.94 717 ASN A CA 1
ATOM 5675 C C . ASN A 1 717 ? 15.907 12.913 -12.569 1.00 85.94 717 ASN A C 1
ATOM 5677 O O . ASN A 1 717 ? 14.933 13.193 -11.877 1.00 85.94 717 ASN A O 1
ATOM 5681 N N . PHE A 1 718 ? 17.149 12.882 -12.088 1.00 84.56 718 PHE A N 1
ATOM 5682 C CA . PHE A 1 718 ? 17.527 13.170 -10.696 1.00 84.56 718 PHE A CA 1
ATOM 5683 C C . PHE A 1 718 ? 17.038 12.174 -9.630 1.00 84.56 718 PHE A C 1
ATOM 5685 O O . PHE A 1 718 ? 17.429 12.320 -8.473 1.00 84.56 718 PHE A O 1
ATOM 5692 N N . ARG A 1 719 ? 16.282 11.141 -10.024 1.00 89.75 719 ARG A N 1
ATOM 5693 C CA . ARG A 1 719 ? 15.766 10.071 -9.148 1.00 89.75 719 ARG A CA 1
ATOM 5694 C C . ARG A 1 719 ? 16.661 8.832 -9.091 1.00 89.75 719 ARG A C 1
ATOM 5696 O O . ARG A 1 719 ? 16.424 7.924 -8.301 1.00 89.75 719 ARG A O 1
ATOM 5703 N N . GLY A 1 720 ? 17.670 8.773 -9.960 1.00 88.75 720 GLY A N 1
ATOM 5704 C CA . GLY A 1 720 ? 18.655 7.697 -9.976 1.00 88.75 720 GLY A CA 1
ATOM 5705 C C . GLY A 1 720 ? 19.532 7.712 -8.727 1.00 88.75 720 GLY A C 1
ATOM 5706 O O . GLY A 1 720 ? 19.971 8.772 -8.269 1.00 88.75 720 GLY A O 1
ATOM 5707 N N . LEU A 1 721 ? 19.821 6.523 -8.214 1.00 90.56 721 LEU A N 1
ATOM 5708 C CA . LEU A 1 721 ? 20.717 6.327 -7.088 1.00 90.56 721 LEU A CA 1
ATOM 5709 C C . LEU A 1 721 ? 22.152 6.715 -7.476 1.00 90.56 721 LEU A C 1
ATOM 5711 O O . LEU A 1 721 ? 22.583 6.444 -8.598 1.00 90.56 721 LEU A O 1
ATOM 5715 N N . ARG A 1 722 ? 22.908 7.344 -6.569 1.00 92.69 722 ARG A N 1
ATOM 5716 C CA . ARG A 1 722 ? 24.264 7.844 -6.859 1.00 92.69 722 ARG A CA 1
ATOM 5717 C C . ARG A 1 722 ? 25.343 7.132 -6.054 1.00 92.69 722 ARG A C 1
ATOM 5719 O O . ARG A 1 722 ? 25.138 6.790 -4.895 1.00 92.69 722 ARG A O 1
ATOM 5726 N N . CYS A 1 723 ? 26.521 6.967 -6.645 1.00 93.00 723 CYS A N 1
ATOM 5727 C CA . CYS A 1 723 ? 27.717 6.453 -5.983 1.00 93.00 723 CYS A CA 1
ATOM 5728 C C . CYS A 1 723 ? 28.961 7.250 -6.395 1.00 93.00 723 CYS A C 1
ATOM 5730 O O . CYS A 1 723 ? 28.980 7.892 -7.446 1.00 93.00 723 CYS A O 1
ATOM 5732 N N . VAL A 1 724 ? 30.022 7.154 -5.597 1.00 92.94 724 VAL A N 1
ATOM 5733 C CA . VAL A 1 724 ? 31.338 7.716 -5.932 1.00 92.94 724 VAL A CA 1
ATOM 5734 C C . VAL A 1 724 ? 32.159 6.667 -6.684 1.00 92.94 724 VAL A C 1
ATOM 5736 O O . VAL A 1 724 ? 32.202 5.507 -6.272 1.00 92.94 724 VAL A O 1
ATOM 5739 N N . ASP A 1 725 ? 32.772 7.050 -7.803 1.00 88.88 725 ASP A N 1
ATOM 5740 C CA . ASP A 1 725 ? 33.690 6.190 -8.551 1.00 88.88 725 ASP A CA 1
ATOM 5741 C C . ASP A 1 725 ? 35.115 6.189 -7.961 1.00 88.88 725 ASP A C 1
ATOM 5743 O O . ASP A 1 725 ? 35.419 6.884 -6.992 1.00 88.88 725 ASP A O 1
ATOM 5747 N N . SER A 1 726 ? 36.022 5.406 -8.552 1.00 87.88 726 SER A N 1
ATOM 5748 C CA . SER A 1 726 ? 37.421 5.326 -8.104 1.00 87.88 726 SER A CA 1
ATOM 5749 C C . SER A 1 726 ? 38.195 6.645 -8.225 1.00 87.88 726 SER A C 1
ATOM 5751 O O . SER A 1 726 ? 39.262 6.770 -7.635 1.00 87.88 726 SER A O 1
ATOM 5753 N N . ASN A 1 727 ? 37.679 7.617 -8.982 1.00 90.50 727 ASN A N 1
ATOM 5754 C CA . ASN A 1 727 ? 38.274 8.938 -9.179 1.00 90.50 727 ASN A CA 1
ATOM 5755 C C . ASN A 1 727 ? 37.629 10.008 -8.281 1.00 90.50 727 ASN A C 1
ATOM 5757 O O . ASN A 1 727 ? 37.899 11.195 -8.465 1.00 90.50 727 ASN A O 1
ATOM 5761 N N . GLY A 1 728 ? 36.749 9.621 -7.353 1.00 86.56 728 GLY A N 1
ATOM 5762 C CA . GLY A 1 728 ? 36.046 10.561 -6.483 1.00 86.56 728 GLY A CA 1
ATOM 5763 C C . GLY A 1 728 ? 34.868 11.277 -7.151 1.00 86.56 728 GLY A C 1
ATOM 5764 O O . GLY A 1 728 ? 34.332 12.223 -6.580 1.00 86.56 728 GLY A O 1
ATOM 5765 N N . ARG A 1 729 ? 34.438 10.868 -8.354 1.00 89.56 729 ARG A N 1
ATOM 5766 C CA . ARG A 1 729 ? 33.319 11.511 -9.058 1.00 89.56 729 ARG A CA 1
ATOM 5767 C C . ARG A 1 729 ? 31.995 10.860 -8.684 1.00 89.56 729 ARG A C 1
ATOM 5769 O O . ARG A 1 729 ? 31.847 9.639 -8.738 1.00 89.56 729 ARG A O 1
ATOM 5776 N N . CYS A 1 730 ? 31.008 11.690 -8.361 1.00 89.62 730 CYS A N 1
ATOM 5777 C CA . CYS A 1 730 ? 29.638 11.252 -8.125 1.00 89.62 730 CYS A CA 1
ATOM 5778 C C . CYS A 1 730 ? 28.950 10.939 -9.464 1.00 89.62 730 CYS A C 1
ATOM 5780 O O . CYS A 1 730 ? 28.861 11.798 -10.342 1.00 89.62 730 CYS A O 1
ATOM 5782 N N . ARG A 1 731 ? 28.469 9.704 -9.624 1.00 89.50 731 ARG A N 1
ATOM 5783 C CA . ARG A 1 731 ? 27.788 9.209 -10.829 1.00 89.50 731 ARG A CA 1
ATOM 5784 C C . ARG A 1 731 ? 26.563 8.378 -10.465 1.00 89.50 731 ARG A C 1
ATOM 5786 O O . ARG A 1 731 ? 26.434 7.928 -9.329 1.00 89.50 731 ARG A O 1
ATOM 5793 N N . SER A 1 732 ? 25.685 8.140 -11.434 1.00 88.19 732 SER A N 1
ATOM 5794 C CA . SER A 1 732 ? 24.578 7.194 -11.268 1.00 88.19 732 SER A CA 1
ATOM 5795 C C . SER A 1 732 ? 25.108 5.783 -11.021 1.00 88.19 732 SER A C 1
ATOM 5797 O O . SER A 1 732 ? 26.078 5.355 -11.653 1.00 88.19 732 SER A O 1
ATOM 5799 N N . LEU A 1 733 ? 24.460 5.049 -10.120 1.00 86.50 733 LEU A N 1
ATOM 5800 C CA . LEU A 1 733 ? 24.751 3.645 -9.889 1.00 86.50 733 LEU A CA 1
ATOM 5801 C C . LEU A 1 733 ? 24.197 2.822 -11.057 1.00 86.50 733 LEU A C 1
ATOM 5803 O O . LEU A 1 733 ? 23.008 2.507 -11.117 1.00 86.50 733 LEU A O 1
ATOM 5807 N N . LEU A 1 734 ? 25.087 2.489 -11.988 1.00 82.94 734 LEU A N 1
ATOM 5808 C CA . LEU A 1 734 ? 24.838 1.506 -13.038 1.00 82.94 734 LEU A CA 1
ATOM 5809 C C . LEU A 1 734 ? 24.922 0.118 -12.414 1.00 82.94 734 LEU A C 1
ATOM 5811 O O . LEU A 1 734 ? 25.897 -0.151 -11.708 1.00 82.94 734 LEU A O 1
ATOM 5815 N N . LYS A 1 735 ? 23.905 -0.722 -12.620 1.00 68.94 735 LYS A N 1
ATOM 5816 C CA . LYS A 1 735 ? 23.894 -2.153 -12.267 1.00 68.94 735 LYS A CA 1
ATOM 5817 C C . LYS A 1 735 ? 22.582 -2.795 -12.725 1.00 68.94 735 LYS A C 1
ATOM 5819 O O . LYS A 1 735 ? 21.516 -2.196 -12.603 1.00 68.94 735 LYS A O 1
ATOM 5824 N N . GLY A 1 736 ? 22.661 -4.055 -13.155 1.00 53.53 736 GLY A N 1
ATOM 5825 C CA . GLY A 1 736 ? 21.514 -4.932 -13.393 1.00 53.53 736 GLY A CA 1
ATOM 5826 C C . GLY A 1 736 ? 21.730 -6.280 -12.703 1.00 53.53 736 GLY A C 1
ATOM 5827 O O . GLY A 1 736 ? 22.772 -6.904 -12.871 1.00 53.53 736 GLY A O 1
ATOM 5828 N N . HIS A 1 737 ? 20.774 -6.716 -11.885 1.00 48.06 737 HIS A N 1
ATOM 5829 C CA . HIS A 1 737 ? 20.631 -8.123 -11.497 1.00 48.06 737 HIS A CA 1
ATOM 5830 C C . HIS A 1 737 ? 19.564 -8.767 -12.370 1.00 48.06 737 HIS A C 1
ATOM 5832 O O . HIS A 1 737 ? 18.444 -8.269 -12.424 1.00 48.06 737 HIS A O 1
ATOM 5838 N N . GLY A 1 738 ? 19.906 -9.897 -12.970 1.00 48.06 738 GLY A N 1
ATOM 5839 C CA . GLY A 1 738 ? 19.000 -10.788 -13.680 1.00 48.06 738 GLY A CA 1
ATOM 5840 C C . GLY A 1 738 ? 19.766 -11.543 -14.766 1.00 48.06 738 GLY A C 1
ATOM 5841 O O . GLY A 1 738 ? 20.911 -11.211 -15.068 1.00 48.06 738 GLY A O 1
ATOM 5842 N N . LYS A 1 739 ? 19.172 -12.598 -15.324 1.00 40.88 739 LYS A N 1
ATOM 5843 C CA . LYS A 1 739 ? 19.879 -13.558 -16.193 1.00 40.88 739 LYS A CA 1
ATOM 5844 C C . LYS A 1 739 ? 20.331 -12.999 -17.557 1.00 40.88 739 LYS A C 1
ATOM 5846 O O . LYS A 1 739 ? 21.099 -13.671 -18.232 1.00 40.88 739 LYS A O 1
ATOM 5851 N N . TYR A 1 740 ? 19.886 -11.800 -17.950 1.00 49.41 740 TYR A N 1
ATOM 5852 C CA . TYR A 1 740 ? 19.940 -11.327 -19.344 1.00 49.41 740 TYR A CA 1
ATOM 5853 C C . TYR A 1 740 ? 20.545 -9.917 -19.545 1.00 49.41 740 TYR A C 1
ATOM 5855 O O . TYR A 1 740 ? 20.259 -9.280 -20.553 1.00 49.41 740 TYR A O 1
ATOM 5863 N N . PHE A 1 741 ? 21.341 -9.390 -18.603 1.00 57.12 741 PHE A N 1
ATOM 5864 C CA . PHE A 1 741 ? 21.692 -7.957 -18.566 1.00 57.12 741 PHE A CA 1
ATOM 5865 C C . PHE A 1 741 ? 23.179 -7.682 -18.819 1.00 57.12 741 PHE A C 1
ATOM 5867 O O . PHE A 1 741 ? 24.041 -8.230 -18.130 1.00 57.12 741 PHE A O 1
ATOM 5874 N N . ALA A 1 742 ? 23.474 -6.713 -19.691 1.00 60.53 742 ALA A N 1
ATOM 5875 C CA . ALA A 1 742 ? 24.709 -5.943 -19.590 1.00 60.53 742 ALA A CA 1
ATOM 5876 C C . ALA A 1 742 ? 24.542 -4.917 -18.455 1.00 60.53 742 ALA A C 1
ATOM 5878 O O . ALA A 1 742 ? 23.628 -4.093 -18.470 1.00 60.53 742 ALA A O 1
ATOM 5879 N N . ALA A 1 743 ? 25.410 -4.965 -17.439 1.00 58.88 743 ALA A N 1
ATOM 5880 C CA . ALA A 1 743 ? 25.277 -4.159 -16.217 1.00 58.88 743 ALA A CA 1
ATOM 5881 C C . ALA A 1 743 ? 25.286 -2.632 -16.450 1.00 58.88 743 ALA A C 1
ATOM 5883 O O . ALA A 1 743 ? 24.931 -1.872 -15.549 1.00 58.88 743 ALA A O 1
ATOM 5884 N N . GLU A 1 744 ? 25.698 -2.196 -17.639 1.00 70.69 744 GLU A N 1
ATOM 5885 C CA . GLU A 1 744 ? 25.874 -0.797 -18.031 1.00 70.69 744 GLU A CA 1
ATOM 5886 C C . GLU A 1 744 ? 24.608 -0.174 -18.648 1.00 70.69 744 GLU A C 1
ATOM 5888 O O . GLU A 1 744 ? 24.539 1.044 -18.798 1.00 70.69 744 GLU A O 1
ATOM 5893 N N . GLU A 1 745 ? 23.585 -0.975 -18.971 1.00 78.88 745 GLU A N 1
ATOM 5894 C CA . GLU A 1 745 ? 22.401 -0.508 -19.711 1.00 78.88 745 GLU A CA 1
ATOM 5895 C C . GLU A 1 745 ? 21.272 0.036 -18.826 1.00 78.88 745 GLU A C 1
ATOM 5897 O O . GLU A 1 745 ? 20.415 0.778 -19.312 1.00 78.88 745 GLU A O 1
ATOM 5902 N N . SER A 1 746 ? 21.262 -0.296 -17.532 1.00 85.25 746 SER A N 1
ATOM 5903 C CA . SER A 1 746 ? 20.214 0.101 -16.585 1.00 85.25 746 SER A CA 1
ATOM 5904 C C . SER A 1 746 ? 20.770 0.804 -15.350 1.00 85.25 746 SER A C 1
ATOM 5906 O O . SER A 1 746 ? 21.870 0.504 -14.877 1.00 85.25 746 SER A O 1
ATOM 5908 N N . CYS A 1 747 ? 19.971 1.698 -14.777 1.00 87.69 747 CYS A N 1
ATOM 5909 C CA . CYS A 1 747 ? 20.237 2.339 -13.499 1.00 87.69 747 CYS A CA 1
ATOM 5910 C C . CYS A 1 747 ? 19.133 2.036 -12.477 1.00 87.69 747 CYS A C 1
ATOM 5912 O O . CYS A 1 747 ? 17.968 1.798 -12.810 1.00 87.69 747 CYS A O 1
ATOM 5914 N N . GLU A 1 748 ? 19.535 2.029 -11.209 1.00 88.00 748 GLU A N 1
ATOM 5915 C CA . GLU A 1 748 ? 18.635 1.853 -10.070 1.00 88.00 748 GLU A CA 1
ATOM 5916 C C . GLU A 1 748 ? 18.087 3.220 -9.633 1.00 88.00 748 GLU A C 1
ATOM 5918 O O . GLU A 1 748 ? 18.814 4.219 -9.615 1.00 88.00 748 GLU A O 1
ATOM 5923 N N . LEU A 1 749 ? 16.808 3.265 -9.262 1.00 91.81 749 LEU A N 1
ATOM 5924 C CA . LEU A 1 749 ? 16.194 4.448 -8.655 1.00 91.81 749 LEU A CA 1
ATOM 5925 C C . LEU A 1 749 ? 16.405 4.445 -7.138 1.00 91.81 749 LEU A C 1
ATOM 5927 O O . LEU A 1 749 ? 16.585 3.393 -6.522 1.00 91.81 749 LEU A O 1
ATOM 5931 N N . ASP A 1 750 ? 16.379 5.628 -6.532 1.00 92.88 750 ASP A N 1
ATOM 5932 C CA . ASP A 1 750 ? 16.539 5.777 -5.090 1.00 92.88 750 ASP A CA 1
ATOM 5933 C C . ASP A 1 750 ? 15.228 5.483 -4.347 1.00 92.88 750 ASP A C 1
ATOM 5935 O O . ASP A 1 750 ? 14.392 6.359 -4.135 1.00 92.88 750 ASP A O 1
ATOM 5939 N N . TYR A 1 751 ? 15.025 4.234 -3.932 1.00 94.06 751 TYR A N 1
ATOM 5940 C CA . TYR A 1 751 ? 13.833 3.846 -3.172 1.00 94.06 751 TYR A CA 1
ATOM 5941 C C . TYR A 1 751 ? 13.836 4.318 -1.704 1.00 94.06 751 TYR A C 1
ATOM 5943 O O . TYR A 1 751 ? 12.955 3.917 -0.945 1.00 94.06 751 TYR A O 1
ATOM 5951 N N . ARG A 1 752 ? 14.781 5.175 -1.290 1.00 94.81 752 ARG A N 1
ATOM 5952 C CA . ARG A 1 752 ? 14.677 5.951 -0.041 1.00 94.81 752 ARG A CA 1
ATOM 5953 C C . ARG A 1 752 ? 13.943 7.283 -0.240 1.00 94.81 752 ARG A C 1
ATOM 5955 O O . ARG A 1 752 ? 13.746 8.017 0.724 1.00 94.81 752 ARG A O 1
ATOM 5962 N N . GLU A 1 753 ? 13.539 7.595 -1.472 1.00 94.12 753 GLU A N 1
ATOM 5963 C CA . GLU A 1 753 ? 12.694 8.743 -1.806 1.00 94.12 753 GLU A CA 1
ATOM 5964 C C . GLU A 1 753 ? 11.242 8.274 -1.992 1.00 94.12 753 GLU A C 1
ATOM 5966 O O . GLU A 1 753 ? 10.955 7.401 -2.823 1.00 94.12 753 GLU A O 1
ATOM 5971 N N . ARG A 1 754 ? 10.313 8.854 -1.219 1.00 95.12 754 ARG A N 1
ATOM 5972 C CA . ARG A 1 754 ? 8.878 8.523 -1.259 1.00 95.12 754 ARG A CA 1
ATOM 5973 C C . ARG A 1 754 ? 8.304 8.700 -2.660 1.00 95.12 754 ARG A C 1
ATOM 5975 O O . ARG A 1 754 ? 7.524 7.877 -3.133 1.00 95.12 754 ARG A O 1
ATOM 5982 N N . GLU A 1 755 ? 8.743 9.735 -3.356 1.00 94.94 755 GLU A N 1
ATOM 5983 C CA . GLU A 1 755 ? 8.278 10.083 -4.689 1.00 94.94 755 GLU A CA 1
ATOM 5984 C C . GLU A 1 755 ? 8.608 8.976 -5.707 1.00 94.94 755 GLU A C 1
ATOM 5986 O O . GLU A 1 755 ? 7.921 8.836 -6.714 1.00 94.94 755 GLU A O 1
ATOM 5991 N N . ASN A 1 756 ? 9.641 8.160 -5.462 1.00 95.69 756 ASN A N 1
ATOM 5992 C CA . ASN A 1 756 ? 9.952 7.011 -6.316 1.00 95.69 756 ASN A CA 1
ATOM 5993 C C . ASN A 1 756 ? 9.018 5.822 -6.055 1.00 95.69 756 ASN A C 1
ATOM 5995 O O . ASN A 1 756 ? 8.789 5.027 -6.969 1.00 95.69 756 ASN A O 1
ATOM 5999 N N . TRP A 1 757 ? 8.443 5.718 -4.851 1.00 96.69 757 TRP A N 1
ATOM 6000 C CA . TRP A 1 757 ? 7.389 4.745 -4.555 1.00 96.69 757 TRP A CA 1
ATOM 6001 C C . TRP A 1 757 ? 6.100 5.127 -5.280 1.00 96.69 757 TRP A C 1
ATOM 6003 O O . TRP A 1 757 ? 5.489 4.289 -5.938 1.00 96.69 757 TRP A O 1
ATOM 6013 N N . GLU A 1 758 ? 5.729 6.404 -5.211 1.00 96.19 758 GLU A N 1
ATOM 6014 C CA . GLU A 1 758 ? 4.553 6.951 -5.894 1.00 96.19 758 GLU A CA 1
ATOM 6015 C C . GLU A 1 758 ? 4.684 6.820 -7.408 1.00 96.19 758 GLU A C 1
ATOM 6017 O O . GLU A 1 758 ? 3.802 6.255 -8.048 1.00 96.19 758 GLU A O 1
ATOM 6022 N N . LEU A 1 759 ? 5.838 7.197 -7.964 1.00 96.62 759 LEU A N 1
ATOM 6023 C CA . LEU A 1 759 ? 6.116 7.045 -9.389 1.00 96.62 759 LEU A CA 1
ATOM 6024 C C . LEU A 1 759 ? 6.065 5.578 -9.849 1.00 96.62 759 LEU A C 1
ATOM 6026 O O . LEU A 1 759 ? 5.650 5.303 -10.971 1.00 96.62 759 LEU A O 1
ATOM 6030 N N . TYR A 1 760 ? 6.486 4.620 -9.013 1.00 97.06 760 TYR A N 1
ATOM 6031 C CA . TYR A 1 760 ? 6.359 3.191 -9.330 1.00 97.06 760 TYR A CA 1
ATOM 6032 C C . TYR A 1 760 ? 4.892 2.755 -9.415 1.00 97.06 760 TYR A C 1
ATOM 6034 O O . TYR A 1 760 ? 4.504 2.077 -10.365 1.00 97.06 760 TYR A O 1
ATOM 6042 N N . ILE A 1 761 ? 4.074 3.187 -8.453 1.00 97.19 761 ILE A N 1
ATOM 6043 C CA . ILE A 1 761 ? 2.634 2.905 -8.410 1.00 97.19 761 ILE A CA 1
ATOM 6044 C C . ILE A 1 761 ? 1.915 3.563 -9.592 1.00 97.19 761 ILE A C 1
ATOM 6046 O O . ILE A 1 761 ? 1.078 2.926 -10.226 1.00 97.19 761 ILE A O 1
ATOM 6050 N N . GLU A 1 762 ? 2.242 4.813 -9.917 1.00 96.88 762 GLU A N 1
ATOM 6051 C CA . GLU A 1 762 ? 1.689 5.533 -11.068 1.00 96.88 762 GLU A CA 1
ATOM 6052 C C . GLU A 1 762 ? 2.050 4.861 -12.390 1.00 96.88 762 GLU A C 1
ATOM 6054 O O . GLU A 1 762 ? 1.171 4.651 -13.225 1.00 96.88 762 GLU A O 1
ATOM 6059 N N . ASP A 1 763 ? 3.317 4.464 -12.560 1.00 97.44 763 ASP A N 1
ATOM 6060 C CA . ASP A 1 763 ? 3.764 3.759 -13.760 1.00 97.44 763 ASP A CA 1
ATOM 6061 C C . ASP A 1 763 ? 2.978 2.458 -13.966 1.00 97.44 763 ASP A C 1
ATOM 6063 O O . ASP A 1 763 ? 2.597 2.147 -15.090 1.00 97.44 763 ASP A O 1
ATOM 6067 N N . ILE A 1 764 ? 2.708 1.718 -12.887 1.00 96.75 764 ILE A N 1
ATOM 6068 C CA . ILE A 1 764 ? 1.862 0.520 -12.898 1.00 96.75 764 ILE A CA 1
ATOM 6069 C C . ILE A 1 764 ? 0.408 0.868 -13.244 1.00 96.75 764 ILE A C 1
ATOM 6071 O O . ILE A 1 764 ? -0.206 0.206 -14.083 1.00 96.75 764 ILE A O 1
ATOM 6075 N N . CYS A 1 765 ? -0.156 1.891 -12.600 1.00 95.00 765 CYS A N 1
ATOM 6076 C CA . CYS A 1 765 ? -1.548 2.282 -12.810 1.00 95.00 765 CYS A CA 1
ATOM 6077 C C . CYS A 1 765 ? -1.820 2.685 -14.261 1.00 95.00 765 CYS A C 1
ATOM 6079 O O . CYS A 1 765 ? -2.923 2.441 -14.738 1.00 95.00 765 CYS A O 1
ATOM 6081 N N . GLU A 1 766 ? -0.838 3.239 -14.976 1.00 95.44 766 GLU A N 1
ATOM 6082 C CA . GLU A 1 766 ? -0.970 3.528 -16.408 1.00 95.44 766 GLU A CA 1
ATOM 6083 C C . GLU A 1 766 ? -1.276 2.254 -17.215 1.00 95.44 766 GLU A C 1
ATOM 6085 O O . GLU A 1 766 ? -2.188 2.241 -18.038 1.00 95.44 766 GLU A O 1
ATOM 6090 N N . TRP A 1 767 ? -0.594 1.139 -16.937 1.00 97.50 767 TRP A N 1
ATOM 6091 C CA . TRP A 1 767 ? -0.864 -0.128 -17.627 1.00 97.50 767 TRP A CA 1
ATOM 6092 C C . TRP A 1 767 ? -2.270 -0.646 -17.365 1.00 97.50 767 TRP A C 1
ATOM 6094 O O . TRP A 1 767 ? -2.985 -1.017 -18.298 1.00 97.50 767 TRP A O 1
ATOM 6104 N N . VAL A 1 768 ? -2.681 -0.654 -16.103 1.00 95.75 768 VAL A N 1
ATOM 6105 C CA . VAL A 1 768 ? -3.968 -1.235 -15.717 1.00 95.75 768 VAL A CA 1
ATOM 6106 C C . VAL A 1 768 ? -5.125 -0.336 -16.161 1.00 95.75 768 VAL A C 1
ATOM 6108 O O . VAL A 1 768 ? -6.073 -0.808 -16.780 1.00 95.75 768 VAL A O 1
ATOM 6111 N N . SER A 1 769 ? -5.035 0.972 -15.926 1.00 92.81 769 SER A N 1
ATOM 6112 C CA . SER A 1 769 ? -6.127 1.907 -16.211 1.00 92.81 769 SER A CA 1
ATOM 6113 C C . SER A 1 769 ? -6.210 2.288 -17.694 1.00 92.81 769 SER A C 1
ATOM 6115 O O . SER A 1 769 ? -7.306 2.336 -18.258 1.00 92.81 769 SER A O 1
ATOM 6117 N N . THR A 1 770 ? -5.072 2.549 -18.349 1.00 93.38 770 THR A N 1
ATOM 6118 C CA . THR A 1 770 ? -5.045 3.034 -19.740 1.00 93.38 770 THR A CA 1
ATOM 6119 C C . THR A 1 770 ? -5.044 1.889 -20.746 1.00 93.38 770 THR A C 1
ATOM 6121 O O . THR A 1 770 ? -5.804 1.934 -21.716 1.00 93.38 770 THR A O 1
ATOM 6124 N N . HIS A 1 771 ? -4.215 0.865 -20.522 1.00 95.19 771 HIS A N 1
ATOM 6125 C CA . HIS A 1 771 ? -4.068 -0.273 -21.442 1.00 95.19 771 HIS A CA 1
ATOM 6126 C C . HIS A 1 771 ? -4.966 -1.463 -21.092 1.00 95.19 771 HIS A C 1
ATOM 6128 O O . HIS A 1 771 ? -5.088 -2.384 -21.898 1.00 95.19 771 HIS A O 1
ATOM 6134 N N . ARG A 1 772 ? -5.640 -1.427 -19.932 1.00 95.75 772 ARG A N 1
ATOM 6135 C CA . ARG A 1 772 ? -6.592 -2.456 -19.478 1.00 95.75 772 ARG A CA 1
ATOM 6136 C C . ARG A 1 772 ? -5.991 -3.859 -19.432 1.00 95.75 772 ARG A C 1
ATOM 6138 O O . ARG A 1 772 ? -6.690 -4.833 -19.702 1.00 95.75 772 ARG A O 1
ATOM 6145 N N . VAL A 1 773 ? -4.698 -3.954 -19.121 1.00 97.50 773 VAL A N 1
ATOM 6146 C CA . VAL A 1 773 ? -4.078 -5.249 -18.824 1.00 97.50 773 VAL A CA 1
ATOM 6147 C C . VAL A 1 773 ? -4.647 -5.779 -17.508 1.00 97.50 773 VAL A C 1
ATOM 6149 O O . VAL A 1 773 ? -4.926 -5.004 -16.593 1.00 97.50 773 VAL A O 1
ATOM 6152 N N . ASP A 1 774 ? -4.822 -7.092 -17.409 1.00 97.81 774 ASP A N 1
ATOM 6153 C CA . ASP A 1 774 ? -5.449 -7.737 -16.252 1.00 97.81 774 ASP A CA 1
ATOM 6154 C C . ASP A 1 774 ? -4.516 -7.816 -15.038 1.00 97.81 774 ASP A C 1
ATOM 6156 O O . ASP A 1 774 ? -4.960 -8.084 -13.923 1.00 97.81 774 ASP A O 1
ATOM 6160 N N . GLY A 1 775 ? -3.212 -7.613 -15.229 1.00 97.50 775 GLY A N 1
ATOM 6161 C CA . GLY A 1 775 ? -2.266 -7.673 -14.130 1.00 97.50 775 GLY A CA 1
ATOM 6162 C C . GLY A 1 775 ? -0.814 -7.474 -14.521 1.00 97.50 775 GLY A C 1
ATOM 6163 O O . GLY A 1 775 ? -0.469 -7.222 -15.678 1.00 97.50 775 GLY A O 1
ATOM 6164 N N . LEU A 1 776 ? 0.050 -7.585 -13.518 1.00 97.50 776 LEU A N 1
ATOM 6165 C CA . LEU A 1 776 ? 1.481 -7.332 -13.632 1.00 97.50 776 LEU A CA 1
ATOM 6166 C C . LEU A 1 776 ? 2.282 -8.425 -12.930 1.00 97.50 776 LEU A C 1
ATOM 6168 O O . LEU A 1 776 ? 1.936 -8.866 -11.831 1.00 97.50 776 LEU A O 1
ATOM 6172 N N . LYS A 1 777 ? 3.390 -8.817 -13.558 1.00 96.38 777 LYS A N 1
ATOM 6173 C CA . LYS A 1 777 ? 4.441 -9.633 -12.953 1.00 96.38 777 LYS A CA 1
ATOM 6174 C C . LYS A 1 777 ? 5.598 -8.710 -12.589 1.00 96.38 777 LYS A C 1
ATOM 6176 O O . LYS A 1 777 ? 6.233 -8.149 -13.471 1.00 96.38 777 LYS A O 1
ATOM 6181 N N . LEU A 1 778 ? 5.847 -8.513 -11.300 1.00 95.19 778 LEU A N 1
ATOM 6182 C CA . LEU A 1 778 ? 6.912 -7.637 -10.819 1.00 95.19 778 LEU A CA 1
ATOM 6183 C C . LEU A 1 778 ? 8.243 -8.392 -10.828 1.00 95.19 778 LEU A C 1
ATOM 6185 O O . LEU A 1 778 ? 8.413 -9.355 -10.073 1.00 95.19 778 LEU A O 1
ATOM 6189 N N . ASP A 1 779 ? 9.177 -7.941 -11.666 1.00 88.75 779 ASP A N 1
ATOM 6190 C CA . ASP A 1 779 ? 10.507 -8.539 -11.790 1.00 88.75 779 ASP A CA 1
ATOM 6191 C C . ASP A 1 779 ? 11.290 -8.416 -10.476 1.00 88.75 779 ASP A C 1
ATOM 6193 O O . ASP A 1 779 ? 11.322 -7.358 -9.837 1.00 88.75 779 ASP A O 1
ATOM 6197 N N . CYS A 1 780 ? 11.950 -9.509 -10.088 1.00 86.62 780 CYS A N 1
ATOM 6198 C CA . CYS A 1 780 ? 12.791 -9.596 -8.897 1.00 86.62 780 CYS A CA 1
ATOM 6199 C C . CYS A 1 780 ? 12.121 -9.028 -7.628 1.00 86.62 780 CYS A C 1
ATOM 6201 O O . CYS A 1 780 ? 12.766 -8.353 -6.823 1.00 86.62 780 CYS A O 1
ATOM 6203 N N . ALA A 1 781 ? 10.833 -9.316 -7.418 1.00 91.88 781 ALA A N 1
ATOM 6204 C CA . ALA A 1 781 ? 10.032 -8.766 -6.322 1.00 91.88 781 ALA A CA 1
ATOM 6205 C C . ALA A 1 781 ? 10.629 -9.028 -4.925 1.00 91.88 781 ALA A C 1
ATOM 6207 O O . ALA A 1 781 ? 10.510 -8.200 -4.024 1.00 91.88 781 ALA A O 1
ATOM 6208 N N . HIS A 1 782 ? 11.348 -10.141 -4.762 1.00 88.81 782 HIS A N 1
ATOM 6209 C CA . HIS A 1 782 ? 12.104 -10.504 -3.555 1.00 88.81 782 HIS A CA 1
ATOM 6210 C C . HIS A 1 782 ? 13.289 -9.568 -3.229 1.00 88.81 782 HIS A C 1
ATOM 6212 O O . HIS A 1 782 ? 13.953 -9.753 -2.208 1.00 88.81 782 HIS A O 1
ATOM 6218 N N . LEU A 1 783 ? 13.574 -8.591 -4.097 1.00 88.25 783 LEU A N 1
ATOM 6219 C CA . LEU A 1 783 ? 14.563 -7.529 -3.906 1.00 88.25 783 LEU A CA 1
ATOM 6220 C C . LEU A 1 783 ? 13.922 -6.136 -3.824 1.00 88.25 783 LEU A C 1
ATOM 6222 O O . LEU A 1 783 ? 14.645 -5.164 -3.628 1.00 88.25 783 LEU A O 1
ATOM 6226 N N . LEU A 1 784 ? 12.599 -6.009 -3.985 1.00 91.44 784 LEU A N 1
ATOM 6227 C CA . LEU A 1 784 ? 11.906 -4.718 -3.980 1.00 91.44 784 LEU A CA 1
ATOM 6228 C C . LEU A 1 784 ? 11.468 -4.315 -2.563 1.00 91.44 784 LEU A C 1
ATOM 6230 O O . LEU A 1 784 ? 10.987 -5.171 -1.825 1.00 91.44 784 LEU A O 1
ATOM 6234 N N . PRO A 1 785 ? 11.592 -3.040 -2.160 1.00 92.12 785 PRO A N 1
ATOM 6235 C CA . PRO A 1 785 ? 12.405 -2.023 -2.802 1.00 92.12 785 PRO A CA 1
ATOM 6236 C C . PRO A 1 785 ? 13.878 -2.314 -2.509 1.00 92.12 785 PRO A C 1
ATOM 6238 O O . PRO A 1 785 ? 14.240 -2.713 -1.398 1.00 92.12 785 PRO A O 1
ATOM 6241 N N . ARG A 1 786 ? 14.742 -2.086 -3.494 1.00 88.62 786 ARG A N 1
ATOM 6242 C CA . ARG A 1 786 ? 16.164 -2.345 -3.304 1.00 88.62 786 ARG A CA 1
ATOM 6243 C C . ARG A 1 786 ? 16.834 -1.141 -2.667 1.00 88.62 786 ARG A C 1
ATOM 6245 O O . ARG A 1 786 ? 16.841 -0.063 -3.256 1.00 88.62 786 ARG A O 1
ATOM 6252 N N . ILE A 1 787 ? 17.433 -1.330 -1.493 1.00 92.50 787 ILE A N 1
ATOM 6253 C CA . ILE A 1 787 ? 18.092 -0.251 -0.756 1.00 92.50 787 ILE A CA 1
ATOM 6254 C C . ILE A 1 787 ? 19.558 -0.609 -0.517 1.00 92.50 787 ILE A C 1
ATOM 6256 O O . ILE A 1 787 ? 19.890 -1.666 0.009 1.00 92.50 787 ILE A O 1
ATOM 6260 N N . TYR A 1 788 ? 20.455 0.302 -0.884 1.00 91.75 788 TYR A N 1
ATOM 6261 C CA . TYR A 1 788 ? 21.900 0.100 -0.770 1.00 91.75 788 TYR A CA 1
ATOM 6262 C C . TYR A 1 788 ? 22.464 0.745 0.501 1.00 91.75 788 TYR A C 1
ATOM 6264 O O . TYR A 1 788 ? 21.892 1.727 0.975 1.00 91.75 788 TYR A O 1
ATOM 6272 N N . PRO A 1 789 ? 23.586 0.248 1.057 1.00 92.38 789 PRO A N 1
ATOM 6273 C CA . PRO A 1 789 ? 24.276 0.894 2.167 1.00 92.38 789 PRO A CA 1
ATOM 6274 C C . PRO A 1 789 ? 24.751 2.300 1.790 1.00 92.38 789 PRO A C 1
ATOM 6276 O O . PRO A 1 789 ? 25.297 2.504 0.707 1.00 92.38 789 PRO A O 1
ATOM 6279 N N . VAL A 1 790 ? 24.598 3.257 2.702 1.00 93.56 790 VAL A N 1
ATOM 6280 C CA . VAL A 1 790 ? 25.072 4.634 2.502 1.00 93.56 790 VAL A CA 1
ATOM 6281 C C . VAL A 1 790 ? 26.596 4.723 2.453 1.00 93.56 790 VAL A C 1
ATOM 6283 O O . VAL A 1 790 ? 27.292 3.968 3.132 1.00 93.56 790 VAL A O 1
ATOM 6286 N N . ASN A 1 791 ? 27.122 5.684 1.692 1.00 94.50 791 ASN A N 1
ATOM 6287 C CA . ASN A 1 791 ? 28.530 6.059 1.762 1.00 94.50 791 ASN A CA 1
ATOM 6288 C C . ASN A 1 791 ? 28.717 7.145 2.834 1.00 94.50 791 ASN A C 1
ATOM 6290 O O . ASN A 1 791 ? 28.686 8.334 2.527 1.00 94.50 791 ASN A O 1
ATOM 6294 N N . GLU A 1 792 ? 28.888 6.736 4.097 1.00 93.19 792 GLU A N 1
ATOM 6295 C CA . GLU A 1 792 ? 29.013 7.671 5.230 1.00 93.19 792 GLU A CA 1
ATOM 6296 C C . GLU A 1 792 ? 30.188 8.645 5.082 1.00 93.19 792 GLU A C 1
ATOM 6298 O O . GLU A 1 792 ? 30.079 9.791 5.509 1.00 93.19 792 GLU A O 1
ATOM 6303 N N . ASN A 1 793 ? 31.294 8.210 4.472 1.00 93.62 793 ASN A N 1
ATOM 6304 C CA . ASN A 1 793 ? 32.475 9.055 4.293 1.00 93.62 793 ASN A CA 1
ATOM 6305 C C . ASN A 1 793 ? 32.180 10.226 3.356 1.00 93.62 793 ASN A C 1
ATOM 6307 O O . ASN A 1 793 ? 32.520 11.361 3.670 1.00 93.62 793 ASN A O 1
ATOM 6311 N N . GLU A 1 794 ? 31.523 9.954 2.227 1.00 95.31 794 GLU A N 1
ATOM 6312 C CA . GLU A 1 794 ? 31.123 11.015 1.303 1.00 95.31 794 GLU A CA 1
ATOM 6313 C C . GLU A 1 794 ? 30.014 11.877 1.910 1.00 95.31 794 GLU A C 1
ATOM 6315 O O . GLU A 1 794 ? 30.097 13.098 1.881 1.00 95.31 794 GLU A O 1
ATOM 6320 N N . LEU A 1 795 ? 28.998 11.264 2.519 1.00 94.38 795 LEU A N 1
ATOM 6321 C CA . LEU A 1 795 ? 27.861 11.996 3.080 1.00 94.38 795 LEU A CA 1
ATOM 6322 C C . LEU A 1 795 ? 28.236 12.912 4.254 1.00 94.38 795 LEU A C 1
ATOM 6324 O O . LEU A 1 795 ? 27.559 13.911 4.470 1.00 94.38 795 LEU A O 1
ATOM 6328 N N . ASN A 1 796 ? 29.304 12.606 4.995 1.00 94.12 796 ASN A N 1
ATOM 6329 C CA . ASN A 1 796 ? 29.833 13.462 6.062 1.00 94.12 796 ASN A CA 1
ATOM 6330 C C . ASN A 1 796 ? 31.007 14.342 5.604 1.00 94.12 796 ASN A C 1
ATOM 6332 O O . ASN A 1 796 ? 31.714 14.908 6.440 1.00 94.12 796 ASN A O 1
ATOM 6336 N N . ARG A 1 797 ? 31.243 14.454 4.292 1.00 94.81 797 ARG A N 1
ATOM 6337 C CA . ARG A 1 797 ? 32.291 15.318 3.755 1.00 94.81 797 ARG A CA 1
ATOM 6338 C C . ARG A 1 797 ? 31.994 16.779 4.089 1.00 94.81 797 ARG A C 1
ATOM 6340 O O . ARG A 1 797 ? 30.880 17.266 3.883 1.00 94.81 797 ARG A O 1
ATOM 6347 N N . LEU A 1 798 ? 33.024 17.472 4.564 1.00 96.00 798 LEU A N 1
ATOM 6348 C CA . LEU A 1 798 ? 33.011 18.918 4.734 1.00 96.00 798 LEU A CA 1
ATOM 6349 C C . LEU A 1 798 ? 33.544 19.596 3.470 1.00 96.00 798 LEU A C 1
ATOM 6351 O O . LEU A 1 798 ? 34.468 19.089 2.822 1.00 96.00 798 LEU A O 1
ATOM 6355 N N . ASP A 1 799 ? 32.959 20.733 3.124 1.00 95.62 799 ASP A N 1
ATOM 6356 C CA . ASP A 1 799 ? 33.499 21.634 2.113 1.00 95.62 799 ASP A CA 1
ATOM 6357 C C . ASP A 1 799 ? 34.655 22.478 2.695 1.00 95.62 799 ASP A C 1
ATOM 6359 O O . ASP A 1 799 ? 34.901 22.451 3.906 1.00 95.62 799 ASP A O 1
ATOM 6363 N N . PRO A 1 800 ? 35.430 23.206 1.861 1.00 96.88 800 PRO A N 1
ATOM 6364 C CA . PRO A 1 800 ? 36.588 23.981 2.326 1.00 96.88 800 PRO A CA 1
ATOM 6365 C C . PRO A 1 800 ? 36.285 25.058 3.382 1.00 96.88 800 PRO A C 1
ATOM 6367 O O . PRO A 1 800 ? 37.205 25.558 4.025 1.00 96.88 800 PRO A O 1
ATOM 6370 N N . ASP A 1 801 ? 35.017 25.425 3.558 1.00 96.94 801 ASP A N 1
ATOM 6371 C CA . ASP A 1 801 ? 34.519 26.335 4.593 1.00 96.94 801 ASP A CA 1
ATOM 6372 C C . ASP A 1 801 ? 34.191 25.632 5.929 1.00 96.94 801 ASP A C 1
ATOM 6374 O O . ASP A 1 801 ? 33.751 26.282 6.877 1.00 96.94 801 ASP A O 1
ATOM 6378 N N . ASN A 1 802 ? 34.458 24.324 6.033 1.00 94.62 802 ASN A N 1
ATOM 6379 C CA . ASN A 1 802 ? 34.111 23.435 7.146 1.00 94.62 802 ASN A CA 1
ATOM 6380 C C . ASN A 1 802 ? 32.602 23.245 7.373 1.00 94.62 802 ASN A C 1
ATOM 6382 O O . ASN A 1 802 ? 32.201 22.763 8.436 1.00 94.62 802 ASN A O 1
ATOM 6386 N N . LEU A 1 803 ? 31.760 23.587 6.397 1.00 94.50 803 LEU A N 1
ATOM 6387 C CA . LEU A 1 803 ? 30.339 23.259 6.428 1.00 94.50 803 LEU A CA 1
ATOM 6388 C C . LEU A 1 803 ? 30.101 21.872 5.819 1.00 94.50 803 LEU A C 1
ATOM 6390 O O . LEU A 1 803 ? 30.873 21.391 4.991 1.00 94.50 803 LEU A O 1
ATOM 6394 N N . ASN A 1 804 ? 29.030 21.200 6.250 1.00 94.00 804 ASN A N 1
ATOM 6395 C CA . ASN A 1 804 ? 28.643 19.917 5.661 1.00 94.00 804 ASN A CA 1
ATOM 6396 C C . ASN A 1 804 ? 28.254 20.120 4.196 1.00 94.00 804 ASN A C 1
ATOM 6398 O O . ASN A 1 804 ? 27.389 20.945 3.907 1.00 94.00 804 ASN A O 1
ATOM 6402 N N . HIS A 1 805 ? 28.828 19.316 3.299 1.00 95.62 805 HIS A N 1
ATOM 6403 C CA . HIS A 1 805 ? 28.475 19.369 1.882 1.00 95.62 805 HIS A CA 1
ATOM 6404 C C . HIS A 1 805 ? 27.026 18.926 1.628 1.00 95.62 805 HIS A C 1
ATOM 6406 O O . HIS A 1 805 ? 26.340 19.470 0.767 1.00 95.62 805 HIS A O 1
ATOM 6412 N N . TYR A 1 806 ? 26.558 17.927 2.382 1.00 95.00 806 TYR A N 1
ATOM 6413 C CA . TYR A 1 806 ? 25.199 17.396 2.293 1.00 95.00 806 TYR A CA 1
ATOM 6414 C C . TYR A 1 806 ? 24.354 17.877 3.473 1.00 95.00 806 TYR A C 1
ATOM 6416 O O . TYR A 1 806 ? 24.800 17.875 4.626 1.00 95.00 806 TYR A O 1
ATOM 6424 N N . SER A 1 807 ? 23.095 18.221 3.203 1.00 93.50 807 SER A N 1
ATOM 6425 C CA . SER A 1 807 ? 22.123 18.550 4.251 1.00 93.50 807 SER A CA 1
ATOM 6426 C C . SER A 1 807 ? 21.844 17.353 5.174 1.00 93.50 807 SER A C 1
ATOM 6428 O O . SER A 1 807 ? 22.077 16.196 4.819 1.00 93.50 807 SER A O 1
ATOM 6430 N N . ALA A 1 808 ? 21.298 17.599 6.373 1.00 92.12 808 ALA A N 1
ATOM 6431 C CA . ALA A 1 808 ? 20.870 16.520 7.273 1.00 92.12 808 ALA A CA 1
ATOM 6432 C C . ALA A 1 808 ? 19.913 15.548 6.563 1.00 92.12 808 ALA A C 1
ATOM 6434 O O . ALA A 1 808 ? 20.145 14.343 6.552 1.00 92.12 808 ALA A O 1
ATOM 6435 N N . PHE A 1 809 ? 18.909 16.070 5.861 1.00 92.38 809 PHE A N 1
ATOM 6436 C CA . PHE A 1 809 ? 17.960 15.229 5.143 1.00 92.38 809 PHE A CA 1
ATOM 6437 C C . PHE A 1 809 ? 18.611 14.417 4.007 1.00 92.38 809 PHE A C 1
ATOM 6439 O O . PHE A 1 809 ? 18.302 13.239 3.842 1.00 92.38 809 PHE A O 1
ATOM 6446 N N . GLU A 1 810 ? 19.578 14.979 3.272 1.00 93.94 810 GLU A N 1
ATOM 6447 C CA . GLU A 1 810 ? 20.335 14.238 2.249 1.00 93.94 810 GLU A CA 1
ATOM 6448 C C . GLU A 1 810 ? 21.169 13.092 2.810 1.00 93.94 810 GLU A C 1
ATOM 6450 O O . GLU A 1 810 ? 21.269 12.035 2.179 1.00 93.94 810 GLU A O 1
ATOM 6455 N N . ARG A 1 811 ? 21.735 13.286 4.001 1.00 93.50 811 ARG A N 1
ATOM 6456 C CA . ARG A 1 811 ? 22.447 12.231 4.723 1.00 93.50 811 ARG A CA 1
ATOM 6457 C C . ARG A 1 811 ? 21.484 11.144 5.191 1.00 93.50 811 ARG A C 1
ATOM 6459 O O . ARG A 1 811 ? 21.773 9.968 4.981 1.00 93.50 811 ARG A O 1
ATOM 6466 N N . LEU A 1 812 ? 20.326 11.524 5.740 1.00 92.19 812 LEU A N 1
ATOM 6467 C CA . LEU A 1 812 ? 19.295 10.588 6.203 1.00 92.19 812 LEU A CA 1
ATOM 6468 C C . LEU A 1 812 ? 18.775 9.704 5.062 1.00 92.19 812 LEU A C 1
ATOM 6470 O O . LEU A 1 812 ? 18.814 8.477 5.160 1.00 92.19 812 LEU A O 1
ATOM 6474 N N . ARG A 1 813 ? 18.374 10.315 3.938 1.00 92.06 813 ARG A N 1
ATOM 6475 C CA . ARG A 1 813 ? 17.927 9.581 2.743 1.00 92.06 813 ARG A CA 1
ATOM 6476 C C . ARG A 1 813 ? 19.061 8.877 2.004 1.00 92.06 813 ARG A C 1
ATOM 6478 O O . ARG A 1 813 ? 18.803 8.208 1.020 1.00 92.06 813 ARG A O 1
ATOM 6485 N N . GLY A 1 814 ? 20.312 9.001 2.448 1.00 92.75 814 GLY A N 1
ATOM 6486 C CA . GLY A 1 814 ? 21.432 8.284 1.849 1.00 92.75 814 GLY A CA 1
ATOM 6487 C C . GLY A 1 814 ? 21.704 8.671 0.399 1.00 92.75 814 GLY A C 1
ATOM 6488 O O . GLY A 1 814 ? 21.896 7.783 -0.428 1.00 92.75 814 GLY A O 1
ATOM 6489 N N . LYS A 1 815 ? 21.748 9.979 0.095 1.00 93.38 815 LYS A N 1
ATOM 6490 C CA . LYS A 1 815 ? 21.839 10.509 -1.282 1.00 93.38 815 LYS A CA 1
ATOM 6491 C C . LYS A 1 815 ? 22.998 9.934 -2.110 1.00 93.38 815 LYS A C 1
ATOM 6493 O O . LYS A 1 815 ? 22.943 9.946 -3.340 1.00 93.38 815 LYS A O 1
ATOM 6498 N N . VAL A 1 816 ? 24.040 9.440 -1.440 1.00 94.81 816 VAL A N 1
ATOM 6499 C CA . VAL A 1 816 ? 25.165 8.720 -2.035 1.00 94.81 816 VAL A CA 1
ATOM 6500 C C . VAL A 1 816 ? 25.361 7.382 -1.319 1.00 94.81 816 VAL A C 1
ATOM 6502 O O . VAL A 1 816 ? 25.475 7.325 -0.093 1.00 94.81 816 VAL A O 1
ATOM 6505 N N . VAL A 1 817 ? 25.443 6.299 -2.091 1.00 93.94 817 VAL A N 1
ATOM 6506 C CA . VAL A 1 817 ? 25.565 4.921 -1.591 1.00 93.94 817 VAL A CA 1
ATOM 6507 C C . VAL A 1 817 ? 26.885 4.264 -1.982 1.00 93.94 817 VAL A C 1
ATOM 6509 O O . VAL A 1 817 ? 27.620 4.731 -2.859 1.00 93.94 817 VAL A O 1
ATOM 6512 N N . LEU A 1 818 ? 27.178 3.140 -1.333 1.00 91.31 818 LEU A N 1
ATOM 6513 C CA . LEU A 1 818 ? 28.274 2.255 -1.700 1.00 91.31 818 LEU A CA 1
ATOM 6514 C C . LEU A 1 818 ? 27.882 1.387 -2.909 1.00 91.31 818 LEU A C 1
ATOM 6516 O O . LEU A 1 818 ? 26.802 0.791 -2.907 1.00 91.31 818 LEU A O 1
ATOM 6520 N N . PRO A 1 819 ? 28.761 1.220 -3.916 1.00 85.00 819 PRO A N 1
ATOM 6521 C CA . PRO A 1 819 ? 28.485 0.412 -5.104 1.00 85.00 819 PRO A CA 1
ATOM 6522 C C . PRO A 1 819 ? 28.644 -1.099 -4.836 1.00 85.00 819 PRO A C 1
ATOM 6524 O O . PRO A 1 819 ? 29.267 -1.822 -5.614 1.00 85.00 819 PRO A O 1
ATOM 6527 N N . VAL A 1 820 ? 28.072 -1.611 -3.744 1.00 80.94 820 VAL A N 1
ATOM 6528 C CA . VAL A 1 820 ? 28.175 -3.016 -3.303 1.00 80.94 820 VAL A CA 1
ATOM 6529 C C . VAL A 1 820 ? 26.874 -3.785 -3.544 1.00 80.94 820 VAL A C 1
ATOM 6531 O O . VAL A 1 820 ? 25.798 -3.202 -3.572 1.00 80.94 820 VAL A O 1
ATOM 6534 N N . HIS A 1 821 ? 26.956 -5.106 -3.718 1.00 71.50 821 HIS A N 1
ATOM 6535 C CA . HIS A 1 821 ? 25.789 -5.984 -3.921 1.00 71.50 821 HIS A CA 1
ATOM 6536 C C . HIS A 1 821 ? 25.196 -6.489 -2.596 1.00 71.50 821 HIS A C 1
ATOM 6538 O O . HIS A 1 821 ? 24.833 -7.654 -2.477 1.00 71.50 821 HIS A O 1
ATOM 6544 N N . LYS A 1 822 ? 25.131 -5.623 -1.584 1.00 78.31 822 LYS A N 1
ATOM 6545 C CA . LYS A 1 822 ? 24.572 -5.953 -0.271 1.00 78.31 822 LYS A CA 1
ATOM 6546 C C . LYS A 1 822 ? 23.279 -5.175 -0.087 1.00 78.31 822 LYS A C 1
ATOM 6548 O O . LYS A 1 822 ? 23.300 -3.960 -0.252 1.00 78.31 822 LYS A O 1
ATOM 6553 N N . ASP A 1 823 ? 22.188 -5.861 0.240 1.00 81.62 823 ASP A N 1
ATOM 6554 C CA . ASP A 1 823 ? 20.957 -5.182 0.643 1.00 81.62 823 ASP A CA 1
ATOM 6555 C C . ASP A 1 823 ? 21.136 -4.564 2.036 1.00 81.62 823 ASP A C 1
ATOM 6557 O O . ASP A 1 823 ? 21.731 -5.169 2.933 1.00 81.62 823 ASP A O 1
ATOM 6561 N N . ALA A 1 824 ? 20.657 -3.337 2.186 1.00 87.00 824 ALA A N 1
ATOM 6562 C CA . ALA A 1 824 ? 20.596 -2.600 3.441 1.00 87.00 824 ALA A CA 1
ATOM 6563 C C . ALA A 1 824 ? 19.176 -2.099 3.721 1.00 87.00 824 ALA A C 1
ATOM 6565 O O . ALA A 1 824 ? 19.010 -1.153 4.484 1.00 87.00 824 ALA A O 1
ATOM 6566 N N . GLY A 1 825 ? 18.176 -2.687 3.060 1.00 92.69 825 GLY A N 1
ATOM 6567 C CA . GLY A 1 825 ? 16.769 -2.376 3.237 1.00 92.69 825 GLY A CA 1
ATOM 6568 C C . GLY A 1 825 ? 16.034 -3.371 4.121 1.00 92.69 825 GLY A C 1
ATOM 6569 O O . GLY A 1 825 ? 16.612 -4.055 4.975 1.00 92.69 825 GLY A O 1
ATOM 6570 N N . PHE A 1 826 ? 14.734 -3.465 3.853 1.00 93.94 826 PHE A N 1
ATOM 6571 C CA . PHE A 1 826 ? 13.794 -4.346 4.534 1.00 93.94 826 PHE A CA 1
ATOM 6572 C C . PHE A 1 826 ? 14.232 -5.817 4.521 1.00 93.94 826 PHE A C 1
ATOM 6574 O O . PHE A 1 826 ? 14.181 -6.458 5.566 1.00 93.94 826 PHE A O 1
ATOM 6581 N N . TRP A 1 827 ? 14.709 -6.365 3.396 1.00 91.69 827 TRP A N 1
ATOM 6582 C CA . TRP A 1 827 ? 15.030 -7.800 3.312 1.00 91.69 827 TRP A CA 1
ATOM 6583 C C . TRP A 1 827 ? 16.212 -8.210 4.195 1.00 91.69 827 TRP A C 1
ATOM 6585 O O . TRP A 1 827 ? 16.327 -9.374 4.568 1.00 91.69 827 TRP A O 1
ATOM 6595 N N . SER A 1 828 ? 17.052 -7.245 4.570 1.00 90.50 828 SER A N 1
ATOM 6596 C CA . SER A 1 828 ? 18.154 -7.403 5.524 1.00 90.50 828 SER A CA 1
ATOM 6597 C C . SER A 1 828 ? 17.779 -7.062 6.976 1.00 90.50 828 SER A C 1
ATOM 6599 O O . SER A 1 828 ? 18.677 -6.886 7.804 1.00 90.50 828 SER A O 1
ATOM 6601 N N . SER A 1 829 ? 16.486 -6.884 7.273 1.00 91.06 829 SER A N 1
ATOM 6602 C CA . SER A 1 829 ? 15.995 -6.456 8.586 1.00 91.06 829 SER A CA 1
ATOM 6603 C C . SER A 1 829 ? 15.481 -7.616 9.450 1.00 91.06 829 SER A C 1
ATOM 6605 O O . SER A 1 829 ? 14.950 -8.606 8.935 1.00 91.06 829 SER A O 1
ATOM 6607 N N . THR A 1 830 ? 15.544 -7.470 10.774 1.00 90.12 830 THR A N 1
ATOM 6608 C CA . THR A 1 830 ? 14.831 -8.359 11.712 1.00 90.12 830 THR A CA 1
ATOM 6609 C C . THR A 1 830 ? 13.313 -8.370 11.503 1.00 90.12 830 THR A C 1
ATOM 6611 O O . THR A 1 830 ? 12.696 -9.399 11.762 1.00 90.12 830 THR A O 1
ATOM 6614 N N . ALA A 1 831 ? 12.699 -7.309 10.965 1.00 90.00 831 ALA A N 1
ATOM 6615 C CA . ALA A 1 831 ? 11.278 -7.316 10.601 1.00 90.00 831 ALA A CA 1
ATOM 6616 C C . ALA A 1 831 ? 10.971 -8.314 9.467 1.00 90.00 831 ALA A C 1
ATOM 6618 O O . ALA A 1 831 ? 10.001 -9.067 9.556 1.00 90.00 831 ALA A O 1
ATOM 6619 N N . ALA A 1 832 ? 11.820 -8.393 8.436 1.00 89.25 832 ALA A N 1
ATOM 6620 C CA . ALA A 1 832 ? 11.665 -9.396 7.379 1.00 89.25 832 ALA A CA 1
ATOM 6621 C C . ALA A 1 832 ? 11.874 -10.822 7.909 1.00 89.25 832 ALA A C 1
ATOM 6623 O O . ALA A 1 832 ? 11.099 -11.723 7.584 1.00 89.25 832 ALA A O 1
ATOM 6624 N N . ALA A 1 833 ? 12.880 -11.022 8.768 1.00 84.19 833 ALA A N 1
ATOM 6625 C CA . ALA A 1 833 ? 13.104 -12.305 9.438 1.00 84.19 833 ALA A CA 1
ATOM 6626 C C . ALA A 1 833 ? 11.934 -12.690 10.363 1.00 84.19 833 ALA A C 1
ATOM 6628 O O . ALA A 1 833 ? 11.577 -13.862 10.452 1.00 84.19 833 ALA A O 1
ATOM 6629 N N . GLY A 1 834 ? 11.314 -11.696 11.001 1.00 79.25 834 GLY A N 1
ATOM 6630 C CA . GLY A 1 834 ? 10.126 -11.823 11.838 1.00 79.25 834 GLY A CA 1
ATOM 6631 C C . GLY A 1 834 ? 8.811 -11.937 11.064 1.00 79.25 834 GLY A C 1
ATOM 6632 O O . GLY A 1 834 ? 7.751 -11.933 11.681 1.00 79.25 834 GLY A O 1
ATOM 6633 N N . HIS A 1 835 ? 8.862 -12.051 9.733 1.00 86.81 835 HIS A N 1
ATOM 6634 C CA . HIS A 1 835 ? 7.704 -12.220 8.853 1.00 86.81 835 HIS A CA 1
ATOM 6635 C C . HIS A 1 835 ? 6.709 -11.049 8.820 1.00 86.81 835 HIS A C 1
ATOM 6637 O O . HIS A 1 835 ? 5.555 -11.245 8.427 1.00 86.81 835 HIS A O 1
ATOM 6643 N N . TRP A 1 836 ? 7.137 -9.827 9.155 1.00 92.69 836 TRP A N 1
ATOM 6644 C CA . TRP A 1 836 ? 6.340 -8.649 8.806 1.00 92.69 836 TRP A CA 1
ATOM 6645 C C . TRP A 1 836 ? 6.191 -8.552 7.287 1.00 92.69 836 TRP A C 1
ATOM 6647 O O . TRP A 1 836 ? 7.113 -8.924 6.557 1.00 92.69 836 TRP A O 1
ATOM 6657 N N . PRO A 1 837 ? 5.048 -8.061 6.784 1.00 95.75 837 PRO A N 1
ATOM 6658 C CA . PRO A 1 837 ? 4.924 -7.776 5.367 1.00 95.75 837 PRO A CA 1
ATOM 6659 C C . PRO A 1 837 ? 5.906 -6.664 4.973 1.00 95.75 837 PRO A C 1
ATOM 6661 O O . PRO A 1 837 ? 6.172 -5.734 5.737 1.00 95.75 837 PRO A O 1
ATOM 6664 N N . ASN A 1 838 ? 6.446 -6.759 3.762 1.00 97.44 838 ASN A N 1
ATOM 6665 C CA . ASN A 1 838 ? 7.235 -5.699 3.151 1.00 97.44 838 ASN A CA 1
ATOM 6666 C C . ASN A 1 838 ? 6.338 -4.468 2.903 1.00 97.44 838 ASN A C 1
ATOM 6668 O O . ASN A 1 838 ? 5.404 -4.574 2.100 1.00 97.44 838 ASN A O 1
ATOM 6672 N N . PRO A 1 839 ? 6.610 -3.311 3.535 1.00 97.44 839 PRO A N 1
ATOM 6673 C CA . PRO A 1 839 ? 5.706 -2.162 3.492 1.00 97.44 839 PRO A CA 1
ATOM 6674 C C . PRO A 1 839 ? 5.565 -1.539 2.099 1.00 97.44 839 PRO A C 1
ATOM 6676 O O . PRO A 1 839 ? 4.481 -1.083 1.744 1.00 97.44 839 PRO A O 1
ATOM 6679 N N . PHE A 1 840 ? 6.622 -1.553 1.280 1.00 98.00 840 PHE A N 1
ATOM 6680 C CA . PHE A 1 840 ? 6.556 -1.066 -0.102 1.00 98.00 840 PHE A CA 1
ATOM 6681 C C . PHE A 1 840 ? 5.594 -1.907 -0.930 1.00 98.00 840 PHE A C 1
ATOM 6683 O O . PHE A 1 840 ? 4.725 -1.374 -1.610 1.00 98.00 840 PHE A O 1
ATOM 6690 N N . ILE A 1 841 ? 5.721 -3.231 -0.837 1.00 97.88 841 ILE A N 1
ATOM 6691 C CA . ILE A 1 841 ? 4.894 -4.163 -1.603 1.00 97.88 841 ILE A CA 1
ATOM 6692 C C . ILE A 1 841 ? 3.442 -4.101 -1.121 1.00 97.88 841 ILE A C 1
ATOM 6694 O O . ILE A 1 841 ? 2.539 -4.056 -1.952 1.00 97.88 841 ILE A O 1
ATOM 6698 N N . THR A 1 842 ? 3.217 -4.001 0.194 1.00 97.62 842 THR A N 1
ATOM 6699 C CA . THR A 1 842 ? 1.878 -3.775 0.758 1.00 97.62 842 THR A CA 1
ATOM 6700 C C . THR A 1 842 ? 1.273 -2.475 0.226 1.00 97.62 842 THR A C 1
ATOM 6702 O O . THR A 1 842 ? 0.117 -2.479 -0.192 1.00 97.62 842 THR A O 1
ATOM 6705 N N . LYS A 1 843 ? 2.045 -1.375 0.177 1.00 97.62 843 LYS A N 1
ATOM 6706 C CA . LYS A 1 843 ? 1.579 -0.094 -0.378 1.00 97.62 843 LYS A CA 1
ATOM 6707 C C . LYS A 1 843 ? 1.235 -0.220 -1.861 1.00 97.62 843 LYS A C 1
ATOM 6709 O O . LYS A 1 843 ? 0.174 0.241 -2.271 1.00 97.62 843 LYS A O 1
ATOM 6714 N N . VAL A 1 844 ? 2.094 -0.872 -2.648 1.00 97.50 844 VAL A N 1
ATOM 6715 C CA . VAL A 1 844 ? 1.865 -1.137 -4.076 1.00 97.50 844 VAL A CA 1
ATOM 6716 C C . VAL A 1 844 ? 0.568 -1.924 -4.273 1.00 97.50 844 VAL A C 1
ATOM 6718 O O . VAL A 1 844 ? -0.309 -1.462 -4.996 1.00 97.50 844 VAL A O 1
ATOM 6721 N N . ALA A 1 845 ? 0.399 -3.061 -3.592 1.00 97.44 845 ALA A N 1
ATOM 6722 C CA . ALA A 1 845 ? -0.808 -3.878 -3.706 1.00 97.44 845 ALA A CA 1
ATOM 6723 C C . ALA A 1 845 ? -2.068 -3.105 -3.294 1.00 97.44 845 ALA A C 1
ATOM 6725 O O . ALA A 1 845 ? -3.060 -3.093 -4.023 1.00 97.44 845 ALA A O 1
ATOM 6726 N N . ARG A 1 846 ? -2.008 -2.402 -2.157 1.00 95.25 846 ARG A N 1
ATOM 6727 C CA . ARG A 1 846 ? -3.132 -1.628 -1.622 1.00 95.25 846 ARG A CA 1
ATOM 6728 C C . ARG A 1 846 ? -3.550 -0.518 -2.582 1.00 95.25 846 ARG A C 1
ATOM 6730 O O . ARG A 1 846 ? -4.724 -0.440 -2.924 1.00 95.25 846 ARG A O 1
ATOM 6737 N N . GLU A 1 847 ? -2.614 0.295 -3.072 1.00 94.31 847 GLU A N 1
ATOM 6738 C CA . GLU A 1 847 ? -2.926 1.393 -3.998 1.00 94.31 847 GLU A CA 1
ATOM 6739 C C . GLU A 1 847 ? -3.416 0.911 -5.365 1.00 94.31 847 GLU A C 1
ATOM 6741 O O . GLU A 1 847 ? -4.297 1.542 -5.954 1.00 94.31 847 GLU A O 1
ATOM 6746 N N . ILE A 1 848 ? -2.891 -0.210 -5.864 1.00 94.75 848 ILE A N 1
ATOM 6747 C CA . ILE A 1 848 ? -3.358 -0.786 -7.125 1.00 94.75 848 ILE A CA 1
ATOM 6748 C C . ILE A 1 848 ? -4.778 -1.304 -6.964 1.00 94.75 848 ILE A C 1
ATOM 6750 O O . ILE A 1 848 ? -5.649 -0.871 -7.712 1.00 94.75 848 ILE A O 1
ATOM 6754 N N . TRP A 1 849 ? -5.047 -2.164 -5.979 1.00 94.94 849 TRP A N 1
ATOM 6755 C CA . TRP A 1 849 ? -6.387 -2.717 -5.782 1.00 94.94 849 TRP A CA 1
ATOM 6756 C C . TRP A 1 849 ? -7.416 -1.661 -5.426 1.00 94.94 849 TRP A C 1
ATOM 6758 O O . TRP A 1 849 ? -8.575 -1.805 -5.804 1.00 94.94 849 TRP A O 1
ATOM 6768 N N . ARG A 1 850 ? -7.004 -0.573 -4.767 1.00 91.12 850 ARG A N 1
ATOM 6769 C CA . ARG A 1 850 ? -7.845 0.596 -4.494 1.00 91.12 850 ARG A CA 1
ATOM 6770 C C . ARG A 1 850 ? -8.419 1.212 -5.770 1.00 91.12 850 ARG A C 1
ATOM 6772 O O . ARG A 1 850 ? -9.593 1.585 -5.776 1.00 91.12 850 ARG A O 1
ATOM 6779 N N . ARG A 1 851 ? -7.622 1.277 -6.840 1.00 90.50 851 ARG A N 1
ATOM 6780 C CA . ARG A 1 851 ? -7.997 1.855 -8.144 1.00 90.50 851 ARG A CA 1
ATOM 6781 C C . ARG A 1 851 ? -8.543 0.805 -9.115 1.00 90.50 851 ARG A C 1
ATOM 6783 O O . ARG A 1 851 ? -9.470 1.088 -9.859 1.00 90.50 851 ARG A O 1
ATOM 6790 N N . ASN A 1 852 ? -7.982 -0.399 -9.074 1.00 93.06 852 ASN A N 1
ATOM 6791 C CA . ASN A 1 852 ? -8.220 -1.501 -9.998 1.00 93.06 852 ASN A CA 1
ATOM 6792 C C . ASN A 1 852 ? -8.310 -2.826 -9.212 1.00 93.06 852 ASN A C 1
ATOM 6794 O O . ASN A 1 852 ? -7.317 -3.551 -9.106 1.00 93.06 852 ASN A O 1
ATOM 6798 N N . PRO A 1 853 ? -9.475 -3.143 -8.617 1.00 93.00 853 PRO A N 1
ATOM 6799 C CA . PRO A 1 853 ? -9.628 -4.300 -7.733 1.00 93.00 853 PRO A CA 1
ATOM 6800 C C . PRO A 1 853 ? -9.444 -5.651 -8.426 1.00 93.00 853 PRO A C 1
ATOM 6802 O O . PRO A 1 853 ? -9.123 -6.621 -7.757 1.00 93.00 853 PRO A O 1
ATOM 6805 N N . ASP A 1 854 ? -9.605 -5.725 -9.744 1.00 93.75 854 ASP A N 1
ATOM 6806 C CA . ASP A 1 854 ? -9.447 -6.979 -10.489 1.00 93.75 854 ASP A CA 1
ATOM 6807 C C . ASP A 1 854 ? -8.001 -7.229 -10.944 1.00 93.75 854 ASP A C 1
ATOM 6809 O O . ASP A 1 854 ? -7.711 -8.258 -11.551 1.00 93.75 854 ASP A O 1
ATOM 6813 N N . CYS A 1 855 ? -7.083 -6.303 -10.640 1.00 96.62 855 CYS A N 1
ATOM 6814 C CA . CYS A 1 855 ? -5.686 -6.401 -11.042 1.00 96.62 855 CYS A CA 1
ATOM 6815 C C . CYS A 1 855 ? -4.977 -7.565 -10.336 1.00 96.62 855 CYS A C 1
ATOM 6817 O O . CYS A 1 855 ? -4.906 -7.629 -9.103 1.00 96.62 855 CYS A O 1
ATOM 6819 N N . ILE A 1 856 ? -4.404 -8.466 -11.131 1.00 97.50 856 ILE A N 1
ATOM 6820 C CA . ILE A 1 856 ? -3.617 -9.605 -10.664 1.00 97.50 856 ILE A CA 1
ATOM 6821 C C . ILE A 1 856 ? -2.170 -9.157 -10.443 1.00 97.50 856 ILE A C 1
ATOM 6823 O O . ILE A 1 856 ? -1.522 -8.641 -11.353 1.00 97.50 856 ILE A O 1
ATOM 6827 N N . LEU A 1 857 ? -1.638 -9.392 -9.243 1.00 97.56 857 LEU A N 1
ATOM 6828 C CA . LEU A 1 857 ? -0.277 -8.999 -8.887 1.00 97.56 857 LEU A CA 1
ATOM 6829 C C . LEU A 1 857 ? 0.587 -10.216 -8.566 1.00 97.56 857 LEU A C 1
ATOM 6831 O O . LEU A 1 857 ? 0.348 -10.943 -7.599 1.00 97.56 857 LEU A O 1
ATOM 6835 N N . ILE A 1 858 ? 1.611 -10.425 -9.389 1.00 96.75 858 ILE A N 1
ATOM 6836 C CA . ILE A 1 858 ? 2.511 -11.574 -9.314 1.00 96.75 858 ILE A CA 1
ATOM 6837 C C . ILE A 1 858 ? 3.908 -11.084 -8.955 1.00 96.75 858 ILE A C 1
ATOM 6839 O O . ILE A 1 858 ? 4.408 -10.121 -9.528 1.00 96.75 858 ILE A O 1
ATOM 6843 N N . ALA A 1 859 ? 4.557 -11.765 -8.018 1.00 94.94 859 ALA A N 1
ATOM 6844 C CA . ALA A 1 859 ? 5.920 -11.478 -7.598 1.00 94.94 859 ALA A CA 1
ATOM 6845 C C . ALA A 1 859 ? 6.890 -12.494 -8.214 1.00 94.94 859 ALA A C 1
ATOM 6847 O O . ALA A 1 859 ? 6.941 -13.638 -7.757 1.00 94.94 859 ALA A O 1
ATOM 6848 N N . ASP A 1 860 ? 7.682 -12.089 -9.214 1.00 91.00 860 ASP A N 1
ATOM 6849 C CA . ASP A 1 860 ? 8.735 -12.951 -9.761 1.00 91.00 860 ASP A CA 1
ATOM 6850 C C . ASP A 1 860 ? 9.905 -13.031 -8.770 1.00 91.00 860 ASP A C 1
ATOM 6852 O O . ASP A 1 860 ? 10.561 -12.040 -8.422 1.00 91.00 860 ASP A O 1
ATOM 6856 N N . CYS A 1 861 ? 10.146 -14.238 -8.269 1.00 86.75 861 CYS A N 1
ATOM 6857 C CA . CYS A 1 861 ? 11.195 -14.513 -7.297 1.00 86.75 861 CYS A CA 1
ATOM 6858 C C . CYS A 1 861 ? 12.477 -15.052 -7.946 1.00 86.75 861 CYS A C 1
ATOM 6860 O O . CYS A 1 861 ? 13.456 -15.283 -7.241 1.00 86.75 861 CYS A O 1
ATOM 6862 N N . GLY A 1 862 ? 12.496 -15.241 -9.270 1.00 78.31 862 GLY A N 1
ATOM 6863 C CA . GLY A 1 862 ? 13.630 -15.805 -9.992 1.00 78.31 862 GLY A CA 1
ATOM 6864 C C . GLY A 1 862 ? 14.096 -17.149 -9.418 1.00 78.31 862 GLY A C 1
ATOM 6865 O O . GLY A 1 862 ? 13.292 -17.994 -9.013 1.00 78.31 862 GLY A O 1
ATOM 6866 N N . LEU A 1 863 ? 15.418 -17.345 -9.404 1.00 72.75 863 LEU A N 1
ATOM 6867 C CA . LEU A 1 863 ? 16.069 -18.427 -8.665 1.00 72.75 863 LEU A CA 1
ATOM 6868 C C . LEU A 1 863 ? 16.507 -17.886 -7.305 1.00 72.75 863 LEU A C 1
ATOM 6870 O O . LEU A 1 863 ? 17.469 -17.120 -7.229 1.00 72.75 863 LEU A O 1
ATOM 6874 N N . LEU A 1 864 ? 15.804 -18.289 -6.249 1.00 74.25 864 LEU A N 1
ATOM 6875 C CA . LEU A 1 864 ? 16.215 -17.988 -4.883 1.00 74.25 864 LEU A CA 1
ATOM 6876 C C . LEU A 1 864 ? 17.388 -18.898 -4.477 1.00 74.25 864 LEU A C 1
ATOM 6878 O O . LEU A 1 864 ? 17.340 -20.094 -4.773 1.00 74.25 864 LEU A O 1
ATOM 6882 N N . PRO A 1 865 ? 18.428 -18.362 -3.814 1.00 72.94 865 PRO A N 1
ATOM 6883 C CA . PRO A 1 865 ? 19.429 -19.178 -3.136 1.00 72.94 865 PRO A CA 1
ATOM 6884 C C . PRO A 1 865 ? 18.796 -20.042 -2.036 1.00 72.94 865 PRO A C 1
ATOM 6886 O O . PRO A 1 865 ? 17.792 -19.645 -1.436 1.00 72.94 865 PRO A O 1
ATOM 6889 N N . ASP A 1 866 ? 19.425 -21.179 -1.731 1.00 67.06 866 ASP A N 1
ATOM 6890 C CA . ASP A 1 866 ? 19.000 -22.070 -0.647 1.00 67.06 866 ASP A CA 1
ATOM 6891 C C . ASP A 1 866 ? 18.856 -21.296 0.679 1.00 67.06 866 ASP A C 1
ATOM 6893 O O . ASP A 1 866 ? 19.772 -20.587 1.108 1.00 67.06 866 ASP A O 1
ATOM 6897 N N . GLY A 1 867 ? 17.704 -21.433 1.341 1.00 68.69 867 GLY A N 1
ATOM 6898 C CA . GLY A 1 867 ? 17.399 -20.773 2.615 1.00 68.69 867 GLY A CA 1
ATOM 6899 C C . GLY A 1 867 ? 16.695 -19.414 2.496 1.00 68.69 867 GLY A C 1
ATOM 6900 O O . GLY A 1 867 ? 16.246 -18.873 3.513 1.00 68.69 867 GLY A O 1
ATOM 6901 N N . GLU A 1 868 ? 16.549 -18.856 1.288 1.00 77.81 868 GLU A N 1
ATOM 6902 C CA . GLU A 1 868 ? 15.791 -17.618 1.056 1.00 77.81 868 GLU A CA 1
ATOM 6903 C C . GLU A 1 868 ? 14.296 -17.843 0.763 1.00 77.81 868 GLU A C 1
ATOM 6905 O O . GLU A 1 868 ? 13.549 -16.879 0.577 1.00 77.81 868 GLU A O 1
ATOM 6910 N N . GLU A 1 869 ? 13.801 -19.083 0.789 1.00 77.06 869 GLU A N 1
ATOM 6911 C CA . GLU A 1 869 ? 12.400 -19.420 0.490 1.00 77.06 869 GLU A CA 1
ATOM 6912 C C . GLU A 1 869 ? 11.421 -18.744 1.461 1.00 77.06 869 GLU A C 1
ATOM 6914 O O . GLU A 1 869 ? 10.260 -18.500 1.127 1.00 77.06 869 GLU A O 1
ATOM 6919 N N . LYS A 1 870 ? 11.897 -18.354 2.651 1.00 77.31 870 LYS A N 1
ATOM 6920 C CA . LYS A 1 870 ? 11.129 -17.563 3.626 1.00 77.31 870 LYS A CA 1
ATOM 6921 C C . LYS A 1 870 ? 10.624 -16.234 3.045 1.00 77.31 870 LYS A C 1
ATOM 6923 O O . LYS A 1 870 ? 9.570 -15.760 3.473 1.00 77.31 870 LYS A O 1
ATOM 6928 N N . LYS A 1 871 ? 11.312 -15.661 2.046 1.00 86.81 871 LYS A N 1
ATOM 6929 C CA . LYS A 1 871 ? 10.880 -14.435 1.352 1.00 86.81 871 LYS A CA 1
ATOM 6930 C C . LYS A 1 871 ? 9.547 -14.620 0.626 1.00 86.81 871 LYS A C 1
ATOM 6932 O O . LYS A 1 871 ? 8.777 -13.669 0.553 1.00 86.81 871 LYS A O 1
ATOM 6937 N N . LEU A 1 872 ? 9.221 -15.833 0.170 1.00 88.00 872 LEU A N 1
ATOM 6938 C CA . LEU A 1 872 ? 7.933 -16.123 -0.471 1.00 88.00 872 LEU A CA 1
ATOM 6939 C C . LEU A 1 872 ? 6.758 -15.885 0.481 1.00 88.00 872 LEU A C 1
ATOM 6941 O O . LEU A 1 872 ? 5.759 -15.282 0.099 1.00 88.00 872 LEU A O 1
ATOM 6945 N N . GLY A 1 873 ? 6.897 -16.319 1.739 1.00 86.56 873 GLY A N 1
ATOM 6946 C CA . GLY A 1 873 ? 5.878 -16.101 2.765 1.00 86.56 873 GLY A CA 1
ATOM 6947 C C . GLY A 1 873 ? 5.684 -14.617 3.077 1.00 86.56 873 GLY A C 1
ATOM 6948 O O . GLY A 1 873 ? 4.557 -14.171 3.273 1.00 86.56 873 GLY A O 1
ATOM 6949 N N . VAL A 1 874 ? 6.769 -13.837 3.066 1.00 91.38 874 VAL A N 1
ATOM 6950 C CA . VAL A 1 874 ? 6.715 -12.377 3.239 1.00 91.38 874 VAL A CA 1
ATOM 6951 C C . VAL A 1 874 ? 6.035 -11.697 2.046 1.00 91.38 874 VAL A C 1
ATOM 6953 O O . VAL A 1 874 ? 5.177 -10.845 2.247 1.00 91.38 874 VAL A O 1
ATOM 6956 N N . LEU A 1 875 ? 6.344 -12.110 0.813 1.00 94.00 875 LEU A N 1
ATOM 6957 C CA . LEU A 1 875 ? 5.693 -11.594 -0.399 1.00 94.00 875 LEU A CA 1
ATOM 6958 C C . LEU A 1 875 ? 4.187 -11.882 -0.416 1.00 94.00 875 LEU A C 1
ATOM 6960 O O . LEU A 1 875 ? 3.398 -10.986 -0.715 1.00 94.00 875 LEU A O 1
ATOM 6964 N N . ALA A 1 876 ? 3.790 -13.097 -0.027 1.00 92.75 876 ALA A N 1
ATOM 6965 C CA . ALA A 1 876 ? 2.385 -13.465 0.112 1.00 92.75 876 ALA A CA 1
ATOM 6966 C C . ALA A 1 876 ? 1.674 -12.608 1.174 1.00 92.75 876 ALA A C 1
ATOM 6968 O O . ALA A 1 876 ? 0.584 -12.098 0.921 1.00 92.75 876 ALA A O 1
ATOM 6969 N N . ARG A 1 877 ? 2.312 -12.371 2.333 1.00 93.81 877 ARG A N 1
ATOM 6970 C CA . ARG A 1 877 ? 1.804 -11.477 3.398 1.00 93.81 877 ARG A CA 1
ATOM 6971 C C . ARG A 1 877 ? 1.654 -10.023 2.945 1.00 93.81 877 ARG A C 1
ATOM 6973 O O . ARG A 1 877 ? 0.790 -9.314 3.456 1.00 93.81 877 ARG A O 1
ATOM 6980 N N . SER A 1 878 ? 2.464 -9.595 1.982 1.00 96.81 878 SER A N 1
ATOM 6981 C CA . SER A 1 878 ? 2.384 -8.274 1.353 1.00 96.81 878 SER A CA 1
ATOM 6982 C C . SER A 1 878 ? 1.347 -8.166 0.233 1.00 96.81 878 SER A C 1
ATOM 6984 O O . SER A 1 878 ? 1.237 -7.102 -0.368 1.00 96.81 878 SER A O 1
ATOM 6986 N N . GLY A 1 879 ? 0.591 -9.227 -0.065 1.00 95.75 879 GLY A N 1
ATOM 6987 C CA . GLY A 1 879 ? -0.498 -9.199 -1.047 1.00 95.75 879 GLY A CA 1
ATOM 6988 C C . GLY A 1 879 ? -0.163 -9.761 -2.429 1.00 95.75 879 GLY A C 1
ATOM 6989 O O . GLY A 1 879 ? -1.046 -9.831 -3.276 1.00 95.75 879 GLY A O 1
ATOM 6990 N N . MET A 1 880 ? 1.072 -10.192 -2.680 1.00 95.19 880 MET A N 1
ATOM 6991 C CA . MET A 1 880 ? 1.480 -10.677 -4.004 1.00 95.19 880 MET A CA 1
ATOM 6992 C C . MET A 1 880 ? 1.304 -12.190 -4.134 1.00 95.19 880 MET A C 1
ATOM 6994 O O . MET A 1 880 ? 1.471 -12.920 -3.159 1.00 95.19 880 MET A O 1
ATOM 6998 N N . VAL A 1 881 ? 1.060 -12.680 -5.351 1.00 94.25 881 VAL A N 1
ATOM 6999 C CA . VAL A 1 881 ? 1.152 -14.113 -5.667 1.00 94.25 881 VAL A CA 1
ATOM 7000 C C . VAL A 1 881 ? 2.613 -14.449 -5.993 1.00 94.25 881 VAL A C 1
ATOM 7002 O O . VAL A 1 881 ? 3.104 -14.034 -7.046 1.00 94.25 881 VAL A O 1
ATOM 7005 N N . PRO A 1 882 ? 3.357 -15.153 -5.118 1.00 91.88 882 PRO A N 1
ATOM 7006 C CA . PRO A 1 882 ? 4.754 -15.466 -5.386 1.00 91.88 882 PRO A CA 1
ATOM 7007 C C . PRO A 1 882 ? 4.878 -16.495 -6.516 1.00 91.88 882 PRO A C 1
ATOM 7009 O O . PRO A 1 882 ? 4.311 -17.584 -6.445 1.00 91.88 882 PRO A O 1
ATOM 7012 N N . LEU A 1 883 ? 5.673 -16.167 -7.534 1.00 87.88 883 LEU A N 1
ATOM 7013 C CA . LEU A 1 883 ? 6.045 -17.062 -8.623 1.00 87.88 883 LEU A CA 1
ATOM 7014 C C . LEU A 1 883 ? 7.523 -17.437 -8.488 1.00 87.88 883 LEU A C 1
ATOM 7016 O O . LEU A 1 883 ? 8.407 -16.584 -8.543 1.00 87.88 883 LEU A O 1
ATOM 7020 N N . MET A 1 884 ? 7.790 -18.731 -8.327 1.00 80.19 884 MET A N 1
ATOM 7021 C CA . MET A 1 884 ? 9.142 -19.278 -8.226 1.00 80.19 884 MET A CA 1
ATOM 7022 C C . MET A 1 884 ? 9.429 -20.156 -9.445 1.00 80.19 884 MET A C 1
ATOM 7024 O O . MET A 1 884 ? 8.802 -21.198 -9.629 1.00 80.19 884 MET A O 1
ATOM 7028 N N . GLN A 1 885 ? 10.419 -19.766 -10.251 1.00 71.75 885 GLN A N 1
ATOM 7029 C CA . GLN A 1 885 ? 10.787 -20.497 -11.472 1.00 71.75 885 GLN A CA 1
ATOM 7030 C C . GLN A 1 885 ? 11.318 -21.910 -11.184 1.00 71.75 885 GLN A C 1
ATOM 7032 O O . GLN A 1 885 ? 11.206 -22.797 -12.023 1.00 71.75 885 GLN A O 1
ATOM 7037 N N . SER A 1 886 ? 11.886 -22.143 -9.996 1.00 68.38 886 SER A N 1
ATOM 7038 C CA . SER A 1 886 ? 12.347 -23.466 -9.562 1.00 68.38 886 SER A CA 1
ATOM 7039 C C . SER A 1 886 ? 11.238 -24.357 -8.996 1.00 68.38 886 SER A C 1
ATOM 7041 O O . SER A 1 886 ? 11.490 -25.543 -8.787 1.00 68.38 886 SER A O 1
ATOM 7043 N N . LEU A 1 887 ? 10.020 -23.845 -8.770 1.00 70.62 887 LEU A N 1
ATOM 7044 C CA . LEU A 1 887 ? 8.942 -24.618 -8.149 1.00 70.62 887 LEU A CA 1
ATOM 7045 C C . LEU A 1 887 ? 8.585 -25.889 -8.934 1.00 70.62 887 LEU A C 1
ATOM 7047 O O . LEU A 1 887 ? 8.476 -26.928 -8.287 1.00 70.62 887 LEU A O 1
ATOM 7051 N N . PRO A 1 888 ? 8.476 -25.884 -10.280 1.00 67.69 888 PRO A N 1
ATOM 7052 C CA . PRO A 1 888 ? 8.272 -27.118 -11.034 1.00 67.69 888 PRO A CA 1
ATOM 7053 C C . PRO A 1 888 ? 9.352 -28.157 -10.722 1.00 67.69 888 PRO A C 1
ATOM 7055 O O . PRO A 1 888 ? 9.024 -29.285 -10.370 1.00 67.69 888 PRO A O 1
ATOM 7058 N N . ASN A 1 889 ? 10.629 -27.762 -10.730 1.00 65.19 889 ASN A N 1
ATOM 7059 C CA . ASN A 1 889 ? 11.750 -28.655 -10.418 1.00 65.19 889 ASN A CA 1
ATOM 7060 C C . ASN A 1 889 ? 11.690 -29.185 -8.976 1.00 65.19 889 ASN A C 1
ATOM 7062 O O . ASN A 1 889 ? 12.025 -30.342 -8.731 1.00 65.19 889 ASN A O 1
ATOM 7066 N N . ILE A 1 890 ? 11.259 -28.360 -8.017 1.00 67.19 890 ILE A N 1
ATOM 7067 C CA . ILE A 1 890 ? 11.061 -28.769 -6.619 1.00 67.19 890 ILE A CA 1
ATOM 7068 C C . ILE A 1 890 ? 9.912 -29.777 -6.516 1.00 67.19 890 ILE A C 1
ATOM 7070 O O . ILE A 1 890 ? 10.083 -30.834 -5.913 1.00 67.19 890 ILE A O 1
ATOM 7074 N N . LEU A 1 891 ? 8.764 -29.493 -7.137 1.00 65.56 891 LEU A N 1
ATOM 7075 C CA . LEU A 1 891 ? 7.609 -30.391 -7.140 1.00 65.56 891 LEU A CA 1
ATOM 7076 C C . LEU A 1 891 ? 7.955 -31.728 -7.803 1.00 65.56 891 LEU A C 1
ATOM 7078 O O . LEU A 1 891 ? 7.602 -32.778 -7.285 1.00 65.56 891 LEU A O 1
ATOM 7082 N N . LEU A 1 892 ? 8.713 -31.710 -8.895 1.00 67.38 892 LEU A N 1
ATOM 7083 C CA . LEU A 1 892 ? 9.167 -32.912 -9.593 1.00 67.38 892 LEU A CA 1
ATOM 7084 C C . LEU A 1 892 ? 10.097 -33.779 -8.741 1.00 67.38 892 LEU A C 1
ATOM 7086 O O . LEU A 1 892 ? 9.918 -34.996 -8.699 1.00 67.38 892 LEU A O 1
ATOM 7090 N N . LYS A 1 893 ? 11.019 -33.156 -7.993 1.00 66.69 893 LYS A N 1
ATOM 7091 C CA . LYS A 1 893 ? 11.845 -33.849 -6.990 1.00 66.69 893 LYS A CA 1
ATOM 7092 C C . LYS A 1 893 ? 10.993 -34.468 -5.880 1.00 66.69 893 LYS A C 1
ATOM 7094 O O . LYS A 1 893 ? 11.254 -35.599 -5.487 1.00 66.69 893 LYS A O 1
ATOM 7099 N N . ILE A 1 894 ? 9.978 -33.750 -5.391 1.00 68.81 894 ILE A N 1
ATOM 7100 C CA . ILE A 1 894 ? 9.069 -34.235 -4.338 1.00 68.81 894 ILE A CA 1
ATOM 7101 C C . ILE A 1 894 ? 8.215 -35.407 -4.842 1.00 68.81 894 ILE A C 1
ATOM 7103 O O . ILE A 1 894 ? 8.042 -36.392 -4.130 1.00 68.81 894 ILE A O 1
ATOM 7107 N N . PHE A 1 895 ? 7.706 -35.326 -6.072 1.00 73.00 895 PHE A N 1
ATOM 7108 C CA . PHE A 1 895 ? 6.830 -36.338 -6.667 1.00 73.00 895 PHE A CA 1
ATOM 7109 C C . PHE A 1 895 ? 7.578 -37.439 -7.440 1.00 73.00 895 PHE A C 1
ATOM 7111 O O . PHE A 1 895 ? 6.938 -38.259 -8.098 1.00 73.00 895 PHE A O 1
ATOM 7118 N N . GLY A 1 896 ? 8.914 -37.479 -7.366 1.00 49.66 896 GLY A N 1
ATOM 7119 C CA . GLY A 1 896 ? 9.739 -38.558 -7.920 1.00 49.66 896 GLY A CA 1
ATOM 7120 C C . GLY A 1 896 ? 9.664 -38.715 -9.442 1.00 49.66 896 GLY A C 1
ATOM 7121 O O . GLY A 1 896 ? 9.924 -39.802 -9.954 1.00 49.66 896 GLY A O 1
ATOM 7122 N N . LYS A 1 897 ? 9.285 -37.662 -10.174 1.00 52.81 897 LYS A N 1
ATOM 7123 C CA . LYS A 1 897 ? 9.258 -37.668 -11.642 1.00 52.81 897 LYS A CA 1
ATOM 7124 C C . LYS A 1 897 ? 10.426 -36.836 -12.152 1.00 52.81 897 LYS A C 1
ATOM 7126 O O . LYS A 1 897 ? 10.383 -35.614 -12.093 1.00 52.81 897 LYS A O 1
ATOM 7131 N N . GLU A 1 898 ? 11.467 -37.492 -12.650 1.00 46.84 898 GLU A N 1
ATOM 7132 C CA . GLU A 1 898 ? 12.505 -36.811 -13.425 1.00 46.84 898 GLU A CA 1
ATOM 7133 C C . GLU A 1 898 ? 11.891 -36.304 -14.740 1.00 46.84 898 GLU A C 1
ATOM 7135 O O . GLU A 1 898 ? 11.217 -37.057 -15.450 1.00 46.84 898 GLU A O 1
ATOM 7140 N N . ILE A 1 899 ? 12.102 -35.026 -15.075 1.00 47.03 899 ILE A N 1
ATOM 7141 C CA . ILE A 1 899 ? 11.938 -34.585 -16.462 1.00 47.03 899 ILE A CA 1
ATOM 7142 C C . ILE A 1 899 ? 13.080 -35.249 -17.225 1.00 47.03 899 ILE A C 1
ATOM 7144 O O . ILE A 1 899 ? 14.245 -34.939 -16.995 1.00 47.03 899 ILE A O 1
ATOM 7148 N N . ASN A 1 900 ? 12.751 -36.173 -18.124 1.00 41.47 900 ASN A N 1
ATOM 7149 C CA . ASN A 1 900 ? 13.684 -36.526 -19.183 1.00 41.47 900 ASN A CA 1
ATOM 7150 C C . ASN A 1 900 ? 13.817 -35.291 -20.079 1.00 41.47 900 ASN A C 1
ATOM 7152 O O . ASN A 1 900 ? 12.849 -34.943 -20.752 1.00 41.47 900 ASN A O 1
ATOM 7156 N N . ASP A 1 901 ? 14.983 -34.640 -20.050 1.00 35.59 901 ASP A N 1
ATOM 7157 C CA . ASP A 1 901 ? 15.371 -33.519 -20.918 1.00 35.59 901 ASP A CA 1
ATOM 7158 C C . ASP A 1 901 ? 15.385 -33.950 -22.399 1.00 35.59 901 ASP A C 1
ATOM 7160 O O . ASP A 1 901 ? 16.439 -34.192 -22.993 1.00 35.59 901 ASP A O 1
ATOM 7164 N N . LYS A 1 902 ? 14.205 -34.096 -23.003 1.00 29.42 902 LYS A N 1
ATOM 7165 C CA . LYS A 1 902 ? 14.038 -34.252 -24.448 1.00 29.42 902 LYS A CA 1
ATOM 7166 C C . LYS A 1 902 ? 13.196 -33.141 -25.033 1.00 29.42 902 LYS A C 1
ATOM 7168 O O . LYS A 1 902 ? 12.076 -32.927 -24.519 1.00 29.42 902 LYS A O 1
#

Foldseek 3Di:
DDDDDDDDDPDDPPDDDDDPPPDPVNVVVVVVVVVVVLVVVLVPDDPVVVLVSVLVVLVVVLVVLVPVLDDPPPDHDDDDCVVSVVVNVVSVVVNCVVVVDDPPPDDPLVVLQPVPHDDPPVVLVVLVVVLVVLWFDDDDDADDDDDDDDDDWDFDDDDDDPPPPDDDDDDDDDDDDDDDDDDDDDDDDDDDDDDPPPDPPVVVVVVVVLPFDAATEIEDEDEPCPVDPDHPQAWDWDFDDPVVGDPDDDDDDDDDPPPGGYIYTYQYDYPLLSVLCSQLQAPLSQLVSLSSVSNCVVVCVVPVPGTARRLLQVSANLLSVLSNVVSVVLSCCLPPPLFCDPVNLQVVLCCVQPPDPVSLVVCLVSLLSSLASCSRVVVPVVRLVSSLLLLLLQLLPQDQVSVQSSQLSLQCSLLSHNQPVPAFFDEDEAAQPDWDKDKWKDFDPVLDDQSQKWKWKWAFDLSALDTHIDIGFWDWDQDDPSRMIMTMDTDGGRNFFDKIKMFMWGQDSVNSDIHFDWDALVVVVVTVVVPDPPPDPPDDDDDDDPPDPCVCVVVSVVVVVLCVLVVPPPPRIDGPMHMYRYAYPVVVLADEDEDAQQDQPWDADPVVRDTPGGGALQSVLVCLVVCVVVSHQEYEYALFAAACQDDWDQDPVVRDIDTPRLPTDSPQHLAQQFTHPSRPGLVSLLVSCVSCVVSNYAYAYEGEQKHFPPNHDPVCPPQAAWAADPVRDIDGQQADDDDDDDSRTITHGLSSGVVSLVSSLVSQCSCCVVSVGQAYEYPQLLCPPAHAHAPQVLQQDADPVRHGPHDSSCVSSRSYHDSDPDGSGDCPHSNLVSLHARSSLLSSQSSCCSVPRSYAAAYENEADDPPSCSSCSNNVSSNHHYDYPCVVVVVCVVVVHDPPPD

Mean predicted aligned error: 16.14 Å

Radius of gyration: 34.17 Å; Cα contacts (8 Å, |Δi|>4): 1301; chains: 1; bounding box: 109×101×84 Å

Organism: Gregarina niphandrodes (NCBI:txid110365)

Solvent-accessible surface area (backbone atoms only — not comparable to full-atom values): 52252 Å² total; per-residue (Å²): 136,86,87,88,86,87,79,90,79,96,82,74,96,82,80,87,87,75,84,85,77,75,48,73,69,55,52,52,51,54,51,53,52,56,50,49,59,49,53,62,49,53,76,73,50,56,76,67,52,38,51,53,52,51,51,50,53,50,54,51,49,51,52,49,57,58,52,73,77,50,56,96,81,77,63,85,79,92,67,70,62,69,59,56,53,51,49,53,48,52,53,52,53,46,50,33,65,75,67,74,45,70,75,89,78,57,59,77,69,64,58,60,73,42,91,88,76,72,47,75,63,59,52,48,48,54,49,51,50,52,54,47,57,56,30,48,69,71,83,93,72,87,89,84,91,86,91,82,84,82,78,98,69,63,82,82,79,89,86,83,77,86,75,79,90,78,81,85,86,82,86,91,75,81,88,82,88,87,84,87,83,88,82,84,88,82,83,87,86,86,88,83,90,87,77,98,77,85,84,70,60,67,67,52,55,62,49,59,67,66,72,54,63,54,69,44,73,34,63,39,75,38,79,68,57,74,81,46,100,58,84,80,59,75,51,52,71,46,79,52,69,80,76,81,77,67,92,72,86,87,78,96,72,94,76,76,95,76,75,59,60,32,35,38,41,37,43,81,39,46,47,66,58,54,48,36,26,64,55,18,33,36,68,33,40,68,26,53,48,18,42,54,47,49,47,40,43,74,56,29,76,75,34,63,91,50,32,46,63,36,67,90,42,68,65,34,69,59,21,22,50,38,23,21,54,48,34,51,50,53,50,53,36,29,72,65,70,38,55,58,43,74,70,52,47,55,50,47,35,45,45,70,60,74,45,53,75,66,55,47,57,57,47,49,59,55,48,53,52,29,56,59,29,43,45,40,42,56,84,49,54,65,35,54,48,49,53,50,39,54,32,41,14,32,26,39,38,92,49,47,69,54,16,20,51,24,41,38,53,41,36,25,60,68,67,57,44,66,80,45,69,89,49,54,66,67,64,44,82,46,30,30,80,35,77,37,65,51,70,48,62,47,80,34,95,81,52,57,81,68,74,57,40,35,38,38,37,40,28,67,40,91,76,50,78,46,64,34,39,47,81,42,74,52,54,72,44,69,46,84,93,32,40,34,33,41,30,41,39,78,67,55,52,33,87,52,23,40,60,39,37,38,37,35,30,31,62,37,60,90,72,26,41,75,40,68,39,64,39,35,70,72,49,48,56,58,36,66,64,75,67,62,89,85,78,86,78,91,84,74,97,71,88,88,78,90,82,68,90,61,75,65,53,64,54,62,54,43,51,50,52,35,36,62,74,68,68,52,88,78,71,73,49,45,67,45,58,36,28,36,38,26,37,30,52,69,63,81,72,60,33,76,44,79,41,52,37,58,63,44,86,38,40,77,33,83,91,74,78,43,69,74,38,68,11,26,36,62,57,53,46,78,41,46,65,60,41,46,77,71,66,36,30,23,38,35,36,32,54,48,33,16,40,49,28,67,63,78,44,75,38,85,90,75,78,45,79,44,48,74,28,80,81,44,52,61,77,22,19,16,32,77,54,38,55,20,58,93,38,51,21,60,71,32,45,43,52,30,42,54,50,29,56,76,67,64,29,41,40,26,36,52,41,68,83,56,32,15,58,58,77,42,42,75,90,54,60,92,43,52,28,28,21,66,50,100,84,71,47,81,40,70,38,60,46,57,89,67,100,84,62,65,40,74,44,18,25,40,51,37,58,35,38,58,68,51,53,52,50,51,46,51,30,50,47,39,40,42,72,74,53,57,38,41,24,38,32,32,54,53,37,82,51,61,67,58,29,52,41,52,31,63,70,68,46,66,31,59,42,101,86,72,44,67,69,44,54,52,57,44,47,49,41,35,64,40,24,45,96,59,99,51,71,29,17,55,85,63,14,62,35,44,76,51,49,30,44,47,39,63,50,31,42,46,45,49,58,43,25,47,78,40,34,67,50,42,51,33,26,29,41,51,82,67,59,93,88,49,67,65,52,47,60,22,40,41,63,15,60,32,46,64,42,53,74,54,47,64,62,51,51,28,64,75,70,73,48,80,80,76,94,120

Secondary structure (DSSP, 8-state):
------------TT---------HHHHHHHHHHHHHHHHHHHTTS-HHHHHHHHHHHHHHHHHHHHHHTS-TT-------HHHHHHHHHHHHHHHHHHHT--TTSS-HHHHHT-TTTS-HHHHHHHHHHHHHHHHB-------------SS--B--------------------------------------------SSSHHHHHHHTTS-TT-EEEEEEETTTTSSSS---S-EEEEE-GGGG-----------S----EEEEEEEEEHHHHHHHHHTTTTTHHHHHHHHHHHHHHHHHH-TTTB---GGGTT-HHHHHHHHHHHHHHHHIIIIIS---HHHHHHHHHHHHHS-HHHHHHHHHHHHHHHHHHTT-TT-HHHHHHHHHHHHHHTT-SSHHHHHHHHHHHHHHHHTSSTTSSS---EEEEETTSEEEEEEEEE-TT----TTEEEEEEEE-SSSSSEEEEEEE-EEEEETTTTEEEEEEEEEE--SSEEEEEEEEEEETTTTEEEE-EEEHHHHHHHTTSSS---S--S---------TTTTHHHHHHHHHHHHHTT-TT-SEEE-EEEEEEEPGGGTT--EEEEETTTTT-EEETTTTEEEE---HHHHHHTHHHHHHTT--EEEEES-EEE----EEE-TTT--EEESSTT--TTSEEEEEEE-GGGTHHHHHHHHHHHHHHTT-EEEEEE-S-EESSS--GGGTT-B-EEE-TTS-EEE-B---STT--TTSEE-B-TTSHHHHHHHHHHHHHHHHHH--SEEEETTGGGPSP-PPB-HHHHTPBPTTSSBSS-HHHHHTTSEE---S---SGGGSHHHHTTPPPHHHHHHHHHHHHH-TT-EEEEE--SPPTT-THHHHHHHHTT-EEE-TTHHHHHHHHTT------

Sequence (902 aa):
MLVTQGSTDENSANKRQEEITDTPAAVSNKVSGALADILDNCINGTAEQIKQERIFIVSKKLLVLLAQYVPWDGTVVEGPMDAVYSRIREELELLHRELGIDLWSKPLNWFANHEYMLNSWLFMYLKIHHILSQCIRCKPSRPTLMRTNGYETISLASAIYHVDLDQPGLDYGNSSESTSSSTKASNEGTKKAISDEELLDKSVEEEVAKLWPGTEIYLYIAPDLWSQDEPVTQPLVREMNTENAMGSNNEENRIGENGGRKSVILIPLDEGHVSMAVTSYGRFDAYLLASIAECLLPVIERNPDTLMLPNLLLQDKQMVLSRASHGRRVYEDATSTFVVTPAKFDWYNTLLTSGSLKAVQDTFVDFASEIWHTQFNRFDEDNVARLETLMIALLGHKHDMVRSQSSVCMNNIVDRHDWQQEIPFLPTIKTTEDQFTIEVNLDRPDHKAPEDVFVIVSAPSRTRTAEVYTYHSLEWVAEGEGRHWRGVCQFGHFPRAGFYDWRLVRADRTSGSWRAVHATIESLRRTCTGSFSLAQLSDTSSSDVEFNSRNLWPELGRLKEVQEATGHSAFRTLPLQGRFIVQPGAVRSLCLHEINVDSFGAKYDDTHDRFAERGTFTKVKEKLTHFKTNGVTGLCLAGCQARNNGKVSYSRSAGDSQYENPDASPYAVTCRASVCEVVGGRGRLDDLVREANRQDVKIIVDFQSRVAAAGAHRKYNFRGLRCVDSNGRCRSLLKGHGKYFAAEESCELDYRERENWELYIEDICEWVSTHRVDGLKLDCAHLLPRIYPVNENELNRLDPDNLNHYSAFERLRGKVVLPVHKDAGFWSSTAAAGHWPNPFITKVAREIWRRNPDCILIADCGLLPDGEEKKLGVLARSGMVPLMQSLPNILLKIFGKEINDK

Nearest PDB structures (foldseek):
  8dge-assembly2_B  TM=4.808E-01  e=3.458E-08  Bacteroides ovatus ATCC 8483
  8dl2-assembly4_D  TM=4.952E-01  e=1.601E-07  Bacteroides ovatus ATCC 8483
  8dl1-assembly4_D  TM=4.636E-01  e=1.305E-07  Bacteroides ovatus ATCC 8483
  8cb6-assembly1_A  TM=5.042E-01  e=3.980E-04  Homo sapiens
  7p2z-assembly1_AaA  TM=4.689E-01  e=6.304E-04  Homo sapiens